Protein AF-0000000078033883 (afdb_homodimer)

InterPro domains:
  IPR001138 Zn(2)Cys(6) fungal-type DNA-binding domain [PF00172] (29-54)
  IPR001138 Zn(2)Cys(6) fungal-type DNA-binding domain [cd00067] (29-51)
  IPR021858 Fungal transcription factor [PF11951] (128-219)
  IPR036864 Zn(2)-C6 fungal-type DNA-binding domain superfamily [SSF57701] (29-54)
  IPR053157 Sterol Uptake Control Transcription Regulator [PTHR47784] (29-430)

Solvent-accessible surface area (backbone atoms only — not comparable to full-atom values): 51381 Å² total; per-residue (Å²): 138,77,84,67,82,78,74,80,74,77,72,75,78,76,74,78,76,76,77,75,74,71,74,71,74,74,75,79,70,71,74,68,70,74,71,68,80,69,64,59,63,30,58,74,70,73,42,78,50,72,81,59,81,67,78,74,71,84,67,76,78,73,79,76,87,80,81,78,82,70,86,74,73,82,72,80,78,79,87,85,74,86,74,74,86,68,80,76,71,85,80,82,74,78,82,75,76,69,78,74,78,74,76,81,70,73,86,76,80,75,80,87,69,75,86,58,85,65,78,56,39,45,56,60,51,50,39,27,48,49,44,20,53,77,47,52,28,57,66,77,48,86,55,76,90,53,29,54,49,57,40,46,52,48,51,60,50,21,45,77,32,66,26,37,40,24,43,51,37,14,43,22,26,42,49,50,20,61,74,63,65,35,77,51,63,64,35,50,48,48,16,50,53,26,39,52,51,12,51,54,40,44,55,54,44,62,75,62,65,44,82,88,49,36,62,47,52,50,53,35,42,59,49,45,47,53,41,48,48,35,47,55,53,55,46,53,69,65,42,78,78,54,54,70,62,58,50,49,43,55,62,70,29,70,60,58,49,45,47,53,47,45,36,55,63,63,35,62,85,34,43,69,61,35,61,74,36,90,63,32,52,72,70,44,68,62,64,62,85,73,60,54,48,89,69,56,69,62,70,67,44,51,56,56,59,58,46,51,70,74,39,66,88,42,94,58,33,68,62,51,50,53,49,49,43,48,50,46,37,29,51,52,55,36,57,54,55,77,76,51,51,71,67,53,46,62,71,56,44,63,43,51,60,77,42,25,66,55,50,39,63,61,67,49,55,70,66,51,56,52,34,42,75,68,64,36,63,67,41,36,47,53,47,21,51,52,14,43,56,37,44,72,45,31,85,37,78,56,37,46,63,50,11,52,50,33,35,51,49,38,49,66,71,64,44,71,88,48,36,88,65,43,46,64,46,53,49,61,51,67,78,96,133,84,82,86,88,88,77,90,68,79,75,76,78,71,74,80,74,77,78,74,78,71,76,71,75,73,76,79,70,72,72,70,71,75,68,69,80,70,63,59,62,30,58,75,70,71,42,78,47,74,81,57,83,71,77,81,74,82,71,84,74,78,86,79,89,77,87,87,86,90,82,87,86,79,87,77,90,83,88,85,87,90,83,87,82,86,89,88,88,88,79,87,73,80,72,80,75,73,77,79,81,73,70,90,67,80,76,78,78,75,78,87,68,76,86,59,84,65,79,56,40,46,58,61,51,50,39,27,46,50,45,20,54,77,45,53,27,56,64,76,48,86,53,74,91,53,29,52,47,57,41,46,53,48,50,59,51,20,44,79,34,66,26,37,39,24,43,51,37,14,43,21,25,42,48,51,20,58,73,62,65,35,77,45,63,62,33,49,48,48,15,49,52,26,40,50,50,11,52,54,40,43,56,54,44,63,74,63,64,45,81,89,47,37,63,47,52,49,51,35,41,58,50,44,47,53,41,48,47,36,47,53,51,55,47,51,67,65,42,77,76,54,53,70,63,59,52,49,44,54,62,70,30,70,60,58,50,46,48,54,45,45,36,56,63,62,35,62,85,35,43,69,62,35,61,74,36,90,62,32,53,72,70,44,67,62,62,62,87,74,60,54,49,87,70,55,68,62,70,68,43,51,58,56,59,58,45,52,71,75,39,68,86,42,93,57,33,67,62,52,49,53,48,49,43,47,51,45,38,28,52,52,56,36,56,53,57,75,75,49,50,72,68,54,46,63,70,56,45,63,43,50,61,78,41,24,66,55,49,39,63,60,68,51,55,69,64,52,57,51,35,41,74,68,63,35,64,67,41,37,48,53,48,20,50,51,14,45,54,37,44,72,45,32,84,37,78,56,37,45,63,49,10,53,51,33,33,50,50,39,49,68,69,63,44,72,86,50,36,88,66,43,46,63,45,53,49,62,52,68,76,95

pLDDT: mean 72.63, std 30.29, range [15.3, 98.69]

Radius of gyration: 38.99 Å; Cα contacts (8 Å, |Δi|>4): 798; chains: 2; bounding box: 128×133×131 Å

Nearest PDB structures (foldseek):
  7xb5-assembly1_A-2  TM=4.174E-01  e=3.377E-02  Saccharomyces cerevisiae S288C
  4n9n-assembly1_B  TM=3.695E-01  e=2.852E-02  Saccharomyces cerevisiae S288C
  7xb5-assembly1_A-2  TM=4.159E-01  e=1.183E-02  Saccharomyces cerevisiae S288C
  4n9n-assembly1_B  TM=3.668E-01  e=2.241E-02  Saccharomyces cerevisiae S288C

Sequence (864 aa):
MCRVQETARQGMLEPPAPADQHVMLMPYRTQCNEERPTCKACHRHGVSCVYFGQPLPRGRVTVGSTSPTSSIIPITSTDNGQLAPSPADSHLNTRSHGPSPAAVSPFSTTTSASQGDAPSFTLHDLGLLHHWTVSTSKLLITHPKFAHIWQITVPEIATQHEFLMHGILCLSALHLAHEKKLTKSSFVREAAAHHTLAIQGFNQAISEMDEANSEALFAFAALNIICTFSLTRQLGEEAAGTSRRSMKDRILGLEWVNMIRGVSIVLEPVHRIIWSSPLRVMLDVGNWEELNPDAAAGDSARHLREIRSAWRGSSDAGAYDDILRSLIKCFMFVEQFDSFDEQALESFGHNQVSSGPIMFILVAPDFFFMQLRQRQPPALIMFAYFGVILHRLRSFWFIEGWGKDIIDVVDDLLGDYWRPWTSWPLEMVEAGMCRVQETARQGMLEPPAPADQHVMLMPYRTQCNEERPTCKACHRHGVSCVYFGQPLPRGRVTVGSTSPTSSIIPITSTDNGQLAPSPADSHLNTRSHGPSPAAVSPFSTTTSASQGDAPSFTLHDLGLLHHWTVSTSKLLITHPKFAHIWQITVPEIATQHEFLMHGILCLSALHLAHEKKLTKSSFVREAAAHHTLAIQGFNQAISEMDEANSEALFAFAALNIICTFSLTRQLGEEAAGTSRRSMKDRILGLEWVNMIRGVSIVLEPVHRIIWSSPLRVMLDVGNWEELNPDAAAGDSARHLREIRSAWRGSSDAGAYDDILRSLIKCFMFVEQFDSFDEQALESFGHNQVSSGPIMFILVAPDFFFMQLRQRQPPALIMFAYFGVILHRLRSFWFIEGWGKDIIDVVDDLLGDYWRPWTSWPLEMVEAG

Foldseek 3Di:
DPPDDDDPPCVPDPPPDPPPPPPVPPPPPPVPVPPPPDLVLCVVVVHRPLAPPDPPPPPDPPVDDDDDDDDDDDPDDDDDDDDDDDPPDDDPDDPPPPDDPDPPPDDPPDDPPDPDPPPDDDPVLVVLLVLLQPPVLCLVFDANVCSCCSNPVQVVLCVVQVLSSLLSSLSSLLVVCLVVVCLPDPSLVSSVVSNVSSVVSLSVCLSVDDLSCLVVNLSSLVSVLLSLLSSLVSVVVVPPPPPPVVNLCSLLCPRSLSSLLVSCVSCPVCVVSCCPDPNVLVVQPFCLVVDFLVPQDDDLNVLLVVLLVVCVPPPCSVLLVVLSSLLSSLVVQLVVCVPDDNVRSVVRTGDGNVCSLSVSSNPRDPVLSVCSVVLPLSSLLSQLSSLLSLCVVLSSVSSNPSSVVSLVSSCVSPDDVSCVSSVVSVVSNVVD/DDDYDDDPVPPPPPPDDPPPPPPVPPPPPPVPPPPPPDLVLCVVVVHDPLQDPPPDPDPPVPDDDDDDDDDDDDDDDDYDYDDDDDDDDDDDDDPPPPDDPDDPQDDPPDDPPDPDPPPDDDPVLVVLLVLLQPPVLCLVFDANVCSCCSNPVQVSLCVVQVLSSLLSSLSSLLVVCLVVVCLPPPSLVSSVVSNVSSVVSLSVCLSVDDLSCLVVNLSSLVSVLLSLLSSLVSVVVVPPPPPPVVNLCSLLCVRNLSSLQVSCVSCVVCVVSCCPDPNVLVVQPFCLVVDFLVPDDDDLNVLLVVLLVVCVPPPCSVLLVVLSSLLSSLCVQLVVCVPDDNVRSVVRTGDGNVCSLSVSSNVRDPVLSVCSVVLPLSSLLSQLSSLLSLCVVLSSVSSNPSSVSSLVSSCVSPDDVCCVSSVVSVVSNVVD

Organism: NCBI:txid1051616

Structure (mmCIF, N/CA/C/O backbone):
data_AF-0000000078033883-model_v1
#
loop_
_entity.id
_entity.type
_entity.pdbx_description
1 polymer 'Zn(2)-C6 fungal-type domain-containing protein'
#
loop_
_atom_site.group_PDB
_atom_site.id
_atom_site.type_symbol
_atom_site.label_atom_id
_atom_site.label_alt_id
_atom_site.label_comp_id
_atom_site.label_asym_id
_atom_site.label_entity_id
_atom_site.label_seq_id
_atom_site.pdbx_PDB_ins_code
_atom_site.Cartn_x
_atom_site.Cartn_y
_atom_site.Cartn_z
_atom_site.occupancy
_atom_site.B_iso_or_equiv
_atom_site.auth_seq_id
_atom_site.auth_comp_id
_atom_site.auth_asym_id
_atom_site.auth_atom_id
_atom_site.pdbx_PDB_model_num
ATOM 1 N N . MET A 1 1 ? 84.812 -17.906 42.5 1 20.55 1 MET A N 1
ATOM 2 C CA . MET A 1 1 ? 84.562 -18.047 41.094 1 20.55 1 MET A CA 1
ATOM 3 C C . MET A 1 1 ? 83.188 -17.609 40.719 1 20.55 1 MET A C 1
ATOM 5 O O . MET A 1 1 ? 82.75 -17.812 39.562 1 20.55 1 MET A O 1
ATOM 9 N N . CYS A 1 2 ? 82.375 -17.297 41.719 1 19.41 2 CYS A N 1
ATOM 10 C CA . CYS A 1 2 ? 80.938 -17.203 41.844 1 19.41 2 CYS A CA 1
ATOM 11 C C . CYS A 1 2 ? 80.375 -16.016 41 1 19.41 2 CYS A C 1
ATOM 13 O O . CYS A 1 2 ? 79.188 -15.734 41.031 1 19.41 2 CYS A O 1
ATOM 15 N N . ARG A 1 3 ? 81.312 -15.039 40.625 1 20.12 3 ARG A N 1
ATOM 16 C CA . ARG A 1 3 ? 80.938 -13.633 40.656 1 20.12 3 ARG A CA 1
ATOM 17 C C . ARG A 1 3 ? 80.062 -13.273 39.469 1 20.12 3 ARG A C 1
ATOM 19 O O . ARG A 1 3 ? 80.562 -12.867 38.406 1 20.12 3 ARG A O 1
ATOM 26 N N . VAL A 1 4 ? 79.125 -14.203 39.062 1 19.06 4 VAL A N 1
ATOM 27 C CA . VAL A 1 4 ? 78.75 -14.453 37.688 1 19.06 4 VAL A CA 1
ATOM 28 C C . VAL A 1 4 ? 78.062 -13.227 37.125 1 19.06 4 VAL A C 1
ATOM 30 O O . VAL A 1 4 ? 78.312 -12.805 36 1 19.06 4 VAL A O 1
ATOM 33 N N . GLN A 1 5 ? 76.812 -12.797 37.688 1 18.05 5 GLN A N 1
ATOM 34 C CA . GLN A 1 5 ? 75.625 -12.969 36.844 1 18.05 5 GLN A CA 1
ATOM 35 C C . GLN A 1 5 ? 75.375 -11.711 36 1 18.05 5 GLN A C 1
ATOM 37 O O . GLN A 1 5 ? 74.938 -11.797 34.875 1 18.05 5 GLN A O 1
ATOM 42 N N . GLU A 1 6 ? 75.375 -10.508 36.594 1 17.95 6 GLU A N 1
ATOM 43 C CA . GLU A 1 6 ? 74.188 -9.688 36.531 1 17.95 6 GLU A CA 1
ATOM 44 C C . GLU A 1 6 ? 74.062 -8.922 35.219 1 17.95 6 GLU A C 1
ATOM 46 O O . GLU A 1 6 ? 73 -8.836 34.625 1 17.95 6 GLU A O 1
ATOM 51 N N . THR A 1 7 ? 75.062 -8.18 34.781 1 18.06 7 THR A N 1
ATOM 52 C CA . THR A 1 7 ? 74.812 -6.758 34.594 1 18.06 7 THR A CA 1
ATOM 53 C C . THR A 1 7 ? 74.438 -6.465 33.156 1 18.06 7 THR A C 1
ATOM 55 O O . THR A 1 7 ? 74.312 -5.301 32.75 1 18.06 7 THR A O 1
ATOM 58 N N . ALA A 1 8 ? 74.25 -7.535 32.219 1 19.8 8 ALA A N 1
ATOM 59 C CA . ALA A 1 8 ? 74.688 -7.152 30.891 1 19.8 8 ALA A CA 1
ATOM 60 C C . ALA A 1 8 ? 73.75 -6.066 30.312 1 19.8 8 ALA A C 1
ATOM 62 O O . ALA A 1 8 ? 72.562 -6.266 30.203 1 19.8 8 ALA A O 1
ATOM 63 N N . ARG A 1 9 ? 74.188 -4.785 30.281 1 20.92 9 ARG A N 1
ATOM 64 C CA . ARG A 1 9 ? 73.688 -3.447 29.969 1 20.92 9 ARG A CA 1
ATOM 65 C C . ARG A 1 9 ? 73.25 -3.328 28.5 1 20.92 9 ARG A C 1
ATOM 67 O O . ARG A 1 9 ? 74.062 -2.877 27.672 1 20.92 9 ARG A O 1
ATOM 74 N N . GLN A 1 10 ? 72.75 -4.512 27.906 1 19.05 10 GLN A N 1
ATOM 75 C CA . GLN A 1 10 ? 72.688 -4.5 26.453 1 19.05 10 GLN A CA 1
ATOM 76 C C . GLN A 1 10 ? 71.875 -3.295 25.938 1 19.05 10 GLN A C 1
ATOM 78 O O . GLN A 1 10 ? 70.75 -3.059 26.375 1 19.05 10 GLN A O 1
ATOM 83 N N . GLY A 1 11 ? 72.562 -2.23 25.562 1 21.05 11 GLY A N 1
ATOM 84 C CA . GLY A 1 11 ? 72.312 -0.873 25.094 1 21.05 11 GLY A CA 1
ATOM 85 C C . GLY A 1 11 ? 71.5 -0.812 23.844 1 21.05 11 GLY A C 1
ATOM 86 O O . GLY A 1 11 ? 71.438 0.223 23.172 1 21.05 11 GLY A O 1
ATOM 87 N N . MET A 1 12 ? 70.625 -1.926 23.594 1 21.38 12 MET A N 1
ATOM 88 C CA . MET A 1 12 ? 70.188 -2.053 22.203 1 21.38 12 MET A CA 1
ATOM 89 C C . MET A 1 12 ? 69.625 -0.748 21.703 1 21.38 12 MET A C 1
ATOM 91 O O . MET A 1 12 ? 68.875 -0.061 22.453 1 21.38 12 MET A O 1
ATOM 95 N N . LEU A 1 13 ? 70.125 -0.334 20.562 1 23.44 13 LEU A N 1
ATOM 96 C CA . LEU A 1 13 ? 70.062 0.75 19.594 1 23.44 13 LEU A CA 1
ATOM 97 C C . LEU A 1 13 ? 68.625 1.036 19.172 1 23.44 13 LEU A C 1
ATOM 99 O O . LEU A 1 13 ? 67.875 0.121 18.797 1 23.44 13 LEU A O 1
ATOM 103 N N . GLU A 1 14 ? 68 2.02 19.828 1 22.92 14 GLU A N 1
ATOM 104 C CA . GLU A 1 14 ? 66.625 2.535 19.781 1 22.92 14 GLU A CA 1
ATOM 105 C C . GLU A 1 14 ? 66.188 2.85 18.344 1 22.92 14 GLU A C 1
ATOM 107 O O . GLU A 1 14 ? 66.938 3.508 17.609 1 22.92 14 GLU A O 1
ATOM 112 N N . PRO A 1 15 ? 65.5 1.896 17.75 1 25.52 15 PRO A N 1
ATOM 113 C CA . PRO A 1 15 ? 65 1.959 16.359 1 25.52 15 PRO A CA 1
ATOM 114 C C . PRO A 1 15 ? 64.438 3.32 15.977 1 25.52 15 PRO A C 1
ATOM 116 O O . PRO A 1 15 ? 63.875 4.008 16.828 1 25.52 15 PRO A O 1
ATOM 119 N N . PRO A 1 16 ? 65.125 3.953 15.039 1 24.72 16 PRO A N 1
ATOM 120 C CA . PRO A 1 16 ? 64.812 5.324 14.625 1 24.72 16 PRO A CA 1
ATOM 121 C C . PRO A 1 16 ? 63.344 5.535 14.305 1 24.72 16 PRO A C 1
ATOM 123 O O . PRO A 1 16 ? 62.656 4.586 13.945 1 24.72 16 PRO A O 1
ATOM 126 N N . ALA A 1 17 ? 62.688 6.402 15.039 1 24.2 17 ALA A N 1
ATOM 127 C CA . ALA A 1 17 ? 61.312 6.867 15.055 1 24.2 17 ALA A CA 1
ATOM 128 C C . ALA A 1 17 ? 60.844 7.273 13.656 1 24.2 17 ALA A C 1
ATOM 130 O O . ALA A 1 17 ? 61.531 8 12.953 1 24.2 17 ALA A O 1
ATOM 131 N N . PRO A 1 18 ? 60.156 6.332 13.016 1 23.28 18 PRO A N 1
ATOM 132 C CA . PRO A 1 18 ? 59.656 6.578 11.656 1 23.28 18 PRO A CA 1
ATOM 133 C C . PRO A 1 18 ? 59.062 7.969 11.492 1 23.28 18 PRO A C 1
ATOM 135 O O . PRO A 1 18 ? 58.5 8.516 12.445 1 23.28 18 PRO A O 1
ATOM 138 N N . ALA A 1 19 ? 59.719 8.789 10.781 1 23.44 19 ALA A N 1
ATOM 139 C CA . ALA A 1 19 ? 59.438 10.164 10.375 1 23.44 19 ALA A CA 1
ATOM 140 C C . ALA A 1 19 ? 58.031 10.312 9.875 1 23.44 19 ALA A C 1
ATOM 142 O O . ALA A 1 19 ? 57.625 9.695 8.875 1 23.44 19 ALA A O 1
ATOM 143 N N . ASP A 1 20 ? 57.062 10.336 10.82 1 21.31 20 ASP A N 1
ATOM 144 C CA . ASP A 1 20 ? 55.625 10.5 10.539 1 21.31 20 ASP A CA 1
ATOM 145 C C . ASP A 1 20 ? 55.375 11.727 9.664 1 21.31 20 ASP A C 1
ATOM 147 O O . ASP A 1 20 ? 55.562 12.859 10.102 1 21.31 20 ASP A O 1
ATOM 151 N N . GLN A 1 21 ? 56.094 11.773 8.453 1 21.64 21 GLN A N 1
ATOM 152 C CA . GLN A 1 21 ? 55.844 12.922 7.594 1 21.64 21 GLN A CA 1
ATOM 153 C C . GLN A 1 21 ? 54.344 13.234 7.516 1 21.64 21 GLN A C 1
ATOM 155 O O . GLN A 1 21 ? 53.562 12.406 7.059 1 21.64 21 GLN A O 1
ATOM 160 N N . HIS A 1 22 ? 53.875 13.898 8.547 1 23.36 22 HIS A N 1
ATOM 161 C CA . HIS A 1 22 ? 52.5 14.438 8.633 1 23.36 22 HIS A CA 1
ATOM 162 C C . HIS A 1 22 ? 52.156 15.281 7.41 1 23.36 22 HIS A C 1
ATOM 164 O O . HIS A 1 22 ? 52.75 16.359 7.219 1 23.36 22 HIS A O 1
ATOM 170 N N . VAL A 1 23 ? 52.25 14.656 6.199 1 23.86 23 VAL A N 1
ATOM 171 C CA . VAL A 1 23 ? 51.75 15.461 5.086 1 23.86 23 VAL A CA 1
ATOM 172 C C . VAL A 1 23 ? 50.469 16.203 5.492 1 23.86 23 VAL A C 1
ATOM 174 O O . VAL A 1 23 ? 49.469 15.57 5.828 1 23.86 23 VAL A O 1
ATOM 177 N N . MET A 1 24 ? 50.688 17.359 6.121 1 22.95 24 MET A N 1
ATOM 178 C CA . MET A 1 24 ? 49.656 18.328 6.496 1 22.95 24 MET A CA 1
ATOM 179 C C . MET A 1 24 ? 48.719 18.609 5.32 1 22.95 24 MET A C 1
ATOM 181 O O . MET A 1 24 ? 49.156 19.109 4.285 1 22.95 24 MET A O 1
ATOM 185 N N . LEU A 1 25 ? 47.906 17.594 4.973 1 24.3 25 LEU A N 1
ATOM 186 C CA . LEU A 1 25 ? 46.875 17.891 4.012 1 24.3 25 LEU A CA 1
ATOM 187 C C . LEU A 1 25 ? 46.219 19.25 4.312 1 24.3 25 LEU A C 1
ATOM 189 O O . LEU A 1 25 ? 45.75 19.484 5.426 1 24.3 25 LEU A O 1
ATOM 193 N N . MET A 1 26 ? 46.875 20.312 3.754 1 23.58 26 MET A N 1
ATOM 194 C CA . MET A 1 26 ? 46.344 21.672 3.842 1 23.58 26 MET A CA 1
ATOM 195 C C . MET A 1 26 ? 44.844 21.703 3.584 1 23.58 26 MET A C 1
ATOM 197 O O . MET A 1 26 ? 44.375 21.094 2.629 1 23.58 26 MET A O 1
ATOM 201 N N . PRO A 1 27 ? 44 21.984 4.637 1 26.53 27 PRO A N 1
ATOM 202 C CA . PRO A 1 27 ? 42.562 22.109 4.609 1 26.53 27 PRO A CA 1
ATOM 203 C C . PRO A 1 27 ? 42.062 23.125 3.58 1 26.53 27 PRO A C 1
ATOM 205 O O . PRO A 1 27 ? 42.469 24.297 3.623 1 26.53 27 PRO A O 1
ATOM 208 N N . TYR A 1 28 ? 42.188 22.875 2.25 1 25.84 28 TYR A N 1
ATOM 209 C CA . TYR A 1 28 ? 41.594 23.859 1.363 1 25.84 28 TYR A CA 1
ATOM 210 C C . TYR A 1 28 ? 40.25 24.328 1.898 1 25.84 28 TYR A C 1
ATOM 212 O O . TYR A 1 28 ? 39.312 23.531 2.012 1 25.84 28 TYR A O 1
ATOM 220 N N . ARG A 1 29 ? 40.219 25.328 2.775 1 25.86 29 ARG A N 1
ATOM 221 C CA . ARG A 1 29 ? 39.094 26.141 3.238 1 25.86 29 ARG A CA 1
ATOM 222 C C . ARG A 1 29 ? 38.312 26.719 2.062 1 25.86 29 ARG A C 1
ATOM 224 O O . ARG A 1 29 ? 38.688 27.75 1.499 1 25.86 29 ARG A O 1
ATOM 231 N N . THR A 1 30 ? 38.062 25.922 1.021 1 27.67 30 THR A N 1
ATOM 232 C CA . THR A 1 30 ? 37.188 26.656 0.106 1 27.67 30 THR A CA 1
ATOM 233 C C . THR A 1 30 ? 36.062 27.312 0.865 1 27.67 30 THR A C 1
ATOM 235 O O . THR A 1 30 ? 35.312 26.641 1.597 1 27.67 30 THR A O 1
ATOM 238 N N . GLN A 1 31 ? 36.281 28.547 1.219 1 24.45 31 GLN A N 1
ATOM 239 C CA . GLN A 1 31 ? 35.281 29.453 1.769 1 24.45 31 GLN A CA 1
ATOM 240 C C . GLN A 1 31 ? 33.969 29.359 0.992 1 24.45 31 GLN A C 1
ATOM 242 O O . GLN A 1 31 ? 33.906 29.766 -0.169 1 24.45 31 GLN A O 1
ATOM 247 N N . CYS A 1 32 ? 33.375 28.188 1.061 1 28.67 32 CYS A N 1
ATOM 248 C CA . CYS A 1 32 ? 32 28.141 0.571 1 28.67 32 CYS A CA 1
ATOM 249 C C . CYS A 1 32 ? 31.219 29.375 0.992 1 28.67 32 CYS A C 1
ATOM 251 O O . CYS A 1 32 ? 31.062 29.641 2.186 1 28.67 32 CYS A O 1
ATOM 253 N N . ASN A 1 33 ? 31.516 30.438 0.294 1 29.52 33 ASN A N 1
ATOM 254 C CA . ASN A 1 33 ? 30.703 31.625 0.508 1 29.52 33 ASN A CA 1
ATOM 255 C C . ASN A 1 33 ? 29.25 31.266 0.827 1 29.52 33 ASN A C 1
ATOM 257 O O . ASN A 1 33 ? 28.625 30.5 0.086 1 29.52 33 ASN A O 1
ATOM 261 N N . GLU A 1 34 ? 28.938 31.219 1.968 1 30.89 34 GLU A N 1
ATOM 262 C CA . GLU A 1 34 ? 27.734 31.031 2.754 1 30.89 34 GLU A CA 1
ATOM 263 C C . GLU A 1 34 ? 26.562 31.844 2.186 1 30.89 34 GLU A C 1
ATOM 265 O O . GLU A 1 34 ? 25.578 32.094 2.885 1 30.89 34 GLU A O 1
ATOM 270 N N . GLU A 1 35 ? 26.891 32.625 1.07 1 30.31 35 GLU A N 1
ATOM 271 C CA . GLU A 1 35 ? 25.703 33.375 0.677 1 30.31 35 GLU A CA 1
ATOM 272 C C . GLU A 1 35 ? 24.578 32.438 0.273 1 30.31 35 GLU A C 1
ATOM 274 O O . GLU A 1 35 ? 24.781 31.5 -0.516 1 30.31 35 GLU A O 1
ATOM 279 N N . ARG A 1 36 ? 23.734 32.312 1.159 1 33.38 36 ARG A N 1
ATOM 280 C CA . ARG A 1 36 ? 22.547 31.484 0.998 1 33.38 36 ARG A CA 1
ATOM 281 C C . ARG A 1 36 ? 21.875 31.75 -0.338 1 33.38 36 ARG A C 1
ATOM 283 O O . ARG A 1 36 ? 21.641 32.906 -0.7 1 33.38 36 ARG A O 1
ATOM 290 N N . PRO A 1 37 ? 22.016 30.875 -1.282 1 35.66 37 PRO A N 1
ATOM 291 C CA . PRO A 1 37 ? 21.422 31.094 -2.607 1 35.66 37 PRO A CA 1
ATOM 292 C C . PRO A 1 37 ? 20 31.641 -2.541 1 35.66 37 PRO A C 1
ATOM 294 O O . PRO A 1 37 ? 19.234 31.281 -1.644 1 35.66 37 PRO A O 1
ATOM 297 N N . THR A 1 38 ? 19.734 32.969 -2.662 1 39.16 38 THR A N 1
ATOM 298 C CA . THR A 1 38 ? 18.422 33.594 -2.834 1 39.16 38 THR A CA 1
ATOM 299 C C . THR A 1 38 ? 17.641 32.938 -3.957 1 39.16 38 THR A C 1
ATOM 301 O O . THR A 1 38 ? 18.203 32.562 -4.988 1 39.16 38 THR A O 1
ATOM 304 N N . CYS A 1 39 ? 16.703 32.281 -3.643 1 42.22 39 CYS A N 1
ATOM 305 C CA . CYS A 1 39 ? 15.844 31.656 -4.641 1 42.22 39 CYS A CA 1
ATOM 306 C C . CYS A 1 39 ? 15.547 32.594 -5.789 1 42.22 39 CYS A C 1
ATOM 308 O O . CYS A 1 39 ? 14.938 33.656 -5.586 1 42.22 39 CYS A O 1
ATOM 310 N N . LYS A 1 40 ? 16.219 32.688 -6.75 1 45.19 40 LYS A N 1
ATOM 311 C CA . LYS A 1 40 ? 16.094 33.562 -7.926 1 45.19 40 LYS A CA 1
ATOM 312 C C . LYS A 1 40 ? 14.664 33.594 -8.445 1 45.19 40 LYS A C 1
ATOM 314 O O . LYS A 1 40 ? 14.203 34.625 -8.938 1 45.19 40 LYS A O 1
ATOM 319 N N . ALA A 1 41 ? 14 32.562 -8.281 1 41.03 41 ALA A N 1
ATOM 320 C CA . ALA A 1 41 ? 12.656 32.5 -8.852 1 41.03 41 ALA A CA 1
ATOM 321 C C . ALA A 1 41 ? 11.688 33.375 -8.086 1 41.03 41 ALA A C 1
ATOM 323 O O . ALA A 1 41 ? 10.891 34.125 -8.688 1 41.03 41 ALA A O 1
ATOM 324 N N . CYS A 1 42 ? 11.75 33.312 -6.777 1 45.31 42 CYS A N 1
ATOM 325 C CA . CYS A 1 42 ? 10.922 34.219 -6 1 45.31 42 CYS A CA 1
ATOM 326 C C . CYS A 1 42 ? 11.234 35.688 -6.355 1 45.31 42 CYS A C 1
ATOM 328 O O . CYS A 1 42 ? 10.32 36.5 -6.48 1 45.31 42 CYS A O 1
ATOM 330 N N . HIS A 1 43 ? 12.57 36 -6.68 1 50.34 43 HIS A N 1
ATOM 331 C CA . HIS A 1 43 ? 12.977 37.375 -7.031 1 50.34 43 HIS A CA 1
ATOM 332 C C . HIS A 1 43 ? 12.359 37.781 -8.359 1 50.34 43 HIS A C 1
ATOM 334 O O . HIS A 1 43 ? 11.906 38.938 -8.492 1 50.34 43 HIS A O 1
ATOM 340 N N . ARG A 1 44 ? 12.391 36.969 -9.258 1 47.44 44 ARG A N 1
ATOM 341 C CA . ARG A 1 44 ? 11.891 37.312 -10.594 1 47.44 44 ARG A CA 1
ATOM 342 C C . ARG A 1 44 ? 10.398 37.625 -10.562 1 47.44 44 ARG A C 1
ATOM 344 O O . ARG A 1 44 ? 9.922 38.469 -11.32 1 47.44 44 ARG A O 1
ATOM 351 N N . HIS A 1 45 ? 9.648 36.906 -9.773 1 47.53 45 HIS A N 1
ATOM 352 C CA . HIS A 1 45 ? 8.203 37.125 -9.742 1 47.53 45 HIS A CA 1
ATOM 353 C C . HIS A 1 45 ? 7.82 38.094 -8.625 1 47.53 45 HIS A C 1
ATOM 355 O O . HIS A 1 45 ? 6.637 38.344 -8.398 1 47.53 45 HIS A O 1
ATOM 361 N N . GLY A 1 46 ? 8.75 38.719 -7.953 1 43.69 46 GLY A N 1
ATOM 362 C CA . GLY A 1 46 ? 8.578 39.781 -6.977 1 43.69 46 GLY A CA 1
ATOM 363 C C . GLY A 1 46 ? 7.949 39.312 -5.68 1 43.69 46 GLY A C 1
ATOM 364 O O . GLY A 1 46 ? 7.258 40.094 -5 1 43.69 46 GLY A O 1
ATOM 365 N N . VAL A 1 47 ? 7.871 37.969 -5.578 1 43.94 47 VAL A N 1
ATOM 366 C CA . VAL A 1 47 ? 7.242 37.5 -4.348 1 43.94 47 VAL A CA 1
ATOM 367 C C . VAL A 1 47 ? 8.312 37.125 -3.334 1 43.94 47 VAL A C 1
ATOM 369 O O . VAL A 1 47 ? 9.445 36.812 -3.709 1 43.94 47 VAL A O 1
ATOM 372 N N . SER A 1 48 ? 8.281 37.5 -2.086 1 45.19 48 SER A N 1
ATOM 373 C CA . SER A 1 48 ? 9.164 37.125 -0.988 1 45.19 48 SER A CA 1
ATOM 374 C C . SER A 1 48 ? 9.281 35.625 -0.87 1 45.19 48 SER A C 1
ATOM 376 O O . SER A 1 48 ? 8.289 34.906 -1.014 1 45.19 48 SER A O 1
ATOM 378 N N . CYS A 1 49 ? 10.422 35.062 -1.139 1 46.16 49 CYS A N 1
ATOM 379 C CA . CYS A 1 49 ? 10.672 33.625 -1.058 1 46.16 49 CYS A CA 1
ATOM 380 C C . CYS A 1 49 ? 10.086 33.031 0.223 1 46.16 49 CYS A C 1
ATOM 382 O O . CYS A 1 49 ? 10.414 33.5 1.321 1 46.16 49 CYS A O 1
ATOM 384 N N . VAL A 1 50 ? 9.039 32.562 0.172 1 43.66 50 VAL A N 1
ATOM 385 C CA . VAL A 1 50 ? 8.25 32.031 1.293 1 43.66 50 VAL A CA 1
ATOM 386 C C . VAL A 1 50 ? 9.109 31.109 2.141 1 43.66 50 VAL A C 1
ATOM 388 O O . VAL A 1 50 ? 8.758 30.781 3.279 1 43.66 50 VAL A O 1
ATOM 391 N N . TYR A 1 51 ? 10.078 30.422 1.571 1 40.78 51 TYR A N 1
ATOM 392 C CA . TYR A 1 51 ? 10.805 29.391 2.309 1 40.78 51 TYR A CA 1
ATOM 393 C C . TYR A 1 51 ? 12 29.984 3.037 1 40.78 51 TYR A C 1
ATOM 395 O O . TYR A 1 51 ? 12.484 29.406 4.016 1 40.78 51 TYR A O 1
ATOM 403 N N . PHE A 1 52 ? 12.859 30.922 2.398 1 39.47 52 PHE A N 1
ATOM 404 C CA . PHE A 1 52 ? 14.031 31.469 3.072 1 39.47 52 PHE A CA 1
ATOM 405 C C . PHE A 1 52 ? 13.68 32.75 3.807 1 39.47 52 PHE A C 1
ATOM 407 O O . PHE A 1 52 ? 13.078 33.656 3.23 1 39.47 52 PHE A O 1
ATOM 414 N N . GLY A 1 53 ? 13.414 32.719 5.113 1 35.16 53 GLY A N 1
ATOM 415 C CA . GLY A 1 53 ? 13.219 33.875 5.969 1 35.16 53 GLY A CA 1
ATOM 416 C C . GLY A 1 53 ? 14.125 35.031 5.617 1 35.16 53 GLY A C 1
ATOM 417 O O . GLY A 1 53 ? 15.344 34.938 5.727 1 35.16 53 GLY A O 1
ATOM 418 N N . GLN A 1 54 ? 13.852 35.75 4.547 1 33.72 54 GLN A N 1
ATOM 419 C CA . GLN A 1 54 ? 14.609 37 4.367 1 33.72 54 GLN A CA 1
ATOM 420 C C . GLN A 1 54 ? 14.719 37.781 5.676 1 33.72 54 GLN A C 1
ATOM 422 O O . GLN A 1 54 ? 13.742 37.875 6.426 1 33.72 54 GLN A O 1
ATOM 427 N N . PRO A 1 55 ? 15.891 38 6.227 1 31.33 55 PRO A N 1
ATOM 428 C CA . PRO A 1 55 ? 15.906 39 7.316 1 31.33 55 PRO A CA 1
ATOM 429 C C . PRO A 1 55 ? 15.172 40.281 6.961 1 31.33 55 PRO A C 1
ATOM 431 O O . PRO A 1 55 ? 15.25 40.75 5.816 1 31.33 55 PRO A O 1
ATOM 434 N N . LEU A 1 56 ? 14.016 40.5 7.527 1 29.02 56 LEU A N 1
ATOM 435 C CA . LEU A 1 56 ? 13.281 41.75 7.348 1 29.02 56 LEU A CA 1
ATOM 436 C C . LEU A 1 56 ? 14.234 42.938 7.316 1 29.02 56 LEU A C 1
ATOM 438 O O . LEU A 1 56 ? 15.078 43.094 8.203 1 29.02 56 LEU A O 1
ATOM 442 N N . PRO A 1 57 ? 14.531 43.406 6.141 1 28.03 57 PRO A N 1
ATOM 443 C CA . PRO A 1 57 ? 15.25 44.688 6.254 1 28.03 57 PRO A CA 1
ATOM 444 C C . PRO A 1 57 ? 14.578 45.656 7.227 1 28.03 57 PRO A C 1
ATOM 446 O O . PRO A 1 57 ? 13.367 45.594 7.445 1 28.03 57 PRO A O 1
ATOM 449 N N . ARG A 1 58 ? 15.312 46.156 8.203 1 28.39 58 ARG A N 1
ATOM 450 C CA . ARG A 1 58 ? 14.984 47.219 9.148 1 28.39 58 ARG A CA 1
ATOM 451 C C . ARG A 1 58 ? 14.359 48.406 8.43 1 28.39 58 ARG A C 1
ATOM 453 O O . ARG A 1 58 ? 15.062 49.188 7.789 1 28.39 58 ARG A O 1
ATOM 460 N N . GLY A 1 59 ? 13.258 48.125 7.645 1 24.59 59 GLY A N 1
ATOM 461 C CA . GLY A 1 59 ? 12.617 49.281 7.02 1 24.59 59 GLY A CA 1
ATOM 462 C C . GLY A 1 59 ? 12.352 50.406 7.988 1 24.59 59 GLY A C 1
ATOM 463 O O . GLY A 1 59 ? 12.086 50.188 9.164 1 24.59 59 GLY A O 1
ATOM 464 N N . ARG A 1 60 ? 12.984 51.5 7.672 1 23.44 60 ARG A N 1
ATOM 465 C CA . ARG A 1 60 ? 12.766 52.781 8.297 1 23.44 60 ARG A CA 1
ATOM 466 C C . ARG A 1 60 ? 11.289 53.188 8.234 1 23.44 60 ARG A C 1
ATOM 468 O O . ARG A 1 60 ? 10.695 53.188 7.156 1 23.44 60 ARG A O 1
ATOM 475 N N . VAL A 1 61 ? 10.523 52.906 9.273 1 22.64 61 VAL A N 1
ATOM 476 C CA . VAL A 1 61 ? 9.172 53.312 9.648 1 22.64 61 VAL A CA 1
ATOM 477 C C . VAL A 1 61 ? 8.984 54.781 9.344 1 22.64 61 VAL A C 1
ATOM 479 O O . VAL A 1 61 ? 9.523 55.656 10.047 1 22.64 61 VAL A O 1
ATOM 482 N N . THR A 1 62 ? 9.234 55.188 7.977 1 19.66 62 THR A N 1
ATOM 483 C CA . THR A 1 62 ? 8.844 56.594 7.996 1 19.66 62 THR A CA 1
ATOM 484 C C . THR A 1 62 ? 7.355 56.75 8.289 1 19.66 62 THR A C 1
ATOM 486 O O . THR A 1 62 ? 6.523 56.094 7.668 1 19.66 62 THR A O 1
ATOM 489 N N . VAL A 1 63 ? 6.945 57.25 9.43 1 19.58 63 VAL A N 1
ATOM 490 C CA . VAL A 1 63 ? 5.734 57.531 10.195 1 19.58 63 VAL A CA 1
ATOM 491 C C . VAL A 1 63 ? 4.871 58.531 9.453 1 19.58 63 VAL A C 1
ATOM 493 O O . VAL A 1 63 ? 4.973 59.75 9.688 1 19.58 63 VAL A O 1
ATOM 496 N N . GLY A 1 64 ? 4.812 58.438 7.984 1 17.83 64 GLY A N 1
ATOM 497 C CA . GLY A 1 64 ? 4.125 59.656 7.637 1 17.83 64 GLY A CA 1
ATOM 498 C C . GLY A 1 64 ? 2.758 59.781 8.281 1 17.83 64 GLY A C 1
ATOM 499 O O . GLY A 1 64 ? 2.211 58.812 8.781 1 17.83 64 GLY A O 1
ATOM 500 N N . SER A 1 65 ? 2.131 61.094 8.07 1 17.75 65 SER A N 1
ATOM 501 C CA . SER A 1 65 ? 1.126 61.938 8.727 1 17.75 65 SER A CA 1
ATOM 502 C C . SER A 1 65 ? -0.278 61.375 8.5 1 17.75 65 SER A C 1
ATOM 504 O O . SER A 1 65 ? -0.487 60.531 7.637 1 17.75 65 SER A O 1
ATOM 506 N N . THR A 1 66 ? -1.319 62.156 8.953 1 16.7 66 THR A N 1
ATOM 507 C CA . THR A 1 66 ? -2.529 62.156 9.766 1 16.7 66 THR A CA 1
ATOM 508 C C . THR A 1 66 ? -3.758 61.875 8.906 1 16.7 66 THR A C 1
ATOM 510 O O . THR A 1 66 ? -4.652 61.125 9.305 1 16.7 66 THR A O 1
ATOM 513 N N . SER A 1 67 ? -3.959 62.406 7.598 1 17.69 67 SER A N 1
ATOM 514 C CA . SER A 1 67 ? -5.184 63.188 7.668 1 17.69 67 SER A CA 1
ATOM 515 C C . SER A 1 67 ? -6.422 62.312 7.516 1 17.69 67 SER A C 1
ATOM 517 O O . SER A 1 67 ? -6.371 61.281 6.852 1 17.69 67 SER A O 1
ATOM 519 N N . PRO A 1 68 ? -7.566 62.625 8.25 1 17.88 68 PRO A N 1
ATOM 520 C CA . PRO A 1 68 ? -8.781 61.938 8.727 1 17.88 68 PRO A CA 1
ATOM 521 C C . PRO A 1 68 ? -9.82 61.75 7.621 1 17.88 68 PRO A C 1
ATOM 523 O O . PRO A 1 68 ? -10.875 61.156 7.852 1 17.88 68 PRO A O 1
ATOM 526 N N . THR A 1 69 ? -9.469 61.906 6.281 1 17.41 69 THR A N 1
ATOM 527 C CA . THR A 1 69 ? -10.648 62.5 5.668 1 17.41 69 THR A CA 1
ATOM 528 C C . THR A 1 69 ? -11.844 61.562 5.758 1 17.41 69 THR A C 1
ATOM 530 O O . THR A 1 69 ? -11.703 60.344 5.566 1 17.41 69 THR A O 1
ATOM 533 N N . SER A 1 70 ? -13.055 62.125 6.023 1 16.25 70 SER A N 1
ATOM 534 C CA . SER A 1 70 ? -14.359 61.875 6.621 1 16.25 70 SER A CA 1
ATOM 535 C C . SER A 1 70 ? -15.258 61.062 5.676 1 16.25 70 SER A C 1
ATOM 537 O O . SER A 1 70 ? -16.25 60.5 6.102 1 16.25 70 SER A O 1
ATOM 539 N N . SER A 1 71 ? -14.969 61.062 4.352 1 17.2 71 SER A N 1
ATOM 540 C CA . SER A 1 71 ? -16.234 61.406 3.705 1 17.2 71 SER A CA 1
ATOM 541 C C . SER A 1 71 ? -17.203 60.219 3.748 1 17.2 71 SER A C 1
ATOM 543 O O . SER A 1 71 ? -16.812 59.062 3.486 1 17.2 71 SER A O 1
ATOM 545 N N . ILE A 1 72 ? -18.297 60.531 4.398 1 16.3 72 ILE A N 1
ATOM 546 C CA . ILE A 1 72 ? -19.453 59.812 4.918 1 16.3 72 ILE A CA 1
ATOM 547 C C . ILE A 1 72 ? -20.109 59 3.803 1 16.3 72 ILE A C 1
ATOM 549 O O . ILE A 1 72 ? -19.812 59.219 2.621 1 16.3 72 ILE A O 1
ATOM 553 N N . ILE A 1 73 ? -21.359 59.031 3.826 1 16.2 73 ILE A N 1
ATOM 554 C CA . ILE A 1 73 ? -22.406 58.062 4.156 1 16.2 73 ILE A CA 1
ATOM 555 C C . ILE A 1 73 ? -23.094 57.594 2.879 1 16.2 73 ILE A C 1
ATOM 557 O O . ILE A 1 73 ? -23.5 56.406 2.775 1 16.2 73 ILE A O 1
ATOM 561 N N . PRO A 1 74 ? -23.109 58.312 1.649 1 16.92 74 PRO A N 1
ATOM 562 C CA . PRO A 1 74 ? -24.547 58.406 1.382 1 16.92 74 PRO A CA 1
ATOM 563 C C . PRO A 1 74 ? -25.109 57.156 0.76 1 16.92 74 PRO A C 1
ATOM 565 O O . PRO A 1 74 ? -24.609 56.656 -0.253 1 16.92 74 PRO A O 1
ATOM 568 N N . ILE A 1 75 ? -25.625 56.25 1.469 1 18.14 75 ILE A N 1
ATOM 569 C CA . ILE A 1 75 ? -26.219 54.969 1.092 1 18.14 75 ILE A CA 1
ATOM 570 C C . ILE A 1 75 ? -27.422 55.219 0.183 1 18.14 75 ILE A C 1
ATOM 572 O O . ILE A 1 75 ? -28.453 55.688 0.634 1 18.14 75 ILE A O 1
ATOM 576 N N . THR A 1 76 ? -27.094 55.812 -0.928 1 16.16 76 THR A N 1
ATOM 577 C CA . THR A 1 76 ? -28.328 56.094 -1.66 1 16.16 76 THR A CA 1
ATOM 578 C C . THR A 1 76 ? -29.141 54.812 -1.83 1 16.16 76 THR A C 1
ATOM 580 O O . THR A 1 76 ? -28.578 53.719 -1.995 1 16.16 76 THR A O 1
ATOM 583 N N . SER A 1 77 ? -30.516 55 -1.754 1 16.28 77 SER A N 1
ATOM 584 C CA . SER A 1 77 ? -31.766 54.312 -1.464 1 16.28 77 SER A CA 1
ATOM 585 C C . SER A 1 77 ? -32.125 53.312 -2.562 1 16.28 77 SER A C 1
ATOM 587 O O . SER A 1 77 ? -32.469 52.188 -2.277 1 16.28 77 SER A O 1
ATOM 589 N N . THR A 1 78 ? -32.312 53.812 -3.857 1 15.63 78 THR A N 1
ATOM 590 C CA . THR A 1 78 ? -33.719 53.75 -4.172 1 15.63 78 THR A CA 1
ATOM 591 C C . THR A 1 78 ? -34.094 52.344 -4.68 1 15.63 78 THR A C 1
ATOM 593 O O . THR A 1 78 ? -35.031 51.719 -4.191 1 15.63 78 THR A O 1
ATOM 596 N N . ASP A 1 79 ? -34.031 52.125 -6.031 1 15.3 79 ASP A N 1
ATOM 597 C CA . ASP A 1 79 ? -35.281 52.031 -6.809 1 15.3 79 ASP A CA 1
ATOM 598 C C . ASP A 1 79 ? -35.781 50.594 -6.887 1 15.3 79 ASP A C 1
ATOM 600 O O . ASP A 1 79 ? -35.031 49.656 -6.566 1 15.3 79 ASP A O 1
ATOM 604 N N . ASN A 1 80 ? -36.375 50.25 -8.094 1 16.25 80 ASN A N 1
ATOM 605 C CA . ASN A 1 80 ? -37.656 49.844 -8.633 1 16.25 80 ASN A CA 1
ATOM 606 C C . ASN A 1 80 ? -37.719 48.312 -8.812 1 16.25 80 ASN A C 1
ATOM 608 O O . ASN A 1 80 ? -36.719 47.656 -8.938 1 16.25 80 ASN A O 1
ATOM 612 N N . GLY A 1 81 ? -38.938 47.781 -8.68 1 16.67 81 GLY A N 1
ATOM 613 C CA . GLY A 1 81 ? -39.75 46.594 -8.445 1 16.67 81 GLY A CA 1
ATOM 614 C C . GLY A 1 81 ? -39.656 45.594 -9.57 1 16.67 81 GLY A C 1
ATOM 615 O O . GLY A 1 81 ? -40.344 44.562 -9.547 1 16.67 81 GLY A O 1
ATOM 616 N N . GLN A 1 82 ? -39.094 46.031 -10.711 1 16.58 82 GLN A N 1
ATOM 617 C CA . GLN A 1 82 ? -39.844 45.438 -11.812 1 16.58 82 GLN A CA 1
ATOM 618 C C . GLN A 1 82 ? -39.812 43.906 -11.742 1 16.58 82 GLN A C 1
ATOM 620 O O . GLN A 1 82 ? -38.75 43.312 -11.578 1 16.58 82 GLN A O 1
ATOM 625 N N . LEU A 1 83 ? -41.062 43.469 -11.703 1 16.38 83 LEU A N 1
ATOM 626 C CA . LEU A 1 83 ? -41.719 42.156 -11.461 1 16.38 83 LEU A CA 1
ATOM 627 C C . LEU A 1 83 ? -41.125 41.094 -12.359 1 16.38 83 LEU A C 1
ATOM 629 O O . LEU A 1 83 ? -40.688 40.062 -11.875 1 16.38 83 LEU A O 1
ATOM 633 N N . ALA A 1 84 ? -42 40.75 -13.406 1 16.23 84 ALA A N 1
ATOM 634 C CA . ALA A 1 84 ? -42.75 39.5 -13.406 1 16.23 84 ALA A CA 1
ATOM 635 C C . ALA A 1 84 ? -42.062 38.438 -14.297 1 16.23 84 ALA A C 1
ATOM 637 O O . ALA A 1 84 ? -42.125 37.25 -14.016 1 16.23 84 ALA A O 1
ATOM 638 N N . PRO A 1 85 ? -41.375 38.938 -15.469 1 17.09 85 PRO A N 1
ATOM 639 C CA . PRO A 1 85 ? -41.938 38.156 -16.547 1 17.09 85 PRO A CA 1
ATOM 640 C C . PRO A 1 85 ? -41.562 36.688 -16.469 1 17.09 85 PRO A C 1
ATOM 642 O O . PRO A 1 85 ? -40.531 36.344 -15.875 1 17.09 85 PRO A O 1
ATOM 645 N N . SER A 1 86 ? -42.469 35.844 -16.844 1 1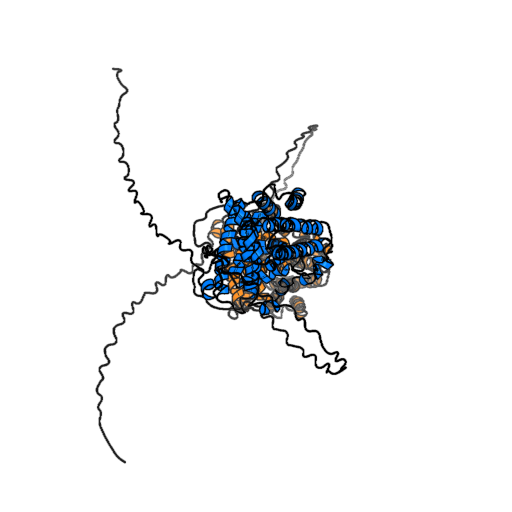7.92 86 SER A N 1
ATOM 646 C CA . SER A 1 86 ? -42.906 34.438 -16.828 1 17.92 86 SER A CA 1
ATOM 647 C C . SER A 1 86 ? -42.031 33.594 -17.734 1 17.92 86 SER A C 1
ATOM 649 O O . SER A 1 86 ? -42.156 32.375 -17.781 1 17.92 86 SER A O 1
ATOM 651 N N . PRO A 1 87 ? -41.094 34.312 -18.531 1 17.09 87 PRO A N 1
ATOM 652 C CA . PRO A 1 87 ? -41.156 33.469 -19.734 1 17.09 87 PRO A CA 1
ATOM 653 C C . PRO A 1 87 ? -40.719 32.031 -19.5 1 17.09 87 PRO A C 1
ATOM 655 O O . PRO A 1 87 ? -39.75 31.797 -18.781 1 17.09 87 PRO A O 1
ATOM 658 N N . ALA A 1 88 ? -41.625 31.141 -19.625 1 18.11 88 ALA A N 1
ATOM 659 C CA . ALA A 1 88 ? -41.688 29.688 -19.531 1 18.11 88 ALA A CA 1
ATOM 660 C C . ALA A 1 88 ? -40.75 29.031 -20.531 1 18.11 88 ALA A C 1
ATOM 662 O O . ALA A 1 88 ? -40.781 27.812 -20.719 1 18.11 88 ALA A O 1
ATOM 663 N N . ASP A 1 89 ? -39.812 29.938 -21.141 1 15.62 89 ASP A N 1
ATOM 664 C CA . ASP A 1 89 ? -39.562 29.312 -22.438 1 15.62 89 ASP A CA 1
ATOM 665 C C . ASP A 1 89 ? -39.062 27.875 -22.281 1 15.62 89 ASP A C 1
ATOM 667 O O . ASP A 1 89 ? -39.594 26.953 -22.906 1 15.62 89 ASP A O 1
ATOM 671 N N . SER A 1 90 ? -37.688 27.781 -22.094 1 16.41 90 SER A N 1
ATOM 672 C CA . SER A 1 90 ? -36.906 27.141 -23.141 1 16.41 90 SER A CA 1
ATOM 673 C C . SER A 1 90 ? -36.938 25.625 -23.016 1 16.41 90 SER A C 1
ATOM 675 O O . SER A 1 90 ? -37.25 25.094 -21.953 1 16.41 90 SER A O 1
ATOM 677 N N . HIS A 1 91 ? -36.406 24.984 -24.141 1 17.3 91 HIS A N 1
ATOM 678 C CA . HIS A 1 91 ? -36.219 23.812 -24.969 1 17.3 91 HIS A CA 1
ATOM 679 C C . HIS A 1 91 ? -35.375 22.766 -24.281 1 17.3 91 HIS A C 1
ATOM 681 O O . HIS A 1 91 ? -34.312 23.094 -23.734 1 17.3 91 HIS A O 1
ATOM 687 N N . LEU A 1 92 ? -36 21.781 -23.719 1 17.69 92 LEU A N 1
ATOM 688 C CA . LEU A 1 92 ? -35.531 20.562 -23.062 1 17.69 92 LEU A CA 1
ATOM 689 C C . LEU A 1 92 ? -34.469 19.859 -23.906 1 17.69 92 LEU A C 1
ATOM 691 O O . LEU A 1 92 ? -34.188 18.688 -23.688 1 17.69 92 LEU A O 1
ATOM 695 N N . ASN A 1 93 ? -33.875 20.656 -24.953 1 16.06 93 ASN A N 1
ATOM 696 C CA . ASN A 1 93 ? -33.312 19.688 -25.891 1 16.06 93 ASN A CA 1
ATOM 697 C C . ASN A 1 93 ? -32.469 18.641 -25.188 1 16.06 93 ASN A C 1
ATOM 699 O O . ASN A 1 93 ? -32.062 18.828 -24.047 1 16.06 93 ASN A O 1
ATOM 703 N N . THR A 1 94 ? -31.469 18.109 -26.062 1 18.05 94 THR A N 1
ATOM 704 C CA . THR A 1 94 ? -30.891 16.875 -26.609 1 18.05 94 THR A CA 1
ATOM 705 C C . THR A 1 94 ? -29.719 16.422 -25.75 1 18.05 94 THR A C 1
ATOM 707 O O . THR A 1 94 ? -28.828 17.203 -25.438 1 18.05 94 THR A O 1
ATOM 710 N N . ARG A 1 95 ? -29.859 15.273 -25.141 1 18.36 95 ARG A N 1
ATOM 711 C CA . ARG A 1 95 ? -29.062 14.398 -24.266 1 18.36 95 ARG A CA 1
ATOM 712 C C . ARG A 1 95 ? -27.672 14.188 -24.828 1 18.36 95 ARG A C 1
ATOM 714 O O . ARG A 1 95 ? -27.344 13.086 -25.297 1 18.36 95 ARG A O 1
ATOM 721 N N . SER A 1 96 ? -27 15.32 -25.469 1 18.16 96 SER A N 1
ATOM 722 C CA . SER A 1 96 ? -25.797 14.844 -26.141 1 18.16 96 SER A CA 1
ATOM 723 C C . SER A 1 96 ? -24.875 14.117 -25.172 1 18.16 96 SER A C 1
ATOM 725 O O . SER A 1 96 ? -24.656 14.578 -24.047 1 18.16 96 SER A O 1
ATOM 727 N N . HIS A 1 97 ? -24.75 12.797 -25.422 1 19.86 97 HIS A N 1
ATOM 728 C CA . HIS A 1 97 ? -23.922 11.727 -24.875 1 19.86 97 HIS A CA 1
ATOM 729 C C . HIS A 1 97 ? -22.453 12.133 -24.828 1 19.86 97 HIS A C 1
ATOM 731 O O . HIS A 1 97 ? -21.797 12.227 -25.875 1 19.86 97 HIS A O 1
ATOM 737 N N . GLY A 1 98 ? -22.156 13.242 -24.203 1 19.72 98 GLY A N 1
ATOM 738 C CA . GLY A 1 98 ? -20.766 13.656 -24.281 1 19.72 98 GLY A CA 1
ATOM 739 C C . GLY A 1 98 ? -19.781 12.531 -24.016 1 19.72 98 GLY A C 1
ATOM 740 O O . GLY A 1 98 ? -20.109 11.562 -23.328 1 19.72 98 GLY A O 1
ATOM 741 N N . PRO A 1 99 ? -18.797 12.484 -25.031 1 20.42 99 PRO A N 1
ATOM 742 C CA . PRO A 1 99 ? -17.719 11.484 -25.078 1 20.42 99 PRO A CA 1
ATOM 743 C C . PRO A 1 99 ? -16.969 11.352 -23.766 1 20.42 99 PRO A C 1
ATOM 745 O O . PRO A 1 99 ? -16.953 12.297 -22.969 1 20.42 99 PRO A O 1
ATOM 748 N N . SER A 1 100 ? -16.953 10.125 -23.297 1 22.14 100 SER A N 1
ATOM 749 C CA . SER A 1 100 ? -16.266 9.562 -22.141 1 22.14 100 SER A CA 1
ATOM 750 C C . SER A 1 100 ? -14.82 10.039 -22.078 1 22.14 100 SER A C 1
ATOM 752 O O . SER A 1 100 ? -14.055 9.867 -23.016 1 22.14 100 SER A O 1
ATOM 754 N N . PRO A 1 101 ? -14.594 11.25 -21.469 1 23.52 101 PRO A N 1
ATOM 755 C CA . PRO A 1 101 ? -13.195 11.672 -21.406 1 23.52 101 PRO A CA 1
ATOM 756 C C . PRO A 1 101 ? -12.242 10.523 -21.078 1 23.52 101 PRO A C 1
ATOM 758 O O . PRO A 1 101 ? -12.539 9.695 -20.219 1 23.52 101 PRO A O 1
ATOM 761 N N . ALA A 1 102 ? -11.547 10.211 -22.172 1 23.11 102 ALA A N 1
ATOM 762 C CA . ALA A 1 102 ? -10.547 9.148 -22.234 1 23.11 102 ALA A CA 1
ATOM 763 C C . ALA A 1 102 ? -9.648 9.164 -21 1 23.11 102 ALA A C 1
ATOM 765 O O . ALA A 1 102 ? -9.219 10.234 -20.547 1 23.11 102 ALA A O 1
ATOM 766 N N . ALA A 1 103 ? -9.68 8.133 -20.281 1 25.45 103 ALA A N 1
ATOM 767 C CA . ALA A 1 103 ? -8.859 7.613 -19.188 1 25.45 103 ALA A CA 1
ATOM 768 C C . ALA A 1 103 ? -7.371 7.754 -19.516 1 25.45 103 ALA A C 1
ATOM 770 O O . ALA A 1 103 ? -6.832 6.996 -20.312 1 25.45 103 ALA A O 1
ATOM 771 N N . VAL A 1 104 ? -6.945 9.008 -19.781 1 26.91 104 VAL A N 1
ATOM 772 C CA . VAL A 1 104 ? -5.516 9.164 -20.031 1 26.91 104 VAL A CA 1
ATOM 773 C C . VAL A 1 104 ? -4.719 8.398 -18.984 1 26.91 104 VAL A C 1
ATOM 775 O O . VAL A 1 104 ? -4.625 8.82 -17.828 1 26.91 104 VAL A O 1
ATOM 778 N N . SER A 1 105 ? -5.191 7.117 -18.859 1 26.16 105 SER A N 1
ATOM 779 C CA . SER A 1 105 ? -4.5 6.484 -17.734 1 26.16 105 SER A CA 1
ATOM 780 C C . SER A 1 105 ? -2.99 6.672 -17.844 1 26.16 105 SER A C 1
ATOM 782 O O . SER A 1 105 ? -2.324 6.961 -16.859 1 26.16 105 SER A O 1
ATOM 784 N N . PRO A 1 106 ? -2.152 5.805 -18.797 1 30.34 106 PRO A N 1
ATOM 785 C CA . PRO A 1 106 ? -1.186 4.734 -18.547 1 30.34 106 PRO A CA 1
ATOM 786 C C . PRO A 1 106 ? 0.255 5.238 -18.5 1 30.34 106 PRO A C 1
ATOM 788 O O . PRO A 1 106 ? 0.536 6.359 -18.938 1 30.34 106 PRO A O 1
ATOM 791 N N . PHE A 1 107 ? 1.331 4.539 -18.562 1 31.02 107 PHE A N 1
ATOM 792 C CA . PHE A 1 107 ? 2.775 4.711 -18.453 1 31.02 107 PHE A CA 1
ATOM 793 C C . PHE A 1 107 ? 3.295 5.633 -19.547 1 31.02 107 PHE A C 1
ATOM 795 O O . PHE A 1 107 ? 3.482 5.207 -20.688 1 31.02 107 PHE A O 1
ATOM 802 N N . SER A 1 108 ? 2.809 6.887 -19.625 1 28.33 108 SER A N 1
ATOM 803 C CA . SER A 1 108 ? 3.385 7.77 -20.625 1 28.33 108 SER A CA 1
ATOM 804 C C . SER A 1 108 ? 4.898 7.602 -20.719 1 28.33 108 SER A C 1
ATOM 806 O O . SER A 1 108 ? 5.598 7.707 -19.703 1 28.33 108 SER A O 1
ATOM 808 N N . THR A 1 109 ? 5.355 7.039 -21.781 1 29.25 109 THR A N 1
ATOM 809 C CA . THR A 1 109 ? 6.715 6.816 -22.266 1 29.25 109 THR A CA 1
ATOM 810 C C . THR A 1 109 ? 7.473 8.133 -22.375 1 29.25 109 THR A C 1
ATOM 812 O O . THR A 1 109 ? 7.539 8.734 -23.453 1 29.25 109 THR A O 1
ATOM 815 N N . THR A 1 110 ? 7.258 9.203 -21.656 1 26.73 110 THR A N 1
ATOM 816 C CA . THR A 1 110 ? 8 10.375 -22.109 1 26.73 110 THR A CA 1
ATOM 817 C C . THR A 1 110 ? 9.484 10.055 -22.25 1 26.73 110 THR A C 1
ATOM 819 O O . THR A 1 110 ? 9.961 9.047 -21.703 1 26.73 110 THR A O 1
ATOM 822 N N . THR A 1 111 ? 10.359 11.289 -22.016 1 27.7 111 THR A N 1
ATOM 823 C CA . THR A 1 111 ? 11.578 11.961 -22.453 1 27.7 111 THR A CA 1
ATOM 824 C C . THR A 1 111 ? 12.805 11.297 -21.844 1 27.7 111 THR A C 1
ATOM 826 O O . THR A 1 111 ? 12.859 11.062 -20.641 1 27.7 111 THR A O 1
ATOM 829 N N . SER A 1 112 ? 13.664 10.773 -22.672 1 28.17 112 SER A N 1
ATOM 830 C CA . SER A 1 112 ? 15.07 10.438 -22.5 1 28.17 112 SER A CA 1
ATOM 831 C C . SER A 1 112 ? 15.82 11.562 -21.797 1 28.17 112 SER A C 1
ATOM 833 O O . SER A 1 112 ? 16.266 12.523 -22.438 1 28.17 112 SER A O 1
ATOM 835 N N . ALA A 1 113 ? 15.477 12.188 -20.688 1 29.25 113 ALA A N 1
ATOM 836 C CA . ALA A 1 113 ? 16.422 13.094 -20.047 1 29.25 113 ALA A CA 1
ATOM 837 C C . ALA A 1 113 ? 17.812 12.477 -19.984 1 29.25 113 ALA A C 1
ATOM 839 O O . ALA A 1 113 ? 17.953 11.258 -19.859 1 29.25 113 ALA A O 1
ATOM 840 N N . SER A 1 114 ? 18.875 13.281 -20.172 1 30.59 114 SER A N 1
ATOM 841 C CA . SER A 1 114 ? 20.312 13.133 -20.047 1 30.59 114 SER A CA 1
ATOM 842 C C . SER A 1 114 ? 20.688 12.289 -18.828 1 30.59 114 SER A C 1
ATOM 844 O O . SER A 1 114 ? 19.969 12.297 -17.828 1 30.59 114 SER A O 1
ATOM 846 N N . GLN A 1 115 ? 21.422 11.273 -18.984 1 34.69 115 GLN A N 1
ATOM 847 C CA . GLN A 1 115 ? 22.047 10.336 -18.062 1 34.69 115 GLN A CA 1
ATOM 848 C C . GLN A 1 115 ? 22.562 11.047 -16.812 1 34.69 115 GLN A C 1
ATOM 850 O O . GLN A 1 115 ? 23.766 11.047 -16.531 1 34.69 115 GLN A O 1
ATOM 855 N N . GLY A 1 116 ? 22.266 12.312 -16.531 1 33.94 116 GLY A N 1
ATOM 856 C CA . GLY A 1 116 ? 22.734 12.711 -15.211 1 33.94 116 GLY A CA 1
ATOM 857 C C . GLY A 1 116 ? 22.391 11.695 -14.133 1 33.94 116 GLY A C 1
ATOM 858 O O . GLY A 1 116 ? 21.609 10.773 -14.359 1 33.94 116 GLY A O 1
ATOM 859 N N . ASP A 1 117 ? 23.078 11.758 -12.93 1 40.78 117 ASP A N 1
ATOM 860 C CA . ASP A 1 117 ? 22.984 10.891 -11.766 1 40.78 117 ASP A CA 1
ATOM 861 C C . ASP A 1 117 ? 21.516 10.633 -11.391 1 40.78 117 ASP A C 1
ATOM 863 O O . ASP A 1 117 ? 20.859 11.5 -10.812 1 40.78 117 ASP A O 1
ATOM 867 N N . ALA A 1 118 ? 20.734 10.156 -12.227 1 46.12 118 ALA A N 1
ATOM 868 C CA . ALA A 1 118 ? 19.359 9.859 -11.867 1 46.12 118 ALA A CA 1
ATOM 869 C C . ALA A 1 118 ? 19.219 9.633 -10.367 1 46.12 118 ALA A C 1
ATOM 871 O O . ALA A 1 118 ? 19.953 8.828 -9.781 1 46.12 118 ALA A O 1
ATOM 872 N N . PRO A 1 119 ? 18.641 10.703 -9.664 1 55.16 119 PRO A N 1
ATOM 873 C CA . PRO A 1 119 ? 18.453 10.586 -8.211 1 55.16 119 PRO A CA 1
ATOM 874 C C . PRO A 1 119 ? 18 9.188 -7.793 1 55.16 119 PRO A C 1
ATOM 876 O O . PRO A 1 119 ? 17.078 8.625 -8.406 1 55.16 119 PRO A O 1
ATOM 879 N N . SER A 1 120 ? 18.891 8.266 -7.301 1 80.81 120 SER A N 1
ATOM 880 C CA . SER A 1 120 ? 18.844 6.863 -6.891 1 80.81 120 SER A CA 1
ATOM 881 C C . SER A 1 120 ? 18.188 6.711 -5.523 1 80.81 120 SER A C 1
ATOM 883 O O . SER A 1 120 ? 18.391 7.539 -4.633 1 80.81 120 SER A O 1
ATOM 885 N N . PHE A 1 121 ? 16.969 6.211 -5.477 1 94.12 121 PHE A N 1
ATOM 886 C CA . PHE A 1 121 ? 16.328 5.812 -4.227 1 94.12 121 PHE A CA 1
ATOM 887 C C . PHE A 1 121 ? 16.953 4.535 -3.682 1 94.12 121 PHE A C 1
ATOM 889 O O . PHE A 1 121 ? 17.609 3.789 -4.422 1 94.12 121 PHE A O 1
ATOM 896 N N . THR A 1 122 ? 16.859 4.398 -2.465 1 95 122 THR A N 1
ATOM 897 C CA . THR A 1 122 ? 17.453 3.246 -1.789 1 95 122 THR A CA 1
ATOM 898 C C . THR A 1 122 ? 16.375 2.229 -1.425 1 95 122 THR A C 1
ATOM 900 O O . THR A 1 122 ? 15.18 2.514 -1.538 1 95 122 THR A O 1
ATOM 903 N N . LEU A 1 123 ? 16.812 1.054 -1.044 1 95.5 123 LEU A N 1
ATOM 904 C CA . LEU A 1 123 ? 15.914 0.024 -0.543 1 95.5 123 LEU A CA 1
ATOM 905 C C . LEU A 1 123 ? 15.109 0.538 0.647 1 95.5 123 LEU A C 1
ATOM 907 O O . LEU A 1 123 ? 13.938 0.202 0.798 1 95.5 123 LEU A O 1
ATOM 911 N N . HIS A 1 124 ? 15.734 1.337 1.41 1 94.25 124 HIS A N 1
ATOM 912 C CA . HIS A 1 124 ? 15.07 1.943 2.555 1 94.25 124 HIS A CA 1
ATOM 913 C C . HIS A 1 124 ? 13.945 2.875 2.109 1 94.25 124 HIS A C 1
ATOM 915 O O . HIS A 1 124 ? 12.891 2.926 2.738 1 94.25 124 HIS A O 1
ATOM 921 N N . ASP A 1 125 ? 14.156 3.588 1.029 1 97.06 125 ASP A N 1
ATOM 922 C CA . ASP A 1 125 ? 13.125 4.469 0.485 1 97.06 125 ASP A CA 1
ATOM 923 C C . ASP A 1 125 ? 11.906 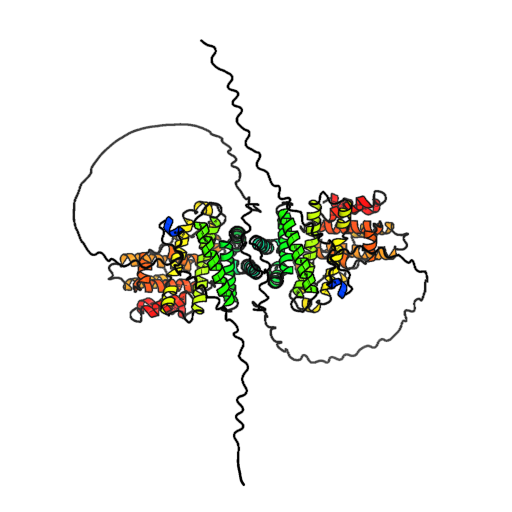3.668 0.032 1 97.06 125 ASP A C 1
ATOM 925 O O . ASP A 1 125 ? 10.773 4.121 0.184 1 97.06 125 ASP A O 1
ATOM 929 N N . LEU A 1 126 ? 12.164 2.492 -0.527 1 98.12 126 LEU A N 1
ATOM 930 C CA . LEU A 1 126 ? 11.055 1.624 -0.902 1 98.12 126 LEU A CA 1
ATOM 931 C C . LEU A 1 126 ? 10.25 1.206 0.326 1 98.12 126 LEU A C 1
ATOM 933 O O . LEU A 1 126 ? 9.016 1.145 0.277 1 98.12 126 LEU A O 1
ATOM 937 N N . GLY A 1 127 ? 11.008 0.966 1.383 1 97.69 127 GLY A N 1
ATOM 938 C CA . GLY A 1 127 ? 10.344 0.648 2.637 1 97.69 127 GLY A CA 1
ATOM 939 C C . GLY A 1 127 ? 9.492 1.79 3.168 1 97.69 127 GLY A C 1
ATOM 940 O O . GLY A 1 127 ? 8.391 1.569 3.67 1 97.69 127 GLY A O 1
ATOM 941 N N . LEU A 1 128 ? 9.977 2.98 3.033 1 97.75 128 LEU A N 1
ATOM 942 C CA . LEU A 1 128 ? 9.234 4.156 3.469 1 97.75 128 LEU A CA 1
ATOM 943 C C . LEU A 1 128 ? 7.941 4.312 2.67 1 97.75 128 LEU A C 1
ATOM 945 O O . LEU A 1 128 ? 6.887 4.609 3.236 1 97.75 128 LEU A O 1
ATOM 949 N N . LEU A 1 129 ? 8.086 4.133 1.343 1 98.69 129 LEU A N 1
ATOM 950 C CA . LEU A 1 129 ? 6.887 4.25 0.517 1 98.69 129 LEU A CA 1
ATOM 951 C C . LEU A 1 129 ? 5.863 3.18 0.886 1 98.69 129 LEU A C 1
ATOM 953 O O . LEU A 1 129 ? 4.66 3.445 0.906 1 98.69 129 LEU A O 1
ATOM 957 N N . HIS A 1 130 ? 6.348 1.99 1.118 1 98.62 130 HIS A N 1
ATOM 958 C CA . HIS A 1 130 ? 5.453 0.924 1.549 1 98.62 130 HIS A CA 1
ATOM 959 C C . HIS A 1 130 ? 4.738 1.294 2.846 1 98.62 130 HIS A C 1
ATOM 961 O O . HIS A 1 130 ? 3.525 1.113 2.963 1 98.62 130 HIS A O 1
ATOM 967 N N . HIS A 1 131 ? 5.48 1.804 3.814 1 97.75 131 HIS A N 1
ATOM 968 C CA . HIS A 1 131 ? 4.91 2.232 5.086 1 97.75 131 HIS A CA 1
ATOM 969 C C . HIS A 1 131 ? 3.891 3.35 4.879 1 97.75 131 HIS A C 1
ATOM 971 O O . HIS A 1 131 ? 2.836 3.359 5.52 1 97.75 131 HIS A O 1
ATOM 977 N N . TRP A 1 132 ? 4.227 4.258 4.02 1 98.31 132 TRP A N 1
ATOM 978 C CA . TRP A 1 132 ? 3.266 5.297 3.668 1 98.31 132 TRP A CA 1
ATOM 979 C C . TRP A 1 132 ? 1.944 4.684 3.213 1 98.31 132 TRP A C 1
ATOM 981 O O . TRP A 1 132 ? 0.875 5.074 3.688 1 98.31 132 TRP A O 1
ATOM 991 N N . THR A 1 133 ? 2.068 3.734 2.295 1 98.44 133 THR A N 1
ATOM 992 C CA . THR A 1 133 ? 0.899 3.193 1.609 1 98.44 133 THR A CA 1
ATOM 993 C C . THR A 1 133 ? 0.032 2.387 2.572 1 98.44 133 THR A C 1
ATOM 995 O O . THR A 1 133 ? -1.197 2.471 2.527 1 98.44 133 THR A O 1
ATOM 998 N N . VAL A 1 134 ? 0.649 1.703 3.5 1 97.19 134 VAL A N 1
ATOM 999 C CA . VAL A 1 134 ? -0.131 0.761 4.297 1 97.19 134 VAL A CA 1
ATOM 1000 C C . VAL A 1 134 ? -0.534 1.411 5.617 1 97.19 134 VAL A C 1
ATOM 1002 O O . VAL A 1 134 ? -1.453 0.942 6.293 1 97.19 134 VAL A O 1
ATOM 1005 N N . SER A 1 135 ? 0.149 2.533 6.008 1 96.38 135 SER A N 1
ATOM 1006 C CA . SER A 1 135 ? -0.122 3.049 7.348 1 96.38 135 SER A CA 1
ATOM 1007 C C . SER A 1 135 ? -0.26 4.566 7.336 1 96.38 135 SER A C 1
ATOM 1009 O O . SER A 1 135 ? -1.36 5.098 7.504 1 96.38 135 SER A O 1
ATOM 1011 N N . THR A 1 136 ? 0.771 5.316 6.961 1 97.19 136 THR A N 1
ATOM 1012 C CA . THR A 1 136 ? 0.845 6.762 7.141 1 97.19 136 THR A CA 1
ATOM 1013 C C . THR A 1 136 ? -0.281 7.461 6.383 1 97.19 136 THR A C 1
ATOM 1015 O O . THR A 1 136 ? -0.916 8.375 6.906 1 97.19 136 THR A O 1
ATOM 1018 N N . SER A 1 137 ? -0.54 7.031 5.168 1 97.06 137 SER A N 1
ATOM 1019 C CA . SER A 1 137 ? -1.511 7.699 4.309 1 97.06 137 SER A CA 1
ATOM 1020 C C . SER A 1 137 ? -2.912 7.641 4.906 1 97.06 137 SER A C 1
ATOM 1022 O O . SER A 1 137 ? -3.709 8.562 4.73 1 97.06 137 SER A O 1
ATOM 1024 N N . LYS A 1 138 ? -3.201 6.648 5.645 1 94.31 138 LYS A N 1
ATOM 1025 C CA . LYS A 1 138 ? -4.535 6.43 6.191 1 94.31 138 LYS A CA 1
ATOM 1026 C C . LYS A 1 138 ? -4.762 7.266 7.449 1 94.31 138 LYS A C 1
ATOM 1028 O O . LYS A 1 138 ? -5.898 7.465 7.875 1 94.31 138 LYS A O 1
ATOM 1033 N N . LEU A 1 139 ? -3.703 7.766 8.016 1 93.38 139 LEU A N 1
ATOM 1034 C CA . LEU A 1 139 ? -3.781 8.484 9.281 1 93.38 139 LEU A CA 1
ATOM 1035 C C . LEU A 1 139 ? -3.857 9.984 9.055 1 93.38 139 LEU A C 1
ATOM 1037 O O . LEU A 1 139 ? -3.902 10.758 10.016 1 93.38 139 LEU A O 1
ATOM 1041 N N . LEU A 1 140 ? -3.91 10.367 7.82 1 91.62 140 LEU A N 1
ATOM 1042 C CA . LEU A 1 140 ? -3.979 11.789 7.496 1 91.62 140 LEU A CA 1
ATOM 1043 C C . LEU A 1 140 ? -5.43 12.25 7.371 1 91.62 140 LEU A C 1
ATOM 1045 O O . LEU A 1 140 ? -5.699 13.453 7.293 1 91.62 140 LEU A O 1
ATOM 1049 N N . ILE A 1 141 ? -6.344 11.266 7.344 1 87 141 ILE A N 1
ATOM 1050 C CA . ILE A 1 141 ? -7.746 11.602 7.133 1 87 141 ILE A CA 1
ATOM 1051 C C . ILE A 1 141 ? -8.586 11.078 8.297 1 87 141 ILE A C 1
ATOM 1053 O O . ILE A 1 141 ? -8.156 10.172 9.016 1 87 141 ILE A O 1
ATOM 1057 N N . THR A 1 142 ? -9.688 11.648 8.43 1 85.12 142 THR A N 1
ATOM 1058 C CA . THR A 1 142 ? -10.562 11.266 9.531 1 85.12 142 THR A CA 1
ATOM 1059 C C . THR A 1 142 ? -11.555 10.188 9.086 1 85.12 142 THR A C 1
ATOM 1061 O O . THR A 1 142 ? -11.867 9.273 9.852 1 85.12 142 THR A O 1
ATOM 1064 N N . HIS A 1 143 ? -11.984 10.305 7.902 1 88.5 143 HIS A N 1
ATOM 1065 C CA . HIS A 1 143 ? -12.953 9.336 7.418 1 88.5 143 HIS A CA 1
ATOM 1066 C C . HIS A 1 143 ? -12.352 8.43 6.348 1 88.5 143 HIS A C 1
ATOM 1068 O O . HIS A 1 143 ? -11.82 8.922 5.344 1 88.5 143 HIS A O 1
ATOM 1074 N N . PRO A 1 144 ? -12.555 7.121 6.398 1 89.75 144 PRO A N 1
ATOM 1075 C CA . PRO A 1 144 ? -11.875 6.16 5.523 1 89.75 144 PRO A CA 1
ATOM 1076 C C . PRO A 1 144 ? -12.32 6.273 4.066 1 89.75 144 PRO A C 1
ATOM 1078 O O . PRO A 1 144 ? -11.578 5.879 3.162 1 89.75 144 PRO A O 1
ATOM 1081 N N . LYS A 1 145 ? -13.469 6.812 3.834 1 90.31 145 LYS A N 1
ATOM 1082 C CA . LYS A 1 145 ? -13.984 6.961 2.477 1 90.31 145 LYS A CA 1
ATOM 1083 C C . LYS A 1 145 ? -13.031 7.773 1.608 1 90.31 145 LYS A C 1
ATOM 1085 O O . LYS A 1 145 ? -12.977 7.59 0.391 1 90.31 145 LYS A O 1
ATOM 1090 N N . PHE A 1 146 ? -12.234 8.602 2.23 1 90.62 146 PHE A N 1
ATOM 1091 C CA . PHE A 1 146 ? -11.383 9.508 1.472 1 90.62 146 PHE A CA 1
ATOM 1092 C C . PHE A 1 146 ? -9.922 9.086 1.562 1 90.62 146 PHE A C 1
ATOM 1094 O O . PHE A 1 146 ? -9.031 9.805 1.103 1 90.62 146 PHE A O 1
ATOM 1101 N N . ALA A 1 147 ? -9.68 7.898 2.047 1 92.25 147 ALA A N 1
ATOM 1102 C CA . ALA A 1 147 ? -8.32 7.402 2.254 1 92.25 147 ALA A CA 1
ATOM 1103 C C . ALA A 1 147 ? -7.594 7.219 0.922 1 92.25 147 ALA A C 1
ATOM 1105 O O . ALA A 1 147 ? -6.371 7.359 0.85 1 92.25 147 ALA A O 1
ATOM 1106 N N . HIS A 1 148 ? -8.336 7.004 -0.157 1 94.62 148 HIS A N 1
ATOM 1107 C CA . HIS A 1 148 ? -7.754 6.688 -1.455 1 94.62 148 HIS A CA 1
ATOM 1108 C C . HIS A 1 148 ? -6.992 7.879 -2.021 1 94.62 148 HIS A C 1
ATOM 1110 O O . HIS A 1 148 ? -6.066 7.707 -2.82 1 94.62 148 HIS A O 1
ATOM 1116 N N . ILE A 1 149 ? -7.262 9.062 -1.584 1 95.44 149 ILE A N 1
ATOM 1117 C CA . ILE A 1 149 ? -6.609 10.258 -2.115 1 95.44 149 ILE A CA 1
ATOM 1118 C C . ILE A 1 149 ? -5.125 10.234 -1.758 1 95.44 149 ILE A C 1
ATOM 1120 O O . ILE A 1 149 ? -4.266 10.273 -2.643 1 95.44 149 ILE A O 1
ATOM 1124 N N . TRP A 1 150 ? -4.844 10.062 -0.517 1 96.81 150 TRP A N 1
ATOM 1125 C CA . TRP A 1 150 ? -3.459 10.086 -0.057 1 96.81 150 TRP A CA 1
ATOM 1126 C C . TRP A 1 150 ? -2.787 8.734 -0.282 1 96.81 150 TRP A C 1
ATOM 1128 O O . TRP A 1 150 ? -1.574 8.664 -0.492 1 96.81 150 TRP A O 1
ATOM 1138 N N . GLN A 1 151 ? -3.527 7.68 -0.306 1 97.88 151 GLN A N 1
ATOM 1139 C CA . GLN A 1 151 ? -2.994 6.324 -0.39 1 97.88 151 GLN A CA 1
ATOM 1140 C C . GLN A 1 151 ? -2.703 5.938 -1.837 1 97.88 151 GLN A C 1
ATOM 1142 O O . GLN A 1 151 ? -1.733 5.227 -2.113 1 97.88 151 GLN A O 1
ATOM 1147 N N . ILE A 1 152 ? -3.561 6.375 -2.748 1 97.69 152 ILE A N 1
ATOM 1148 C CA . ILE A 1 152 ? -3.479 5.883 -4.117 1 97.69 152 ILE A CA 1
ATOM 1149 C C . ILE A 1 152 ? -3.205 7.043 -5.07 1 97.69 152 ILE A C 1
ATOM 1151 O O . ILE A 1 152 ? -2.168 7.078 -5.738 1 97.69 152 ILE A O 1
ATOM 1155 N N . THR A 1 153 ? -4.008 8.086 -5.082 1 97.56 153 THR A N 1
ATOM 1156 C CA . THR A 1 153 ? -3.98 9.148 -6.082 1 97.56 153 THR A CA 1
ATOM 1157 C C . THR A 1 153 ? -2.684 9.953 -5.984 1 97.56 153 THR A C 1
ATOM 1159 O O . THR A 1 153 ? -2.01 10.172 -6.992 1 97.56 153 THR A O 1
ATOM 1162 N N . VAL A 1 154 ? -2.318 10.344 -4.801 1 98 154 VAL A N 1
ATOM 1163 C CA . VAL A 1 154 ? -1.166 11.219 -4.609 1 98 154 VAL A CA 1
ATOM 1164 C C . VAL A 1 154 ? 0.117 10.469 -4.961 1 98 154 VAL A C 1
ATOM 1166 O O . VAL A 1 154 ? 0.962 10.977 -5.695 1 98 154 VAL A O 1
ATOM 1169 N N . PRO A 1 155 ? 0.284 9.227 -4.492 1 98.5 155 PRO A N 1
ATOM 1170 C CA . PRO A 1 155 ? 1.482 8.5 -4.922 1 98.5 155 PRO A CA 1
ATOM 1171 C C . PRO A 1 155 ? 1.527 8.273 -6.43 1 98.5 155 PRO A C 1
ATOM 1173 O O . PRO A 1 155 ? 2.605 8.305 -7.031 1 98.5 155 PRO A O 1
ATOM 1176 N N . GLU A 1 156 ? 0.391 8.062 -7.027 1 97.19 156 GLU A N 1
ATOM 1177 C CA . GLU A 1 156 ? 0.359 7.91 -8.477 1 97.19 156 GLU A CA 1
ATOM 1178 C C . GLU A 1 156 ? 0.851 9.172 -9.18 1 97.19 156 GLU A C 1
ATOM 1180 O O . GLU A 1 156 ? 1.613 9.094 -10.148 1 97.19 156 GLU A O 1
ATOM 1185 N N . ILE A 1 157 ? 0.433 10.305 -8.688 1 97.31 157 ILE A N 1
ATOM 1186 C CA . ILE A 1 157 ? 0.922 11.57 -9.203 1 97.31 157 ILE A CA 1
ATOM 1187 C C . ILE A 1 157 ? 2.422 11.695 -8.945 1 97.31 157 ILE A C 1
ATOM 1189 O O . ILE A 1 157 ? 3.176 12.148 -9.812 1 97.31 157 ILE A O 1
ATOM 1193 N N . ALA A 1 158 ? 2.848 11.211 -7.824 1 98.19 158 ALA A N 1
ATOM 1194 C CA . ALA A 1 158 ? 4.234 11.344 -7.387 1 98.19 158 ALA A CA 1
ATOM 1195 C C . ALA A 1 158 ? 5.168 10.508 -8.258 1 98.19 158 ALA A C 1
ATOM 1197 O O . ALA A 1 158 ? 6.371 10.766 -8.312 1 98.19 158 ALA A O 1
ATOM 1198 N N . THR A 1 159 ? 4.656 9.461 -8.852 1 96.25 159 THR A N 1
ATOM 1199 C CA . THR A 1 159 ? 5.5 8.609 -9.695 1 96.25 159 THR A CA 1
ATOM 1200 C C . THR A 1 159 ? 6.055 9.398 -10.875 1 96.25 159 THR A C 1
ATOM 1202 O O . THR A 1 159 ? 7.004 8.961 -11.531 1 96.25 159 THR A O 1
ATOM 1205 N N . GLN A 1 160 ? 5.531 10.609 -11.117 1 95.56 160 GLN A N 1
ATOM 1206 C CA . GLN A 1 160 ? 6.004 11.445 -12.219 1 95.56 160 GLN A CA 1
ATOM 1207 C C . GLN A 1 160 ? 6.672 12.711 -11.703 1 95.56 160 GLN A C 1
ATOM 1209 O O . GLN A 1 160 ? 7.188 13.516 -12.484 1 95.56 160 GLN A O 1
ATOM 1214 N N . HIS A 1 161 ? 6.637 12.906 -10.469 1 97.25 161 HIS A N 1
ATOM 1215 C CA . HIS A 1 161 ? 7.152 14.125 -9.867 1 97.25 161 HIS A CA 1
ATOM 1216 C C . HIS A 1 161 ? 7.977 13.82 -8.617 1 97.25 161 HIS A C 1
ATOM 1218 O O . HIS A 1 161 ? 7.434 13.719 -7.52 1 97.25 161 HIS A O 1
ATOM 1224 N N . GLU A 1 162 ? 9.234 13.891 -8.75 1 97.25 162 GLU A N 1
ATOM 1225 C CA . GLU A 1 162 ? 10.172 13.422 -7.734 1 97.25 162 GLU A CA 1
ATOM 1226 C C . GLU A 1 162 ? 10.023 14.211 -6.438 1 97.25 162 GLU A C 1
ATOM 1228 O O . GLU A 1 162 ? 10.156 13.656 -5.344 1 97.25 162 GLU A O 1
ATOM 1233 N N . PHE A 1 163 ? 9.797 15.531 -6.523 1 97.19 163 PHE A N 1
ATOM 1234 C CA . PHE A 1 163 ? 9.695 16.344 -5.316 1 97.19 163 PHE A CA 1
ATOM 1235 C C . PHE A 1 163 ? 8.516 15.898 -4.461 1 97.19 163 PHE A C 1
ATOM 1237 O O . PHE A 1 163 ? 8.602 15.883 -3.23 1 97.19 163 PHE A O 1
ATOM 1244 N N . LEU A 1 164 ? 7.41 15.516 -5.109 1 98.38 164 LEU A N 1
ATOM 1245 C CA . LEU A 1 164 ? 6.246 15.023 -4.383 1 98.38 164 LEU A CA 1
ATOM 1246 C C . LEU A 1 164 ? 6.555 13.688 -3.707 1 98.38 164 LEU A C 1
ATOM 1248 O O . LEU A 1 164 ? 6.137 13.453 -2.572 1 98.38 164 LEU A O 1
ATOM 1252 N N . MET A 1 165 ? 7.316 12.82 -4.391 1 98.69 165 MET A N 1
ATOM 1253 C CA . MET A 1 165 ? 7.711 11.539 -3.807 1 98.69 165 MET A CA 1
ATOM 1254 C C . MET A 1 165 ? 8.578 11.75 -2.568 1 98.69 165 MET A C 1
ATOM 1256 O O . MET A 1 165 ? 8.375 11.094 -1.545 1 98.69 165 MET A O 1
ATOM 1260 N N . HIS A 1 166 ? 9.469 12.703 -2.645 1 98.31 166 HIS A N 1
ATOM 1261 C CA . HIS A 1 166 ? 10.289 13.023 -1.482 1 98.31 166 HIS A CA 1
ATOM 1262 C C . HIS A 1 166 ? 9.438 13.539 -0.33 1 98.31 166 HIS A C 1
ATOM 1264 O O . HIS A 1 166 ? 9.742 13.289 0.838 1 98.31 166 HIS A O 1
ATOM 1270 N N . GLY A 1 167 ? 8.422 14.312 -0.689 1 98.19 167 GLY A N 1
ATOM 1271 C CA . GLY A 1 167 ? 7.492 14.734 0.348 1 98.19 167 GLY A CA 1
ATOM 1272 C C . GLY A 1 167 ? 6.816 13.57 1.051 1 98.19 167 GLY A C 1
ATOM 1273 O O . GLY A 1 167 ? 6.699 13.562 2.277 1 98.19 167 GLY A O 1
ATOM 1274 N N . ILE A 1 168 ? 6.406 12.586 0.257 1 98.69 168 ILE A N 1
ATOM 1275 C CA . ILE A 1 168 ? 5.762 11.383 0.781 1 98.69 168 ILE A CA 1
ATOM 1276 C C . ILE A 1 168 ? 6.738 10.625 1.675 1 98.69 168 ILE A C 1
ATOM 1278 O O . ILE A 1 168 ? 6.391 10.227 2.789 1 98.69 168 ILE A O 1
ATOM 1282 N N . LEU A 1 169 ? 7.949 10.477 1.187 1 98.44 169 LEU A N 1
ATOM 1283 C CA . LEU A 1 169 ? 8.961 9.742 1.937 1 98.44 169 LEU A CA 1
ATOM 1284 C C . LEU A 1 169 ? 9.328 10.477 3.223 1 98.44 169 LEU A C 1
ATOM 1286 O O . LEU A 1 169 ? 9.57 9.844 4.254 1 98.44 169 LEU A O 1
ATOM 1290 N N . CYS A 1 170 ? 9.359 11.797 3.152 1 97.44 170 CYS A N 1
ATOM 1291 C CA . CYS A 1 170 ? 9.602 12.617 4.336 1 97.44 170 CYS A CA 1
ATOM 1292 C C . CYS A 1 170 ? 8.578 12.32 5.426 1 97.44 170 CYS A C 1
ATOM 1294 O O . CYS A 1 170 ? 8.945 12 6.559 1 97.44 170 CYS A O 1
ATOM 1296 N N . LEU A 1 171 ? 7.363 12.344 5.043 1 97.25 171 LEU A N 1
ATOM 1297 C CA . LEU A 1 171 ? 6.297 12.172 6.023 1 97.25 171 LEU A CA 1
ATOM 1298 C C . LEU A 1 171 ? 6.262 10.742 6.543 1 97.25 171 LEU A C 1
ATOM 1300 O O . LEU A 1 171 ? 5.957 10.508 7.715 1 97.25 171 LEU A O 1
ATOM 1304 N N . SER A 1 172 ? 6.5 9.828 5.641 1 97.38 172 SER A N 1
ATOM 1305 C CA . SER A 1 172 ? 6.566 8.43 6.059 1 97.38 172 SER A CA 1
ATOM 1306 C C . SER A 1 172 ? 7.656 8.219 7.105 1 97.38 172 SER A C 1
ATOM 1308 O O . SER A 1 172 ? 7.438 7.535 8.109 1 97.38 172 SER A O 1
ATOM 1310 N N . ALA A 1 173 ? 8.828 8.805 6.91 1 96.19 173 ALA A N 1
ATOM 1311 C CA . ALA A 1 173 ? 9.938 8.695 7.855 1 96.19 173 ALA A CA 1
ATOM 1312 C C . ALA A 1 173 ? 9.586 9.344 9.188 1 96.19 173 ALA A C 1
ATOM 1314 O O . ALA A 1 173 ? 9.891 8.805 10.25 1 96.19 173 ALA A O 1
ATOM 1315 N N . LEU A 1 174 ? 8.922 10.461 9.117 1 94.62 174 LEU A N 1
ATOM 1316 C CA . LEU A 1 174 ? 8.531 11.164 10.336 1 94.62 174 LEU A CA 1
ATOM 1317 C C . LEU A 1 174 ? 7.52 10.344 11.125 1 94.62 174 LEU A C 1
ATOM 1319 O O . LEU A 1 174 ? 7.578 10.297 12.359 1 94.62 174 LEU A O 1
ATOM 1323 N N . HIS A 1 175 ? 6.598 9.766 10.453 1 95.19 175 HIS A N 1
ATOM 1324 C CA . HIS A 1 175 ? 5.609 8.93 11.125 1 95.19 175 HIS A CA 1
ATOM 1325 C C . HIS A 1 175 ? 6.262 7.727 11.789 1 95.19 175 HIS A C 1
ATOM 1327 O O . HIS A 1 175 ? 5.891 7.352 12.906 1 95.19 175 HIS A O 1
ATOM 1333 N N . LEU A 1 176 ? 7.168 7.129 11.086 1 93.62 176 LEU A N 1
ATOM 1334 C CA . LEU A 1 176 ? 7.887 5.996 11.664 1 93.62 176 LEU A CA 1
ATOM 1335 C C . LEU A 1 176 ? 8.648 6.418 12.914 1 93.62 176 LEU A C 1
ATOM 1337 O O . LEU A 1 176 ? 8.672 5.684 13.906 1 93.62 176 LEU A O 1
ATOM 1341 N N . ALA A 1 177 ? 9.281 7.559 12.828 1 91.62 177 ALA A N 1
ATOM 1342 C CA . ALA A 1 177 ? 9.984 8.086 13.992 1 91.62 177 ALA A CA 1
ATOM 1343 C C . ALA A 1 177 ? 9.039 8.266 15.172 1 91.62 177 ALA A C 1
ATOM 1345 O O . ALA A 1 177 ? 9.383 7.934 16.312 1 91.62 177 ALA A O 1
ATOM 1346 N N . HIS A 1 178 ? 7.895 8.758 14.891 1 90.06 178 HIS A N 1
ATOM 1347 C CA . HIS A 1 178 ? 6.883 8.984 15.922 1 90.06 178 HIS A CA 1
ATOM 1348 C C . HIS A 1 178 ? 6.391 7.672 16.516 1 90.06 178 HIS A C 1
ATOM 1350 O O . HIS A 1 178 ? 6.254 7.547 17.734 1 90.06 178 HIS A O 1
ATOM 1356 N N . GLU A 1 179 ? 6.055 6.688 15.656 1 89.44 179 GLU A N 1
ATOM 1357 C CA . GLU A 1 179 ? 5.504 5.402 16.078 1 89.44 179 GLU A CA 1
ATOM 1358 C C . GLU A 1 179 ? 6.508 4.617 16.906 1 89.44 179 GLU A C 1
ATOM 1360 O O . GLU A 1 179 ? 6.133 3.949 17.875 1 89.44 179 GLU A O 1
ATOM 1365 N N . LYS A 1 180 ? 7.652 4.629 16.5 1 86.38 180 LYS A N 1
ATOM 1366 C CA . LYS A 1 180 ? 8.68 3.838 17.172 1 86.38 180 LYS A CA 1
ATOM 1367 C C . LYS A 1 180 ? 9.281 4.609 18.344 1 86.38 180 LYS A C 1
ATOM 1369 O O . LYS A 1 180 ? 10.172 4.102 19.031 1 86.38 180 LYS A O 1
ATOM 1374 N N . LYS A 1 181 ? 8.719 5.723 18.625 1 79.06 181 LYS A N 1
ATOM 1375 C CA . LYS A 1 181 ? 9.219 6.582 19.703 1 79.06 181 LYS A CA 1
ATOM 1376 C C . LYS A 1 181 ? 10.734 6.723 19.625 1 79.06 181 LYS A C 1
ATOM 1378 O O . LYS A 1 181 ? 11.414 6.656 20.656 1 79.06 181 LYS A O 1
ATOM 1383 N N . LEU A 1 182 ? 11.211 6.238 18.5 1 64.56 182 LEU A N 1
ATOM 1384 C CA . LEU A 1 182 ? 12.633 6.406 18.234 1 64.56 182 LEU A CA 1
ATOM 1385 C C . LEU A 1 182 ? 12.938 7.832 17.797 1 64.56 182 LEU A C 1
ATOM 1387 O O . LEU A 1 182 ? 13.211 8.07 16.609 1 64.56 182 LEU A O 1
ATOM 1391 N N . THR A 1 183 ? 12.414 8.672 18.719 1 56.75 183 THR A N 1
ATOM 1392 C CA . THR A 1 183 ? 12.773 10.047 18.391 1 56.75 183 THR A CA 1
ATOM 1393 C C . THR A 1 183 ? 14.219 10.133 17.906 1 56.75 183 THR A C 1
ATOM 1395 O O . THR A 1 183 ? 14.734 11.227 17.656 1 56.75 183 THR A O 1
ATOM 1398 N N . LYS A 1 184 ? 14.703 8.688 17.953 1 56.88 184 LYS A N 1
ATOM 1399 C CA . LYS A 1 184 ? 16.125 8.656 17.641 1 56.88 184 LYS A CA 1
ATOM 1400 C C . LY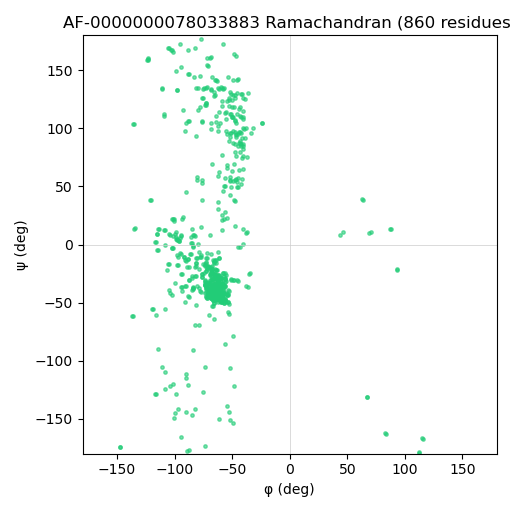S A 1 184 ? 16.375 9.102 16.203 1 56.88 184 LYS A C 1
ATOM 1402 O O . LYS A 1 184 ? 15.508 8.961 15.344 1 56.88 184 LYS A O 1
ATOM 1407 N N . SER A 1 185 ? 17.359 9.828 15.812 1 65.81 185 SER A N 1
ATOM 1408 C CA . SER A 1 185 ? 18 10.836 14.984 1 65.81 185 SER A CA 1
ATOM 1409 C C . SER A 1 185 ? 18.141 10.352 13.539 1 65.81 185 SER A C 1
ATOM 1411 O O . SER A 1 185 ? 17.984 11.133 12.602 1 65.81 185 SER A O 1
ATOM 1413 N N . SER A 1 186 ? 17.781 8.938 13.359 1 83.25 186 SER A N 1
ATOM 1414 C CA . SER A 1 186 ? 18.109 8.609 11.984 1 83.25 186 SER A CA 1
ATOM 1415 C C . SER A 1 186 ? 16.938 8.852 11.047 1 83.25 186 SER A C 1
ATOM 1417 O O . SER A 1 186 ? 17.094 9.406 9.961 1 83.25 186 SER A O 1
ATOM 1419 N N . PHE A 1 187 ? 15.633 8.562 11.586 1 88.88 187 PHE A N 1
ATOM 1420 C CA . PHE A 1 187 ? 14.469 8.766 10.734 1 88.88 187 PHE A CA 1
ATOM 1421 C C . PHE A 1 187 ? 14.18 10.25 10.547 1 88.88 187 PHE A C 1
ATOM 1423 O O . PHE A 1 187 ? 13.766 10.672 9.461 1 88.88 187 PHE A O 1
ATOM 1430 N N . VAL A 1 188 ? 14.391 10.984 11.578 1 90.44 188 VAL A N 1
ATOM 1431 C CA . VAL A 1 188 ? 14.141 12.414 11.5 1 90.44 188 VAL A CA 1
ATOM 1432 C C . VAL A 1 188 ? 15.156 13.062 10.555 1 90.44 188 VAL A C 1
ATOM 1434 O O . VAL A 1 188 ? 14.812 13.945 9.773 1 90.44 188 VAL A O 1
ATOM 1437 N N . ARG A 1 189 ? 16.359 12.633 10.633 1 90.31 189 ARG A N 1
ATOM 1438 C CA . ARG A 1 189 ? 17.391 13.133 9.719 1 90.31 189 ARG A CA 1
ATOM 1439 C C . ARG A 1 189 ? 17.078 12.758 8.273 1 90.31 189 ARG A C 1
ATOM 1441 O O . ARG A 1 189 ? 17.25 13.57 7.367 1 90.31 189 ARG A O 1
ATOM 1448 N N . GLU A 1 190 ? 16.656 11.586 8.18 1 92.94 190 GLU A N 1
ATOM 1449 C CA . GLU A 1 190 ? 16.25 11.133 6.855 1 92.94 190 GLU A CA 1
ATOM 1450 C C . GLU A 1 190 ? 15.062 11.945 6.332 1 92.94 190 GLU A C 1
ATOM 1452 O O . GLU A 1 190 ? 15.023 12.312 5.156 1 92.94 190 GLU A O 1
ATOM 1457 N N . ALA A 1 191 ? 14.148 12.148 7.211 1 95.06 191 ALA A N 1
ATOM 1458 C CA . ALA A 1 191 ? 12.992 12.961 6.848 1 95.06 191 ALA A CA 1
ATOM 1459 C C . ALA A 1 191 ? 13.414 14.367 6.426 1 95.06 191 ALA A C 1
ATOM 1461 O O . ALA A 1 191 ? 12.922 14.891 5.422 1 95.06 191 ALA A O 1
ATOM 1462 N N . ALA A 1 192 ? 14.305 14.922 7.145 1 92.62 192 ALA A N 1
ATOM 1463 C CA . ALA A 1 192 ? 14.797 16.266 6.828 1 92.62 192 ALA A CA 1
ATOM 1464 C C . ALA A 1 192 ? 15.5 16.281 5.473 1 92.62 192 ALA A C 1
ATOM 1466 O O . ALA A 1 192 ? 15.359 17.234 4.711 1 92.62 192 ALA A O 1
ATOM 1467 N N . ALA A 1 193 ? 16.266 15.227 5.207 1 94.75 193 ALA A N 1
ATOM 1468 C CA . ALA A 1 193 ? 16.938 15.125 3.918 1 94.75 193 ALA A CA 1
ATOM 1469 C C . ALA A 1 193 ? 15.938 15.047 2.775 1 94.75 193 ALA A C 1
ATOM 1471 O O . ALA A 1 193 ? 16.078 15.75 1.768 1 94.75 193 ALA A O 1
ATOM 1472 N N . HIS A 1 194 ? 14.961 14.227 2.949 1 97.19 194 HIS A N 1
ATOM 1473 C CA . HIS A 1 194 ? 13.914 14.125 1.938 1 97.19 194 HIS A CA 1
ATOM 1474 C C . HIS A 1 194 ? 13.156 15.445 1.801 1 97.19 194 HIS A C 1
ATOM 1476 O O . HIS A 1 194 ? 12.789 15.836 0.692 1 97.19 194 HIS A O 1
ATOM 1482 N N . HIS A 1 195 ? 12.914 16.078 2.9 1 95 195 HIS A N 1
ATOM 1483 C CA . HIS A 1 195 ? 12.203 17.359 2.865 1 95 195 HIS A CA 1
ATOM 1484 C C . HIS A 1 195 ? 13 18.406 2.08 1 95 195 HIS A C 1
ATOM 1486 O O . HIS A 1 195 ? 12.422 19.172 1.304 1 95 195 HIS A O 1
ATOM 1492 N N . THR A 1 196 ? 14.273 18.391 2.293 1 94 196 THR A N 1
ATOM 1493 C CA . THR A 1 196 ? 15.141 19.312 1.58 1 94 196 THR A CA 1
ATOM 1494 C C . THR A 1 196 ? 15.062 19.094 0.074 1 94 196 THR A C 1
ATOM 1496 O O . THR A 1 196 ? 14.922 20.031 -0.699 1 94 196 THR A O 1
ATOM 1499 N N . LEU A 1 197 ? 15.125 17.859 -0.308 1 96.25 197 LEU A N 1
ATOM 1500 C CA . LEU A 1 197 ? 15.031 17.516 -1.722 1 96.25 197 LEU A CA 1
ATOM 1501 C C . LEU A 1 197 ? 13.656 17.859 -2.273 1 96.25 197 LEU A C 1
ATOM 1503 O O . LEU A 1 197 ? 13.531 18.328 -3.41 1 96.25 197 LEU A O 1
ATOM 1507 N N . ALA A 1 198 ? 12.641 17.656 -1.474 1 96.56 198 ALA A N 1
ATOM 1508 C CA . ALA A 1 198 ? 11.273 17.969 -1.885 1 96.56 198 ALA A CA 1
ATOM 1509 C C . ALA A 1 198 ? 11.094 19.453 -2.121 1 96.56 198 ALA A C 1
ATOM 1511 O O . ALA A 1 198 ? 10.531 19.875 -3.141 1 96.56 198 ALA A O 1
ATOM 1512 N N . ILE A 1 199 ? 11.586 20.219 -1.226 1 92.69 199 ILE A N 1
ATOM 1513 C CA . ILE A 1 199 ? 11.445 21.672 -1.308 1 92.69 199 ILE A CA 1
ATOM 1514 C C . ILE A 1 199 ? 12.219 22.203 -2.516 1 92.69 199 ILE A C 1
ATOM 1516 O O . ILE A 1 199 ? 11.734 23.062 -3.24 1 92.69 199 ILE A O 1
ATOM 1520 N N . GLN A 1 200 ? 13.414 21.672 -2.752 1 93.69 200 GLN A N 1
ATOM 1521 C CA . GLN A 1 200 ? 14.211 22.062 -3.91 1 93.69 200 GLN A CA 1
ATOM 1522 C C . GLN A 1 200 ? 13.477 21.766 -5.211 1 93.69 200 GLN A C 1
ATOM 1524 O O . GLN A 1 200 ? 13.391 22.609 -6.094 1 93.69 200 GLN A O 1
ATOM 1529 N N . GLY A 1 201 ? 12.992 20.562 -5.289 1 94.44 201 GLY A N 1
ATOM 1530 C CA . GLY A 1 201 ? 12.234 20.188 -6.473 1 94.44 201 GLY A CA 1
ATOM 1531 C C . GLY A 1 201 ? 10.953 20.984 -6.637 1 94.44 201 GLY A C 1
ATOM 1532 O O . GLY A 1 201 ? 10.555 21.312 -7.754 1 94.44 201 GLY A O 1
ATOM 1533 N N . PHE A 1 202 ? 10.289 21.297 -5.582 1 93.94 202 PHE A N 1
ATOM 1534 C CA . PHE A 1 202 ? 9.055 22.078 -5.574 1 93.94 202 PHE A CA 1
ATOM 1535 C C . PHE A 1 202 ? 9.297 23.484 -6.109 1 93.94 202 PHE A C 1
ATOM 1537 O O . PHE A 1 202 ? 8.547 23.969 -6.953 1 93.94 202 PHE A O 1
ATOM 1544 N N . ASN A 1 203 ? 10.305 24.031 -5.645 1 90.81 203 ASN A N 1
ATOM 1545 C CA . ASN A 1 203 ? 10.656 25.375 -6.094 1 90.81 203 ASN A CA 1
ATOM 1546 C C . ASN A 1 203 ? 10.969 25.406 -7.586 1 90.81 203 ASN A C 1
ATOM 1548 O O . ASN A 1 203 ? 10.57 26.344 -8.289 1 90.81 203 ASN A O 1
ATOM 1552 N N . GLN A 1 204 ? 11.664 24.406 -7.992 1 92.88 204 GLN A N 1
ATOM 1553 C CA . GLN A 1 204 ? 11.945 24.297 -9.422 1 92.88 204 GLN A CA 1
ATOM 1554 C C . GLN A 1 204 ? 10.656 24.109 -10.219 1 92.88 204 GLN A C 1
ATOM 1556 O O . GLN A 1 204 ? 10.477 24.719 -11.273 1 92.88 204 GLN A O 1
ATOM 1561 N N . ALA A 1 205 ? 9.773 23.328 -9.711 1 92.38 205 ALA A N 1
ATOM 1562 C CA . ALA A 1 205 ? 8.516 23.047 -10.391 1 92.38 205 ALA A CA 1
ATOM 1563 C C . ALA A 1 205 ? 7.625 24.281 -10.445 1 92.38 205 ALA A C 1
ATOM 1565 O O . ALA A 1 205 ? 6.895 24.484 -11.422 1 92.38 205 ALA A O 1
ATOM 1566 N N . ILE A 1 206 ? 7.605 25.047 -9.43 1 89.62 206 ILE A N 1
ATOM 1567 C CA . ILE A 1 206 ? 6.82 26.266 -9.398 1 89.62 206 ILE A CA 1
ATOM 1568 C C . ILE A 1 206 ? 7.273 27.203 -10.516 1 89.62 206 ILE A C 1
ATOM 1570 O O . ILE A 1 206 ? 6.449 27.859 -11.156 1 89.62 206 ILE A O 1
ATOM 1574 N N . SER A 1 207 ? 8.578 27.203 -10.797 1 88.69 207 SER A N 1
ATOM 1575 C CA . SER A 1 207 ? 9.133 28.062 -11.828 1 88.69 207 SER A CA 1
ATOM 1576 C C . SER A 1 207 ? 8.727 27.594 -13.219 1 88.69 207 SER A C 1
ATOM 1578 O O . SER A 1 207 ? 8.734 28.375 -14.172 1 88.69 207 SER A O 1
ATOM 1580 N N . GLU A 1 208 ? 8.328 26.375 -13.312 1 90.94 208 GLU A N 1
ATOM 1581 C CA . GLU A 1 208 ? 7.93 25.797 -14.586 1 90.94 208 GLU A CA 1
ATOM 1582 C C . GLU A 1 208 ? 6.484 25.312 -14.539 1 90.94 208 GLU A C 1
ATOM 1584 O O . GLU A 1 208 ? 6.16 24.266 -15.109 1 90.94 208 GLU A O 1
ATOM 1589 N N . MET A 1 209 ? 5.734 26.062 -13.883 1 89.62 209 MET A N 1
ATOM 1590 C CA . MET A 1 209 ? 4.371 25.609 -13.617 1 89.62 209 MET A CA 1
ATOM 1591 C C . MET A 1 209 ? 3.57 25.484 -14.906 1 89.62 209 MET A C 1
ATOM 1593 O O . MET A 1 209 ? 3.605 26.391 -15.75 1 89.62 209 MET A O 1
ATOM 1597 N N . ASP A 1 210 ? 2.973 24.344 -15.078 1 88.62 210 ASP A N 1
ATOM 1598 C CA . ASP A 1 210 ? 2.084 24.078 -16.203 1 88.62 210 ASP A CA 1
ATOM 1599 C C . ASP A 1 210 ? 0.962 23.125 -15.812 1 88.62 210 ASP A C 1
ATOM 1601 O O . ASP A 1 210 ? 0.79 22.812 -14.625 1 88.62 210 ASP A O 1
ATOM 1605 N N . GLU A 1 211 ? 0.219 22.75 -16.719 1 88.19 211 GLU A N 1
ATOM 1606 C CA . GLU A 1 211 ? -0.924 21.891 -16.453 1 88.19 211 GLU A CA 1
ATOM 1607 C C . GLU A 1 211 ? -0.471 20.5 -15.961 1 88.19 211 GLU A C 1
ATOM 1609 O O . GLU A 1 211 ? -1.131 19.891 -15.125 1 88.19 211 GLU A O 1
ATOM 1614 N N . ALA A 1 212 ? 0.689 20.062 -16.375 1 90.56 212 ALA A N 1
ATOM 1615 C CA . ALA A 1 212 ? 1.163 18.703 -16.125 1 90.56 212 ALA A CA 1
ATOM 1616 C C . ALA A 1 212 ? 1.634 18.547 -14.688 1 90.56 212 ALA A C 1
ATOM 1618 O O . ALA A 1 212 ? 1.576 17.438 -14.125 1 90.56 212 ALA A O 1
ATOM 1619 N N . ASN A 1 213 ? 2.045 19.641 -14.086 1 94.19 213 ASN A N 1
ATOM 1620 C CA . ASN A 1 213 ? 2.594 19.469 -12.742 1 94.19 213 ASN A CA 1
ATOM 1621 C C . ASN A 1 213 ? 1.729 20.172 -11.695 1 94.19 213 ASN A C 1
ATOM 1623 O O . ASN A 1 213 ? 2.117 20.266 -10.531 1 94.19 213 ASN A O 1
ATOM 1627 N N . SER A 1 214 ? 0.556 20.641 -12.109 1 94.12 214 SER A N 1
ATOM 1628 C CA . SER A 1 214 ? -0.322 21.406 -11.227 1 94.12 214 SER A CA 1
ATOM 1629 C C . SER A 1 214 ? -0.818 20.547 -10.062 1 94.12 214 SER A C 1
ATOM 1631 O O . SER A 1 214 ? -0.804 20.984 -8.914 1 94.12 214 SER A O 1
ATOM 1633 N N . GLU A 1 215 ? -1.234 19.375 -10.336 1 96 215 GLU A N 1
ATOM 1634 C CA . GLU A 1 215 ? -1.718 18.469 -9.297 1 96 215 GLU A CA 1
ATOM 1635 C C . GLU A 1 215 ? -0.613 18.141 -8.297 1 96 215 GLU A C 1
ATOM 1637 O O . GLU A 1 215 ? -0.857 18.094 -7.086 1 96 215 GLU A O 1
ATOM 1642 N N . ALA A 1 216 ? 0.583 17.984 -8.844 1 96.62 216 ALA A N 1
ATOM 1643 C CA . ALA A 1 216 ? 1.72 17.656 -7.988 1 96.62 216 ALA A CA 1
ATOM 1644 C C . ALA A 1 216 ? 2.074 18.828 -7.074 1 96.62 216 ALA A C 1
ATOM 1646 O O . ALA A 1 216 ? 2.373 18.625 -5.895 1 96.62 216 ALA A O 1
ATOM 1647 N N . LEU A 1 217 ? 2.01 20 -7.645 1 94.5 217 LEU A N 1
ATOM 1648 C CA . LEU A 1 217 ? 2.312 21.203 -6.879 1 94.5 217 LEU A CA 1
ATOM 1649 C C . LEU A 1 217 ? 1.316 21.391 -5.738 1 94.5 217 LEU A C 1
ATOM 1651 O O . LEU A 1 217 ? 1.711 21.641 -4.598 1 94.5 217 LEU A O 1
ATOM 1655 N N . PHE A 1 218 ? 0.134 21.188 -6.035 1 93.62 218 PHE A N 1
ATOM 1656 C CA . PHE A 1 218 ? -0.903 21.344 -5.023 1 93.62 218 PHE A CA 1
ATOM 1657 C C . PHE A 1 218 ? -0.78 20.266 -3.947 1 93.62 218 PHE A C 1
ATOM 1659 O O . PHE A 1 218 ? -0.856 20.578 -2.754 1 93.62 218 PHE A O 1
ATOM 1666 N N . ALA A 1 219 ? -0.604 19.031 -4.363 1 95.69 219 ALA A N 1
ATOM 1667 C CA . ALA A 1 219 ? -0.484 17.922 -3.43 1 95.69 219 ALA A CA 1
ATOM 1668 C C . ALA A 1 219 ? 0.699 18.125 -2.486 1 95.69 219 ALA A C 1
ATOM 1670 O O . ALA A 1 219 ? 0.585 17.891 -1.28 1 95.69 219 ALA A O 1
ATOM 1671 N N . PHE A 1 220 ? 1.77 18.578 -3.035 1 96 220 PHE A N 1
ATOM 1672 C CA . PHE A 1 220 ? 2.939 18.781 -2.189 1 96 220 PHE A CA 1
ATOM 1673 C C . PHE A 1 220 ? 2.717 19.953 -1.225 1 96 220 PHE A C 1
ATOM 1675 O O . PHE A 1 220 ? 3.125 19.875 -0.063 1 96 220 PHE A O 1
ATOM 1682 N N . ALA A 1 221 ? 2.158 20.969 -1.727 1 92.5 221 ALA A N 1
ATOM 1683 C CA . ALA A 1 221 ? 1.889 22.109 -0.845 1 92.5 221 ALA A CA 1
ATOM 1684 C C . ALA A 1 221 ? 1.075 21.672 0.372 1 92.5 221 ALA A C 1
ATOM 1686 O O . ALA A 1 221 ? 1.354 22.094 1.495 1 92.5 221 ALA A O 1
ATOM 1687 N N . ALA A 1 222 ? 0.083 20.859 0.118 1 91.31 222 ALA A N 1
ATOM 1688 C CA . ALA A 1 222 ? -0.744 20.344 1.205 1 91.31 222 ALA A CA 1
ATOM 1689 C C . ALA A 1 222 ? 0.068 19.453 2.131 1 91.31 222 ALA A C 1
ATOM 1691 O O . ALA A 1 222 ? -0.015 19.562 3.355 1 91.31 222 ALA A O 1
ATOM 1692 N N . LEU A 1 223 ? 0.892 18.578 1.58 1 94.06 223 LEU A N 1
ATOM 1693 C CA . LEU A 1 223 ? 1.721 17.656 2.35 1 94.06 223 LEU A CA 1
ATOM 1694 C C . LEU A 1 223 ? 2.76 18.406 3.168 1 94.06 223 LEU A C 1
ATOM 1696 O O . LEU A 1 223 ? 3.119 17.984 4.27 1 94.06 223 LEU A O 1
ATOM 1700 N N . ASN A 1 224 ? 3.201 19.453 2.598 1 92.31 224 ASN A N 1
ATOM 1701 C CA . ASN A 1 224 ? 4.277 20.219 3.213 1 92.31 224 ASN A CA 1
ATOM 1702 C C . ASN A 1 224 ? 3.838 20.844 4.531 1 92.31 224 ASN A C 1
ATOM 1704 O O . ASN A 1 224 ? 4.656 21.062 5.43 1 92.31 224 ASN A O 1
ATOM 1708 N N . ILE A 1 225 ? 2.588 21.141 4.637 1 89.12 225 ILE A N 1
ATOM 1709 C CA . ILE A 1 225 ? 2.068 21.656 5.902 1 89.12 225 ILE A CA 1
ATOM 1710 C C . ILE A 1 225 ? 2.32 20.625 7.008 1 89.12 225 ILE A C 1
ATOM 1712 O O . ILE A 1 225 ? 2.867 20.969 8.062 1 89.12 225 ILE A O 1
ATOM 1716 N N . ILE A 1 226 ? 2.012 19.406 6.73 1 92 226 ILE A N 1
ATOM 1717 C CA . ILE A 1 226 ? 2.141 18.328 7.707 1 92 226 ILE A CA 1
ATOM 1718 C C . ILE A 1 226 ? 3.617 18.047 7.973 1 92 226 ILE A C 1
ATOM 1720 O O . ILE A 1 226 ? 4.02 17.844 9.117 1 92 226 ILE A O 1
ATOM 1724 N N . CYS A 1 227 ? 4.395 18.047 6.918 1 91.56 227 CYS A N 1
ATOM 1725 C CA . CYS A 1 227 ? 5.832 17.828 7.062 1 91.56 227 CYS A CA 1
ATOM 1726 C C . CYS A 1 227 ? 6.453 18.875 7.977 1 91.56 227 CYS A C 1
ATOM 1728 O O . CYS A 1 227 ? 7.23 18.547 8.875 1 91.56 227 CYS A O 1
ATOM 1730 N N . THR A 1 228 ? 6.129 20.078 7.762 1 85.88 228 THR A N 1
ATOM 1731 C CA . THR A 1 228 ? 6.715 21.172 8.516 1 85.88 228 THR A CA 1
ATOM 1732 C C . THR A 1 228 ? 6.312 21.109 9.984 1 85.88 228 THR A C 1
ATOM 1734 O O . THR A 1 228 ? 7.148 21.281 10.875 1 85.88 228 THR A O 1
ATOM 1737 N N . PHE A 1 229 ? 5.027 20.812 10.242 1 85.94 229 PHE A N 1
ATOM 1738 C CA . PHE A 1 229 ? 4.566 20.672 11.617 1 85.94 229 PHE A CA 1
ATOM 1739 C C . PHE A 1 229 ? 5.312 19.547 12.328 1 85.94 229 PHE A C 1
ATOM 1741 O O . PHE A 1 229 ? 5.762 19.703 13.469 1 85.94 229 PHE A O 1
ATOM 1748 N N . SER A 1 230 ? 5.426 18.453 11.641 1 88.44 230 SER A N 1
ATOM 1749 C CA . SER A 1 230 ? 6.039 17.266 12.242 1 88.44 230 SER A CA 1
ATOM 1750 C C . SER A 1 230 ? 7.539 17.453 12.414 1 88.44 230 SER A C 1
ATOM 1752 O O . SER A 1 230 ? 8.102 17.078 13.453 1 88.44 230 SER A O 1
ATOM 1754 N N . LEU A 1 231 ? 8.188 18.031 11.43 1 85.62 231 LEU A N 1
ATOM 1755 C CA . LEU A 1 231 ? 9.633 18.219 11.469 1 85.62 231 LEU A CA 1
ATOM 1756 C C . LEU A 1 231 ? 10.023 19.234 12.523 1 85.62 231 LEU A C 1
ATOM 1758 O O . LEU A 1 231 ? 11.016 19.062 13.227 1 85.62 231 LEU A O 1
ATOM 1762 N N . THR A 1 232 ? 9.328 20.328 12.539 1 81.31 232 THR A N 1
ATOM 1763 C CA . THR A 1 232 ? 9.633 21.406 13.484 1 81.31 232 THR A CA 1
ATOM 1764 C C . THR A 1 232 ? 9.555 20.891 14.922 1 81.31 232 THR A C 1
ATOM 1766 O O . THR A 1 232 ? 10.414 21.219 15.75 1 81.31 232 THR A O 1
ATOM 1769 N N . ARG A 1 233 ? 8.648 20.141 15.203 1 79.88 233 ARG A N 1
ATOM 1770 C CA . ARG A 1 233 ? 8.484 19.641 16.562 1 79.88 233 ARG A CA 1
ATOM 1771 C C . ARG A 1 233 ? 9.562 18.609 16.891 1 79.88 233 ARG A C 1
ATOM 1773 O O . ARG A 1 233 ? 10.156 18.656 17.969 1 79.88 233 ARG A O 1
ATOM 1780 N N . GLN A 1 234 ? 9.781 17.734 15.992 1 78.44 234 GLN A N 1
ATOM 1781 C CA . GLN A 1 234 ? 10.695 16.625 16.25 1 78.44 234 GLN A CA 1
ATOM 1782 C C . GLN A 1 234 ? 12.141 17.109 16.281 1 78.44 234 GLN A C 1
ATOM 1784 O O . GLN A 1 234 ? 12.969 16.578 17.031 1 78.44 234 GLN A O 1
ATOM 1789 N N . LEU A 1 235 ? 12.406 18.062 15.43 1 73.44 235 LEU A N 1
ATOM 1790 C CA . LEU A 1 235 ? 13.75 18.625 15.445 1 73.44 235 LEU A CA 1
ATOM 1791 C C . LEU A 1 235 ? 13.969 19.5 16.672 1 73.44 235 LEU A C 1
ATOM 1793 O O . LEU A 1 235 ? 15.086 19.578 17.188 1 73.44 235 LEU A O 1
ATOM 1797 N N . GLY A 1 236 ? 12.984 20.234 17.078 1 68.5 236 GLY A N 1
ATOM 1798 C CA . GLY A 1 236 ? 13.078 21 18.312 1 68.5 236 GLY A CA 1
ATOM 1799 C C . GLY A 1 236 ? 13.344 20.125 19.531 1 68.5 236 GLY A C 1
ATOM 1800 O O . GLY A 1 236 ? 14.102 20.516 20.422 1 68.5 236 GLY A O 1
ATOM 1801 N N . GLU A 1 237 ? 12.836 19 19.484 1 63.56 237 GLU A N 1
ATOM 1802 C CA . GLU A 1 237 ? 13.047 18.078 20.594 1 63.56 237 GLU A CA 1
ATOM 1803 C C . GLU A 1 237 ? 14.477 17.531 20.594 1 63.56 237 GLU A C 1
ATOM 1805 O O . GLU A 1 237 ? 15.031 17.25 21.656 1 63.56 237 GLU A O 1
ATOM 1810 N N . GLU A 1 238 ? 14.914 17.484 19.359 1 60.12 238 GLU A N 1
ATOM 1811 C CA . GLU A 1 238 ? 16.281 16.969 19.25 1 60.12 238 GLU A CA 1
ATOM 1812 C C . GLU A 1 238 ? 17.312 18.047 19.562 1 60.12 238 GLU A C 1
ATOM 1814 O O . GLU A 1 238 ? 18.375 17.766 20.109 1 60.12 238 GLU A O 1
ATOM 1819 N N . ALA A 1 239 ? 17 19.359 19.156 1 57.41 239 ALA A N 1
ATOM 1820 C CA . ALA A 1 239 ? 17.984 20.438 19.25 1 57.41 239 ALA A CA 1
ATOM 1821 C C . ALA A 1 239 ? 18.047 20.984 20.672 1 57.41 239 ALA A C 1
ATOM 1823 O O . ALA A 1 239 ? 17.375 21.969 21 1 57.41 239 ALA A O 1
ATOM 1824 N N . ALA A 1 240 ? 18.328 20.25 21.688 1 50.5 240 ALA A N 1
ATOM 1825 C CA . ALA A 1 240 ? 18.656 20.734 23.016 1 50.5 240 ALA A CA 1
ATOM 1826 C C . ALA A 1 240 ? 19.453 22.031 22.953 1 50.5 240 ALA A C 1
ATOM 1828 O O . ALA A 1 240 ? 19.516 22.781 23.938 1 50.5 240 ALA A O 1
ATOM 1829 N N . GLY A 1 241 ? 20.125 22.156 21.828 1 48.84 241 GLY A N 1
ATOM 1830 C CA . GLY A 1 241 ? 21.062 23.266 21.828 1 48.84 241 GLY A CA 1
ATOM 1831 C C . GLY A 1 241 ? 20.469 24.531 21.219 1 48.84 241 GLY A C 1
ATOM 1832 O O . GLY A 1 241 ? 21.172 25.531 21.078 1 48.84 241 GLY A O 1
ATOM 1833 N N . THR A 1 242 ? 19.297 24.375 20.656 1 55.81 242 THR A N 1
ATOM 1834 C CA . THR A 1 242 ? 18.766 25.609 20.062 1 55.81 242 THR A CA 1
ATOM 1835 C C . THR A 1 242 ? 18.422 26.609 21.156 1 55.81 242 THR A C 1
ATOM 1837 O O . THR A 1 242 ? 17.938 26.234 22.219 1 55.81 242 THR A O 1
ATOM 1840 N N . SER A 1 243 ? 18.844 27.875 20.984 1 64.19 243 SER A N 1
ATOM 1841 C CA . SER A 1 243 ? 18.531 28.938 21.922 1 64.19 243 SER A CA 1
ATOM 1842 C C . SER A 1 243 ? 17.047 28.969 22.25 1 64.19 243 SER A C 1
ATOM 1844 O O . SER A 1 243 ? 16.219 28.609 21.422 1 64.19 243 SER A O 1
ATOM 1846 N N . ARG A 1 244 ? 16.719 28.969 23.438 1 65.75 244 ARG A N 1
ATOM 1847 C CA . ARG A 1 244 ? 15.359 29.094 23.938 1 65.75 244 ARG A CA 1
ATOM 1848 C C . ARG A 1 244 ? 14.539 30.047 23.078 1 65.75 244 ARG A C 1
ATOM 1850 O O . ARG A 1 244 ? 13.359 29.797 22.828 1 65.75 244 ARG A O 1
ATOM 1857 N N . ARG A 1 245 ? 15.195 31.078 22.609 1 67.69 245 ARG A N 1
ATOM 1858 C CA . ARG A 1 245 ? 14.523 32.062 21.766 1 67.69 245 ARG A CA 1
ATOM 1859 C C . ARG A 1 245 ? 14.102 31.469 20.438 1 67.69 245 ARG A C 1
ATOM 1861 O O . ARG A 1 245 ? 12.977 31.688 19.969 1 67.69 245 ARG A O 1
ATOM 1868 N N . SER A 1 246 ? 14.977 30.797 19.938 1 71.69 246 SER A N 1
ATOM 1869 C CA . SER A 1 246 ? 14.703 30.172 18.641 1 71.69 246 SER A CA 1
ATOM 1870 C C . SER A 1 246 ? 13.555 29.172 18.734 1 71.69 246 SER A C 1
ATOM 1872 O O . SER A 1 246 ? 12.711 29.109 17.844 1 71.69 246 SER A O 1
ATOM 1874 N N . MET A 1 247 ? 13.461 28.656 19.828 1 76.56 247 MET A N 1
ATOM 1875 C CA . MET A 1 247 ? 12.391 27.672 20.047 1 76.56 247 MET A CA 1
ATOM 1876 C C . MET A 1 247 ? 11.039 28.375 20.156 1 76.56 247 MET A C 1
ATOM 1878 O O . MET A 1 247 ? 10.055 27.906 19.578 1 76.56 247 MET A O 1
ATOM 1882 N N . LYS A 1 248 ? 11.055 29.469 20.844 1 80.31 248 LYS A N 1
ATOM 1883 C CA . LYS A 1 248 ? 9.812 30.219 21.016 1 80.31 248 LYS A CA 1
ATOM 1884 C C . LYS A 1 248 ? 9.305 30.75 19.672 1 80.31 248 LYS A C 1
ATOM 1886 O O . LYS A 1 248 ? 8.109 30.688 19.391 1 80.31 248 LYS A O 1
ATOM 1891 N N . ASP A 1 249 ? 10.242 31.188 18.844 1 80.19 249 ASP A N 1
ATOM 1892 C CA . ASP A 1 249 ? 9.875 31.703 17.531 1 80.19 249 ASP A CA 1
ATOM 1893 C C . ASP A 1 249 ? 9.305 30.594 16.641 1 80.19 249 ASP A C 1
ATOM 1895 O O . ASP A 1 249 ? 8.352 30.828 15.891 1 80.19 249 ASP A O 1
ATOM 1899 N N . ARG A 1 250 ? 9.859 29.516 16.781 1 78.88 250 ARG A N 1
ATOM 1900 C CA . ARG A 1 250 ? 9.398 28.375 16 1 78.88 250 ARG A CA 1
ATOM 1901 C C . ARG A 1 250 ? 7.98 27.969 16.406 1 78.88 250 ARG A C 1
ATOM 1903 O O . ARG A 1 250 ? 7.141 27.688 15.555 1 78.88 250 ARG A O 1
ATOM 1910 N N . ILE A 1 251 ? 7.75 28.031 17.609 1 81.88 251 ILE A N 1
ATOM 1911 C CA . ILE A 1 251 ? 6.457 27.625 18.141 1 81.88 251 ILE A CA 1
ATOM 1912 C C . ILE A 1 251 ? 5.398 28.672 17.797 1 81.88 251 ILE A C 1
ATOM 1914 O O . ILE A 1 251 ? 4.254 28.312 17.484 1 81.88 251 ILE A O 1
ATOM 1918 N N . LEU A 1 252 ? 5.848 29.922 17.734 1 81.5 252 LEU A N 1
ATOM 1919 C CA . LEU A 1 252 ? 4.91 31 17.453 1 81.5 252 LEU A CA 1
ATOM 1920 C C . LEU A 1 252 ? 4.645 31.125 15.961 1 81.5 252 LEU A C 1
ATOM 1922 O O . LEU A 1 252 ? 3.848 31.953 15.531 1 81.5 252 LEU A O 1
ATOM 1926 N N . GLY A 1 253 ? 5.152 30.203 15.203 1 75.44 253 GLY A N 1
ATOM 1927 C CA . GLY A 1 253 ? 4.68 30.016 13.836 1 75.44 253 GLY A CA 1
ATOM 1928 C C . GLY A 1 253 ? 5.41 30.875 12.828 1 75.44 253 GLY A C 1
ATOM 1929 O O . GLY A 1 253 ? 4.895 31.141 11.742 1 75.44 253 GLY A O 1
ATOM 1930 N N . LEU A 1 254 ? 6.438 31.422 13.164 1 68.25 254 LEU A N 1
ATOM 1931 C CA . LEU A 1 254 ? 7.164 32.25 12.203 1 68.25 254 LEU A CA 1
ATOM 1932 C C . LEU A 1 254 ? 7.488 31.453 10.945 1 68.25 254 LEU A C 1
ATOM 1934 O O . LEU A 1 254 ? 7.449 32 9.836 1 68.25 254 LEU A O 1
ATOM 1938 N N . GLU A 1 255 ? 7.582 30.219 11.055 1 70.12 255 GLU A N 1
ATOM 1939 C CA . GLU A 1 255 ? 7.957 29.406 9.898 1 70.12 255 GLU A CA 1
ATOM 1940 C C . GLU A 1 255 ? 6.742 28.719 9.297 1 70.12 255 GLU A C 1
ATOM 1942 O O . GLU A 1 255 ? 6.5 28.797 8.094 1 70.12 255 GLU A O 1
ATOM 1947 N N . TRP A 1 256 ? 5.898 28.188 10.07 1 78.31 256 TRP A N 1
ATOM 1948 C CA . TRP A 1 256 ? 4.875 27.297 9.523 1 78.31 256 TRP A CA 1
ATOM 1949 C C . TRP A 1 256 ? 3.65 28.094 9.078 1 78.31 256 TRP A C 1
ATOM 1951 O O . TRP A 1 256 ? 2.895 27.641 8.211 1 78.31 256 TRP A O 1
ATOM 1961 N N . VAL A 1 257 ? 3.48 29.328 9.578 1 81.94 257 VAL A N 1
ATOM 1962 C CA . VAL A 1 257 ? 2.367 30.156 9.148 1 81.94 257 VAL A CA 1
ATOM 1963 C C . VAL A 1 257 ? 2.541 30.531 7.676 1 81.94 257 VAL A C 1
ATOM 1965 O O . VAL A 1 257 ? 1.593 30.438 6.891 1 81.94 257 VAL A O 1
ATOM 1968 N N . ASN A 1 258 ? 3.742 30.859 7.32 1 76.88 258 ASN A N 1
ATOM 1969 C CA . ASN A 1 258 ? 4.02 31.25 5.938 1 76.88 258 ASN A CA 1
ATOM 1970 C C . ASN A 1 258 ? 3.834 30.062 4.988 1 76.88 258 ASN A C 1
ATOM 1972 O O . ASN A 1 258 ? 3.395 30.25 3.85 1 76.88 258 ASN A O 1
ATOM 1976 N N . MET A 1 259 ? 4.125 29.031 5.441 1 77.62 259 MET A N 1
ATOM 1977 C CA . MET A 1 259 ? 3.98 27.828 4.617 1 77.62 259 MET A CA 1
ATOM 1978 C C . MET A 1 259 ? 2.51 27.547 4.332 1 77.62 259 MET A C 1
ATOM 1980 O O . MET A 1 259 ? 2.145 27.219 3.203 1 77.62 259 MET A O 1
ATOM 1984 N N . ILE A 1 260 ? 1.707 27.625 5.355 1 83.06 260 ILE A N 1
ATOM 1985 C CA . ILE A 1 260 ? 0.277 27.391 5.191 1 83.06 260 ILE A CA 1
ATOM 1986 C C . ILE A 1 260 ? -0.313 28.438 4.246 1 83.06 260 ILE A C 1
ATOM 1988 O O . ILE A 1 260 ? -1.047 28.094 3.314 1 83.06 260 ILE A O 1
ATOM 1992 N N . ARG A 1 261 ? 0.023 29.594 4.449 1 83.88 261 ARG A N 1
ATOM 1993 C CA . ARG A 1 261 ? -0.504 30.688 3.623 1 83.88 261 ARG A CA 1
ATOM 1994 C C . ARG A 1 261 ? 0.04 30.594 2.201 1 83.88 261 ARG A C 1
ATOM 1996 O O . ARG A 1 261 ? -0.624 31.016 1.25 1 83.88 261 ARG A O 1
ATOM 2003 N N . GLY A 1 262 ? 1.228 30.078 2.051 1 78.5 262 GLY A N 1
ATOM 2004 C CA . GLY A 1 262 ? 1.84 29.891 0.745 1 78.5 262 GLY A CA 1
ATOM 2005 C C . GLY A 1 262 ? 1.074 28.922 -0.14 1 78.5 262 GLY A C 1
ATOM 2006 O O . GLY A 1 262 ? 1.14 29.016 -1.367 1 78.5 262 GLY A O 1
ATOM 2007 N N . VAL A 1 263 ? 0.341 28.016 0.442 1 81.19 263 VAL A N 1
ATOM 2008 C CA . VAL A 1 263 ? -0.439 27.062 -0.325 1 81.19 263 VAL A CA 1
ATOM 2009 C C . VAL A 1 263 ? -1.445 27.797 -1.208 1 81.19 263 VAL A C 1
ATOM 2011 O O . VAL A 1 263 ? -1.688 27.391 -2.35 1 81.19 263 VAL A O 1
ATOM 2014 N N . SER A 1 264 ? -2.041 28.812 -0.66 1 79.25 264 SER A N 1
ATOM 2015 C CA . SER A 1 264 ? -3.02 29.594 -1.418 1 79.25 264 SER A CA 1
ATOM 2016 C C . SER A 1 264 ? -2.375 30.25 -2.629 1 79.25 264 SER A C 1
ATOM 2018 O O . SER A 1 264 ? -3.004 30.375 -3.682 1 79.25 264 SER A O 1
ATOM 2020 N N . ILE A 1 265 ? -1.187 30.609 -2.447 1 79.06 265 ILE A N 1
ATOM 2021 C CA . ILE A 1 265 ? -0.466 31.266 -3.527 1 79.06 265 ILE A CA 1
ATOM 2022 C C . ILE A 1 265 ? -0.198 30.281 -4.656 1 79.06 265 ILE A C 1
ATOM 2024 O O . ILE A 1 265 ? -0.307 30.625 -5.836 1 79.06 265 ILE A O 1
ATOM 2028 N N . VAL A 1 266 ? 0.1 29.094 -4.316 1 82.25 266 VAL A N 1
ATOM 2029 C CA . VAL A 1 266 ? 0.37 28.047 -5.301 1 82.25 266 VAL A CA 1
ATOM 2030 C C . VAL A 1 266 ? -0.934 27.625 -5.969 1 82.25 266 VAL A C 1
ATOM 2032 O O . VAL A 1 266 ? -0.95 27.281 -7.156 1 82.25 266 VAL A O 1
ATOM 2035 N N . LEU A 1 267 ? -2.008 27.641 -5.211 1 82.94 267 LEU A N 1
ATOM 2036 C CA . LEU A 1 267 ? -3.291 27.141 -5.684 1 82.94 267 LEU A CA 1
ATOM 2037 C C . LEU A 1 267 ? -3.92 28.094 -6.684 1 82.94 267 LEU A C 1
ATOM 2039 O O . LEU A 1 267 ? -4.582 27.672 -7.633 1 82.94 267 LEU A O 1
ATOM 2043 N N . GLU A 1 268 ? -3.713 29.266 -6.477 1 85.12 268 GLU A N 1
ATOM 2044 C CA . GLU A 1 268 ? -4.43 30.281 -7.242 1 85.12 268 GLU A CA 1
ATOM 2045 C C . GLU A 1 268 ? -4.23 30.094 -8.742 1 85.12 268 GLU A C 1
ATOM 2047 O O . GLU A 1 268 ? -5.203 30.016 -9.5 1 85.12 268 GLU A O 1
ATOM 2052 N N . PRO A 1 269 ? -3.031 29.906 -9.227 1 84.75 269 PRO A N 1
ATOM 2053 C CA . PRO A 1 269 ? -2.834 29.75 -10.672 1 84.75 269 PRO A CA 1
ATOM 2054 C C . PRO A 1 269 ? -3.336 28.406 -11.195 1 84.75 269 PRO A C 1
ATOM 2056 O O . PRO A 1 269 ? -3.627 28.281 -12.383 1 84.75 269 PRO A O 1
ATOM 2059 N N . VAL A 1 270 ? -3.453 27.469 -10.32 1 85.88 270 VAL A N 1
ATOM 2060 C CA . VAL A 1 270 ? -3.762 26.141 -10.812 1 85.88 270 VAL A CA 1
ATOM 2061 C C . VAL A 1 270 ? -5.152 25.719 -10.336 1 85.88 270 VAL A C 1
ATOM 2063 O O . VAL A 1 270 ? -5.535 24.547 -10.469 1 85.88 270 VAL A O 1
ATOM 2066 N N . HIS A 1 271 ? -5.938 26.531 -9.852 1 88.69 271 HIS A N 1
ATOM 2067 C CA . HIS A 1 271 ? -7.215 26.234 -9.211 1 88.69 271 HIS A CA 1
ATOM 2068 C C . HIS A 1 271 ? -8.156 25.516 -10.164 1 88.69 271 HIS A C 1
ATOM 2070 O O . HIS A 1 271 ? -8.789 24.531 -9.789 1 88.69 271 HIS A O 1
ATOM 2076 N N . ARG A 1 272 ? -8.195 25.938 -11.359 1 88.75 272 ARG A N 1
ATOM 2077 C CA . ARG A 1 272 ? -9.109 25.344 -12.328 1 88.75 272 ARG A CA 1
ATOM 2078 C C . ARG A 1 272 ? -8.734 23.906 -12.633 1 88.75 272 ARG A C 1
ATOM 2080 O O . ARG A 1 272 ? -9.602 23.031 -12.766 1 88.75 272 ARG A O 1
ATOM 2087 N N . ILE A 1 273 ? -7.477 23.703 -12.734 1 91.38 273 ILE A N 1
ATOM 2088 C CA . ILE A 1 273 ? -6.98 22.359 -13.023 1 91.38 273 ILE A CA 1
ATOM 2089 C C . ILE A 1 273 ? -7.309 21.438 -11.859 1 91.38 273 ILE A C 1
ATOM 2091 O O . ILE A 1 273 ? -7.777 20.312 -12.07 1 91.38 273 ILE A O 1
ATOM 2095 N N . ILE A 1 274 ? -7.148 21.906 -10.703 1 92.88 274 ILE A N 1
ATOM 2096 C CA . ILE A 1 274 ? -7.391 21.094 -9.523 1 92.88 274 ILE A CA 1
ATOM 2097 C C . ILE A 1 274 ? -8.891 20.844 -9.367 1 92.88 274 ILE A C 1
ATOM 2099 O O . ILE A 1 274 ? -9.305 19.75 -8.953 1 92.88 274 ILE A O 1
ATOM 2103 N N . TRP A 1 275 ? -9.648 21.812 -9.766 1 91.06 275 TRP A N 1
ATOM 2104 C CA . TRP A 1 275 ? -11.094 21.672 -9.656 1 91.06 275 TRP A CA 1
ATOM 2105 C C . TRP A 1 275 ? -11.617 20.562 -10.547 1 91.06 275 TRP A C 1
ATOM 2107 O O . TRP A 1 275 ? -12.641 19.938 -10.258 1 91.06 275 TRP A O 1
ATOM 2117 N N . SER A 1 276 ? -10.938 20.297 -11.531 1 92 276 SER A N 1
ATOM 2118 C CA . SER A 1 276 ? -11.336 19.25 -12.477 1 92 276 SER A CA 1
ATOM 2119 C C . SER A 1 276 ? -10.594 17.953 -12.203 1 92 276 SER A C 1
ATOM 2121 O O . SER A 1 276 ? -10.734 16.984 -12.961 1 92 276 SER A O 1
ATOM 2123 N N . SER A 1 277 ? -9.844 17.938 -11.18 1 92.69 277 SER A N 1
ATOM 2124 C CA . SER A 1 277 ? -9.031 16.766 -10.875 1 92.69 277 SER A CA 1
ATOM 2125 C C . SER A 1 277 ? -9.609 15.984 -9.695 1 92.69 277 SER A C 1
ATOM 2127 O O . SER A 1 277 ? -10.516 16.469 -9.016 1 92.69 277 SER A O 1
ATOM 2129 N N . PRO A 1 278 ? -9.086 14.797 -9.484 1 92.12 278 PRO A N 1
ATOM 2130 C CA . PRO A 1 278 ? -9.539 14.023 -8.328 1 92.12 278 PRO A CA 1
ATOM 2131 C C . PRO A 1 278 ? -9.188 14.688 -6.996 1 92.12 278 PRO A C 1
ATOM 2133 O O . PRO A 1 278 ? -9.758 14.336 -5.961 1 92.12 278 PRO A O 1
ATOM 2136 N N . LEU A 1 279 ? -8.312 15.688 -7.039 1 94.31 279 LEU A N 1
ATOM 2137 C CA . LEU A 1 279 ? -7.891 16.344 -5.809 1 94.31 279 LEU A CA 1
ATOM 2138 C C . LEU A 1 279 ? -8.867 17.453 -5.426 1 94.31 279 LEU A C 1
ATOM 2140 O O . LEU A 1 279 ? -8.68 18.109 -4.402 1 94.31 279 LEU A O 1
ATOM 2144 N N . ARG A 1 280 ? -9.914 17.641 -6.199 1 92.88 280 ARG A N 1
ATOM 2145 C CA . ARG A 1 280 ? -10.906 18.688 -5.961 1 92.88 280 ARG A CA 1
ATOM 2146 C C . ARG A 1 280 ? -11.508 18.562 -4.566 1 92.88 280 ARG A C 1
ATOM 2148 O O . ARG A 1 280 ? -11.875 19.562 -3.953 1 92.88 280 ARG A O 1
ATOM 2155 N N . VAL A 1 281 ? -11.57 17.375 -4.043 1 91.44 281 VAL A N 1
ATOM 2156 C CA . VAL A 1 281 ? -12.195 17.109 -2.752 1 91.44 281 VAL A CA 1
ATOM 2157 C C . VAL A 1 281 ? -11.414 17.812 -1.647 1 91.44 281 VAL A C 1
ATOM 2159 O O . VAL A 1 281 ? -11.977 18.141 -0.595 1 91.44 281 VAL A O 1
ATOM 2162 N N . MET A 1 282 ? -10.172 18.141 -1.896 1 91 282 MET A N 1
ATOM 2163 C CA . MET A 1 282 ? -9.32 18.781 -0.904 1 91 282 MET A CA 1
ATOM 2164 C C . MET A 1 282 ? -9.586 20.281 -0.857 1 91 282 MET A C 1
ATOM 2166 O O . MET A 1 282 ? -9.164 20.969 0.081 1 91 282 MET A O 1
ATOM 2170 N N . LEU A 1 283 ? -10.328 20.797 -1.841 1 89.06 283 LEU A N 1
ATOM 2171 C CA . LEU A 1 283 ? -10.602 22.219 -1.922 1 89.06 283 LEU A CA 1
ATOM 2172 C C . LEU A 1 283 ? -11.859 22.578 -1.132 1 89.06 283 LEU A C 1
ATOM 2174 O O . LEU A 1 283 ? -12.102 23.75 -0.84 1 89.06 283 LEU A O 1
ATOM 2178 N N . ASP A 1 284 ? -12.562 21.594 -0.767 1 87.5 284 ASP A N 1
ATOM 2179 C CA . ASP A 1 284 ? -13.828 21.828 -0.087 1 87.5 284 ASP A CA 1
ATOM 2180 C C . ASP A 1 284 ? -13.609 22.234 1.367 1 87.5 284 ASP A C 1
ATOM 2182 O O . ASP A 1 284 ? -12.992 21.5 2.137 1 87.5 284 ASP A O 1
ATOM 2186 N N . VAL A 1 285 ? -14.188 23.375 1.758 1 85.06 285 VAL A N 1
ATOM 2187 C CA . VAL A 1 285 ? -13.984 23.891 3.105 1 85.06 285 VAL A CA 1
ATOM 2188 C C . VAL A 1 285 ? -15.234 23.656 3.949 1 85.06 285 VAL A C 1
ATOM 2190 O O . VAL A 1 285 ? -15.359 24.172 5.059 1 85.06 285 VAL A O 1
ATOM 2193 N N . GLY A 1 286 ? -16.141 22.906 3.406 1 88.5 286 GLY A N 1
ATOM 2194 C CA . GLY A 1 286 ? -17.359 22.578 4.125 1 88.5 286 GLY A CA 1
ATOM 2195 C C . GLY A 1 286 ? -18.25 23.781 4.355 1 88.5 286 GLY A C 1
ATOM 2196 O O . GLY A 1 286 ? -18.547 24.531 3.422 1 88.5 286 GLY A O 1
ATOM 2197 N N . ASN A 1 287 ? -18.703 23.953 5.57 1 91.94 287 ASN A N 1
ATOM 2198 C CA . ASN A 1 287 ? -19.656 25.016 5.887 1 91.94 287 ASN A CA 1
ATOM 2199 C C . ASN A 1 287 ? -18.984 26.203 6.551 1 91.94 287 ASN A C 1
ATOM 2201 O O . ASN A 1 287 ? -19.641 26.969 7.258 1 91.94 287 ASN A O 1
ATOM 2205 N N . TRP A 1 288 ? -17.688 26.406 6.395 1 93.44 288 TRP A N 1
ATOM 2206 C CA . TRP A 1 288 ? -16.922 27.469 7.035 1 93.44 288 TRP A CA 1
ATOM 2207 C C . TRP A 1 288 ? -17.562 28.828 6.766 1 93.44 288 TRP A C 1
ATOM 2209 O O . TRP A 1 288 ? -17.719 29.641 7.68 1 93.44 288 TRP A O 1
ATOM 2219 N N . GLU A 1 289 ? -17.984 29.062 5.539 1 91.75 289 GLU A N 1
ATOM 2220 C CA . GLU A 1 289 ? -18.516 30.359 5.145 1 91.75 289 GLU A CA 1
ATOM 2221 C C . GLU A 1 289 ? -19.922 30.578 5.719 1 91.75 289 GLU A C 1
ATOM 2223 O O . GLU A 1 289 ? -20.359 31.719 5.855 1 91.75 289 GLU A O 1
ATOM 2228 N N . GLU A 1 290 ? -20.516 29.562 6.102 1 93.88 290 GLU A N 1
ATOM 2229 C CA . GLU A 1 290 ? -21.875 29.656 6.598 1 93.88 290 GLU A CA 1
ATOM 2230 C C . GLU A 1 290 ? -21.906 29.906 8.102 1 93.88 290 GLU A C 1
ATOM 2232 O O . GLU A 1 290 ? -22.938 30.297 8.656 1 93.88 290 GLU A O 1
ATOM 2237 N N . LEU A 1 291 ? -20.797 29.719 8.766 1 94.94 291 LEU A N 1
ATOM 2238 C CA . LEU A 1 291 ? -20.75 29.875 10.219 1 94.94 291 LEU A CA 1
ATOM 2239 C C . LEU A 1 291 ? -20.781 31.344 10.609 1 94.94 291 LEU A C 1
ATOM 2241 O O . LEU A 1 291 ? -20.125 32.188 9.992 1 94.94 291 LEU A O 1
ATOM 2245 N N . ASN A 1 292 ? -21.625 31.609 11.602 1 96.19 292 ASN A N 1
ATOM 2246 C CA . ASN A 1 292 ? -21.75 32.938 12.156 1 96.19 292 ASN A CA 1
ATOM 2247 C C . ASN A 1 292 ? -21.172 33.031 13.562 1 96.19 292 ASN A C 1
ATOM 2249 O O . ASN A 1 292 ? -21.797 32.562 14.523 1 96.19 292 ASN A O 1
ATOM 2253 N N . PRO A 1 293 ? -20.094 33.719 13.688 1 94.88 293 PRO A N 1
ATOM 2254 C CA . PRO A 1 293 ? -19.438 33.781 15 1 94.88 293 PRO A CA 1
ATOM 2255 C C . PRO A 1 293 ? -20.312 34.469 16.062 1 94.88 293 PRO A C 1
ATOM 2257 O O . PRO A 1 293 ? -20.188 34.156 17.25 1 94.88 293 PRO A O 1
ATOM 2260 N N . ASP A 1 294 ? -21.172 35.312 15.664 1 93.69 294 ASP A N 1
ATOM 2261 C CA . ASP A 1 294 ? -22.047 36 16.609 1 93.69 294 ASP A CA 1
ATOM 2262 C C . ASP A 1 294 ? -23.078 35.062 17.219 1 93.69 294 ASP A C 1
ATOM 2264 O O . ASP A 1 294 ? -23.641 35.344 18.266 1 93.69 294 ASP A O 1
ATOM 2268 N N . ALA A 1 295 ? -23.281 33.969 16.562 1 93.88 295 ALA A N 1
ATOM 2269 C CA . ALA A 1 295 ? -24.266 33 17.016 1 93.88 295 ALA A CA 1
ATOM 2270 C C . ALA A 1 295 ? -23.609 31.875 17.812 1 93.88 295 ALA A C 1
ATOM 2272 O O . ALA A 1 295 ? -24.266 30.906 18.203 1 93.88 295 ALA A O 1
ATOM 2273 N N . ALA A 1 296 ? -22.297 32.031 18 1 94.12 296 ALA A N 1
ATOM 2274 C CA . ALA A 1 296 ? -21.578 30.984 18.703 1 94.12 296 ALA A CA 1
ATOM 2275 C C . ALA A 1 296 ? -22.109 30.812 20.125 1 94.12 296 ALA A C 1
ATOM 2277 O O . ALA A 1 296 ? -22.391 31.797 20.812 1 94.12 296 ALA A O 1
ATOM 2278 N N . ALA A 1 297 ? -22.312 29.562 20.438 1 88.81 297 ALA A N 1
ATOM 2279 C CA . ALA A 1 297 ? -22.812 29.234 21.766 1 88.81 297 ALA A CA 1
ATOM 2280 C C . ALA A 1 297 ? -21.875 28.281 22.484 1 88.81 297 ALA A C 1
ATOM 2282 O O . ALA A 1 297 ? -20.891 27.812 21.906 1 88.81 297 ALA A O 1
ATOM 2283 N N . GLY A 1 298 ? -21.969 28.234 23.812 1 89.62 298 GLY A N 1
ATOM 2284 C CA . GLY A 1 298 ? -21.203 27.281 24.578 1 89.62 298 GLY A CA 1
ATOM 2285 C C . GLY A 1 298 ? -20.125 27.922 25.438 1 89.62 298 GLY A C 1
ATOM 2286 O O . GLY A 1 298 ? -19.969 29.141 25.422 1 89.62 298 GLY A O 1
ATOM 2287 N N . ASP A 1 299 ? -19.406 27.078 26.125 1 92.38 299 ASP A N 1
ATOM 2288 C CA . ASP A 1 299 ? -18.406 27.531 27.094 1 92.38 299 ASP A CA 1
ATOM 2289 C C . ASP A 1 299 ? -17.203 28.172 26.391 1 92.38 299 ASP A C 1
ATOM 2291 O O . ASP A 1 299 ? -16.703 29.203 26.828 1 92.38 299 ASP A O 1
ATOM 2295 N N . SER A 1 300 ? -16.781 27.578 25.281 1 95 300 SER A N 1
ATOM 2296 C CA . SER A 1 300 ? -15.633 28.125 24.562 1 95 300 SER A CA 1
ATOM 2297 C C . SER A 1 300 ? -15.914 29.531 24.047 1 95 300 SER A C 1
ATOM 2299 O O . SER A 1 300 ? -15.07 30.422 24.156 1 95 300 SER A O 1
ATOM 2301 N N . ALA A 1 301 ? -17.094 29.703 23.484 1 95.12 301 ALA A N 1
ATOM 2302 C CA . ALA A 1 301 ? -17.484 31.016 22.969 1 95.12 301 ALA A CA 1
ATOM 2303 C C . ALA A 1 301 ? -17.5 32.062 24.078 1 95.12 301 ALA A C 1
ATOM 2305 O O . ALA A 1 301 ? -17.094 33.219 23.859 1 95.12 301 ALA A O 1
ATOM 2306 N N . ARG A 1 302 ? -18 31.641 25.234 1 95.38 302 ARG A N 1
ATOM 2307 C CA . ARG A 1 302 ? -18.047 32.562 26.375 1 95.38 302 ARG A CA 1
ATOM 2308 C C . ARG A 1 302 ? -16.656 32.969 26.797 1 95.38 302 ARG A C 1
ATOM 2310 O O . ARG A 1 302 ? -16.391 34.156 26.984 1 95.38 302 ARG A O 1
ATOM 2317 N N . HIS A 1 303 ? -15.789 32.062 26.922 1 96.12 303 HIS A N 1
ATOM 2318 C CA . HIS A 1 303 ? -14.414 32.375 27.297 1 96.12 303 HIS A CA 1
ATOM 2319 C C . HIS A 1 303 ? -13.734 33.25 26.266 1 96.12 303 HIS A C 1
ATOM 2321 O O . HIS A 1 303 ? -13 34.188 26.625 1 96.12 303 HIS A O 1
ATOM 2327 N N . LEU A 1 304 ? -14 33 25.031 1 97.06 304 LEU A N 1
ATOM 2328 C CA . LEU A 1 304 ? -13.398 33.781 23.953 1 97.06 304 LEU A CA 1
ATOM 2329 C C . LEU A 1 304 ? -13.891 35.219 23.969 1 97.06 304 LEU A C 1
ATOM 2331 O O . LEU A 1 304 ? -13.102 36.156 23.812 1 97.06 304 LEU A O 1
ATOM 2335 N N . ARG A 1 305 ? -15.109 35.438 24.219 1 95.44 305 ARG A N 1
ATOM 2336 C CA . ARG A 1 305 ? -15.656 36.781 24.25 1 95.44 305 ARG A CA 1
ATOM 2337 C C . ARG A 1 305 ? -15.102 37.562 25.422 1 95.44 305 ARG A C 1
ATOM 2339 O O . ARG A 1 305 ? -14.922 38.781 25.328 1 95.44 305 ARG A O 1
ATOM 2346 N N . GLU A 1 306 ? -14.789 36.906 26.469 1 95.19 306 GLU A N 1
ATOM 2347 C CA . GLU A 1 306 ? -14.297 37.562 27.672 1 95.19 306 GLU A CA 1
ATOM 2348 C C . GLU A 1 306 ? -12.906 38.156 27.453 1 95.19 306 GLU A C 1
ATOM 2350 O O . GLU A 1 306 ? -12.523 39.094 28.125 1 95.19 306 GLU A O 1
ATOM 2355 N N . ILE A 1 307 ? -12.156 37.625 26.5 1 96.06 307 ILE A N 1
ATOM 2356 C CA . ILE A 1 307 ? -10.781 38.062 26.375 1 96.06 307 ILE A CA 1
ATOM 2357 C C . ILE A 1 307 ? -10.742 39.438 25.688 1 96.06 307 ILE A C 1
ATOM 2359 O O . ILE A 1 307 ? -9.711 40.125 25.672 1 96.06 307 ILE A O 1
ATOM 2363 N N . ARG A 1 308 ? -11.898 39.875 25.188 1 95.25 308 ARG A N 1
ATOM 2364 C CA . ARG A 1 308 ? -12.008 41.156 24.531 1 95.25 308 ARG A CA 1
ATOM 2365 C C . ARG A 1 308 ? -11.609 42.281 25.484 1 95.25 308 ARG A C 1
ATOM 2367 O O . ARG A 1 308 ? -11.109 43.344 25.047 1 95.25 308 ARG A O 1
ATOM 2374 N N . SER A 1 309 ? -11.797 42.094 26.734 1 95.25 309 SER A N 1
ATOM 2375 C CA . SER A 1 309 ? -11.492 43.094 27.75 1 95.25 309 SER A CA 1
ATOM 2376 C C . SER A 1 309 ? -9.992 43.375 27.828 1 95.25 309 SER A C 1
ATOM 2378 O O . SER A 1 309 ? -9.57 44.406 28.344 1 95.25 309 SER A O 1
ATOM 2380 N N . ALA A 1 310 ? -9.219 42.5 27.25 1 95.12 310 ALA A N 1
ATOM 2381 C CA . ALA A 1 310 ? -7.766 42.625 27.328 1 95.12 310 ALA A CA 1
ATOM 2382 C C . ALA A 1 310 ? -7.262 43.719 26.422 1 95.12 310 ALA A C 1
ATOM 2384 O O . ALA A 1 310 ? -6.156 44.25 26.609 1 95.12 310 ALA A O 1
ATOM 2385 N N . TRP A 1 311 ? -8.078 44.188 25.438 1 95.88 311 TRP A N 1
ATOM 2386 C CA . TRP A 1 311 ? -7.582 45.219 24.531 1 95.88 311 TRP A CA 1
ATOM 2387 C C . TRP A 1 311 ? -8.617 46.312 24.344 1 95.88 311 TRP A C 1
ATOM 2389 O O . TRP A 1 311 ? -8.57 47.062 23.359 1 95.88 311 TRP A O 1
ATOM 2399 N N . ARG A 1 312 ? -9.695 46.469 25.125 1 90.12 312 ARG A N 1
ATOM 2400 C CA . ARG A 1 312 ? -10.773 47.438 25.031 1 90.12 312 ARG A CA 1
ATOM 2401 C C . ARG A 1 312 ? -10.203 48.875 24.906 1 90.12 312 ARG A C 1
ATOM 2403 O O . ARG A 1 312 ? -10.766 49.688 24.188 1 90.12 312 ARG A O 1
ATOM 2410 N N . GLY A 1 313 ? -9.172 49.25 25.359 1 87.94 313 GLY A N 1
ATOM 2411 C CA . GLY A 1 313 ? -8.625 50.594 25.359 1 87.94 313 GLY A CA 1
ATOM 2412 C C . GLY A 1 313 ? -7.555 50.812 24.297 1 87.94 313 GLY A C 1
ATOM 2413 O O . GLY A 1 313 ? -7.035 51.906 24.141 1 87.94 313 GLY A O 1
ATOM 2414 N N . SER A 1 314 ? -7.477 49.812 23.531 1 91.44 314 SER A N 1
ATOM 2415 C CA . SER A 1 314 ? -6.41 49.875 22.531 1 91.44 314 SER A CA 1
ATOM 2416 C C . SER A 1 314 ? -6.891 50.562 21.25 1 91.44 314 SER A C 1
ATOM 2418 O O . SER A 1 314 ? -8.07 50.469 20.906 1 91.44 314 SER A O 1
ATOM 2420 N N . SER A 1 315 ? -6.016 51.312 20.531 1 92.69 315 SER A N 1
ATOM 2421 C CA . SER A 1 315 ? -6.312 51.906 19.234 1 92.69 315 SER A CA 1
ATOM 2422 C C . SER A 1 315 ? -6.59 50.875 18.172 1 92.69 315 SER A C 1
ATOM 2424 O O . SER A 1 315 ? -7.254 51.156 17.172 1 92.69 315 SER A O 1
ATOM 2426 N N . ASP A 1 316 ? -6.094 49.688 18.438 1 94.56 316 ASP A N 1
ATOM 2427 C CA . ASP A 1 316 ? -6.246 48.594 17.469 1 94.56 316 ASP A CA 1
ATOM 2428 C C . ASP A 1 316 ? -7.383 47.656 17.859 1 94.56 316 ASP A C 1
ATOM 2430 O O . ASP A 1 316 ? -7.418 46.5 17.438 1 94.56 316 ASP A O 1
ATOM 2434 N N . ALA A 1 317 ? -8.258 48.094 18.656 1 95.69 317 ALA A N 1
ATOM 2435 C CA . ALA A 1 317 ? -9.312 47.25 19.219 1 95.69 317 ALA A CA 1
ATOM 2436 C C . ALA A 1 317 ? -10.172 46.625 18.109 1 95.69 317 ALA A C 1
ATOM 2438 O O . ALA A 1 317 ? -10.562 45.469 18.188 1 95.69 317 ALA A O 1
ATOM 2439 N N . GLY A 1 318 ? -10.5 47.406 17.094 1 95 318 GLY A N 1
ATOM 2440 C CA . GLY A 1 318 ? -11.289 46.906 15.984 1 95 318 GLY A CA 1
ATOM 2441 C C . GLY A 1 318 ? -10.633 45.781 15.258 1 95 318 GLY A C 1
ATOM 2442 O O . GLY A 1 318 ? -11.289 44.781 14.922 1 95 318 GLY A O 1
ATOM 2443 N N . ALA A 1 319 ? -9.367 45.938 14.992 1 96.5 319 ALA A N 1
ATOM 2444 C CA . ALA A 1 319 ? -8.609 44.906 14.305 1 96.5 319 ALA A CA 1
ATOM 2445 C C . ALA A 1 319 ? -8.547 43.625 15.141 1 96.5 319 ALA A C 1
ATOM 2447 O O . ALA A 1 319 ? -8.695 42.5 14.617 1 96.5 319 ALA A O 1
ATOM 2448 N N . TYR A 1 320 ? -8.375 43.75 16.438 1 97.19 320 TYR A N 1
ATOM 2449 C CA . TYR A 1 320 ? -8.336 42.594 17.344 1 97.19 320 TYR A CA 1
ATOM 2450 C C . TYR A 1 320 ? -9.695 41.906 17.406 1 97.19 320 TYR A C 1
ATOM 2452 O O . TYR A 1 320 ? -9.773 40.688 17.469 1 97.19 320 TYR A O 1
ATOM 2460 N N . ASP A 1 321 ? -10.703 42.719 17.375 1 96.62 321 ASP A N 1
ATOM 2461 C CA . ASP A 1 321 ? -12.055 42.156 17.391 1 96.62 321 ASP A CA 1
ATOM 2462 C C . ASP A 1 321 ? -12.312 41.281 16.156 1 96.62 321 ASP A C 1
ATOM 2464 O O . ASP A 1 321 ? -12.969 40.25 16.25 1 96.62 321 ASP A O 1
ATOM 2468 N N . ASP A 1 322 ? -11.844 41.75 15.062 1 96.12 322 ASP A N 1
ATOM 2469 C CA . ASP A 1 322 ? -12.008 40.969 13.828 1 96.12 322 ASP A CA 1
ATOM 2470 C C . ASP A 1 322 ? -11.273 39.625 13.914 1 96.12 322 ASP A C 1
ATOM 2472 O O . ASP A 1 322 ? -11.789 38.625 13.461 1 96.12 322 ASP A O 1
ATOM 2476 N N . ILE A 1 323 ? -10.109 39.625 14.414 1 97.25 323 ILE A N 1
ATOM 2477 C CA . ILE A 1 323 ? -9.328 38.406 14.578 1 97.25 323 ILE A CA 1
ATOM 2478 C C . ILE A 1 323 ? -10.047 37.469 15.547 1 97.25 323 ILE A C 1
ATOM 2480 O O . ILE A 1 323 ? -10.125 36.25 15.312 1 97.25 323 ILE A O 1
ATOM 2484 N N . LEU A 1 324 ? -10.562 38.031 16.625 1 97.62 324 LEU A N 1
ATOM 2485 C CA . LEU A 1 324 ? -11.297 3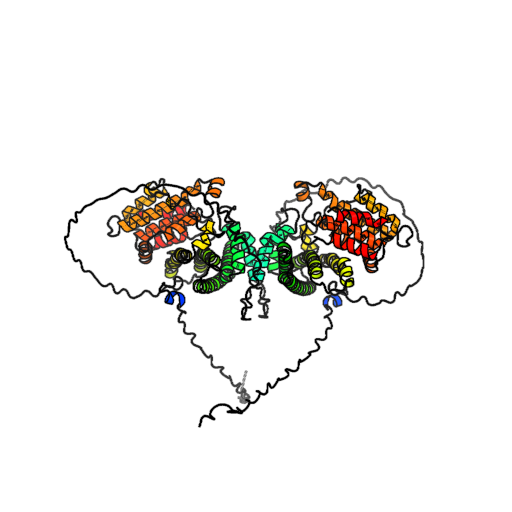7.25 17.609 1 97.62 324 LEU A CA 1
ATOM 2486 C C . LEU A 1 324 ? -12.508 36.562 16.984 1 97.62 324 LEU A C 1
ATOM 2488 O O . LEU A 1 324 ? -12.805 35.406 17.281 1 97.62 324 LEU A O 1
ATOM 2492 N N . ARG A 1 325 ? -13.203 37.281 16.125 1 96.31 325 ARG A N 1
ATOM 2493 C CA . ARG A 1 325 ? -14.352 36.719 15.438 1 96.31 325 ARG A CA 1
ATOM 2494 C C . ARG A 1 325 ? -13.945 35.5 14.602 1 96.31 325 ARG A C 1
ATOM 2496 O O . ARG A 1 325 ? -14.648 34.5 14.586 1 96.31 325 ARG A O 1
ATOM 2503 N N . SER A 1 326 ? -12.812 35.594 13.898 1 96.5 326 SER A N 1
ATOM 2504 C CA . SER A 1 326 ? -12.297 34.469 13.117 1 96.5 326 SER A CA 1
ATOM 2505 C C . SER A 1 326 ? -11.922 33.281 14.008 1 96.5 326 SER A C 1
ATOM 2507 O O . SER A 1 326 ? -12.117 32.125 13.633 1 96.5 326 SER A O 1
ATOM 2509 N N . LEU A 1 327 ? -11.375 33.594 15.148 1 97.94 327 LEU A N 1
ATOM 2510 C CA . LEU A 1 327 ? -11 32.531 16.094 1 97.94 327 LEU A CA 1
ATOM 2511 C C . LEU A 1 327 ? -12.242 31.828 16.641 1 97.94 327 LEU A C 1
ATOM 2513 O O . LEU A 1 327 ? -12.242 30.594 16.781 1 97.94 327 LEU A O 1
ATOM 2517 N N . ILE A 1 328 ? -13.281 32.594 16.984 1 97.81 328 ILE A N 1
ATOM 2518 C CA . ILE A 1 328 ? -14.539 32.031 17.438 1 97.81 328 ILE A CA 1
ATOM 2519 C C . ILE A 1 328 ? -15.109 31.109 16.359 1 97.81 328 ILE A C 1
ATOM 2521 O O . ILE A 1 328 ? -15.578 30.016 16.656 1 97.81 328 ILE A O 1
ATOM 2525 N N . LYS A 1 329 ? -15.016 31.578 15.148 1 96.38 329 LYS A N 1
ATOM 2526 C CA . LYS A 1 329 ? -15.461 30.766 14.016 1 96.38 329 LYS A CA 1
ATOM 2527 C C . LYS A 1 329 ? -14.688 29.469 13.93 1 96.38 329 LYS A C 1
ATOM 2529 O O . LYS A 1 329 ? -15.258 28.422 13.625 1 96.38 329 LYS A O 1
ATOM 2534 N N . CYS A 1 330 ? -13.422 29.531 14.133 1 97 330 CYS A N 1
ATOM 2535 C CA . CYS A 1 330 ? -12.57 28.344 14.125 1 97 330 CYS A CA 1
ATOM 2536 C C . CYS A 1 330 ? -13.023 27.344 15.195 1 97 330 CYS A C 1
ATOM 2538 O O . CYS A 1 330 ? -13.133 26.156 14.922 1 97 330 CYS A O 1
ATOM 2540 N N . PHE A 1 331 ? -13.32 27.844 16.406 1 97.5 331 PHE A N 1
ATOM 2541 C CA . PHE A 1 331 ? -13.812 26.984 17.484 1 97.5 331 PHE A CA 1
ATOM 2542 C C . PHE A 1 331 ? -15.148 26.359 17.094 1 97.5 331 PHE A C 1
ATOM 2544 O O . PHE A 1 331 ? -15.352 25.156 17.312 1 97.5 331 PHE A O 1
ATOM 2551 N N . MET A 1 332 ? -15.992 27.188 16.531 1 96.38 332 MET A N 1
ATOM 2552 C CA . MET A 1 332 ? -17.297 26.672 16.094 1 96.38 332 MET A CA 1
ATOM 2553 C C . MET A 1 332 ? -17.125 25.547 15.078 1 96.38 332 MET A C 1
ATOM 2555 O O . MET A 1 332 ? -17.797 24.516 15.172 1 96.38 332 MET A O 1
ATOM 2559 N N . PHE A 1 333 ? -16.266 25.75 14.148 1 96.19 333 PHE A N 1
ATOM 2560 C CA . PHE A 1 333 ? -16.016 24.781 13.086 1 96.19 333 PHE A CA 1
ATOM 2561 C C . PHE A 1 333 ? -15.539 23.453 13.664 1 96.19 333 PHE A C 1
ATOM 2563 O O . PHE A 1 333 ? -16.047 22.391 13.312 1 96.19 333 PHE A O 1
ATOM 2570 N N . VAL A 1 334 ? -14.586 23.469 14.547 1 95.69 334 VAL A N 1
ATOM 2571 C CA . VAL A 1 334 ? -13.969 22.266 15.109 1 95.69 334 VAL A CA 1
ATOM 2572 C C . VAL A 1 334 ? -14.961 21.562 16.031 1 95.69 334 VAL A C 1
ATOM 2574 O O . VAL A 1 334 ? -15.094 20.328 15.969 1 95.69 334 VAL A O 1
ATOM 2577 N N . GLU A 1 335 ? -15.688 22.297 16.812 1 95.25 335 GLU A N 1
ATOM 2578 C CA . GLU A 1 335 ? -16.547 21.734 17.844 1 95.25 335 GLU A CA 1
ATOM 2579 C C . GLU A 1 335 ? -17.781 21.062 17.234 1 95.25 335 GLU A C 1
ATOM 2581 O O . GLU A 1 335 ? -18.344 20.141 17.828 1 95.25 335 GLU A O 1
ATOM 2586 N N . GLN A 1 336 ? -18.125 21.438 16.078 1 93.19 336 GLN A N 1
ATOM 2587 C CA . GLN A 1 336 ? -19.328 20.859 15.477 1 93.19 336 GLN A CA 1
ATOM 2588 C C . GLN A 1 336 ? -19.125 19.375 15.172 1 93.19 336 GLN A C 1
ATOM 2590 O O . GLN A 1 336 ? -20.078 18.594 15.164 1 93.19 336 GLN A O 1
ATOM 2595 N N . PHE A 1 337 ? -17.938 19 14.938 1 93.62 337 PHE A N 1
ATOM 2596 C CA . PHE A 1 337 ? -17.656 17.625 14.547 1 93.62 337 PHE A CA 1
ATOM 2597 C C . PHE A 1 337 ? -17.812 16.672 15.734 1 93.62 337 PHE A C 1
ATOM 2599 O O . PHE A 1 337 ? -17.891 15.461 15.555 1 93.62 337 PHE A O 1
ATOM 2606 N N . ASP A 1 338 ? -17.859 17.203 16.969 1 91.5 338 ASP A N 1
ATOM 2607 C CA . ASP A 1 338 ? -18.078 16.391 18.156 1 91.5 338 ASP A CA 1
ATOM 2608 C C . ASP A 1 338 ? -19.438 15.703 18.109 1 91.5 338 ASP A C 1
ATOM 2610 O O . ASP A 1 338 ? -19.625 14.641 18.688 1 91.5 338 ASP A O 1
ATOM 2614 N N . SER A 1 339 ? -20.359 16.266 17.406 1 90.81 339 SER A N 1
ATOM 2615 C CA . SER A 1 339 ? -21.719 15.75 17.391 1 90.81 339 SER A CA 1
ATOM 2616 C C . SER A 1 339 ? -21.984 14.961 16.109 1 90.81 339 SER A C 1
ATOM 2618 O O . SER A 1 339 ? -23.078 14.398 15.945 1 90.81 339 SER A O 1
ATOM 2620 N N . PHE A 1 340 ? -21.031 14.914 15.219 1 91.75 340 PHE A N 1
ATOM 2621 C CA . PHE A 1 340 ? -21.266 14.273 13.93 1 91.75 340 PHE A CA 1
ATOM 2622 C C . PHE A 1 340 ? -21.156 12.758 14.047 1 91.75 340 PHE A C 1
ATOM 2624 O O . PHE A 1 340 ? -20.25 12.25 14.734 1 91.75 340 PHE A O 1
ATOM 2631 N N . ASP A 1 341 ? -22.094 12.047 13.453 1 90.5 341 ASP A N 1
ATOM 2632 C CA . ASP A 1 341 ? -21.953 10.594 13.328 1 90.5 341 ASP A CA 1
ATOM 2633 C C . ASP A 1 341 ? -21.219 10.227 12.047 1 90.5 341 ASP A C 1
ATOM 2635 O O . ASP A 1 341 ? -20.734 11.102 11.328 1 90.5 341 ASP A O 1
ATOM 2639 N N . GLU A 1 342 ? -21.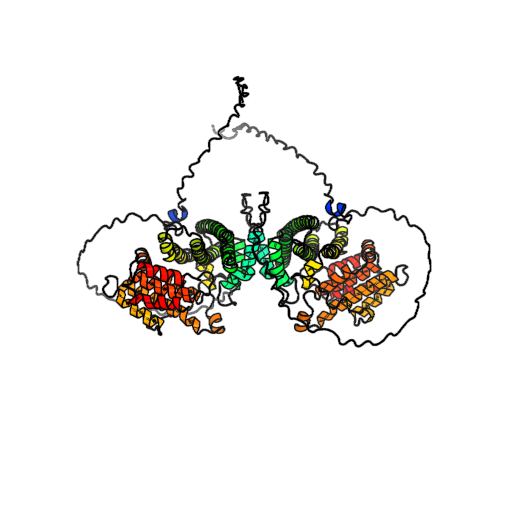078 8.992 11.797 1 88.06 342 GLU A N 1
ATOM 2640 C CA . GLU A 1 342 ? -20.281 8.516 10.68 1 88.06 342 GLU A CA 1
ATOM 2641 C C . GLU A 1 342 ? -20.875 8.977 9.344 1 88.06 342 GLU A C 1
ATOM 2643 O O . GLU A 1 342 ? -20.125 9.336 8.43 1 88.06 342 GLU A O 1
ATOM 2648 N N . GLN A 1 343 ? -22.156 8.961 9.242 1 89.62 343 GLN A N 1
ATOM 2649 C CA . GLN A 1 343 ? -22.812 9.375 8.016 1 89.62 343 GLN A CA 1
ATOM 2650 C C . GLN A 1 343 ? -22.609 10.867 7.754 1 89.62 343 GLN A C 1
ATOM 2652 O O . GLN A 1 343 ? -22.375 11.273 6.613 1 89.62 343 GLN A O 1
ATOM 2657 N N . ALA A 1 344 ? -22.734 11.633 8.812 1 89.25 344 ALA A N 1
ATOM 2658 C CA . ALA A 1 344 ? -22.516 13.07 8.703 1 89.25 344 ALA A CA 1
ATOM 2659 C C . ALA A 1 344 ? -21.078 13.391 8.305 1 89.25 344 ALA A C 1
ATOM 2661 O O . ALA A 1 344 ? -20.844 14.289 7.496 1 89.25 344 ALA A O 1
ATOM 2662 N N . LEU A 1 345 ? -20.203 12.625 8.836 1 88.88 345 LEU A N 1
ATOM 2663 C CA . LEU A 1 345 ? -18.781 12.812 8.516 1 88.88 345 LEU A CA 1
ATOM 2664 C C . LEU A 1 345 ? -18.516 12.477 7.051 1 88.88 345 LEU A C 1
ATOM 2666 O O . LEU A 1 345 ? -17.781 13.188 6.367 1 88.88 345 LEU A O 1
ATOM 2670 N N . GLU A 1 346 ? -19.109 11.43 6.613 1 88.06 346 GLU A N 1
ATOM 2671 C CA . GLU A 1 346 ? -18.953 11.016 5.223 1 88.06 346 GLU A CA 1
ATOM 2672 C C . GLU A 1 346 ? -19.484 12.078 4.27 1 88.06 346 GLU A C 1
ATOM 2674 O O . GLU A 1 346 ? -18.875 12.352 3.234 1 88.06 346 GLU A O 1
ATOM 2679 N N . SER A 1 347 ? -20.562 12.68 4.605 1 87.75 347 SER A N 1
ATOM 2680 C CA . SER A 1 347 ? -21.219 13.656 3.75 1 87.75 347 SER A CA 1
ATOM 2681 C C . SER A 1 347 ? -20.484 14.992 3.777 1 87.75 347 SER A C 1
ATOM 2683 O O . SER A 1 347 ? -20.531 15.75 2.805 1 87.75 347 SER A O 1
ATOM 2685 N N . PHE A 1 348 ? -19.828 15.266 4.855 1 88.81 348 PHE A N 1
ATOM 2686 C CA . PHE A 1 348 ? -19.156 16.547 5.027 1 88.81 348 PHE A CA 1
ATOM 2687 C C . PHE A 1 348 ? -17.984 16.672 4.051 1 88.81 348 PHE A C 1
ATOM 2689 O O . PHE A 1 348 ? -17.703 17.781 3.568 1 88.81 348 PHE A O 1
ATOM 2696 N N . GLY A 1 349 ? -17.297 15.492 3.826 1 85.44 349 GLY A N 1
ATOM 2697 C CA . GLY A 1 349 ? -16.219 15.523 2.85 1 85.44 349 GLY A CA 1
ATOM 2698 C C . GLY A 1 349 ? -14.852 15.266 3.461 1 85.44 349 GLY A C 1
ATOM 2699 O O . GLY A 1 349 ? -14.75 14.859 4.621 1 85.44 349 GLY A O 1
ATOM 2700 N N . HIS A 1 350 ? -13.805 15.57 2.627 1 83.62 350 HIS A N 1
ATOM 2701 C CA . HIS A 1 350 ? -12.422 15.219 2.949 1 83.62 350 HIS A CA 1
ATOM 2702 C C . HIS A 1 350 ? -11.891 16.078 4.09 1 83.62 350 HIS A C 1
ATOM 2704 O O . HIS A 1 350 ? -11.242 15.57 5.008 1 83.62 350 HIS A O 1
ATOM 2710 N N . ASN A 1 351 ? -12.203 17.391 3.949 1 84.44 351 ASN A N 1
ATOM 2711 C CA . ASN A 1 351 ? -11.68 18.344 4.926 1 84.44 351 ASN A CA 1
ATOM 2712 C C . ASN A 1 351 ? -12.602 18.469 6.133 1 84.44 351 ASN A C 1
ATOM 2714 O O . ASN A 1 351 ? -13.656 19.109 6.047 1 84.44 351 ASN A O 1
ATOM 2718 N N . GLN A 1 352 ? -12.203 17.922 7.207 1 90.19 352 GLN A N 1
ATOM 2719 C CA . GLN A 1 352 ? -13.039 17.906 8.398 1 90.19 352 GLN A CA 1
ATOM 2720 C C . GLN A 1 352 ? -12.391 18.688 9.539 1 90.19 352 GLN A C 1
ATOM 2722 O O . GLN A 1 352 ? -11.938 19.812 9.344 1 90.19 352 GLN A O 1
ATOM 2727 N N . VAL A 1 353 ? -12.281 18.125 10.664 1 91.19 353 VAL A N 1
ATOM 2728 C CA . VAL A 1 353 ? -11.953 18.828 11.898 1 91.19 353 VAL A CA 1
ATOM 2729 C C . VAL A 1 353 ? -10.562 19.453 11.789 1 91.19 353 VAL A C 1
ATOM 2731 O O . VAL A 1 353 ? -10.328 20.547 12.297 1 91.19 353 VAL A O 1
ATOM 2734 N N . SER A 1 354 ? -9.688 18.859 11.055 1 89.38 354 SER A N 1
ATOM 2735 C CA . SER A 1 354 ? -8.305 19.328 10.984 1 89.38 354 SER A CA 1
ATOM 2736 C C . SER A 1 354 ? -8.18 20.562 10.094 1 89.38 354 SER A C 1
ATOM 2738 O O . SER A 1 354 ? -7.156 21.25 10.117 1 89.38 354 SER A O 1
ATOM 2740 N N . SER A 1 355 ? -9.203 20.906 9.359 1 90.38 355 SER A N 1
ATOM 2741 C CA . SER A 1 355 ? -9.156 22.062 8.477 1 90.38 355 SER A CA 1
ATOM 2742 C C . SER A 1 355 ? -9.406 23.359 9.242 1 90.38 355 SER A C 1
ATOM 2744 O O . SER A 1 355 ? -9.102 24.438 8.75 1 90.38 355 SER A O 1
ATOM 2746 N N . GLY A 1 356 ? -9.977 23.25 10.398 1 92.69 356 GLY A N 1
ATOM 2747 C CA . GLY A 1 356 ? -10.289 24.438 11.195 1 92.69 356 GLY A CA 1
ATOM 2748 C C . GLY A 1 356 ? -9.094 25.344 11.414 1 92.69 356 GLY A C 1
ATOM 2749 O O . GLY A 1 356 ? -9.086 26.484 10.953 1 92.69 356 GLY A O 1
ATOM 2750 N N . PRO A 1 357 ? -8.055 24.781 12.008 1 93.19 357 PRO A N 1
ATOM 2751 C CA . PRO A 1 357 ? -6.859 25.609 12.242 1 93.19 357 PRO A CA 1
ATOM 2752 C C . PRO A 1 357 ? -6.234 26.125 10.953 1 93.19 357 PRO A C 1
ATOM 2754 O O . PRO A 1 357 ? -5.711 27.25 10.922 1 93.19 357 PRO A O 1
ATOM 2757 N N . ILE A 1 358 ? -6.297 25.344 9.969 1 90.31 358 ILE A N 1
ATOM 2758 C CA . ILE A 1 358 ? -5.734 25.766 8.688 1 90.31 358 ILE A CA 1
ATOM 2759 C C . ILE A 1 358 ? -6.523 26.953 8.141 1 90.31 358 ILE A C 1
ATOM 2761 O O . ILE A 1 358 ? -5.938 27.922 7.672 1 90.31 358 ILE A O 1
ATOM 2765 N N . MET A 1 359 ? -7.809 26.891 8.234 1 91.88 359 MET A N 1
ATOM 2766 C CA . MET A 1 359 ? -8.664 27.984 7.766 1 91.88 359 MET A CA 1
ATOM 2767 C C . MET A 1 359 ? -8.406 29.266 8.555 1 91.88 359 MET A C 1
ATOM 2769 O O . MET A 1 359 ? -8.359 30.344 7.988 1 91.88 359 MET A O 1
ATOM 2773 N N . PHE A 1 360 ? -8.234 29.125 9.82 1 95.06 360 PHE A N 1
ATOM 2774 C CA . PHE A 1 360 ? -7.949 30.297 10.648 1 95.06 360 PHE A CA 1
ATOM 2775 C C . PHE A 1 360 ? -6.684 31 10.18 1 95.06 360 PHE A C 1
ATOM 2777 O O . PHE A 1 360 ? -6.664 32.219 10.039 1 95.06 360 PHE A O 1
ATOM 2784 N N . ILE A 1 361 ? -5.66 30.234 9.953 1 91.88 361 ILE A N 1
ATOM 2785 C CA . ILE A 1 361 ? -4.375 30.781 9.531 1 91.88 361 ILE A CA 1
ATOM 2786 C C . ILE A 1 361 ? -4.523 31.453 8.172 1 91.88 361 ILE A C 1
ATOM 2788 O O . ILE A 1 361 ? -3.908 32.5 7.91 1 91.88 361 ILE A O 1
ATOM 2792 N N . LEU A 1 362 ? -5.316 30.922 7.371 1 88.81 362 LEU A N 1
ATOM 2793 C CA . LEU A 1 362 ? -5.492 31.438 6.02 1 88.81 362 LEU A CA 1
ATOM 2794 C C . LEU A 1 362 ? -6.289 32.75 6.047 1 88.81 362 LEU A C 1
ATOM 2796 O O . LEU A 1 362 ? -6.027 33.656 5.254 1 88.81 362 LEU A O 1
ATOM 2800 N N . VAL A 1 363 ? -7.234 32.875 6.941 1 90.94 363 VAL A N 1
ATOM 2801 C CA . VAL A 1 363 ? -8.148 34 6.91 1 90.94 363 VAL A CA 1
ATOM 2802 C C . VAL A 1 363 ? -7.629 35.125 7.824 1 90.94 363 VAL A C 1
ATOM 2804 O O . VAL A 1 363 ? -7.996 36.281 7.664 1 90.94 363 VAL A O 1
ATOM 2807 N N . ALA A 1 364 ? -6.828 34.781 8.852 1 93.25 364 ALA A N 1
ATOM 2808 C CA . ALA A 1 364 ? -6.309 35.781 9.773 1 93.25 364 ALA A CA 1
ATOM 2809 C C . ALA A 1 364 ? -5.488 36.844 9.031 1 93.25 364 ALA A C 1
ATOM 2811 O O . ALA A 1 364 ? -4.699 36.5 8.148 1 93.25 364 ALA A O 1
ATOM 2812 N N . PRO A 1 365 ? -5.742 38.062 9.367 1 93.69 365 PRO A N 1
ATOM 2813 C CA . PRO A 1 365 ? -5.016 39.125 8.672 1 93.69 365 PRO A CA 1
ATOM 2814 C C . PRO A 1 365 ? -3.529 39.156 9.023 1 93.69 365 PRO A C 1
ATOM 2816 O O . PRO A 1 365 ? -3.131 38.656 10.078 1 93.69 365 PRO A O 1
ATOM 2819 N N . ASP A 1 366 ? -2.701 39.812 8.156 1 91.62 366 ASP A N 1
ATOM 2820 C CA . ASP A 1 366 ? -1.266 39.969 8.375 1 91.62 366 ASP A CA 1
ATOM 2821 C C . ASP A 1 366 ? -0.976 40.719 9.672 1 91.62 366 ASP A C 1
ATOM 2823 O O . ASP A 1 366 ? 0.022 40.438 10.344 1 91.62 366 ASP A O 1
ATOM 2827 N N . PHE A 1 367 ? -1.868 41.562 9.961 1 95.12 367 PHE A N 1
ATOM 2828 C CA . PHE A 1 367 ? -1.753 42.344 11.188 1 95.12 367 PHE A CA 1
ATOM 2829 C C . PHE A 1 367 ? -1.609 41.438 12.398 1 95.12 367 PHE A C 1
ATOM 2831 O O . PHE A 1 367 ? -0.805 41.688 13.289 1 95.12 367 PHE A O 1
ATOM 2838 N N . PHE A 1 368 ? -2.332 40.406 12.453 1 95.62 368 PHE A N 1
ATOM 2839 C CA . PHE A 1 368 ? -2.305 39.469 13.57 1 95.62 368 PHE A CA 1
ATOM 2840 C C . PHE A 1 368 ? -0.913 38.875 13.742 1 95.62 368 PHE A C 1
ATOM 2842 O O . PHE A 1 368 ? -0.375 38.875 14.852 1 95.62 368 PHE A O 1
ATOM 2849 N N . PHE A 1 369 ? -0.365 38.406 12.688 1 92.75 369 PHE A N 1
ATOM 2850 C CA . PHE A 1 369 ? 0.917 37.688 12.75 1 92.75 369 PHE A CA 1
ATOM 2851 C C . PHE A 1 369 ? 2.051 38.688 13.008 1 92.75 369 PHE A C 1
ATOM 2853 O O . PHE A 1 369 ? 3.037 38.344 13.664 1 92.75 369 PHE A O 1
ATOM 2860 N N . MET A 1 370 ? 1.862 39.875 12.477 1 92.25 370 MET A N 1
ATOM 2861 C CA . MET A 1 370 ? 2.814 40.938 12.828 1 92.25 370 MET A CA 1
ATOM 2862 C C . MET A 1 370 ? 2.793 41.188 14.328 1 92.25 370 MET A C 1
ATOM 2864 O O . MET A 1 370 ? 3.846 41.312 14.961 1 92.25 370 MET A O 1
ATOM 2868 N N . GLN A 1 371 ? 1.601 41.281 14.914 1 94.88 371 GLN A N 1
ATOM 2869 C CA . GLN A 1 371 ? 1.443 41.531 16.344 1 94.88 371 GLN A CA 1
ATOM 2870 C C . GLN A 1 371 ? 2.008 40.344 17.156 1 94.88 371 GLN A C 1
ATOM 2872 O O . GLN A 1 371 ? 2.561 40.562 18.234 1 94.88 371 GLN A O 1
ATOM 2877 N N . LEU A 1 372 ? 1.84 39.188 16.641 1 93.31 372 LEU A N 1
ATOM 2878 C CA . LEU A 1 372 ? 2.377 38 17.281 1 93.31 372 LEU A CA 1
ATOM 2879 C C . LEU A 1 372 ? 3.902 38.031 17.297 1 93.31 372 LEU A C 1
ATOM 2881 O O . LEU A 1 372 ? 4.527 37.719 18.312 1 93.31 372 LEU A O 1
ATOM 2885 N N . ARG A 1 373 ? 4.469 38.375 16.188 1 89.38 373 ARG A N 1
ATOM 2886 C CA . ARG A 1 373 ? 5.918 38.5 16.078 1 89.38 373 ARG A CA 1
ATOM 2887 C C . ARG A 1 373 ? 6.477 39.531 17.031 1 89.38 373 ARG A C 1
ATOM 2889 O O . ARG A 1 373 ? 7.578 39.375 17.562 1 89.38 373 ARG A O 1
ATOM 2896 N N . GLN A 1 374 ? 5.703 40.562 17.219 1 91.94 374 GLN A N 1
ATOM 2897 C CA . GLN A 1 374 ? 6.113 41.625 18.109 1 91.94 374 GLN A CA 1
ATOM 2898 C C . GLN A 1 374 ? 5.773 41.312 19.562 1 91.94 374 GLN A C 1
ATOM 2900 O O . GLN A 1 374 ? 6.012 42.125 20.453 1 91.94 374 GLN A O 1
ATOM 2905 N N . ARG A 1 375 ? 5.176 40.219 19.797 1 93.75 375 ARG A N 1
ATOM 2906 C CA . ARG A 1 375 ? 4.852 39.719 21.125 1 93.75 375 ARG A CA 1
ATOM 2907 C C . ARG A 1 375 ? 3.885 40.656 21.859 1 93.75 375 ARG A C 1
ATOM 2909 O O . ARG A 1 375 ? 4.039 40.906 23.062 1 93.75 375 ARG A O 1
ATOM 2916 N N . GLN A 1 376 ? 2.965 41.156 21.047 1 95.25 376 GLN A N 1
ATOM 2917 C CA . GLN A 1 376 ? 1.924 42 21.656 1 95.25 376 GLN A CA 1
ATOM 2918 C C . GLN A 1 376 ? 0.942 41.125 22.453 1 95.25 376 GLN A C 1
ATOM 2920 O O . GLN A 1 376 ? 0.476 40.094 21.953 1 95.25 376 GLN A O 1
ATOM 2925 N N . PRO A 1 377 ? 0.556 41.469 23.641 1 96.38 377 PRO A N 1
ATOM 2926 C CA . PRO A 1 377 ? -0.221 40.625 24.547 1 96.38 377 PRO A CA 1
ATOM 2927 C C . PRO A 1 377 ? -1.553 40.188 23.938 1 96.38 377 PRO A C 1
ATOM 2929 O O . PRO A 1 377 ? -1.906 39 24.016 1 96.38 377 PRO A O 1
ATOM 2932 N N . PRO A 1 378 ? -2.367 41.062 23.281 1 97.06 378 PRO A N 1
ATOM 2933 C CA . PRO A 1 378 ? -3.641 40.594 22.734 1 97.06 378 PRO A CA 1
ATOM 2934 C C . PRO A 1 378 ? -3.463 39.469 21.719 1 97.06 378 PRO A C 1
ATOM 2936 O O . PRO A 1 378 ? -4.234 38.5 21.719 1 97.06 378 PRO A O 1
ATOM 2939 N N . ALA A 1 379 ? -2.449 39.625 20.891 1 96.44 379 ALA A N 1
ATOM 2940 C CA . ALA A 1 379 ? -2.182 38.594 19.891 1 96.44 379 ALA A CA 1
ATOM 2941 C C . ALA A 1 379 ? -1.728 37.281 20.547 1 96.44 379 ALA A C 1
ATOM 2943 O O . ALA A 1 379 ? -2.143 36.188 20.125 1 96.44 379 ALA A O 1
ATOM 2944 N N . LEU A 1 380 ? -0.939 37.375 21.516 1 97.25 380 LEU A N 1
ATOM 2945 C CA . LEU A 1 380 ? -0.447 36.219 22.234 1 97.25 380 LEU A CA 1
ATOM 2946 C C . LEU A 1 380 ? -1.587 35.5 22.953 1 97.25 380 LEU A C 1
ATOM 2948 O O . LEU A 1 380 ? -1.655 34.25 22.938 1 97.25 380 LEU A O 1
ATOM 2952 N N . ILE A 1 381 ? -2.422 36.281 23.594 1 97.88 381 ILE A N 1
ATOM 2953 C CA . ILE A 1 381 ? -3.568 35.688 24.266 1 97.88 381 ILE A CA 1
ATOM 2954 C C . ILE A 1 381 ? -4.41 34.875 23.281 1 97.88 381 ILE A C 1
ATOM 2956 O O . ILE A 1 381 ? -4.75 33.719 23.531 1 97.88 381 ILE A O 1
ATOM 2960 N N . MET A 1 382 ? -4.727 35.469 22.141 1 97.56 382 MET A N 1
ATOM 2961 C CA . MET A 1 382 ? -5.539 34.781 21.125 1 97.56 382 MET A CA 1
ATOM 2962 C C . MET A 1 382 ? -4.828 33.562 20.578 1 97.56 382 MET A C 1
ATOM 2964 O O . MET A 1 382 ? -5.465 32.562 20.297 1 97.56 382 MET A O 1
ATOM 2968 N N . PHE A 1 383 ? -3.523 33.625 20.484 1 97.12 383 PHE A N 1
ATOM 2969 C CA . PHE A 1 383 ? -2.746 32.5 20 1 97.12 383 PHE A CA 1
ATOM 2970 C C . PHE A 1 383 ? -2.773 31.359 21 1 97.12 383 PHE A C 1
ATOM 2972 O O . PHE A 1 383 ? -2.752 30.188 20.609 1 97.12 383 PHE A O 1
ATOM 2979 N N . ALA A 1 384 ? -2.82 31.688 22.266 1 97.38 384 ALA A N 1
ATOM 2980 C CA . ALA A 1 384 ? -2.988 30.656 23.281 1 97.38 384 ALA A CA 1
ATOM 2981 C C . ALA A 1 384 ? -4.309 29.906 23.094 1 97.38 384 ALA A C 1
ATOM 2983 O O . ALA A 1 384 ? -4.367 28.688 23.234 1 97.38 384 ALA A O 1
ATOM 2984 N N . TYR A 1 385 ? -5.324 30.641 22.812 1 98 385 TYR A N 1
ATOM 2985 C CA . TYR A 1 385 ? -6.617 30.016 22.562 1 98 385 TYR A CA 1
ATOM 2986 C C . TYR A 1 385 ? -6.574 29.172 21.297 1 98 385 TYR A C 1
ATOM 2988 O O . TYR A 1 385 ? -7.215 28.125 21.234 1 98 385 TYR A O 1
ATOM 2996 N N . PHE A 1 386 ? -5.836 29.625 20.266 1 96.81 386 PHE A N 1
ATOM 2997 C CA . PHE A 1 386 ? -5.578 28.797 19.094 1 96.81 386 PHE A CA 1
ATOM 2998 C C . PHE A 1 386 ? -4.891 27.5 19.5 1 96.81 386 PHE A C 1
ATOM 3000 O O . PHE A 1 386 ? -5.188 26.438 18.938 1 96.81 386 PHE A O 1
ATOM 3007 N N . GLY A 1 387 ? -4.012 27.594 20.422 1 96.38 387 GLY A N 1
ATOM 3008 C CA . GLY A 1 387 ? -3.359 26.422 20.969 1 96.38 387 GLY A CA 1
ATOM 3009 C C . GLY A 1 387 ? -4.336 25.406 21.531 1 96.38 387 GLY A C 1
ATOM 3010 O O . GLY A 1 387 ? -4.109 24.203 21.438 1 96.38 387 GLY A O 1
ATOM 3011 N N . VAL A 1 388 ? -5.402 25.859 22.141 1 97.5 388 VAL A N 1
ATOM 3012 C CA . VAL A 1 388 ? -6.422 24.984 22.688 1 97.5 388 VAL A CA 1
ATOM 3013 C C . VAL A 1 388 ? -7.031 24.141 21.562 1 97.5 388 VAL A C 1
ATOM 3015 O O . VAL A 1 388 ? -7.289 22.953 21.75 1 97.5 388 VAL A O 1
ATOM 3018 N N . ILE A 1 389 ? -7.219 24.75 20.422 1 96.81 389 ILE A N 1
ATOM 3019 C CA . ILE A 1 389 ? -7.762 24.047 19.266 1 96.81 389 ILE A CA 1
ATOM 3020 C C . ILE A 1 389 ? -6.785 22.953 18.828 1 96.81 389 ILE A C 1
ATOM 3022 O O . ILE A 1 389 ? -7.191 21.828 18.578 1 96.81 389 ILE A O 1
ATOM 3026 N N . LEU A 1 390 ? -5.52 23.312 18.719 1 94.88 390 LEU A N 1
ATOM 3027 C CA . LEU A 1 390 ? -4.512 22.328 18.312 1 94.88 390 LEU A CA 1
ATOM 3028 C C . LEU A 1 390 ? -4.418 21.203 19.328 1 94.88 390 LEU A C 1
ATOM 3030 O O . LEU A 1 390 ? -4.18 20.047 18.969 1 94.88 390 LEU A O 1
ATOM 3034 N N . HIS A 1 391 ? -4.637 21.531 20.562 1 96.06 391 HIS A N 1
ATOM 3035 C CA . HIS A 1 391 ? -4.609 20.516 21.609 1 96.06 391 HIS A CA 1
ATOM 3036 C C . HIS A 1 391 ? -5.777 19.547 21.469 1 96.06 391 HIS A C 1
ATOM 3038 O O . HIS A 1 391 ? -5.633 18.359 21.734 1 96.06 391 HIS A O 1
ATOM 3044 N N . ARG A 1 392 ? -6.875 20.078 21.094 1 94.12 392 ARG A N 1
ATOM 3045 C CA . ARG A 1 392 ? -8.039 19.234 20.844 1 94.12 392 ARG A CA 1
ATOM 3046 C C . ARG A 1 392 ? -7.777 18.25 19.703 1 94.12 392 ARG A C 1
ATOM 3048 O O . ARG A 1 392 ? -8.352 17.156 19.672 1 94.12 392 ARG A O 1
ATOM 3055 N N . LEU A 1 393 ? -6.945 18.672 18.781 1 94.38 393 LEU A N 1
ATOM 3056 C CA . LEU A 1 393 ? -6.645 17.859 17.609 1 94.38 393 LEU A CA 1
ATOM 3057 C C . LEU A 1 393 ? -5.41 17 17.844 1 94.38 393 LEU A C 1
ATOM 3059 O O . LEU A 1 393 ? -4.801 16.516 16.875 1 94.38 393 LEU A O 1
ATOM 3063 N N . ARG A 1 394 ? -5.035 16.688 19.047 1 93.25 394 ARG A N 1
ATOM 3064 C CA . ARG A 1 394 ? -3.775 16.047 19.391 1 93.25 394 ARG A CA 1
ATOM 3065 C C . ARG A 1 394 ? -3.783 14.57 18.984 1 93.25 394 ARG A C 1
ATOM 3067 O O . ARG A 1 394 ? -2.734 13.922 18.969 1 93.25 394 ARG A O 1
ATOM 3074 N N . SER A 1 395 ? -4.953 14.078 18.625 1 91.69 395 SER A N 1
ATOM 3075 C CA . SER A 1 395 ? -5.023 12.695 18.156 1 91.69 395 SER A CA 1
ATOM 3076 C C . SER A 1 395 ? -4.305 12.531 16.812 1 91.69 395 SER A C 1
ATOM 3078 O O . SER A 1 395 ? -3.928 11.422 16.438 1 91.69 395 SER A O 1
ATOM 3080 N N . PHE A 1 396 ? -4.188 13.617 16.078 1 93.06 396 PHE A N 1
ATOM 3081 C CA . PHE A 1 396 ? -3.322 13.594 14.906 1 93.06 396 PHE A CA 1
ATOM 3082 C C . PHE A 1 396 ? -1.855 13.594 15.312 1 93.06 396 PHE A C 1
ATOM 3084 O O . PHE A 1 396 ? -1.39 14.523 15.969 1 93.06 396 PHE A O 1
ATOM 3091 N N . TRP A 1 397 ? -1.112 12.594 14.898 1 92.5 397 TRP A N 1
ATOM 3092 C CA . TRP A 1 397 ? 0.244 12.375 15.391 1 92.5 397 TRP A CA 1
ATOM 3093 C C . TRP A 1 397 ? 1.134 13.578 15.078 1 92.5 397 TRP A C 1
ATOM 3095 O O . TRP A 1 397 ? 2.062 13.883 15.836 1 92.5 397 TRP A O 1
ATOM 3105 N N . PHE A 1 398 ? 0.842 14.305 13.984 1 91.44 398 PHE A N 1
ATOM 3106 C CA . PHE A 1 398 ? 1.702 15.414 13.57 1 91.44 398 PHE A CA 1
ATOM 3107 C C . PHE A 1 398 ? 1.317 16.703 14.297 1 91.44 398 PHE A C 1
ATOM 3109 O O . PHE A 1 398 ? 2.016 17.703 14.188 1 91.44 398 PHE A O 1
ATOM 3116 N N . ILE A 1 399 ? 0.227 16.703 15.031 1 91.88 399 ILE A N 1
ATOM 3117 C CA . ILE A 1 399 ? -0.225 17.875 15.781 1 91.88 399 ILE A CA 1
ATOM 3118 C C . ILE A 1 399 ? 0.046 17.672 17.266 1 91.88 399 ILE A C 1
ATOM 3120 O O . ILE A 1 399 ? 0.028 18.625 18.047 1 91.88 399 ILE A O 1
ATOM 3124 N N . GLU A 1 400 ? 0.281 16.5 17.641 1 91.62 400 GLU A N 1
ATOM 3125 C CA . GLU A 1 400 ? 0.463 16.125 19.047 1 91.62 400 GLU A CA 1
ATOM 3126 C C . GLU A 1 400 ? 1.521 17 19.719 1 91.62 400 GLU A C 1
ATOM 3128 O O . GLU A 1 400 ? 2.623 17.172 19.188 1 91.62 400 GLU A O 1
ATOM 3133 N N . GLY A 1 401 ? 1.114 17.625 20.812 1 90 401 GLY A N 1
ATOM 3134 C CA . GLY A 1 401 ? 2.047 18.406 21.625 1 90 401 GLY A CA 1
ATOM 3135 C C . GLY A 1 401 ? 2.08 19.875 21.25 1 90 401 GLY A C 1
ATOM 3136 O O . GLY A 1 401 ? 2.5 20.703 22.047 1 90 401 GLY A O 1
ATOM 3137 N N . TRP A 1 402 ? 1.675 20.234 20.094 1 91.19 402 TRP A N 1
ATOM 3138 C CA . TRP A 1 402 ? 1.749 21.609 19.609 1 91.19 402 TRP A CA 1
ATOM 3139 C C . TRP A 1 402 ? 0.901 22.531 20.469 1 91.19 402 TRP A C 1
ATOM 3141 O O . TRP A 1 402 ? 1.347 23.625 20.844 1 91.19 402 TRP A O 1
ATOM 3151 N N . GLY A 1 403 ? -0.356 22.125 20.766 1 94 403 GLY A N 1
ATOM 3152 C CA . GLY A 1 403 ? -1.229 22.953 21.578 1 94 403 GLY A CA 1
ATOM 3153 C C . GLY A 1 403 ? -0.634 23.297 22.922 1 94 403 GLY A C 1
ATOM 3154 O O . GLY A 1 403 ? -0.6 24.469 23.312 1 94 403 GLY A O 1
ATOM 3155 N N . LYS A 1 404 ? -0.125 22.359 23.562 1 94.31 404 LYS A N 1
ATOM 3156 C CA . LYS A 1 404 ? 0.492 22.562 24.875 1 94.31 404 LYS A CA 1
ATOM 3157 C C . LYS A 1 404 ? 1.726 23.453 24.766 1 94.31 404 LYS A C 1
ATOM 3159 O O . LYS A 1 404 ? 1.921 24.344 25.594 1 94.31 404 LYS A O 1
ATOM 3164 N N . ASP A 1 405 ? 2.543 23.234 23.781 1 91.69 405 ASP A N 1
ATOM 3165 C CA . ASP A 1 405 ? 3.752 24.031 23.594 1 91.69 405 ASP A CA 1
ATOM 3166 C C . ASP A 1 405 ? 3.412 25.5 23.375 1 91.69 405 ASP A C 1
ATOM 3168 O O . ASP A 1 405 ? 4.078 26.375 23.922 1 91.69 405 ASP A O 1
ATOM 3172 N N . ILE A 1 406 ? 2.451 25.719 22.562 1 93.25 406 ILE A N 1
ATOM 3173 C CA . 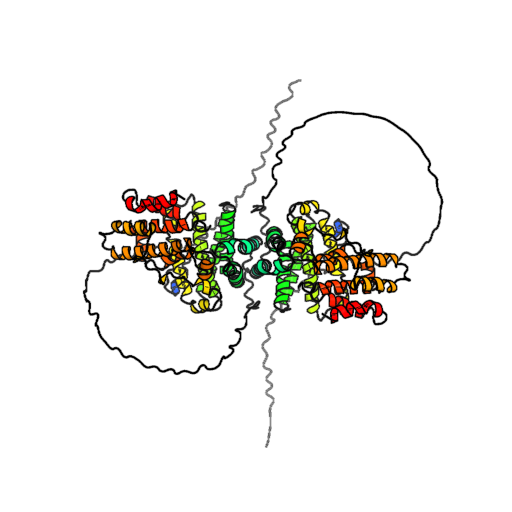ILE A 1 406 ? 2.043 27.078 22.281 1 93.25 406 ILE A CA 1
ATOM 3174 C C . ILE A 1 406 ? 1.593 27.766 23.562 1 93.25 406 ILE A C 1
ATOM 3176 O O . ILE A 1 406 ? 2.035 28.875 23.875 1 93.25 406 ILE A O 1
ATOM 3180 N N . ILE A 1 407 ? 0.748 27.125 24.328 1 95.56 407 ILE A N 1
ATOM 3181 C CA . ILE A 1 407 ? 0.18 27.703 25.531 1 95.56 407 ILE A CA 1
ATOM 3182 C C . ILE A 1 407 ? 1.286 27.938 26.562 1 95.56 407 ILE A C 1
ATOM 3184 O O . ILE A 1 407 ? 1.325 28.984 27.219 1 95.56 407 ILE A O 1
ATOM 3188 N N . ASP A 1 408 ? 2.193 27.031 26.625 1 93.19 408 ASP A N 1
ATOM 3189 C CA . ASP A 1 408 ? 3.318 27.172 27.547 1 93.19 408 ASP A CA 1
ATOM 3190 C C . ASP A 1 408 ? 4.199 28.359 27.172 1 93.19 408 ASP A C 1
ATOM 3192 O O . ASP A 1 408 ? 4.625 29.125 28.031 1 93.19 408 ASP A O 1
ATOM 3196 N N . VAL A 1 409 ? 4.492 28.422 25.922 1 92.75 409 VAL A N 1
ATOM 3197 C CA . VAL A 1 409 ? 5.352 29.5 25.438 1 92.75 409 VAL A CA 1
ATOM 3198 C C . VAL A 1 409 ? 4.672 30.859 25.672 1 92.75 409 VAL A C 1
ATOM 3200 O O . VAL A 1 409 ? 5.312 31.812 26.109 1 92.75 409 VAL A O 1
ATOM 3203 N N . VAL A 1 410 ? 3.393 30.953 25.375 1 95.19 410 VAL A N 1
ATOM 3204 C CA . VAL A 1 410 ? 2.656 32.188 25.547 1 95.19 410 VAL A CA 1
ATOM 3205 C C . VAL A 1 410 ? 2.619 32.562 27.031 1 95.19 410 VAL A C 1
ATOM 3207 O O . VAL A 1 410 ? 2.787 33.75 27.391 1 95.19 410 VAL A O 1
ATOM 3210 N N . ASP A 1 411 ? 2.404 31.578 27.844 1 94 411 ASP A N 1
ATOM 3211 C CA . ASP A 1 411 ? 2.391 31.812 29.281 1 94 411 ASP A CA 1
ATOM 3212 C C . ASP A 1 411 ? 3.736 32.344 29.766 1 94 411 ASP A C 1
ATOM 3214 O O . ASP A 1 411 ? 3.787 33.25 30.609 1 94 411 ASP A O 1
ATOM 3218 N N . ASP A 1 412 ? 4.695 31.812 29.25 1 93 412 ASP A N 1
ATOM 3219 C CA . ASP A 1 412 ? 6.047 32.25 29.609 1 93 412 ASP A CA 1
ATOM 3220 C C . ASP A 1 412 ? 6.32 33.656 29.156 1 93 412 ASP A C 1
ATOM 3222 O O . ASP A 1 412 ? 7.023 34.438 29.828 1 93 412 ASP A O 1
ATOM 3226 N N . LEU A 1 413 ? 5.812 34.031 28.031 1 94.12 413 LEU A N 1
ATOM 3227 C CA . LEU A 1 413 ? 6.066 35.344 27.438 1 94.12 413 LEU A CA 1
ATOM 3228 C C . LEU A 1 413 ? 5.234 36.438 28.125 1 94.12 413 LEU A C 1
ATOM 3230 O O . LEU A 1 413 ? 5.695 37.562 28.312 1 94.12 413 LEU A O 1
ATOM 3234 N N . LEU A 1 414 ? 4.012 36.25 28.484 1 94.75 414 LEU A N 1
ATOM 3235 C CA . LEU A 1 414 ? 3.08 37.25 29 1 94.75 414 LEU A CA 1
ATOM 3236 C C . LEU A 1 414 ? 3.264 37.438 30.5 1 94.75 414 LEU A C 1
ATOM 3238 O O . LEU A 1 414 ? 3.115 38.562 31 1 94.75 414 LEU A O 1
ATOM 3242 N N . GLY A 1 415 ? 3.537 36.375 31.25 1 90.19 415 GLY A N 1
ATOM 3243 C CA . GLY A 1 415 ? 3.67 36.5 32.688 1 90.19 415 GLY A CA 1
ATOM 3244 C C . GLY A 1 415 ? 2.338 36.469 33.406 1 90.19 415 GLY A C 1
ATOM 3245 O O . GLY A 1 415 ? 1.287 36.312 32.781 1 90.19 415 GLY A O 1
ATOM 3246 N N . ASP A 1 416 ? 2.285 36.906 34.656 1 92.06 416 ASP A N 1
ATOM 3247 C CA . ASP A 1 416 ? 1.169 36.688 35.594 1 92.06 416 ASP A CA 1
ATOM 3248 C C . ASP A 1 416 ? 0.083 37.75 35.406 1 92.06 416 ASP A C 1
ATOM 3250 O O . ASP A 1 416 ? -1.097 37.469 35.656 1 92.06 416 ASP A O 1
ATOM 3254 N N . TYR A 1 417 ? 0.467 38.906 34.969 1 93.69 417 TYR A N 1
ATOM 3255 C CA . TYR A 1 417 ? -0.497 40 34.781 1 93.69 417 TYR A CA 1
ATOM 3256 C C . TYR A 1 417 ? -1.626 39.594 33.875 1 93.69 417 TYR A C 1
ATOM 3258 O O . TYR A 1 417 ? -2.777 39.969 34.062 1 93.69 417 TYR A O 1
ATOM 3266 N N . TRP A 1 418 ? -1.337 38.75 32.969 1 94.56 418 TRP A N 1
ATOM 3267 C CA . TRP A 1 418 ? -2.283 38.438 31.891 1 94.56 418 TRP A CA 1
ATOM 3268 C C . TRP A 1 418 ? -2.998 37.125 32.219 1 94.56 418 TRP A C 1
ATOM 3270 O O . TRP A 1 418 ? -3.781 36.625 31.391 1 94.56 418 TRP A O 1
ATOM 3280 N N . ARG A 1 419 ? -2.906 36.531 33.312 1 93.62 419 ARG A N 1
ATOM 3281 C CA . ARG A 1 419 ? -3.414 35.219 33.719 1 93.62 419 ARG A CA 1
ATOM 3282 C C . ARG A 1 419 ? -4.938 35.188 33.656 1 93.62 419 ARG A C 1
ATOM 3284 O O . ARG A 1 419 ? -5.531 34.188 33.281 1 93.62 419 ARG A O 1
ATOM 3291 N N . PRO A 1 420 ? -5.527 36.25 34.031 1 94.31 420 PRO A N 1
ATOM 3292 C CA . PRO A 1 420 ? -6.988 36.219 33.969 1 94.31 420 PRO A CA 1
ATOM 3293 C C . PRO A 1 420 ? -7.504 35.906 32.562 1 94.31 420 PRO A C 1
ATOM 3295 O O . PRO A 1 420 ? -8.578 35.312 32.438 1 94.31 420 PRO A O 1
ATOM 3298 N N . TRP A 1 421 ? -6.715 36.25 31.547 1 96.12 421 TRP A N 1
ATOM 3299 C CA . TRP A 1 421 ? -7.141 36 30.172 1 96.12 421 TRP A CA 1
ATOM 3300 C C . TRP A 1 421 ? -6.527 34.719 29.609 1 96.12 421 TRP A C 1
ATOM 3302 O O . TRP A 1 421 ? -6.957 34.219 28.578 1 96.12 421 TRP A O 1
ATOM 3312 N N . THR A 1 422 ? -5.578 34.094 30.297 1 95.75 422 THR A N 1
ATOM 3313 C CA . THR A 1 422 ? -4.895 32.938 29.766 1 95.75 422 THR A CA 1
ATOM 3314 C C . THR A 1 422 ? -5.164 31.703 30.625 1 95.75 422 THR A C 1
ATOM 3316 O O . THR A 1 422 ? -4.691 30.609 30.312 1 95.75 422 THR A O 1
ATOM 3319 N N . SER A 1 423 ? -5.969 31.812 31.656 1 95 423 SER A N 1
ATOM 3320 C CA . SER A 1 423 ? -6.211 30.719 32.594 1 95 423 SER A CA 1
ATOM 3321 C C . SER A 1 423 ? -6.953 29.562 31.953 1 95 423 SER A C 1
ATOM 3323 O O . SER A 1 423 ? -6.645 28.406 32.188 1 95 423 SER A O 1
ATOM 3325 N N . TRP A 1 424 ? -7.887 29.906 31.125 1 96.5 424 TRP A N 1
ATOM 3326 C CA . TRP A 1 424 ? -8.703 28.859 30.516 1 96.5 424 TRP A CA 1
ATOM 3327 C C . TRP A 1 424 ? -7.867 27.984 29.594 1 96.5 424 TRP A C 1
ATOM 3329 O O . TRP A 1 424 ? -7.938 26.75 29.656 1 96.5 424 TRP A O 1
ATOM 3339 N N . PRO A 1 425 ? -7.066 28.547 28.641 1 97.19 425 PRO A N 1
ATOM 3340 C CA . PRO A 1 425 ? -6.18 27.703 27.828 1 97.19 425 PRO A CA 1
ATOM 3341 C C . PRO A 1 425 ? -5.277 26.812 28.688 1 97.19 425 PRO A C 1
ATOM 3343 O O . PRO A 1 425 ? -5.074 25.641 28.359 1 97.19 425 PRO A O 1
ATOM 3346 N N . LEU A 1 426 ? -4.801 27.344 29.766 1 96.25 426 LEU A N 1
ATOM 3347 C CA . LEU A 1 426 ? -3.93 26.578 30.656 1 96.25 426 LEU A CA 1
ATOM 3348 C C . LEU A 1 426 ? -4.684 25.422 31.281 1 96.25 426 LEU A C 1
ATOM 3350 O O . LEU A 1 426 ? -4.145 24.312 31.406 1 96.25 426 LEU A O 1
ATOM 3354 N N . GLU A 1 427 ? -5.879 25.609 31.672 1 95.44 427 GLU A N 1
ATOM 3355 C CA . GLU A 1 427 ? -6.711 24.562 32.25 1 95.44 427 GLU A CA 1
ATOM 3356 C C . GLU A 1 427 ? -7.035 23.469 31.25 1 95.44 427 GLU A C 1
ATOM 3358 O O . GLU A 1 427 ? -7.102 22.297 31.594 1 95.44 427 GLU A O 1
ATOM 3363 N N . MET A 1 428 ? -7.273 23.891 30.016 1 94.06 428 MET A N 1
ATOM 3364 C CA . MET A 1 428 ? -7.664 22.969 28.969 1 94.06 428 MET A CA 1
ATOM 3365 C C . MET A 1 428 ? -6.539 21.984 28.656 1 94.06 428 MET A C 1
ATOM 3367 O O . MET A 1 428 ? -6.797 20.828 28.297 1 94.06 428 MET A O 1
ATOM 3371 N N . VAL A 1 429 ? -5.34 22.375 28.766 1 91.44 429 VAL A N 1
ATOM 3372 C CA . VAL A 1 429 ? -4.223 21.5 28.422 1 91.44 429 VAL A CA 1
ATOM 3373 C C . VAL A 1 429 ? -3.826 20.656 29.641 1 91.44 429 VAL A C 1
ATOM 3375 O O . VAL A 1 429 ? -3.314 19.547 29.5 1 91.44 429 VAL A O 1
ATOM 3378 N N . GLU A 1 430 ? -4.004 21.188 30.859 1 85.06 430 GLU A N 1
ATOM 3379 C CA . GLU A 1 430 ? -3.709 20.406 32.062 1 85.06 430 GLU A CA 1
ATOM 3380 C C . GLU A 1 430 ? -4.715 19.281 32.25 1 85.06 430 GLU A C 1
AT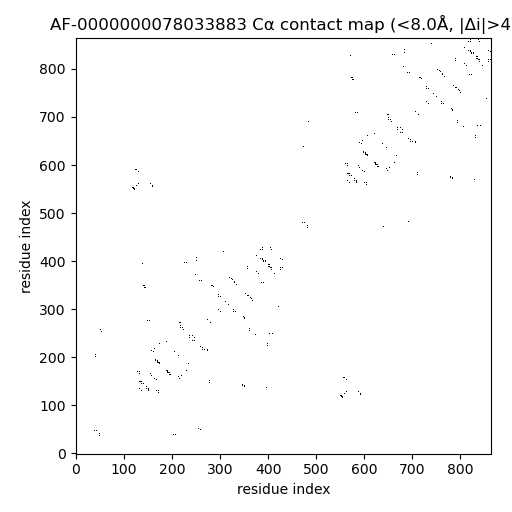OM 3382 O O . GLU A 1 430 ? -4.367 18.219 32.781 1 85.06 430 GLU A O 1
ATOM 3387 N N . ALA A 1 431 ? -5.965 19.516 32 1 67.44 431 ALA A N 1
ATOM 3388 C CA . ALA A 1 431 ? -7.004 18.5 32.125 1 67.44 431 ALA A CA 1
ATOM 3389 C C . ALA A 1 431 ? -6.805 17.375 31.141 1 67.44 431 ALA A C 1
ATOM 3391 O O . ALA A 1 431 ? -7.266 16.25 31.359 1 67.44 431 ALA A O 1
ATOM 3392 N N . GLY A 1 432 ? -6.062 17.469 30.172 1 60.12 432 GLY A N 1
ATOM 3393 C CA . GLY A 1 432 ? -5.926 16.453 29.156 1 60.12 432 GLY A CA 1
ATOM 3394 C C . GLY A 1 432 ? -4.508 15.914 29.031 1 60.12 432 GLY A C 1
ATOM 3395 O O . GLY A 1 432 ? -3.562 16.531 29.516 1 60.12 432 GLY A O 1
ATOM 3396 N N . MET B 1 1 ? 22.188 27.938 -87.125 1 17.84 1 MET B N 1
ATOM 3397 C CA . MET B 1 1 ? 22.906 26.688 -87.438 1 17.84 1 MET B CA 1
ATOM 3398 C C . MET B 1 1 ? 24.031 26.453 -86.438 1 17.84 1 MET B C 1
ATOM 3400 O O . MET B 1 1 ? 24.156 25.375 -85.875 1 17.84 1 MET B O 1
ATOM 3404 N N . CYS B 1 2 ? 25.188 27.031 -86.812 1 15.84 2 CYS B N 1
ATOM 3405 C CA . CYS B 1 2 ? 26.406 26.234 -86.75 1 15.84 2 CYS B CA 1
ATOM 3406 C C . CYS B 1 2 ? 26.844 26.094 -85.25 1 15.84 2 CYS B C 1
ATOM 3408 O O . CYS B 1 2 ? 26.203 26.672 -84.375 1 15.84 2 CYS B O 1
ATOM 3410 N N . ARG B 1 3 ? 28.172 26.469 -84.938 1 15.44 3 ARG B N 1
ATOM 3411 C CA . ARG B 1 3 ? 29.406 25.688 -84.938 1 15.44 3 ARG B CA 1
ATOM 3412 C C . ARG B 1 3 ? 29.875 25.438 -83.5 1 15.44 3 ARG B C 1
ATOM 3414 O O . ARG B 1 3 ? 29.359 26.047 -82.562 1 15.44 3 ARG B O 1
ATOM 3421 N N . VAL B 1 4 ? 31.094 25.812 -83.188 1 16.23 4 VAL B N 1
ATOM 3422 C CA . VAL B 1 4 ? 32.312 25.062 -82.938 1 16.23 4 VAL B CA 1
ATOM 3423 C C . VAL B 1 4 ? 32.531 24.969 -81.438 1 16.23 4 VAL B C 1
ATOM 3425 O O . VAL B 1 4 ? 31.625 25.203 -80.625 1 16.23 4 VAL B O 1
ATOM 3428 N N . GLN B 1 5 ? 33.75 25.516 -80.812 1 15.78 5 GLN B N 1
ATOM 3429 C CA . GLN B 1 5 ? 34.969 24.781 -80.5 1 15.78 5 GLN B CA 1
ATOM 3430 C C . GLN B 1 5 ? 35.062 24.484 -79 1 15.78 5 GLN B C 1
ATOM 3432 O O . GLN B 1 5 ? 35.094 23.312 -78.625 1 15.78 5 GLN B O 1
ATOM 3437 N N . GLU B 1 6 ? 36.188 24.969 -78.312 1 17.38 6 GLU B N 1
ATOM 3438 C CA . GLU B 1 6 ? 37.375 24.359 -77.688 1 17.38 6 GLU B CA 1
ATOM 3439 C C . GLU B 1 6 ? 37.188 24.125 -76.188 1 17.38 6 GLU B C 1
ATOM 3441 O O . GLU B 1 6 ? 36.344 24.781 -75.562 1 17.38 6 GLU B O 1
ATOM 3446 N N . THR B 1 7 ? 38.219 23.359 -75.438 1 17 7 THR B N 1
ATOM 3447 C CA . THR B 1 7 ? 38.656 22.25 -74.625 1 17 7 THR B CA 1
ATOM 3448 C C . THR B 1 7 ? 38.938 22.719 -73.188 1 17 7 THR B C 1
ATOM 3450 O O . THR B 1 7 ? 39.438 21.953 -72.375 1 17 7 THR B O 1
ATOM 3453 N N . ALA B 1 8 ? 38.781 24.031 -72.812 1 18.11 8 ALA B N 1
ATOM 3454 C CA . ALA B 1 8 ? 39.656 24.594 -71.75 1 18.11 8 ALA B CA 1
ATOM 3455 C C . ALA B 1 8 ? 39.531 23.828 -70.438 1 18.11 8 ALA B C 1
ATOM 3457 O O . ALA B 1 8 ? 38.5 23.953 -69.75 1 18.11 8 ALA B O 1
ATOM 3458 N N . ARG B 1 9 ? 40.188 22.5 -70.25 1 18.45 9 ARG B N 1
ATOM 3459 C CA . ARG B 1 9 ? 40.125 21.406 -69.312 1 18.45 9 ARG B CA 1
ATOM 3460 C C . ARG B 1 9 ? 40.719 21.828 -67.938 1 18.45 9 ARG B C 1
ATOM 3462 O O . ARG B 1 9 ? 41.094 20.984 -67.125 1 18.45 9 ARG B O 1
ATOM 3469 N N . GLN B 1 10 ? 41.031 23.156 -67.75 1 18.94 10 GLN B N 1
ATOM 3470 C CA . GLN B 1 10 ? 42.094 23.391 -66.812 1 18.94 10 GLN B CA 1
ATOM 3471 C C . GLN B 1 10 ? 41.75 22.719 -65.438 1 18.94 10 GLN B C 1
ATOM 3473 O O . GLN B 1 10 ? 40.625 22.828 -65 1 18.94 10 GLN B O 1
ATOM 3478 N N . GLY B 1 11 ? 42.594 21.688 -65.125 1 19.36 11 GLY B N 1
ATOM 3479 C CA . GLY B 1 11 ? 42.781 20.641 -64.125 1 19.36 11 GLY B CA 1
ATOM 3480 C C . GLY B 1 11 ? 42.875 21.156 -62.688 1 19.36 11 GLY B C 1
ATOM 3481 O O . GLY B 1 11 ? 43.844 21.828 -62.344 1 19.36 11 GLY B O 1
ATOM 3482 N N . MET B 1 12 ? 41.812 21.906 -62.219 1 20.17 12 MET B N 1
ATOM 3483 C CA . MET B 1 12 ? 41.75 22.594 -60.938 1 20.17 12 MET B CA 1
ATOM 3484 C C . MET B 1 12 ? 42.219 21.672 -59.812 1 20.17 12 MET B C 1
ATOM 3486 O O . MET B 1 12 ? 41.656 20.578 -59.625 1 20.17 12 MET B O 1
ATOM 3490 N N . LEU B 1 13 ? 43.5 21.859 -59.531 1 22.22 13 LEU B N 1
ATOM 3491 C CA . LEU B 1 13 ? 44.375 21.234 -58.562 1 22.22 13 LEU B CA 1
ATOM 3492 C C . LEU B 1 13 ? 43.719 21.172 -57.188 1 22.22 13 LEU B C 1
ATOM 3494 O O . LEU B 1 13 ? 43.406 22.203 -56.594 1 22.22 13 LEU B O 1
ATOM 3498 N N . GLU B 1 14 ? 42.812 20.156 -57 1 22 14 GLU B N 1
ATOM 3499 C CA . GLU B 1 14 ? 42.031 19.844 -55.812 1 22 14 GLU B CA 1
ATOM 3500 C C . GLU B 1 14 ? 42.906 19.734 -54.562 1 22 14 GLU B C 1
ATOM 3502 O O . GLU B 1 14 ? 43.906 19 -54.562 1 22 14 GLU B O 1
ATOM 3507 N N . PRO B 1 15 ? 43 20.875 -53.906 1 24.69 15 PRO B N 1
ATOM 3508 C CA . PRO B 1 15 ? 43.875 20.938 -52.75 1 24.69 15 PRO B CA 1
ATOM 3509 C C . PRO B 1 15 ? 43.781 19.688 -51.875 1 24.69 15 PRO B C 1
ATOM 3511 O O . PRO B 1 15 ? 42.75 19.016 -51.844 1 24.69 15 PRO B O 1
ATOM 3514 N N . PRO B 1 16 ? 44.938 19.125 -51.562 1 23.92 16 PRO B N 1
ATOM 3515 C CA . PRO B 1 16 ? 45.188 17.844 -50.906 1 23.92 16 PRO B CA 1
ATOM 3516 C C . PRO B 1 16 ? 44.469 17.75 -49.562 1 23.92 16 PRO B C 1
ATOM 3518 O O . PRO B 1 16 ? 44.312 18.75 -48.844 1 23.92 16 PRO B O 1
ATOM 3521 N N . ALA B 1 17 ? 43.406 16.953 -49.438 1 23.64 17 ALA B N 1
ATOM 3522 C CA . ALA B 1 17 ? 42.531 16.578 -48.344 1 23.64 17 ALA B CA 1
ATOM 3523 C C . ALA B 1 17 ? 43.344 16.188 -47.094 1 23.64 17 ALA B C 1
ATOM 3525 O O . ALA B 1 17 ? 44.281 15.383 -47.188 1 23.64 17 ALA B O 1
ATOM 3526 N N . PRO B 1 18 ? 43.469 17.172 -46.25 1 22.97 18 PRO B N 1
ATOM 3527 C CA . PRO B 1 18 ? 44.281 16.891 -45.031 1 22.97 18 PRO B CA 1
ATOM 3528 C C . PRO B 1 18 ? 43.969 15.523 -44.438 1 22.97 18 PRO B C 1
ATOM 3530 O O . PRO B 1 18 ? 42.906 14.969 -44.656 1 22.97 18 PRO B O 1
ATOM 3533 N N . ALA B 1 19 ? 45 14.75 -44.188 1 23.17 19 ALA B N 1
ATOM 3534 C CA . ALA B 1 19 ? 45.25 13.391 -43.719 1 23.17 19 ALA B CA 1
ATOM 3535 C C . ALA B 1 19 ? 44.625 13.141 -42.375 1 23.17 19 ALA B C 1
ATOM 3537 O O . ALA B 1 19 ? 45.094 13.641 -41.344 1 23.17 19 ALA B O 1
ATOM 3538 N N . ASP B 1 20 ? 43.312 13.484 -42.25 1 21.09 20 ASP B N 1
ATOM 3539 C CA . ASP B 1 20 ? 42.719 13.328 -40.906 1 21.09 20 ASP B CA 1
ATOM 3540 C C . ASP B 1 20 ? 43.031 11.945 -40.344 1 21.09 20 ASP B C 1
ATOM 3542 O O . ASP B 1 20 ? 42.719 10.93 -40.969 1 21.09 20 ASP B O 1
ATOM 3546 N N . GLN B 1 21 ? 44.219 11.812 -39.656 1 21.47 21 GLN B N 1
ATOM 3547 C CA . GLN B 1 21 ? 44.75 10.648 -38.938 1 21.47 21 GLN B CA 1
ATOM 3548 C C . GLN B 1 21 ? 43.656 9.961 -38.125 1 21.47 21 GLN B C 1
ATOM 3550 O O . GLN B 1 21 ? 43.031 10.578 -37.25 1 21.47 21 GLN B O 1
ATOM 3555 N N . HIS B 1 22 ? 42.875 9.055 -38.781 1 23.2 22 HIS B N 1
ATOM 3556 C CA . HIS B 1 22 ? 41.875 8.133 -38.25 1 23.2 22 HIS B CA 1
ATOM 3557 C C . HIS B 1 22 ? 42.438 7.305 -37.094 1 23.2 22 HIS B C 1
ATOM 3559 O O . HIS B 1 22 ? 43.219 6.359 -37.312 1 23.2 22 HIS B O 1
ATOM 3565 N N . VAL B 1 23 ? 42.969 8 -36.031 1 23.67 23 VAL B N 1
ATOM 3566 C CA . VAL B 1 23 ? 43.406 7.133 -34.969 1 23.67 23 VAL B CA 1
ATOM 3567 C C . VAL B 1 23 ? 42.375 6.039 -34.719 1 23.67 23 VAL B C 1
ATOM 3569 O O . VAL B 1 23 ? 41.219 6.332 -34.375 1 23.67 23 VAL B O 1
ATOM 3572 N N . MET B 1 24 ? 42.5 4.949 -35.469 1 22.52 24 MET B N 1
ATOM 3573 C CA . MET B 1 24 ? 41.75 3.701 -35.406 1 22.52 24 MET B CA 1
ATOM 3574 C C . MET B 1 24 ? 41.719 3.16 -33.969 1 22.52 24 MET B C 1
ATOM 3576 O O . MET B 1 24 ? 42.75 2.748 -33.438 1 22.52 24 MET B O 1
ATOM 3580 N N . LEU B 1 25 ? 41.094 3.949 -33.062 1 24.27 25 LEU B N 1
ATOM 3581 C CA . LEU B 1 25 ? 40.938 3.309 -31.75 1 24.27 25 LEU B CA 1
ATOM 3582 C C . LEU B 1 25 ? 40.531 1.849 -31.906 1 24.27 25 LEU B C 1
ATOM 3584 O O . LEU B 1 25 ? 39.562 1.546 -32.594 1 24.27 25 LEU B O 1
ATOM 3588 N N . MET B 1 26 ? 41.531 0.938 -31.953 1 23.47 26 MET B N 1
ATOM 3589 C CA . MET B 1 26 ? 41.406 -0.516 -32.031 1 23.47 26 MET B CA 1
ATOM 3590 C C . MET B 1 26 ? 40.375 -1.015 -31.031 1 23.47 26 MET B C 1
ATOM 3592 O O . MET B 1 26 ? 40.344 -0.598 -29.875 1 23.47 26 MET B O 1
ATOM 3596 N N . PRO B 1 27 ? 39.188 -1.548 -31.516 1 26.53 27 PRO B N 1
ATOM 3597 C CA . PRO B 1 27 ? 38.094 -2.143 -30.766 1 26.53 27 PRO B CA 1
ATOM 3598 C C . PRO B 1 27 ? 38.531 -3.277 -29.844 1 26.53 27 PRO B C 1
ATOM 3600 O O . PRO B 1 27 ? 39.094 -4.266 -30.328 1 26.53 27 PRO B O 1
ATOM 3603 N N . TYR B 1 28 ? 39.344 -3.035 -28.766 1 25.78 28 TYR B N 1
ATOM 3604 C CA . TYR B 1 28 ? 39.625 -4.195 -27.938 1 25.78 28 TYR B CA 1
ATOM 3605 C C . TYR B 1 28 ? 38.375 -5.055 -27.75 1 25.78 28 TYR B C 1
ATOM 3607 O O . TYR B 1 28 ? 37.375 -4.613 -27.156 1 25.78 28 TYR B O 1
ATOM 3615 N N . ARG B 1 29 ? 38.031 -5.922 -28.672 1 24.28 29 ARG B N 1
ATOM 3616 C CA . ARG B 1 29 ? 37.062 -7.012 -28.625 1 24.28 29 ARG B CA 1
ATOM 3617 C C . ARG B 1 29 ? 37.312 -7.898 -27.406 1 24.28 29 ARG B C 1
ATOM 3619 O O . ARG B 1 29 ? 38.188 -8.75 -27.422 1 24.28 29 ARG B O 1
ATOM 3626 N N . THR B 1 30 ? 37.438 -7.277 -26.25 1 27.17 30 THR B N 1
ATOM 3627 C CA . THR B 1 30 ? 37.531 -8.297 -25.203 1 27.17 30 THR B CA 1
ATOM 3628 C C . THR B 1 30 ? 36.438 -9.352 -25.406 1 27.17 30 THR B C 1
ATOM 3630 O O . THR B 1 30 ? 35.25 -9.016 -25.5 1 27.17 30 THR B O 1
ATOM 3633 N N . GLN B 1 31 ? 36.781 -10.391 -26.109 1 25.25 31 GLN B N 1
ATOM 3634 C CA . GLN B 1 31 ? 36.031 -11.633 -26.234 1 25.25 31 GLN B CA 1
ATOM 3635 C C . GLN B 1 31 ? 35.438 -12.047 -24.891 1 25.25 31 GLN B C 1
ATOM 3637 O O . GLN B 1 31 ? 36.188 -12.422 -23.984 1 25.25 31 GLN B O 1
ATOM 3642 N N . CYS B 1 32 ? 34.531 -11.227 -24.422 1 29.12 32 CYS B N 1
ATOM 3643 C CA . CYS B 1 32 ? 33.781 -11.688 -23.266 1 29.12 32 CYS B CA 1
ATOM 3644 C C . CYS B 1 32 ? 33.406 -13.164 -23.422 1 29.12 32 CYS B C 1
ATOM 3646 O O . CYS B 1 32 ? 32.719 -13.531 -24.359 1 29.12 32 CYS B O 1
ATOM 3648 N N . ASN B 1 33 ? 34.406 -13.992 -23.25 1 29.78 33 ASN B N 1
ATOM 3649 C CA . ASN B 1 33 ? 34.125 -15.422 -23.203 1 29.78 33 ASN B CA 1
ATOM 3650 C C . ASN B 1 33 ? 32.75 -15.711 -22.609 1 29.78 33 ASN B C 1
ATOM 3652 O O . ASN B 1 33 ? 32.406 -15.203 -21.531 1 29.78 33 ASN B O 1
ATOM 3656 N N . GLU B 1 34 ? 31.859 -15.945 -23.375 1 31.28 34 GLU B N 1
ATOM 3657 C CA . GLU B 1 34 ? 30.469 -16.359 -23.297 1 31.28 34 GLU B CA 1
ATOM 3658 C C . GLU B 1 34 ? 30.281 -17.5 -22.297 1 31.28 34 GLU B C 1
ATOM 3660 O O . GLU B 1 34 ? 29.266 -18.188 -22.344 1 31.28 34 GLU B O 1
ATOM 3665 N N . GLU B 1 35 ? 31.438 -17.938 -21.719 1 30.5 35 GLU B N 1
ATOM 3666 C CA . GLU B 1 35 ? 31.125 -19.062 -20.828 1 30.5 35 GLU B CA 1
ATOM 3667 C C . GLU B 1 35 ? 30.172 -18.641 -19.719 1 30.5 35 GLU B C 1
ATOM 3669 O O . GLU B 1 35 ? 30.375 -17.609 -19.078 1 30.5 35 GLU B O 1
ATOM 3674 N N . ARG B 1 36 ? 29.016 -19.062 -19.938 1 33.19 36 ARG B N 1
ATOM 3675 C CA . ARG B 1 36 ? 27.953 -18.797 -18.984 1 33.19 36 ARG B CA 1
ATOM 3676 C C . ARG B 1 36 ? 28.406 -19.109 -17.562 1 33.19 36 ARG B C 1
ATOM 3678 O O . ARG B 1 36 ? 28.984 -20.172 -17.312 1 33.19 36 ARG B O 1
ATOM 3685 N N . PRO B 1 37 ? 28.656 -18.125 -16.766 1 36.44 37 PRO B N 1
ATOM 3686 C CA . PRO B 1 37 ? 29.125 -18.359 -15.398 1 36.44 37 PRO B CA 1
ATOM 3687 C C . PRO B 1 37 ? 28.391 -19.484 -14.703 1 36.44 37 PRO B C 1
ATOM 3689 O O . PRO B 1 37 ? 27.188 -19.672 -14.914 1 36.44 37 PRO B O 1
ATOM 3692 N N . THR B 1 38 ? 28.875 -20.734 -14.672 1 40.16 38 THR B N 1
ATOM 3693 C CA . THR B 1 38 ? 28.391 -21.859 -13.875 1 40.16 38 THR B CA 1
ATOM 3694 C C . THR B 1 38 ? 28.219 -21.438 -12.414 1 40.16 38 THR B C 1
ATOM 3696 O O . THR B 1 38 ? 29.062 -20.719 -11.867 1 40.16 38 THR B O 1
ATOM 3699 N N . CYS B 1 39 ? 27.109 -21.344 -12.008 1 43 39 CYS B N 1
ATOM 3700 C CA . CYS B 1 39 ? 26.844 -21.031 -10.609 1 43 39 CYS B CA 1
ATOM 3701 C C . CYS B 1 39 ? 27.734 -21.828 -9.68 1 43 39 CYS B C 1
ATOM 3703 O O . CYS B 1 39 ? 27.656 -23.062 -9.641 1 43 39 CYS B O 1
ATOM 3705 N N . LYS B 1 40 ? 28.828 -21.469 -9.344 1 45.94 40 LYS B N 1
ATOM 3706 C CA . LYS B 1 40 ? 29.828 -22.109 -8.484 1 45.94 40 LYS B CA 1
ATOM 3707 C C . LYS B 1 40 ? 29.188 -22.672 -7.227 1 45.94 40 LYS B C 1
ATOM 3709 O O . LYS B 1 40 ? 29.609 -23.719 -6.727 1 45.94 40 LYS B O 1
ATOM 3714 N N . ALA B 1 41 ? 28.203 -22.078 -6.785 1 41.62 41 ALA B N 1
ATOM 3715 C CA . ALA B 1 41 ? 27.609 -22.516 -5.52 1 41.62 41 ALA B CA 1
ATOM 3716 C C . ALA B 1 41 ? 26.875 -23.844 -5.691 1 41.62 41 ALA B C 1
ATOM 3718 O O . ALA B 1 41 ? 27.016 -24.75 -4.863 1 41.62 41 ALA B O 1
ATOM 3719 N N . CYS B 1 42 ? 26.094 -23.938 -6.738 1 46 42 CYS B N 1
ATOM 3720 C CA . CYS B 1 42 ? 25.453 -25.219 -7 1 46 42 CYS B CA 1
ATOM 3721 C C . CYS B 1 42 ? 26.5 -26.328 -7.148 1 46 42 CYS B C 1
ATOM 3723 O O . CYS B 1 42 ? 26.312 -27.438 -6.633 1 46 42 CYS B O 1
ATOM 3725 N N . HIS B 1 43 ? 27.734 -25.984 -7.758 1 51.03 43 HIS B N 1
ATOM 3726 C CA . HIS B 1 43 ? 28.797 -26.969 -7.949 1 51.03 43 HIS B CA 1
ATOM 3727 C C . HIS B 1 43 ? 29.359 -27.422 -6.613 1 51.03 43 HIS B C 1
ATOM 3729 O O . HIS B 1 43 ? 29.625 -28.609 -6.418 1 51.03 43 HIS B O 1
ATOM 3735 N N . ARG B 1 44 ? 29.578 -26.562 -5.785 1 48.41 44 ARG B N 1
ATOM 3736 C CA . ARG B 1 44 ? 30.188 -26.875 -4.496 1 48.41 44 ARG B CA 1
ATOM 3737 C C . ARG B 1 44 ? 29.297 -27.797 -3.682 1 48.41 44 ARG B C 1
ATOM 3739 O O . ARG B 1 44 ? 29.797 -28.656 -2.943 1 48.41 44 ARG B O 1
ATOM 3746 N N . HIS B 1 45 ? 28.016 -27.609 -3.729 1 48.31 45 HIS B N 1
ATOM 3747 C CA . HIS B 1 45 ? 27.125 -28.438 -2.928 1 48.31 45 HIS B CA 1
ATOM 3748 C C . HIS B 1 45 ? 26.609 -29.625 -3.725 1 48.31 45 HIS B C 1
ATOM 3750 O O . HIS B 1 45 ? 25.781 -30.406 -3.232 1 48.31 45 HIS B O 1
ATOM 3756 N N . GLY B 1 46 ? 27.094 -29.891 -4.898 1 44.25 46 GLY B N 1
ATOM 3757 C CA . GLY B 1 46 ? 26.828 -31.062 -5.73 1 44.25 46 GLY B CA 1
ATOM 3758 C C . GLY B 1 46 ? 25.422 -31.109 -6.281 1 44.25 46 GLY B C 1
ATOM 3759 O O . GLY B 1 46 ? 24.875 -32.188 -6.516 1 44.25 46 GLY B O 1
ATOM 3760 N N . VAL B 1 47 ? 24.719 -29.969 -6.094 1 44.62 47 VAL B N 1
ATOM 3761 C CA . VAL B 1 47 ? 23.359 -30 -6.602 1 44.62 47 VAL B CA 1
ATOM 3762 C C . VAL B 1 47 ? 23.297 -29.344 -7.98 1 44.62 47 VAL B C 1
ATOM 3764 O O . VAL B 1 47 ? 24.156 -28.531 -8.32 1 44.62 47 VAL B O 1
ATOM 3767 N N . SER B 1 48 ? 22.672 -29.906 -8.992 1 45.47 48 SER B N 1
ATOM 3768 C CA . SER B 1 48 ? 22.438 -29.344 -10.32 1 45.47 48 SER B CA 1
ATOM 3769 C C . SER B 1 48 ? 21.812 -27.953 -10.234 1 45.47 48 SER B C 1
ATOM 3771 O O . SER B 1 48 ? 20.938 -27.719 -9.414 1 45.47 48 SER B O 1
ATOM 3773 N N . CYS B 1 49 ? 22.531 -26.938 -10.625 1 46.53 49 CYS B N 1
ATOM 3774 C CA . CYS B 1 49 ? 22.031 -25.562 -10.602 1 46.53 49 CYS B CA 1
ATOM 3775 C C . CYS B 1 49 ? 20.609 -25.484 -11.148 1 46.53 49 CYS B C 1
ATOM 3777 O O . CYS B 1 49 ? 20.344 -25.906 -12.273 1 46.53 49 CYS B O 1
ATOM 3779 N N . VAL B 1 50 ? 19.75 -25.484 -10.344 1 43.94 50 VAL B N 1
ATOM 3780 C CA . VAL B 1 50 ? 18.312 -25.516 -10.672 1 43.94 50 VAL B CA 1
ATOM 3781 C C . VAL B 1 50 ? 18.016 -24.453 -11.727 1 43.94 50 VAL B C 1
ATOM 3783 O O . VAL B 1 50 ? 16.953 -24.5 -12.352 1 43.94 50 VAL B O 1
ATOM 3786 N N . TYR B 1 51 ? 18.719 -23.375 -11.75 1 40.84 51 TYR B N 1
ATOM 3787 C CA . TYR B 1 51 ? 18.375 -22.281 -12.656 1 40.84 51 TYR B CA 1
ATOM 3788 C C . TYR B 1 51 ? 19.031 -22.469 -14.016 1 40.84 51 TYR B C 1
ATOM 3790 O O . TYR B 1 51 ? 18.578 -21.922 -15.023 1 40.84 51 TYR B O 1
ATOM 3798 N N . PHE B 1 52 ? 20.406 -22.844 -14.117 1 39.59 52 PHE B N 1
ATOM 3799 C CA . PHE B 1 52 ? 21.078 -23 -15.406 1 39.59 52 PHE B CA 1
ATOM 3800 C C . PHE B 1 52 ? 20.953 -24.438 -15.906 1 39.59 52 PHE B C 1
ATOM 3802 O O . PHE B 1 52 ? 21.188 -25.375 -15.156 1 39.59 52 PHE B O 1
ATOM 3809 N N . GLY B 1 53 ? 20.094 -24.719 -16.891 1 34.84 53 GLY B N 1
ATOM 3810 C CA . GLY B 1 53 ? 19.891 -25.984 -17.578 1 34.84 53 GLY B CA 1
ATOM 3811 C C . GLY B 1 53 ? 21.188 -26.734 -17.828 1 34.84 53 GLY B C 1
ATOM 3812 O O . GLY B 1 53 ? 22.156 -26.172 -18.344 1 34.84 53 GLY B O 1
ATOM 3813 N N . GLN B 1 54 ? 21.609 -27.625 -16.922 1 33.66 54 GLN B N 1
ATOM 3814 C CA . GLN B 1 54 ? 22.719 -28.562 -17.078 1 33.66 54 GLN B CA 1
ATOM 3815 C C . GLN B 1 54 ? 22.781 -29.078 -18.516 1 33.66 54 GLN B C 1
ATOM 3817 O O . GLN B 1 54 ? 21.75 -29.297 -19.156 1 33.66 54 GLN B O 1
ATOM 3822 N N . PRO B 1 55 ? 23.953 -29.062 -19.219 1 31.16 55 PRO B N 1
ATOM 3823 C CA . PRO B 1 55 ? 24.125 -29.797 -20.469 1 31.16 55 PRO B CA 1
ATOM 3824 C C . PRO B 1 55 ? 23.719 -31.266 -20.344 1 31.16 55 PRO B C 1
ATOM 3826 O O . PRO B 1 55 ? 23.734 -31.828 -19.25 1 31.16 55 PRO B O 1
ATOM 3829 N N . LEU B 1 56 ? 22.922 -31.75 -21.266 1 27.09 56 LEU B N 1
ATOM 3830 C CA . LEU B 1 56 ? 22.562 -33.156 -21.469 1 27.09 56 LEU B CA 1
ATOM 3831 C C . LEU B 1 56 ? 23.797 -34.062 -21.453 1 27.09 56 LEU B C 1
ATOM 3833 O O . LEU B 1 56 ? 24.719 -33.844 -22.25 1 27.09 56 LEU B O 1
ATOM 3837 N N . PRO B 1 57 ? 24.234 -34.531 -20.25 1 26.45 57 PRO B N 1
ATOM 3838 C CA . PRO B 1 57 ? 25.297 -35.5 -20.438 1 26.45 57 PRO B CA 1
ATOM 3839 C C . PRO B 1 57 ? 24.938 -36.562 -21.469 1 26.45 57 PRO B C 1
ATOM 3841 O O . PRO B 1 57 ? 23.766 -36.812 -21.719 1 26.45 57 PRO B O 1
ATOM 3844 N N . ARG B 1 58 ? 25.953 -36.969 -22.297 1 25.55 58 ARG B N 1
ATOM 3845 C CA . ARG B 1 58 ? 25.953 -38.031 -23.281 1 25.55 58 ARG B CA 1
ATOM 3846 C C . ARG B 1 58 ? 25.516 -39.375 -22.656 1 25.55 58 ARG B C 1
ATOM 3848 O O . ARG B 1 58 ? 25.891 -39.656 -21.516 1 25.55 58 ARG B O 1
ATOM 3855 N N . GLY B 1 59 ? 24.438 -40.094 -23.172 1 21.92 59 GLY B N 1
ATOM 3856 C CA . GLY B 1 59 ? 23.656 -41.312 -22.984 1 21.92 59 GLY B CA 1
ATOM 3857 C C . GLY B 1 59 ? 24.516 -42.531 -22.797 1 21.92 59 GLY B C 1
ATOM 3858 O O . GLY B 1 59 ? 24.203 -43.625 -23.297 1 21.92 59 GLY B O 1
ATOM 3859 N N . ARG B 1 60 ? 25.75 -42.594 -22.078 1 22.73 60 ARG B N 1
ATOM 3860 C CA . ARG B 1 60 ? 26.156 -43.969 -22.312 1 22.73 60 ARG B CA 1
ATOM 3861 C C . ARG B 1 60 ? 25.156 -44.938 -21.734 1 22.73 60 ARG B C 1
ATOM 3863 O O . ARG B 1 60 ? 24.875 -44.938 -20.531 1 22.73 60 ARG B O 1
ATOM 3870 N N . VAL B 1 61 ? 24.219 -45.5 -22.531 1 21.16 61 VAL B N 1
ATOM 3871 C CA . VAL B 1 61 ? 23.203 -46.531 -22.359 1 21.16 61 VAL B CA 1
ATOM 3872 C C . VAL B 1 61 ? 23.859 -47.844 -21.906 1 21.16 61 VAL B C 1
ATOM 3874 O O . VAL B 1 61 ? 24.484 -48.531 -22.703 1 21.16 61 VAL B O 1
ATOM 3877 N N . THR B 1 62 ? 24.828 -47.844 -20.859 1 19.61 62 THR B N 1
ATOM 3878 C CA . THR B 1 62 ? 25.25 -49.25 -20.734 1 19.61 62 THR B CA 1
ATOM 3879 C C . THR B 1 62 ? 24.062 -50.125 -20.391 1 19.61 62 THR B C 1
ATOM 3881 O O . THR B 1 62 ? 23.156 -49.719 -19.656 1 19.61 62 THR B O 1
ATOM 3884 N N . VAL B 1 63 ? 23.938 -51.344 -21.109 1 18.98 63 VAL B N 1
ATOM 3885 C CA . VAL B 1 63 ? 23.062 -52.469 -21.453 1 18.98 63 VAL B CA 1
ATOM 3886 C C . VAL B 1 63 ? 22.672 -53.219 -20.188 1 18.98 63 VAL B C 1
ATOM 3888 O O . VAL B 1 63 ? 23.281 -53.062 -19.141 1 18.98 63 VAL B O 1
ATOM 3891 N N . GLY B 1 64 ? 22.406 -54.594 -20.25 1 17.62 64 GLY B N 1
ATOM 3892 C CA . GLY B 1 64 ? 21.328 -55.594 -20.141 1 17.62 64 GLY B CA 1
ATOM 3893 C C . GLY B 1 64 ? 21.375 -56.344 -18.828 1 17.62 64 GLY B C 1
ATOM 3894 O O . GLY B 1 64 ? 20.359 -56.938 -18.406 1 17.62 64 GLY B O 1
ATOM 3895 N N . SER B 1 65 ? 22.484 -56.812 -18.109 1 18.08 65 SER B N 1
ATOM 3896 C CA . SER B 1 65 ? 22.469 -58.219 -17.859 1 18.08 65 SER B CA 1
ATOM 3897 C C . SER B 1 65 ? 21.531 -58.594 -16.703 1 18.08 65 SER B C 1
ATOM 3899 O O . SER B 1 65 ? 21.266 -57.75 -15.836 1 18.08 65 SER B O 1
ATOM 3901 N N . THR B 1 66 ? 20.781 -59.812 -16.703 1 17.91 66 THR B N 1
ATOM 3902 C CA . THR B 1 66 ? 19.641 -60.594 -16.219 1 17.91 66 THR B CA 1
ATOM 3903 C C . THR B 1 66 ? 19.875 -61.062 -14.797 1 17.91 66 THR B C 1
ATOM 3905 O O . THR B 1 66 ? 18.938 -61.375 -14.062 1 17.91 66 THR B O 1
ATOM 3908 N N . SER B 1 67 ? 21.016 -61.281 -14.086 1 17.69 67 SER B N 1
ATOM 3909 C CA . SER B 1 67 ? 21.094 -62.625 -13.523 1 17.69 67 SER B CA 1
ATOM 3910 C C . SER B 1 67 ? 20.109 -62.812 -12.367 1 17.69 67 SER B C 1
ATOM 3912 O O . SER B 1 67 ? 19.734 -61.812 -11.719 1 17.69 67 SER B O 1
ATOM 3914 N N . PRO B 1 68 ? 19.688 -64.125 -11.922 1 18.28 68 PRO B N 1
ATOM 3915 C CA . PRO B 1 68 ? 18.594 -64.938 -11.375 1 18.28 68 PRO B CA 1
ATOM 3916 C C . PRO B 1 68 ? 18.469 -64.812 -9.859 1 18.28 68 PRO B C 1
ATOM 3918 O O . PRO B 1 68 ? 17.375 -64.562 -9.352 1 18.28 68 PRO B O 1
ATOM 3921 N N . THR B 1 69 ? 19.484 -65.375 -8.938 1 16.45 69 THR B N 1
ATOM 3922 C CA . THR B 1 69 ? 19.328 -66.625 -8.219 1 16.45 69 THR B CA 1
ATOM 3923 C C . THR B 1 69 ? 18.641 -66.375 -6.879 1 16.45 69 THR B C 1
ATOM 3925 O O . THR B 1 69 ? 17.625 -67 -6.578 1 16.45 69 THR B O 1
ATOM 3928 N N . SER B 1 70 ? 19.328 -66.75 -5.59 1 16.44 70 SER B N 1
ATOM 3929 C CA . SER B 1 70 ? 19.141 -67.875 -4.715 1 16.44 70 SER B CA 1
ATOM 3930 C C . SER B 1 70 ? 18.312 -67.562 -3.49 1 16.44 70 SER B C 1
ATOM 3932 O O . SER B 1 70 ? 18.109 -66.375 -3.201 1 16.44 70 SER B O 1
ATOM 3934 N N . SER B 1 71 ? 18.516 -68.25 -2.195 1 16.75 71 SER B N 1
ATOM 3935 C CA . SER B 1 71 ? 17.922 -69.25 -1.333 1 16.75 71 SER B CA 1
ATOM 3936 C C . SER B 1 71 ? 17.469 -68.688 -0.005 1 16.75 71 SER B C 1
ATOM 3938 O O . SER B 1 71 ? 16.359 -68.938 0.456 1 16.75 71 SER B O 1
ATOM 3940 N N . ILE B 1 72 ? 18.375 -68.062 0.957 1 16.34 72 ILE B N 1
ATOM 3941 C CA . ILE B 1 72 ? 18.609 -68.812 2.178 1 16.34 72 ILE B CA 1
ATOM 3942 C C . ILE B 1 72 ? 17.5 -68.5 3.191 1 16.34 72 ILE B C 1
ATOM 3944 O O . ILE B 1 72 ? 16.812 -67.5 3.088 1 16.34 72 ILE B O 1
ATOM 3948 N N . ILE B 1 73 ? 17.906 -68.5 4.656 1 17.08 73 ILE B N 1
ATOM 3949 C CA . ILE B 1 73 ? 17.672 -69.312 5.812 1 17.08 73 ILE B CA 1
ATOM 3950 C C . ILE B 1 73 ? 16.625 -68.688 6.723 1 17.08 73 ILE B C 1
ATOM 3952 O O . ILE B 1 73 ? 16.438 -67.5 6.723 1 17.08 73 ILE B O 1
ATOM 3956 N N . PRO B 1 74 ? 16.078 -69.5 7.715 1 19.12 74 PRO B N 1
ATOM 3957 C CA . PRO B 1 74 ? 14.914 -69.75 8.57 1 19.12 74 PRO B CA 1
ATOM 3958 C C . PRO B 1 74 ? 14.914 -68.938 9.844 1 19.12 74 PRO B C 1
ATOM 3960 O O . PRO B 1 74 ? 13.914 -68.875 10.562 1 19.12 74 PRO B O 1
ATOM 3963 N N . ILE B 1 75 ? 15.703 -67.875 10.109 1 15.95 75 ILE B N 1
ATOM 3964 C CA . ILE B 1 75 ? 16.125 -67.938 11.508 1 15.95 75 ILE B CA 1
ATOM 3965 C C . ILE B 1 75 ? 14.914 -67.812 12.422 1 15.95 75 ILE B C 1
ATOM 3967 O O . ILE B 1 75 ? 14.078 -66.938 12.227 1 15.95 75 ILE B O 1
ATOM 3971 N N . THR B 1 76 ? 14.906 -68.562 13.531 1 16.5 76 THR B N 1
ATOM 3972 C CA . THR B 1 76 ? 14.133 -69.188 14.594 1 16.5 76 THR B CA 1
ATOM 3973 C C . THR B 1 76 ? 13.75 -68.188 15.664 1 16.5 76 THR B C 1
ATOM 3975 O O . THR B 1 76 ? 12.602 -68.125 16.094 1 16.5 76 THR B O 1
ATOM 3978 N N . SER B 1 77 ? 14.773 -67.625 16.531 1 15.65 77 SER B N 1
ATOM 3979 C CA . SER B 1 77 ? 14.711 -68.062 17.922 1 15.65 77 SER B CA 1
ATOM 3980 C C . SER B 1 77 ? 13.688 -67.25 18.719 1 15.65 77 SER B C 1
ATOM 3982 O O . SER B 1 77 ? 13.211 -66.188 18.234 1 15.65 77 SER B O 1
ATOM 3984 N N . THR B 1 78 ? 14.109 -66.938 20.062 1 16 78 THR B N 1
ATOM 3985 C CA . THR B 1 78 ? 13.758 -67.375 21.406 1 16 78 THR B CA 1
ATOM 3986 C C . THR B 1 78 ? 12.969 -66.25 22.141 1 16 78 THR B C 1
ATOM 3988 O O . THR B 1 78 ? 11.875 -66.5 22.656 1 16 78 THR B O 1
ATOM 3991 N N . ASP B 1 79 ? 13.648 -65.562 23.234 1 15.63 79 ASP B N 1
ATOM 3992 C CA . ASP B 1 79 ? 13.422 -65.812 24.656 1 15.63 79 ASP B CA 1
ATOM 3993 C C . ASP B 1 79 ? 12.492 -64.812 25.25 1 15.63 79 ASP B C 1
ATOM 3995 O O . ASP B 1 79 ? 12.195 -63.781 24.609 1 15.63 79 ASP B O 1
ATOM 3999 N N . ASN B 1 80 ? 12.938 -64.125 26.484 1 15.71 80 ASN B N 1
ATOM 4000 C CA . ASN B 1 80 ? 12.57 -64.312 27.891 1 15.71 80 ASN B CA 1
ATOM 4001 C C . ASN B 1 80 ? 11.781 -63.125 28.406 1 15.71 80 ASN B C 1
ATOM 4003 O O . ASN B 1 80 ? 10.664 -63.281 28.906 1 15.71 80 ASN B O 1
ATOM 4007 N N . GLY B 1 81 ? 12.445 -62.188 29.297 1 15.59 81 GLY B N 1
ATOM 4008 C CA . GLY B 1 81 ? 12.266 -62.062 30.75 1 15.59 81 GLY B CA 1
ATOM 4009 C C . GLY B 1 81 ? 11.297 -60.969 31.156 1 15.59 81 GLY B C 1
ATOM 4010 O O . GLY B 1 81 ? 10.828 -60.219 30.312 1 15.59 81 GLY B O 1
ATOM 4011 N N . GLN B 1 82 ? 11.664 -60.25 32.312 1 16.19 82 GLN B N 1
ATOM 4012 C CA . GLN B 1 82 ? 11.141 -60.062 33.688 1 16.19 82 GLN B CA 1
ATOM 4013 C C . GLN B 1 82 ? 10.383 -58.75 33.781 1 16.19 82 GLN B C 1
ATOM 4015 O O . GLN B 1 82 ? 10.508 -57.875 32.938 1 16.19 82 GLN B O 1
ATOM 4020 N N . LEU B 1 83 ? 10.5 -58.031 35.094 1 16.45 83 LEU B N 1
ATOM 4021 C CA . LEU B 1 83 ? 9.648 -57.75 36.219 1 16.45 83 LEU B CA 1
ATOM 4022 C C . LEU B 1 83 ? 9.266 -56.281 36.25 1 16.45 83 LEU B C 1
ATOM 4024 O O . LEU B 1 83 ? 8.102 -55.938 36.469 1 16.45 83 LEU B O 1
ATOM 4028 N N . ALA B 1 84 ? 10.195 -55.188 36.25 1 16.8 84 ALA B N 1
ATOM 4029 C CA . ALA B 1 84 ? 10.305 -54.5 37.531 1 16.8 84 ALA B CA 1
ATOM 4030 C C . ALA B 1 84 ? 9.266 -53.375 37.625 1 16.8 84 ALA B C 1
ATOM 4032 O O . ALA B 1 84 ? 8.828 -52.844 36.625 1 16.8 84 ALA B O 1
ATOM 4033 N N . PRO B 1 85 ? 9.102 -52.844 38.906 1 17.66 85 PRO B N 1
ATOM 4034 C CA . PRO B 1 85 ? 8 -52.25 39.688 1 17.66 85 PRO B CA 1
ATOM 4035 C C . PRO B 1 85 ? 7.805 -50.781 39.438 1 17.66 85 PRO B C 1
ATOM 4037 O O . PRO B 1 85 ? 6.668 -50.312 39.344 1 17.66 85 PRO B O 1
ATOM 4040 N N . SER B 1 86 ? 8.883 -49.938 39.281 1 16.17 86 SER B N 1
ATOM 4041 C CA . SER B 1 86 ? 9.008 -48.969 40.375 1 16.17 86 SER B CA 1
ATOM 4042 C C . SER B 1 86 ? 7.988 -47.844 40.219 1 16.17 86 SER B C 1
ATOM 4044 O O . SER B 1 86 ? 7.527 -47.531 39.125 1 16.17 86 SER B O 1
ATOM 4046 N N . PRO B 1 87 ? 8.016 -46.938 41.25 1 16.39 87 PRO B N 1
ATOM 4047 C CA . PRO B 1 87 ? 7.129 -46.156 42.125 1 16.39 87 PRO B CA 1
ATOM 4048 C C . PRO B 1 87 ? 6.789 -44.781 41.531 1 16.39 87 PRO B C 1
ATOM 4050 O O . PRO B 1 87 ? 5.617 -44.5 41.281 1 16.39 87 PRO B O 1
ATOM 4053 N N . ALA B 1 88 ? 7.355 -43.688 42.375 1 16.95 88 ALA B N 1
ATOM 4054 C CA . ALA B 1 88 ? 6.75 -42.656 43.219 1 16.95 88 ALA B CA 1
ATOM 4055 C C . ALA B 1 88 ? 6.469 -41.375 42.406 1 16.95 88 ALA B C 1
ATOM 4057 O O . ALA B 1 88 ? 5.32 -40.938 42.312 1 16.95 88 ALA B O 1
ATOM 4058 N N . ASP B 1 89 ? 7.254 -40.094 42.656 1 16.16 89 ASP B N 1
ATOM 4059 C CA . ASP B 1 89 ? 6.941 -38.938 43.531 1 16.16 89 ASP B CA 1
ATOM 4060 C C . ASP B 1 89 ? 6.711 -37.688 42.688 1 16.16 89 ASP B C 1
ATOM 4062 O O . ASP B 1 89 ? 5.695 -37 42.844 1 16.16 89 ASP B O 1
ATOM 4066 N N . SER B 1 90 ? 7.824 -36.812 42.344 1 17.19 90 SER B N 1
ATOM 4067 C CA . SER B 1 90 ? 8.109 -35.5 42.875 1 17.19 90 SER B CA 1
ATOM 4068 C C . SER B 1 90 ? 7.512 -34.406 41.969 1 17.19 90 SER B C 1
ATOM 4070 O O . SER B 1 90 ? 7.328 -34.594 40.781 1 17.19 90 SER B O 1
ATOM 4072 N N . HIS B 1 91 ? 7.168 -33.156 42.594 1 18.67 91 HIS B N 1
ATOM 4073 C CA . HIS B 1 91 ? 6.387 -31.922 42.656 1 18.67 91 HIS B CA 1
ATOM 4074 C C . HIS B 1 91 ? 6.914 -30.859 41.719 1 18.67 91 HIS B C 1
ATOM 4076 O O . HIS B 1 91 ? 6.438 -29.719 41.719 1 18.67 91 HIS B O 1
ATOM 4082 N N . LEU B 1 92 ? 7.996 -31.062 40.906 1 16.59 92 LEU B N 1
ATOM 4083 C CA . LEU B 1 92 ? 8.781 -29.844 40.781 1 16.59 92 LEU B CA 1
ATOM 4084 C C . LEU B 1 92 ? 7.977 -28.766 40.062 1 16.59 92 LEU B C 1
ATOM 4086 O O . LEU B 1 92 ? 7.332 -29.047 39.031 1 16.59 92 LEU B O 1
ATOM 4090 N N . ASN B 1 93 ? 7.941 -27.531 40.625 1 17.62 93 ASN B N 1
ATOM 4091 C CA . ASN B 1 93 ? 7.391 -26.172 40.688 1 17.62 93 ASN B CA 1
ATOM 4092 C C . ASN B 1 93 ? 7.789 -25.359 39.469 1 17.62 93 ASN B C 1
ATOM 4094 O O . ASN B 1 93 ? 7.352 -24.219 39.312 1 17.62 93 ASN B O 1
ATOM 4098 N N . THR B 1 94 ? 8.852 -25.719 38.688 1 16.98 94 THR B N 1
ATOM 4099 C CA . THR B 1 94 ? 9.617 -24.531 38.312 1 16.98 94 THR B CA 1
ATOM 4100 C C . THR B 1 94 ? 8.859 -23.703 37.281 1 16.98 94 THR B C 1
ATOM 4102 O O . THR B 1 94 ? 8.461 -24.219 36.219 1 16.98 94 THR B O 1
ATOM 4105 N N . ARG B 1 95 ? 8.523 -22.375 37.625 1 20.27 95 ARG B N 1
ATOM 4106 C CA . ARG B 1 95 ? 7.887 -21.172 37.094 1 20.27 95 ARG B CA 1
ATOM 4107 C C . ARG B 1 95 ? 8.602 -20.688 35.844 1 20.27 95 ARG B C 1
ATOM 4109 O O . ARG B 1 95 ? 8.383 -19.547 35.406 1 20.27 95 ARG B O 1
ATOM 4116 N N . SER B 1 96 ? 9.422 -21.578 35.062 1 18.23 96 SER B N 1
ATOM 4117 C CA . SER B 1 96 ? 10.344 -20.766 34.281 1 18.23 96 SER B CA 1
ATOM 4118 C C . SER B 1 96 ? 9.602 -19.906 33.281 1 18.23 96 SER B C 1
ATOM 4120 O O . SER B 1 96 ? 8.805 -20.422 32.5 1 18.23 96 SER B O 1
ATOM 4122 N N . HIS B 1 97 ? 9.5 -18.594 33.562 1 20.25 97 HIS B N 1
ATOM 4123 C CA . HIS B 1 97 ? 8.992 -17.391 32.938 1 20.25 97 HIS B CA 1
ATOM 4124 C C . HIS B 1 97 ? 9.648 -17.156 31.562 1 20.25 97 HIS B C 1
ATOM 4126 O O . HIS B 1 97 ? 10.766 -16.656 31.484 1 20.25 97 HIS B O 1
ATOM 4132 N N . GLY B 1 98 ? 9.68 -18.125 30.703 1 20.16 98 GLY B N 1
ATOM 4133 C CA . GLY B 1 98 ? 10.547 -17.906 29.562 1 20.16 98 GLY B CA 1
ATOM 4134 C C . GLY B 1 98 ? 10.18 -16.672 28.766 1 20.16 98 GLY B C 1
ATOM 4135 O O . GLY B 1 98 ? 9.008 -16.328 28.641 1 20.16 98 GLY B O 1
ATOM 4136 N N . PRO B 1 99 ? 11.242 -15.734 28.734 1 22.23 99 PRO B N 1
ATOM 4137 C CA . PRO B 1 99 ? 11.172 -14.406 28.125 1 22.23 99 PRO B CA 1
ATOM 4138 C C . PRO B 1 99 ? 10.688 -14.445 26.688 1 22.23 99 PRO B C 1
ATOM 4140 O O . PRO B 1 99 ? 10.938 -15.414 25.969 1 22.23 99 PRO B O 1
ATOM 4143 N N . SER B 1 100 ? 9.586 -13.789 26.469 1 22.39 100 SER B N 1
ATOM 4144 C CA . SER B 1 100 ? 8.836 -13.617 25.234 1 22.39 100 SER B CA 1
ATOM 4145 C C . SER B 1 100 ? 9.734 -13.102 24.109 1 22.39 100 SER B C 1
ATOM 4147 O O . SER B 1 100 ? 10.305 -12.016 24.203 1 22.39 100 SER B O 1
ATOM 4149 N N . PRO B 1 101 ? 10.398 -13.961 23.312 1 24.19 101 PRO B N 1
ATOM 4150 C CA . PRO B 1 101 ? 11.359 -13.57 22.281 1 24.19 101 PRO B CA 1
ATOM 4151 C C . PRO B 1 101 ? 10.758 -12.617 21.25 1 24.19 101 PRO B C 1
ATOM 4153 O O . PRO B 1 101 ? 11.328 -12.43 20.172 1 24.19 101 PRO B O 1
ATOM 4156 N N . ALA B 1 102 ? 9.703 -11.945 21.641 1 23.17 102 ALA B N 1
ATOM 4157 C CA . ALA B 1 102 ? 8.945 -11.484 20.484 1 23.17 102 ALA B CA 1
ATOM 4158 C C . ALA B 1 102 ? 9.852 -10.812 19.469 1 23.17 102 ALA B C 1
ATOM 4160 O O . ALA B 1 102 ? 9.898 -11.219 18.297 1 23.17 102 ALA B O 1
ATOM 4161 N N . ALA B 1 103 ? 9.5 -9.383 19.141 1 24.95 103 ALA B N 1
ATOM 4162 C CA . ALA B 1 103 ? 9 -8.641 18 1 24.95 103 ALA B CA 1
ATOM 4163 C C . ALA B 1 103 ? 10.125 -7.891 17.281 1 24.95 103 ALA B C 1
ATOM 4165 O O . ALA B 1 103 ? 9.867 -7.035 16.438 1 24.95 103 ALA B O 1
ATOM 4166 N N . VAL B 1 104 ? 11.414 -7.914 17.75 1 27.12 104 VAL B N 1
ATOM 4167 C CA . VAL B 1 104 ? 12.07 -6.617 17.594 1 27.12 104 VAL B CA 1
ATOM 4168 C C . VAL B 1 104 ? 12.266 -6.316 16.109 1 27.12 104 VAL B C 1
ATOM 4170 O O . VAL B 1 104 ? 13.016 -7.016 15.422 1 27.12 104 VAL B O 1
ATOM 4173 N N . SER B 1 105 ? 11.148 -6.082 15.484 1 28.5 105 SER B N 1
ATOM 4174 C CA . SER B 1 105 ? 11.188 -5.844 14.047 1 28.5 105 SER B CA 1
ATOM 4175 C C . SER B 1 105 ? 12.188 -4.75 13.695 1 28.5 105 SER B C 1
ATOM 4177 O O . SER B 1 105 ? 12.633 -4.652 12.547 1 28.5 105 SER B O 1
ATOM 4179 N N . PRO B 1 106 ? 12.172 -3.451 14.367 1 31.27 106 PRO B N 1
ATOM 4180 C CA . PRO B 1 106 ? 12 -2.264 13.523 1 31.27 106 PRO B CA 1
ATOM 4181 C C . PRO B 1 106 ? 13.258 -1.93 12.719 1 31.27 106 PRO B C 1
ATOM 4183 O O . PRO B 1 106 ? 13.18 -1.715 11.508 1 31.27 106 PRO B O 1
ATOM 4186 N N . PHE B 1 107 ? 14.023 -0.934 13.039 1 30.55 107 PHE B N 1
ATOM 4187 C CA . PHE B 1 107 ? 15.07 -0.199 12.336 1 30.55 107 PHE B CA 1
ATOM 4188 C C . PHE B 1 107 ? 16.438 -0.838 12.57 1 30.55 107 PHE B C 1
ATOM 4190 O O . PHE B 1 107 ? 17.156 -0.46 13.5 1 30.55 107 PHE B O 1
ATOM 4197 N N . SER B 1 108 ? 16.641 -2.064 12.508 1 28.8 108 SER B N 1
ATOM 4198 C CA . SER B 1 108 ? 18 -2.459 12.875 1 28.8 108 SER B CA 1
ATOM 4199 C C . SER B 1 108 ? 19.031 -1.633 12.125 1 28.8 108 SER B C 1
ATOM 4201 O O . SER B 1 108 ? 19.016 -1.573 10.891 1 28.8 108 SER B O 1
ATOM 4203 N N . THR B 1 109 ? 19.734 -0.748 12.836 1 30.23 109 THR B N 1
ATOM 4204 C CA . THR B 1 109 ? 20.859 0.111 12.477 1 30.23 109 THR B CA 1
ATOM 4205 C C . THR B 1 109 ? 22 -0.712 11.891 1 30.23 109 THR B C 1
ATOM 4207 O O . THR B 1 109 ? 22.953 -1.046 12.594 1 30.23 109 THR B O 1
ATOM 4210 N N . THR B 1 110 ? 21.891 -1.884 11.344 1 27.09 110 THR B N 1
ATOM 4211 C CA . THR B 1 110 ? 23.188 -2.514 11.141 1 27.09 110 THR B CA 1
ATOM 4212 C C . THR B 1 110 ? 24.125 -1.583 10.383 1 27.09 110 THR B C 1
ATOM 4214 O O . THR B 1 110 ? 23.688 -0.601 9.781 1 27.09 110 THR B O 1
ATOM 4217 N N . THR B 1 111 ? 25.031 -2.348 9.438 1 28.22 111 THR B N 1
ATOM 4218 C CA . THR B 1 111 ? 26.391 -2.395 8.922 1 28.22 111 THR B CA 1
ATOM 4219 C C . THR B 1 111 ? 26.594 -1.354 7.824 1 28.22 111 THR B C 1
ATOM 4221 O O . THR B 1 111 ? 25.797 -1.271 6.887 1 28.22 111 THR B O 1
ATOM 4224 N N . SER B 1 112 ? 27.422 -0.414 8.047 1 28.39 112 SER B N 1
ATOM 4225 C CA . SER B 1 112 ? 28.141 0.44 7.102 1 28.39 112 SER B CA 1
ATOM 4226 C C . SER B 1 112 ? 28.672 -0.365 5.922 1 28.39 112 SER B C 1
ATOM 4228 O O . SER B 1 112 ? 29.75 -0.961 6.008 1 28.39 112 SER B O 1
ATOM 4230 N N . ALA B 1 113 ? 28 -1.18 5.152 1 29.39 113 ALA B N 1
ATOM 4231 C CA . ALA B 1 113 ? 28.625 -1.689 3.936 1 29.39 113 ALA B CA 1
ATOM 4232 C C . ALA B 1 113 ? 29.312 -0.568 3.158 1 29.39 113 ALA B C 1
ATOM 4234 O O . ALA B 1 113 ? 28.844 0.574 3.166 1 29.39 113 ALA B O 1
ATOM 4235 N N . SER B 1 114 ? 30.469 -0.844 2.564 1 30.58 114 SER B N 1
ATOM 4236 C CA . SER B 1 114 ? 31.344 -0.131 1.632 1 30.58 114 SER B CA 1
ATOM 4237 C C . SER B 1 114 ? 30.531 0.602 0.57 1 30.58 114 SER B C 1
ATOM 4239 O O . SER B 1 114 ? 29.438 0.15 0.19 1 30.58 114 SER B O 1
ATOM 4241 N N . GLN B 1 115 ? 30.688 1.83 0.363 1 34.81 115 GLN B N 1
ATOM 4242 C CA . GLN B 1 115 ? 30.219 2.793 -0.627 1 34.81 115 GLN B CA 1
ATOM 4243 C C . GLN B 1 115 ? 30.141 2.158 -2.014 1 34.81 115 GLN B C 1
ATOM 4245 O O . GLN B 1 115 ? 30.844 2.578 -2.938 1 34.81 115 GLN B O 1
ATOM 4250 N N . GLY B 1 116 ? 30.266 0.845 -2.223 1 33.94 116 GLY B N 1
ATOM 4251 C CA . GLY B 1 116 ? 29.969 0.479 -3.6 1 33.94 116 GLY B CA 1
ATOM 4252 C C . GLY B 1 116 ? 28.672 1.083 -4.121 1 33.94 116 GLY B C 1
ATOM 4253 O O . GLY B 1 116 ? 27.875 1.607 -3.346 1 33.94 116 GLY B O 1
ATOM 4254 N N . ASP B 1 117 ? 28.438 1.098 -5.484 1 40.78 117 ASP B N 1
ATOM 4255 C CA . ASP B 1 117 ? 27.312 1.649 -6.238 1 40.78 117 ASP B CA 1
ATOM 4256 C C . ASP B 1 117 ? 25.984 1.218 -5.633 1 40.78 117 ASP B C 1
ATOM 4258 O O . ASP B 1 117 ? 25.547 0.077 -5.816 1 40.78 117 ASP B O 1
ATOM 4262 N N . ALA B 1 118 ? 25.719 1.432 -4.438 1 46.22 118 ALA B N 1
ATOM 4263 C CA . ALA B 1 118 ? 24.422 1.067 -3.854 1 46.22 118 ALA B CA 1
ATOM 4264 C C . ALA B 1 118 ? 23.344 1 -4.926 1 46.22 118 ALA B C 1
ATOM 4266 O O . ALA B 1 118 ? 23.172 1.941 -5.703 1 46.22 118 ALA B O 1
ATOM 4267 N N . PRO B 1 119 ? 22.969 -0.319 -5.305 1 54.88 119 PRO B N 1
ATOM 4268 C CA . PRO B 1 119 ? 21.938 -0.494 -6.324 1 54.88 119 PRO B CA 1
ATOM 4269 C C . PRO B 1 119 ? 20.781 0.493 -6.172 1 54.88 119 PRO B C 1
ATOM 4271 O O . PRO B 1 119 ? 20.266 0.687 -5.062 1 54.88 119 PRO B O 1
ATOM 4274 N N . SER B 1 120 ? 20.688 1.634 -6.965 1 80.75 120 SER B N 1
ATOM 4275 C CA . SER B 1 120 ? 19.828 2.809 -7.059 1 80.75 120 SER B CA 1
ATOM 4276 C C . SER B 1 120 ? 18.484 2.463 -7.711 1 80.75 120 SER B C 1
ATOM 4278 O O . SER B 1 120 ? 18.438 1.674 -8.656 1 80.75 120 SER B O 1
ATOM 4280 N N . PHE B 1 121 ? 17.406 2.375 -6.953 1 94.19 121 PHE B N 1
ATOM 4281 C CA . PHE B 1 121 ? 16.062 2.281 -7.492 1 94.19 121 PHE B CA 1
ATOM 4282 C C . PHE B 1 121 ? 15.625 3.607 -8.109 1 94.19 121 PHE B C 1
ATOM 4284 O O . PHE B 1 121 ? 16.203 4.656 -7.801 1 94.19 121 PHE B O 1
ATOM 4291 N N . THR B 1 122 ? 14.781 3.51 -9 1 95.06 122 THR B N 1
ATOM 4292 C CA . THR B 1 122 ? 14.297 4.691 -9.711 1 95.06 122 THR B CA 1
ATOM 4293 C C . THR B 1 122 ? 12.914 5.102 -9.195 1 95.06 122 THR B C 1
ATOM 4295 O O . THR B 1 122 ? 12.289 4.367 -8.43 1 95.06 122 THR B O 1
ATOM 4298 N N . LEU B 1 123 ? 12.5 6.277 -9.578 1 95.62 123 LEU B N 1
ATOM 4299 C CA . LEU B 1 123 ? 11.156 6.75 -9.281 1 95.62 123 LEU B CA 1
ATOM 4300 C C . LEU B 1 123 ? 10.109 5.777 -9.805 1 95.62 123 LEU B C 1
ATOM 4302 O O . LEU B 1 123 ? 9.078 5.566 -9.172 1 95.62 123 LEU B O 1
ATOM 4306 N N . HIS B 1 124 ? 10.406 5.215 -10.906 1 94.5 124 HIS B N 1
ATOM 4307 C CA . HIS B 1 124 ? 9.516 4.223 -11.492 1 94.5 124 HIS B CA 1
ATOM 4308 C C . HIS B 1 124 ? 9.398 2.99 -10.602 1 94.5 124 HIS B C 1
ATOM 4310 O O . HIS B 1 124 ? 8.32 2.408 -10.477 1 94.5 124 HIS B O 1
ATOM 4316 N N . ASP B 1 125 ? 10.477 2.59 -9.984 1 97.06 125 ASP B N 1
ATOM 4317 C CA . ASP B 1 125 ? 10.469 1.455 -9.07 1 97.06 125 ASP B CA 1
ATOM 4318 C C . ASP B 1 125 ? 9.57 1.733 -7.867 1 97.06 125 ASP B C 1
ATOM 4320 O O . ASP B 1 125 ? 8.891 0.832 -7.367 1 97.06 125 ASP B O 1
ATOM 4324 N N . LEU B 1 126 ? 9.586 2.977 -7.398 1 98.12 126 LEU B N 1
ATOM 4325 C CA . LEU B 1 126 ? 8.688 3.35 -6.312 1 98.12 126 LEU B CA 1
ATOM 4326 C C . LEU B 1 126 ? 7.23 3.205 -6.738 1 98.12 126 LEU B C 1
ATOM 4328 O O . LEU B 1 126 ? 6.395 2.754 -5.953 1 98.12 126 LEU B O 1
ATOM 4332 N N . GLY B 1 127 ? 7.016 3.578 -7.992 1 97.75 127 GLY B N 1
ATOM 4333 C CA . GLY B 1 127 ? 5.68 3.398 -8.531 1 97.75 127 GLY B CA 1
ATOM 4334 C C . GLY B 1 127 ? 5.258 1.942 -8.609 1 97.75 127 GLY B C 1
ATOM 4335 O O . GLY B 1 127 ? 4.109 1.605 -8.312 1 97.75 127 GLY B O 1
ATOM 4336 N N . LEU B 1 128 ? 6.172 1.091 -8.969 1 97.75 128 LEU B N 1
ATOM 4337 C CA . LEU B 1 128 ? 5.895 -0.339 -9.039 1 97.75 128 LEU B CA 1
ATOM 4338 C C . LEU B 1 128 ? 5.555 -0.897 -7.66 1 97.75 128 LEU B C 1
ATOM 4340 O O . LEU B 1 128 ? 4.621 -1.69 -7.52 1 97.75 128 LEU B O 1
ATOM 4344 N N . LEU B 1 129 ? 6.367 -0.477 -6.676 1 98.69 129 LEU B N 1
ATOM 4345 C CA . LEU B 1 129 ? 6.094 -0.959 -5.324 1 98.69 129 LEU B CA 1
ATOM 4346 C C . LEU B 1 129 ? 4.73 -0.482 -4.844 1 98.69 129 LEU B C 1
ATOM 4348 O O . LEU B 1 129 ? 4.008 -1.226 -4.176 1 98.69 129 LEU B O 1
ATOM 4352 N N . HIS B 1 130 ? 4.43 0.755 -5.133 1 98.62 130 HIS B N 1
ATOM 4353 C CA . HIS B 1 130 ? 3.113 1.274 -4.773 1 98.62 130 HIS B CA 1
ATOM 4354 C C . HIS B 1 130 ? 2.002 0.455 -5.418 1 98.62 130 HIS B C 1
ATOM 4356 O O . HIS B 1 130 ? 1.026 0.092 -4.758 1 98.62 130 HIS B O 1
ATOM 4362 N N . HIS B 1 131 ? 2.141 0.162 -6.711 1 97.75 131 HIS B N 1
ATOM 4363 C CA . HIS B 1 131 ? 1.166 -0.65 -7.43 1 97.75 131 HIS B CA 1
ATOM 4364 C C . HIS B 1 131 ? 1.058 -2.045 -6.824 1 97.75 131 HIS B C 1
ATOM 4366 O O . HIS B 1 131 ? -0.042 -2.588 -6.699 1 97.75 131 HIS B O 1
ATOM 4372 N N . TRP B 1 132 ? 2.186 -2.596 -6.48 1 98.31 132 TRP B N 1
ATOM 4373 C CA . TRP B 1 132 ? 2.17 -3.877 -5.781 1 98.31 132 TRP B CA 1
ATOM 4374 C C . TRP B 1 132 ? 1.285 -3.812 -4.543 1 98.31 132 TRP B C 1
ATOM 4376 O O . TRP B 1 132 ? 0.433 -4.68 -4.336 1 98.31 132 TRP B O 1
ATOM 4386 N N . THR B 1 133 ? 1.521 -2.768 -3.754 1 98.44 133 THR B N 1
ATOM 4387 C CA . THR B 1 133 ? 0.908 -2.668 -2.436 1 98.44 133 THR B CA 1
ATOM 4388 C C . THR B 1 133 ? -0.597 -2.449 -2.551 1 98.44 133 THR B C 1
ATOM 4390 O O . THR B 1 133 ? -1.375 -3.029 -1.791 1 98.44 133 THR B O 1
ATOM 4393 N N . VAL B 1 134 ? -1.02 -1.718 -3.555 1 97.12 134 VAL B N 1
ATOM 4394 C CA . VAL B 1 134 ? -2.422 -1.314 -3.576 1 97.12 134 VAL B CA 1
ATOM 4395 C C . VAL B 1 134 ? -3.219 -2.264 -4.469 1 97.12 134 VAL B C 1
ATOM 4397 O O . VAL B 1 134 ? -4.445 -2.33 -4.375 1 97.12 134 VAL B O 1
ATOM 4400 N N . SER B 1 135 ? -2.521 -3.027 -5.352 1 96.31 135 SER B N 1
ATOM 4401 C CA . SER B 1 135 ? -3.295 -3.801 -6.316 1 96.31 135 SER B CA 1
ATOM 4402 C C . SER B 1 135 ? -2.748 -5.219 -6.453 1 96.31 135 SER B C 1
ATOM 4404 O O . SER B 1 135 ? -3.377 -6.18 -6.004 1 96.31 135 SER B O 1
ATOM 4406 N N . THR B 1 136 ? -1.512 -5.406 -6.883 1 97.12 136 THR B N 1
ATOM 4407 C CA . THR B 1 136 ? -0.969 -6.699 -7.289 1 97.12 136 THR B CA 1
ATOM 4408 C C . THR B 1 136 ? -0.992 -7.684 -6.125 1 97.12 136 THR B C 1
ATOM 4410 O O . THR B 1 136 ? -1.363 -8.852 -6.297 1 97.12 136 THR B O 1
ATOM 4413 N N . SER B 1 137 ? -0.609 -7.234 -4.953 1 97 137 SER B N 1
ATOM 4414 C CA . SER B 1 137 ? -0.481 -8.117 -3.797 1 97 137 SER B CA 1
ATOM 4415 C C . SER B 1 137 ? -1.822 -8.734 -3.422 1 97 137 SER B C 1
ATOM 4417 O O . SER B 1 137 ? -1.876 -9.867 -2.943 1 97 137 SER B O 1
ATOM 4419 N N . LYS B 1 138 ? -2.877 -8.07 -3.674 1 94.19 138 LYS B N 1
ATOM 4420 C CA . LYS B 1 138 ? -4.211 -8.508 -3.271 1 94.19 138 LYS B CA 1
ATOM 4421 C C . LYS B 1 138 ? -4.77 -9.531 -4.25 1 94.19 138 LYS B C 1
ATOM 4423 O O . LYS B 1 138 ? -5.719 -10.25 -3.93 1 94.19 138 LYS B O 1
ATOM 4428 N N . LEU B 1 139 ? -4.176 -9.617 -5.402 1 93.06 139 LEU B N 1
ATOM 4429 C CA . LEU B 1 139 ? -4.699 -10.477 -6.457 1 93.06 139 LEU B CA 1
ATOM 4430 C C . LEU B 1 139 ? -3.984 -11.82 -6.461 1 93.06 139 LEU B C 1
ATOM 4432 O O . LEU B 1 139 ? -4.262 -12.672 -7.309 1 93.06 139 LEU B O 1
ATOM 4436 N N . LEU B 1 140 ? -3.119 -12.016 -5.516 1 91.44 140 LEU B N 1
ATOM 4437 C CA . LEU B 1 140 ? -2.383 -13.273 -5.438 1 91.44 140 LEU B CA 1
ATOM 4438 C C . LEU B 1 140 ? -3.109 -14.273 -4.543 1 91.44 140 LEU B C 1
ATOM 4440 O O . LEU B 1 140 ? -2.748 -15.445 -4.5 1 91.44 140 LEU B O 1
ATOM 4444 N N . ILE B 1 141 ? -4.125 -13.766 -3.824 1 86.88 141 ILE B N 1
ATOM 4445 C CA . ILE B 1 141 ? -4.816 -14.633 -2.875 1 86.88 141 ILE B CA 1
ATOM 4446 C C . ILE B 1 141 ? -6.309 -14.664 -3.203 1 86.88 141 ILE B C 1
ATOM 4448 O O . ILE B 1 141 ? -6.82 -13.773 -3.881 1 86.88 141 ILE B O 1
ATOM 4452 N N . THR B 1 142 ? -6.914 -15.648 -2.713 1 85.06 142 THR B N 1
ATOM 4453 C CA . THR B 1 142 ? -8.336 -15.82 -3 1 85.06 142 THR B CA 1
ATOM 4454 C C . THR B 1 142 ? -9.188 -15.203 -1.897 1 85.06 142 THR B C 1
ATOM 4456 O O . THR B 1 142 ? -10.242 -14.617 -2.172 1 85.06 142 THR B O 1
ATOM 4459 N N . HIS B 1 143 ? -8.719 -15.32 -0.729 1 88.5 143 HIS B N 1
ATOM 4460 C CA . HIS B 1 143 ? -9.492 -14.789 0.381 1 88.5 143 HIS B CA 1
ATOM 4461 C C . HIS B 1 143 ? -8.812 -13.57 0.994 1 88.5 143 HIS B C 1
ATOM 4463 O O . HIS B 1 143 ? -7.648 -13.641 1.396 1 88.5 143 HIS B O 1
ATOM 4469 N N . PRO B 1 144 ? -9.531 -12.477 1.266 1 89.75 144 PRO B N 1
ATOM 4470 C CA . PRO B 1 144 ? -8.938 -11.211 1.69 1 89.75 144 PRO B CA 1
ATOM 4471 C C . PRO B 1 144 ? -8.32 -11.281 3.086 1 89.75 144 PRO B C 1
ATOM 4473 O O . PRO B 1 144 ? -7.445 -10.484 3.418 1 89.75 144 PRO B O 1
ATOM 4476 N N . LYS B 1 145 ? -8.75 -12.219 3.877 1 90.31 145 LYS B N 1
ATOM 4477 C CA . LYS B 1 145 ? -8.227 -12.367 5.234 1 90.31 145 LYS B CA 1
ATOM 4478 C C . LYS B 1 145 ? -6.715 -12.57 5.223 1 90.31 145 LYS B C 1
ATOM 4480 O O . LYS B 1 145 ? -6.027 -12.211 6.18 1 90.31 145 LYS B O 1
ATOM 4485 N N . PHE B 1 146 ? -6.195 -13.062 4.141 1 90.5 146 PHE B N 1
ATOM 4486 C CA . PHE B 1 146 ? -4.781 -13.414 4.09 1 90.5 146 PHE B CA 1
ATOM 4487 C C . PHE B 1 146 ? -4.012 -12.438 3.209 1 90.5 146 PHE B C 1
ATOM 4489 O O . PHE B 1 146 ? -2.83 -12.656 2.924 1 90.5 146 PHE B O 1
ATOM 4496 N N . ALA B 1 147 ? -4.625 -11.352 2.857 1 92.19 147 ALA B N 1
ATOM 4497 C CA . ALA B 1 147 ? -4.023 -10.375 1.956 1 92.19 147 ALA B CA 1
ATOM 4498 C C . ALA B 1 147 ? -2.805 -9.711 2.596 1 92.19 147 ALA B C 1
ATOM 4500 O O . ALA B 1 147 ? -1.87 -9.312 1.897 1 92.19 147 ALA B O 1
ATOM 4501 N N . HIS B 1 148 ? -2.756 -9.672 3.926 1 94.5 148 HIS B N 1
ATOM 4502 C CA . HIS B 1 148 ? -1.711 -8.953 4.645 1 94.5 148 HIS B CA 1
ATOM 4503 C C . HIS B 1 148 ? -0.352 -9.617 4.449 1 94.5 148 HIS B C 1
ATOM 4505 O O . HIS B 1 148 ? 0.686 -8.953 4.555 1 94.5 148 HIS B O 1
ATOM 4511 N N . ILE B 1 149 ? -0.308 -10.852 4.082 1 95.38 149 ILE B N 1
ATOM 4512 C CA . ILE B 1 149 ? 0.954 -11.562 3.932 1 95.38 149 ILE B CA 1
ATOM 4513 C C . ILE B 1 149 ? 1.743 -10.977 2.764 1 95.38 149 ILE B C 1
ATOM 4515 O O . ILE B 1 149 ? 2.869 -10.508 2.939 1 95.38 149 ILE B O 1
ATOM 4519 N N . TRP B 1 150 ? 1.123 -10.906 1.646 1 96.75 150 TRP B N 1
ATOM 4520 C CA . TRP B 1 150 ? 1.803 -10.414 0.45 1 96.75 150 TRP B CA 1
ATOM 4521 C C . TRP B 1 150 ? 1.832 -8.891 0.427 1 96.75 150 TRP B C 1
ATOM 4523 O O . TRP B 1 150 ? 2.758 -8.289 -0.123 1 96.75 150 TRP B O 1
ATOM 4533 N N . GLN B 1 151 ? 0.896 -8.25 1.042 1 97.88 151 GLN B N 1
ATOM 4534 C CA . GLN B 1 151 ? 0.744 -6.801 0.988 1 97.88 151 GLN B CA 1
ATOM 4535 C C . GLN B 1 151 ? 1.645 -6.117 2.012 1 97.88 151 GLN B C 1
ATOM 4537 O O . GLN B 1 151 ? 2.176 -5.035 1.754 1 97.88 151 GLN B O 1
ATOM 4542 N N . ILE B 1 152 ? 1.799 -6.734 3.178 1 97.69 152 ILE B N 1
ATOM 4543 C CA . ILE B 1 152 ? 2.469 -6.055 4.281 1 97.69 152 ILE B CA 1
ATOM 4544 C C . ILE B 1 152 ? 3.711 -6.84 4.691 1 97.69 152 ILE B C 1
ATOM 4546 O O . ILE B 1 152 ? 4.832 -6.34 4.586 1 97.69 152 ILE B O 1
ATOM 4550 N N . THR B 1 153 ? 3.602 -8.102 5.02 1 97.56 153 THR B N 1
ATOM 4551 C CA . THR B 1 153 ? 4.664 -8.891 5.633 1 97.56 153 THR B CA 1
ATOM 4552 C C . THR B 1 153 ? 5.824 -9.086 4.664 1 97.56 153 THR B C 1
ATOM 4554 O O . THR B 1 153 ? 6.98 -8.859 5.02 1 97.56 153 THR B O 1
ATOM 4557 N N . VAL B 1 154 ? 5.527 -9.461 3.463 1 98 154 VAL B N 1
ATOM 4558 C CA . VAL B 1 154 ? 6.562 -9.789 2.492 1 98 154 VAL B CA 1
ATOM 4559 C C . VAL B 1 154 ? 7.34 -8.531 2.111 1 98 154 VAL B C 1
ATOM 4561 O O . VAL B 1 154 ? 8.57 -8.531 2.109 1 98 154 VAL B O 1
ATOM 4564 N N . PRO B 1 155 ? 6.66 -7.418 1.824 1 98.5 155 PRO B N 1
ATOM 4565 C CA . PRO B 1 155 ? 7.438 -6.207 1.551 1 98.5 155 PRO B CA 1
ATOM 4566 C C . PRO B 1 155 ? 8.281 -5.766 2.744 1 98.5 155 PRO B C 1
ATOM 4568 O O . PRO B 1 155 ? 9.391 -5.254 2.568 1 98.5 155 PRO B O 1
ATOM 4571 N N . GLU B 1 156 ? 7.77 -5.965 3.924 1 97.19 156 GLU B N 1
ATOM 4572 C CA . GLU B 1 156 ? 8.555 -5.621 5.105 1 97.19 156 GLU B CA 1
ATOM 4573 C C . GLU B 1 156 ? 9.836 -6.445 5.176 1 97.19 156 GLU B C 1
ATOM 4575 O O . GLU B 1 156 ? 10.906 -5.918 5.488 1 97.19 156 GLU B O 1
ATOM 4580 N N . ILE B 1 157 ? 9.719 -7.707 4.867 1 97.31 157 ILE B N 1
ATOM 4581 C CA . ILE B 1 157 ? 10.898 -8.57 4.793 1 97.31 157 ILE B CA 1
ATOM 4582 C C . ILE B 1 157 ? 11.812 -8.094 3.67 1 97.31 157 ILE B C 1
ATOM 4584 O O . ILE B 1 157 ? 13.039 -8.055 3.832 1 97.31 157 ILE B O 1
ATOM 4588 N N . ALA B 1 158 ? 11.234 -7.645 2.609 1 98.19 158 ALA B N 1
ATOM 4589 C CA . ALA B 1 158 ? 11.984 -7.254 1.414 1 98.19 158 ALA B CA 1
ATOM 4590 C C . ALA B 1 158 ? 12.789 -5.984 1.661 1 98.19 158 ALA B C 1
ATOM 4592 O O . ALA B 1 158 ? 13.75 -5.703 0.942 1 98.19 158 ALA B O 1
ATOM 4593 N N . THR B 1 159 ? 12.359 -5.16 2.602 1 96.25 159 THR B N 1
ATOM 4594 C CA . THR B 1 159 ? 13.078 -3.926 2.881 1 96.25 159 THR B CA 1
ATOM 4595 C C . THR B 1 159 ? 14.5 -4.223 3.355 1 96.25 159 THR B C 1
ATOM 4597 O O . THR B 1 159 ? 15.359 -3.338 3.365 1 96.25 159 THR B O 1
ATOM 4600 N N . GLN B 1 160 ? 14.789 -5.496 3.676 1 95.56 160 GLN B N 1
ATOM 4601 C CA . GLN B 1 160 ? 16.125 -5.883 4.137 1 95.56 160 GLN B CA 1
ATOM 4602 C C . GLN B 1 160 ? 16.797 -6.824 3.141 1 95.56 160 GLN B C 1
ATOM 4604 O O . GLN B 1 160 ? 17.953 -7.207 3.328 1 95.56 160 GLN B O 1
ATOM 4609 N N . HIS B 1 161 ? 16.109 -7.188 2.17 1 97.19 161 HIS B N 1
ATOM 4610 C CA . HIS B 1 161 ? 16.609 -8.164 1.205 1 97.19 161 HIS B CA 1
ATOM 4611 C C . HIS B 1 161 ? 16.312 -7.727 -0.224 1 97.19 161 HIS B C 1
ATOM 4613 O O . HIS B 1 161 ? 15.234 -8.031 -0.75 1 97.19 161 HIS B O 1
ATOM 4619 N N . GLU B 1 162 ? 17.266 -7.25 -0.895 1 97.31 162 GLU B N 1
ATOM 4620 C CA . GLU B 1 162 ? 17.109 -6.59 -2.188 1 97.31 162 GLU B CA 1
ATOM 4621 C C . GLU B 1 162 ? 16.562 -7.555 -3.234 1 97.31 162 GLU B C 1
ATOM 4623 O O . GLU B 1 162 ? 15.766 -7.164 -4.09 1 97.31 162 GLU B O 1
ATOM 4628 N N . PHE B 1 163 ? 17 -8.812 -3.203 1 97.19 163 PHE B N 1
ATOM 4629 C CA . PHE B 1 163 ? 16.547 -9.766 -4.215 1 97.19 163 PHE B CA 1
ATOM 4630 C C . PHE B 1 163 ? 15.039 -9.984 -4.113 1 97.19 163 PHE B C 1
ATOM 4632 O O . PHE B 1 163 ? 14.359 -10.117 -5.133 1 97.19 163 PHE B O 1
ATOM 4639 N N . LEU B 1 164 ? 14.508 -10.008 -2.893 1 98.38 164 LEU B N 1
ATOM 4640 C CA . LEU B 1 164 ? 13.07 -10.156 -2.697 1 98.38 164 LEU B CA 1
ATOM 4641 C C . LEU B 1 164 ? 12.32 -8.93 -3.219 1 98.38 164 LEU B C 1
ATOM 4643 O O . LEU B 1 164 ? 11.258 -9.062 -3.826 1 98.38 164 LEU B O 1
ATOM 4647 N N . MET B 1 165 ? 12.898 -7.738 -3.002 1 98.69 165 MET B N 1
ATOM 4648 C CA . MET B 1 165 ? 12.289 -6.512 -3.51 1 98.69 165 MET B CA 1
ATOM 4649 C C . MET B 1 165 ? 12.227 -6.527 -5.035 1 98.69 165 MET B C 1
ATOM 4651 O O . MET B 1 165 ? 11.203 -6.176 -5.621 1 98.69 165 MET B O 1
ATOM 4655 N N . HIS B 1 166 ? 13.273 -7 -5.645 1 98.31 166 HIS B N 1
ATOM 4656 C CA . HIS B 1 166 ? 13.273 -7.113 -7.102 1 98.31 166 HIS B CA 1
ATOM 4657 C C . HIS B 1 166 ? 12.219 -8.102 -7.574 1 98.31 166 HIS B C 1
ATOM 4659 O O . HIS B 1 166 ? 11.625 -7.926 -8.641 1 98.31 166 HIS B O 1
ATOM 4665 N N . GLY B 1 167 ? 12.062 -9.164 -6.797 1 98.12 167 GLY B N 1
ATOM 4666 C CA . GLY B 1 167 ? 10.977 -10.086 -7.117 1 98.12 167 GLY B CA 1
ATOM 4667 C C . GLY B 1 167 ? 9.609 -9.422 -7.098 1 98.12 167 GLY B C 1
ATOM 4668 O O . GLY B 1 167 ? 8.797 -9.648 -7.992 1 98.12 167 GLY B O 1
ATOM 4669 N N . ILE B 1 168 ? 9.391 -8.594 -6.07 1 98.69 168 ILE B N 1
ATOM 4670 C CA . ILE B 1 168 ? 8.141 -7.859 -5.922 1 98.69 168 ILE B CA 1
ATOM 4671 C C . ILE B 1 168 ? 7.953 -6.902 -7.094 1 98.69 168 ILE B C 1
ATOM 4673 O O . ILE B 1 168 ? 6.883 -6.859 -7.703 1 98.69 168 ILE B O 1
ATOM 4677 N N . LEU B 1 169 ? 9.008 -6.203 -7.422 1 98.38 169 LEU B N 1
ATOM 4678 C CA . LEU B 1 169 ? 8.945 -5.23 -8.508 1 98.38 169 LEU B CA 1
ATOM 4679 C C . LEU B 1 169 ? 8.734 -5.926 -9.852 1 98.38 169 LEU B C 1
ATOM 4681 O O . LEU B 1 169 ? 8.016 -5.414 -10.711 1 98.38 169 LEU B O 1
ATOM 4685 N N . CYS B 1 170 ? 9.344 -7.082 -10.008 1 97.38 170 CYS B N 1
ATOM 4686 C CA . CYS B 1 170 ? 9.148 -7.891 -11.203 1 97.38 170 CYS B CA 1
ATOM 4687 C C . CYS B 1 170 ? 7.672 -8.219 -11.406 1 97.38 170 CYS B C 1
ATOM 4689 O O . CYS B 1 170 ? 7.109 -7.945 -12.469 1 97.38 170 CYS B O 1
ATOM 4691 N N . LEU B 1 171 ? 7.082 -8.688 -10.383 1 97.25 171 LEU B N 1
ATOM 4692 C CA . LEU B 1 171 ? 5.691 -9.125 -10.484 1 97.25 171 LEU B CA 1
ATOM 4693 C C . LEU B 1 171 ? 4.758 -7.93 -10.664 1 97.25 171 LEU B C 1
ATOM 4695 O O . LEU B 1 171 ? 3.754 -8.023 -11.367 1 97.25 171 LEU B O 1
ATOM 4699 N N . SER B 1 172 ? 5.09 -6.871 -9.961 1 97.25 172 SER B N 1
ATOM 4700 C CA . SER B 1 172 ? 4.301 -5.656 -10.125 1 97.25 172 SER B CA 1
ATOM 4701 C C . SER B 1 172 ? 4.332 -5.168 -11.562 1 97.25 172 SER B C 1
ATOM 4703 O O . SER B 1 172 ? 3.295 -4.797 -12.125 1 97.25 172 SER B O 1
ATOM 4705 N N . ALA B 1 173 ? 5.492 -5.18 -12.195 1 96.25 173 ALA B N 1
ATOM 4706 C CA . ALA B 1 173 ? 5.641 -4.762 -13.586 1 96.25 173 ALA B CA 1
ATOM 4707 C C . ALA B 1 173 ? 4.871 -5.688 -14.523 1 96.25 173 ALA B C 1
ATOM 4709 O O . ALA B 1 173 ? 4.215 -5.227 -15.461 1 96.25 173 ALA B O 1
ATOM 4710 N N . LEU B 1 174 ? 4.926 -6.949 -14.227 1 94.62 174 LEU B N 1
ATOM 4711 C CA . LEU B 1 174 ? 4.219 -7.922 -15.055 1 94.62 174 LEU B CA 1
ATOM 4712 C C . LEU B 1 174 ? 2.709 -7.727 -14.953 1 94.62 174 LEU B C 1
ATOM 4714 O O . LEU B 1 174 ? 1.995 -7.848 -15.953 1 94.62 174 LEU B O 1
ATOM 4718 N N . HIS B 1 175 ? 2.246 -7.492 -13.789 1 95.19 175 HIS B N 1
ATOM 4719 C CA . HIS B 1 175 ? 0.817 -7.258 -13.602 1 95.19 175 HIS B CA 1
ATOM 4720 C C . HIS B 1 175 ? 0.36 -6.008 -14.344 1 95.19 175 HIS B C 1
ATOM 4722 O O . HIS B 1 175 ? -0.718 -5.992 -14.938 1 95.19 175 HIS B O 1
ATOM 4728 N N . LEU B 1 176 ? 1.152 -4.984 -14.234 1 93.62 176 LEU B N 1
ATOM 4729 C CA . LEU B 1 176 ? 0.825 -3.758 -14.953 1 93.62 176 LEU B CA 1
ATOM 4730 C C . LEU B 1 176 ? 0.77 -4.004 -16.453 1 93.62 176 LEU B C 1
ATOM 4732 O O . LEU B 1 176 ? -0.113 -3.486 -17.141 1 93.62 176 LEU B O 1
ATOM 4736 N N . ALA B 1 177 ? 1.724 -4.754 -16.922 1 91.5 177 ALA B N 1
ATOM 4737 C CA . ALA B 1 177 ? 1.729 -5.109 -18.344 1 91.5 177 ALA B CA 1
ATOM 4738 C C . ALA B 1 177 ? 0.449 -5.844 -18.734 1 91.5 177 ALA B C 1
ATOM 4740 O O . ALA B 1 177 ? -0.139 -5.57 -19.781 1 91.5 177 ALA B O 1
ATOM 4741 N N . HIS B 1 178 ? 0.033 -6.711 -17.906 1 89.94 178 HIS B N 1
ATOM 4742 C CA . HIS B 1 178 ? -1.177 -7.488 -18.141 1 89.94 178 HIS B CA 1
ATOM 4743 C C . HIS B 1 178 ? -2.418 -6.605 -18.109 1 89.94 178 HIS B C 1
ATOM 4745 O O . HIS B 1 178 ? -3.293 -6.727 -18.969 1 89.94 178 HIS B O 1
ATOM 4751 N N . GLU B 1 179 ? -2.553 -5.742 -17.094 1 89.25 179 GLU B N 1
ATOM 4752 C CA . GLU B 1 179 ? -3.719 -4.883 -16.906 1 89.25 179 GLU B CA 1
ATOM 4753 C C . GLU B 1 179 ? -3.863 -3.881 -18.047 1 89.25 179 GLU B C 1
ATOM 4755 O O . GLU B 1 179 ? -4.98 -3.582 -18.469 1 89.25 179 GLU B O 1
ATOM 4760 N N . LYS B 1 180 ? -2.844 -3.33 -18.406 1 86 180 LYS B N 1
ATOM 4761 C CA . LYS B 1 180 ? -2.883 -2.297 -19.438 1 86 180 LYS B CA 1
ATOM 4762 C C . LYS B 1 180 ? -2.863 -2.908 -20.828 1 86 180 LYS B C 1
ATOM 4764 O O . LYS B 1 180 ? -2.891 -2.189 -21.828 1 86 180 LYS B O 1
ATOM 4769 N N . LYS B 1 181 ? -2.982 -4.176 -20.875 1 78.56 181 LYS B N 1
ATOM 4770 C CA . LYS B 1 181 ? -2.926 -4.895 -22.141 1 78.56 181 LYS B CA 1
ATOM 4771 C C . LYS B 1 181 ? -1.799 -4.363 -23.016 1 78.56 181 LYS B C 1
ATOM 4773 O O . LYS B 1 181 ? -1.977 -4.195 -24.234 1 78.56 181 LYS B O 1
ATOM 4778 N N . LEU B 1 182 ? -1.044 -3.508 -22.344 1 63.84 182 LEU B N 1
ATOM 4779 C CA . LEU B 1 182 ? 0.147 -3.008 -23.016 1 63.84 182 LEU B CA 1
ATOM 4780 C C . LEU B 1 182 ? 1.249 -4.062 -23.031 1 63.84 182 LEU B C 1
ATOM 4782 O O . LEU B 1 182 ? 2.197 -3.984 -22.25 1 63.84 182 LEU B O 1
ATOM 4786 N N . THR B 1 183 ? 0.762 -5.188 -23.609 1 57.28 183 THR B N 1
ATOM 4787 C CA . THR B 1 183 ? 1.852 -6.145 -23.766 1 57.28 183 THR B CA 1
ATOM 4788 C C . THR B 1 183 ? 3.131 -5.441 -24.219 1 57.28 183 THR B C 1
ATOM 4790 O O . THR B 1 183 ? 4.059 -6.086 -24.703 1 57.28 183 THR B O 1
ATOM 4793 N N . LYS B 1 184 ? 2.871 -3.973 -24.016 1 57.72 184 LYS B N 1
ATOM 4794 C CA . LYS B 1 184 ? 4.016 -3.189 -24.484 1 57.72 184 LYS B CA 1
ATOM 4795 C C . LYS B 1 184 ? 5.293 -3.609 -23.766 1 57.72 184 LYS B C 1
ATOM 4797 O O . LYS B 1 184 ? 5.27 -3.902 -22.562 1 57.72 184 LYS B O 1
ATOM 4802 N N . SER B 1 185 ? 6.273 -3.771 -24.406 1 65.94 185 SER B N 1
ATOM 4803 C CA . SER B 1 185 ? 7.605 -4.367 -24.328 1 65.94 185 SER B CA 1
ATOM 4804 C C . SER B 1 185 ? 8.445 -3.707 -23.25 1 65.94 185 SER B C 1
ATOM 4806 O O . SER B 1 185 ? 9.227 -4.379 -22.562 1 65.94 185 SER B O 1
ATOM 4808 N N . SER B 1 186 ? 7.785 -2.562 -22.656 1 83 186 SER B N 1
ATOM 4809 C CA . SER B 1 186 ? 8.711 -1.928 -21.734 1 83 186 SER B CA 1
ATOM 4810 C C . SER B 1 186 ? 8.562 -2.5 -20.328 1 83 186 SER B C 1
ATOM 4812 O O . SER B 1 186 ? 9.562 -2.773 -19.656 1 83 186 SER B O 1
ATOM 4814 N N . PHE B 1 187 ? 7.23 -2.84 -19.938 1 88.75 187 PHE B N 1
ATOM 4815 C CA . PHE B 1 187 ? 7.031 -3.377 -18.594 1 88.75 187 PHE B CA 1
ATOM 4816 C C . PHE B 1 187 ? 7.574 -4.797 -18.5 1 88.75 187 PHE B C 1
ATOM 4818 O O . PHE B 1 187 ? 8.109 -5.191 -17.453 1 88.75 187 PHE B O 1
ATOM 4825 N N . VAL B 1 188 ? 7.398 -5.523 -19.547 1 90.38 188 VAL B N 1
ATOM 4826 C CA . VAL B 1 188 ? 7.879 -6.902 -19.547 1 90.38 188 VAL B CA 1
ATOM 4827 C C . VAL B 1 188 ? 9.406 -6.918 -19.516 1 90.38 188 VAL B C 1
ATOM 4829 O O . VAL B 1 188 ? 10.008 -7.734 -18.812 1 90.38 188 VAL B O 1
ATOM 4832 N N . ARG B 1 189 ? 10.016 -6.035 -20.219 1 90.38 189 ARG B N 1
ATOM 4833 C CA . ARG B 1 189 ? 11.469 -5.914 -20.188 1 90.38 189 ARG B CA 1
ATOM 4834 C C . ARG B 1 189 ? 11.961 -5.5 -18.812 1 90.38 189 ARG B C 1
ATOM 4836 O O . ARG B 1 189 ? 12.961 -6.027 -18.312 1 90.38 189 ARG B O 1
ATOM 4843 N N . GLU B 1 190 ? 11.234 -4.609 -18.312 1 93 190 GLU B N 1
ATOM 4844 C CA . GLU B 1 190 ? 11.562 -4.176 -16.953 1 93 190 GLU B CA 1
ATOM 4845 C C . GLU B 1 190 ? 11.406 -5.32 -15.961 1 93 190 GLU B C 1
ATOM 4847 O O . GLU B 1 190 ? 12.234 -5.488 -15.062 1 93 190 GLU B O 1
ATOM 4852 N N . ALA B 1 191 ? 10.328 -6.016 -16.141 1 95.06 191 ALA B N 1
ATOM 4853 C CA . ALA B 1 191 ? 10.094 -7.172 -15.273 1 95.06 191 ALA B CA 1
ATOM 4854 C C . ALA B 1 191 ? 11.219 -8.188 -15.406 1 95.06 191 ALA B C 1
ATOM 4856 O O . ALA B 1 191 ? 11.711 -8.719 -14.406 1 95.06 191 ALA B O 1
ATOM 4857 N N . ALA B 1 192 ? 11.633 -8.422 -16.578 1 92.69 192 ALA B N 1
ATOM 4858 C CA . ALA B 1 192 ? 12.719 -9.367 -16.828 1 92.69 192 ALA B CA 1
ATOM 4859 C C . ALA B 1 192 ? 14.016 -8.891 -16.188 1 92.69 192 ALA B C 1
ATOM 4861 O O . ALA B 1 192 ? 14.781 -9.695 -15.641 1 92.69 192 ALA B O 1
ATOM 4862 N N . ALA B 1 193 ? 14.266 -7.59 -16.281 1 94.81 193 ALA B N 1
ATOM 4863 C CA . ALA B 1 193 ? 15.461 -7.023 -15.656 1 94.81 193 ALA B CA 1
ATOM 4864 C C . ALA B 1 193 ? 15.43 -7.211 -14.141 1 94.81 193 ALA B C 1
ATOM 4866 O O . ALA B 1 193 ? 16.422 -7.629 -13.539 1 94.81 193 ALA B O 1
ATOM 4867 N N . HIS B 1 194 ? 14.312 -6.902 -13.578 1 97.19 194 HIS B N 1
ATOM 4868 C CA . HIS B 1 194 ? 14.164 -7.098 -12.141 1 97.19 194 HIS B CA 1
ATOM 4869 C C . HIS B 1 194 ? 14.273 -8.57 -11.766 1 97.19 194 HIS B C 1
ATOM 4871 O O . HIS B 1 194 ? 14.852 -8.922 -10.734 1 97.19 194 HIS B O 1
ATOM 4877 N N . HIS B 1 195 ? 13.711 -9.414 -12.578 1 95 195 HIS B N 1
ATOM 4878 C CA . HIS B 1 195 ? 13.781 -10.844 -12.32 1 95 195 HIS B CA 1
ATOM 4879 C C . HIS B 1 195 ? 15.227 -11.336 -12.328 1 95 195 HIS B C 1
ATOM 4881 O O . HIS B 1 195 ? 15.617 -12.148 -11.484 1 95 195 HIS B O 1
ATOM 4887 N N . THR B 1 196 ? 15.969 -10.812 -13.258 1 94.06 196 THR B N 1
ATOM 4888 C CA . THR B 1 196 ? 17.375 -11.18 -13.352 1 94.06 196 THR B CA 1
ATOM 4889 C C . THR B 1 196 ? 18.125 -10.781 -12.086 1 94.06 196 THR B C 1
ATOM 4891 O O . THR B 1 196 ? 18.891 -11.578 -11.531 1 94.06 196 THR B O 1
ATOM 4894 N N . LEU B 1 197 ? 17.891 -9.609 -11.648 1 96.25 197 LEU B N 1
ATOM 4895 C CA . LEU B 1 197 ? 18.531 -9.133 -10.43 1 96.25 197 LEU B CA 1
ATOM 4896 C C . LEU B 1 197 ? 18.062 -9.938 -9.227 1 96.25 197 LEU B C 1
ATOM 4898 O O . LEU B 1 197 ? 18.859 -10.242 -8.328 1 96.25 197 LEU B O 1
ATOM 4902 N N . ALA B 1 198 ? 16.812 -10.289 -9.219 1 96.56 198 ALA B N 1
ATOM 4903 C CA . ALA B 1 198 ? 16.25 -11.07 -8.117 1 96.56 198 ALA B CA 1
ATOM 4904 C C . ALA B 1 198 ? 16.891 -12.453 -8.047 1 96.56 198 ALA B C 1
ATOM 4906 O O . ALA B 1 198 ? 17.297 -12.898 -6.973 1 96.56 198 ALA B O 1
ATOM 4907 N N . ILE B 1 199 ? 17 -13.062 -9.164 1 92.81 199 ILE B N 1
ATOM 4908 C CA . ILE B 1 199 ? 17.562 -14.406 -9.227 1 92.81 199 ILE B CA 1
ATOM 4909 C C . ILE B 1 199 ? 19.031 -14.383 -8.82 1 92.81 199 ILE B C 1
ATOM 4911 O O . ILE B 1 199 ? 19.5 -15.258 -8.086 1 92.81 199 ILE B O 1
ATOM 4915 N N . GLN B 1 200 ? 19.781 -13.375 -9.266 1 93.69 200 GLN B N 1
ATOM 4916 C CA . GLN B 1 200 ? 21.188 -13.227 -8.891 1 93.69 200 GLN B CA 1
ATOM 4917 C C . GLN B 1 200 ? 21.328 -13.062 -7.379 1 93.69 200 GLN B C 1
ATOM 4919 O O . GLN B 1 200 ? 22.156 -13.742 -6.758 1 93.69 200 GLN B O 1
ATOM 4924 N N . GLY B 1 201 ? 20.547 -12.195 -6.855 1 94.44 201 GLY B N 1
ATOM 4925 C CA . GLY B 1 201 ? 20.578 -12 -5.414 1 94.44 201 GLY B CA 1
ATOM 4926 C C . GLY B 1 201 ? 20.125 -13.219 -4.637 1 94.44 201 GLY B C 1
ATOM 4927 O O . GLY B 1 201 ? 20.672 -13.516 -3.57 1 94.44 201 GLY B O 1
ATOM 4928 N N . PHE B 1 202 ? 19.188 -13.914 -5.113 1 93.94 202 PHE B N 1
ATOM 4929 C CA . PHE B 1 202 ? 18.656 -15.125 -4.492 1 93.94 202 PHE B CA 1
ATOM 4930 C C . PHE B 1 202 ? 19.719 -16.219 -4.426 1 93.94 202 PHE B C 1
ATOM 4932 O O . PHE B 1 202 ? 19.922 -16.828 -3.381 1 93.94 202 PHE B O 1
ATOM 4939 N N . ASN B 1 203 ? 20.359 -16.375 -5.477 1 90.81 203 ASN B N 1
ATOM 4940 C CA . ASN B 1 203 ? 21.422 -17.359 -5.535 1 90.81 203 ASN B CA 1
ATOM 4941 C C . ASN B 1 203 ? 22.547 -17.047 -4.547 1 90.81 203 ASN B C 1
ATOM 4943 O O . ASN B 1 203 ? 23.078 -17.938 -3.893 1 90.81 203 ASN B O 1
ATOM 4947 N N . GLN B 1 204 ? 22.844 -15.797 -4.5 1 92.88 204 GLN B N 1
ATOM 4948 C CA . GLN B 1 204 ? 23.844 -15.375 -3.523 1 92.88 204 GLN B CA 1
ATOM 4949 C C . GLN B 1 204 ? 23.359 -15.625 -2.098 1 92.88 204 GLN B C 1
ATOM 4951 O O . GLN B 1 204 ? 24.141 -16.094 -1.252 1 92.88 204 GLN B O 1
ATOM 4956 N N . ALA B 1 205 ? 22.141 -15.367 -1.862 1 92.5 205 ALA B N 1
ATOM 4957 C CA . ALA B 1 205 ? 21.562 -15.531 -0.531 1 92.5 205 ALA B CA 1
ATOM 4958 C C . ALA B 1 205 ? 21.5 -17 -0.134 1 92.5 205 ALA B C 1
ATOM 4960 O O . ALA B 1 205 ? 21.656 -17.344 1.04 1 92.5 205 ALA B O 1
ATOM 4961 N N . ILE B 1 206 ? 21.188 -17.844 -1.027 1 89.75 206 ILE B N 1
ATOM 4962 C CA . ILE B 1 206 ? 21.156 -19.266 -0.769 1 89.75 206 ILE B CA 1
ATOM 4963 C C . ILE B 1 206 ? 22.516 -19.75 -0.294 1 89.75 206 ILE B C 1
ATOM 4965 O O . ILE B 1 206 ? 22.609 -20.578 0.613 1 89.75 206 ILE B O 1
ATOM 4969 N N . SER B 1 207 ? 23.594 -19.172 -0.861 1 88.75 207 SER B N 1
ATOM 4970 C CA . SER B 1 207 ? 24.953 -19.562 -0.507 1 88.75 207 SER B CA 1
ATOM 4971 C C . SER B 1 207 ? 25.312 -19.094 0.902 1 88.75 207 SER B C 1
ATOM 4973 O O . SER B 1 207 ? 26.203 -19.656 1.534 1 88.75 207 SER B O 1
ATOM 4975 N N . GLU B 1 208 ? 24.578 -18.156 1.389 1 91 208 GLU B N 1
ATOM 4976 C CA . GLU B 1 208 ? 24.828 -17.609 2.721 1 91 208 GLU B CA 1
ATOM 4977 C C . GLU B 1 208 ? 23.609 -17.781 3.621 1 91 208 GLU B C 1
ATOM 4979 O O . GLU B 1 208 ? 23.297 -16.891 4.414 1 91 208 GLU B O 1
ATOM 4984 N N . MET B 1 209 ? 23.031 -18.875 3.441 1 89.69 209 MET B N 1
ATOM 4985 C CA . MET B 1 209 ? 21.734 -19.078 4.109 1 89.69 209 MET B CA 1
ATOM 4986 C C . MET B 1 209 ? 21.922 -19.109 5.625 1 89.69 209 MET B C 1
ATOM 4988 O O . MET B 1 209 ? 22.812 -19.781 6.133 1 89.69 209 MET B O 1
ATOM 4992 N N . ASP B 1 210 ? 21.141 -18.297 6.289 1 88.56 210 ASP B N 1
ATOM 4993 C CA . ASP B 1 210 ? 21.094 -18.266 7.746 1 88.56 210 ASP B CA 1
ATOM 4994 C C . ASP B 1 210 ? 19.703 -17.922 8.25 1 88.56 210 ASP B C 1
ATOM 4996 O O . ASP B 1 210 ? 18.75 -17.906 7.469 1 88.56 210 ASP B O 1
ATOM 5000 N N . GLU B 1 211 ? 19.578 -17.766 9.461 1 88.19 211 GLU B N 1
ATOM 5001 C CA . GLU B 1 211 ? 18.266 -17.5 10.055 1 88.19 211 GLU B CA 1
ATOM 5002 C C . GLU B 1 211 ? 17.719 -16.156 9.617 1 88.19 211 GLU B C 1
ATOM 5004 O O . GLU B 1 211 ? 16.516 -15.992 9.445 1 88.19 211 GLU B O 1
ATOM 5009 N N . ALA B 1 212 ? 18.578 -15.211 9.312 1 90.56 212 ALA B N 1
ATOM 5010 C CA . ALA B 1 212 ? 18.188 -13.828 9.039 1 90.56 212 ALA B CA 1
ATOM 5011 C C . ALA B 1 212 ? 17.578 -13.703 7.645 1 90.56 212 ALA B C 1
ATOM 5013 O O . ALA B 1 212 ? 16.75 -12.82 7.402 1 90.56 212 ALA B O 1
ATOM 5014 N N . ASN B 1 213 ? 17.953 -14.609 6.77 1 94.25 213 ASN B N 1
ATOM 5015 C CA . ASN B 1 213 ? 17.453 -14.43 5.41 1 94.25 213 ASN B CA 1
ATOM 5016 C C . ASN B 1 213 ? 16.531 -15.57 5 1 94.25 213 ASN B C 1
ATOM 5018 O O . ASN B 1 213 ? 16.141 -15.672 3.834 1 94.25 213 ASN B O 1
ATOM 5022 N N . SER B 1 214 ? 16.172 -16.422 5.953 1 94.12 214 SER B N 1
ATOM 5023 C CA . SER B 1 214 ? 15.359 -17.594 5.672 1 94.12 214 SER B CA 1
ATOM 5024 C C . SER B 1 214 ? 13.969 -17.203 5.184 1 94.12 214 SER B C 1
ATOM 5026 O O . SER B 1 214 ? 13.469 -17.766 4.207 1 94.12 214 SER B O 1
ATOM 5028 N N . GLU B 1 215 ? 13.352 -16.297 5.824 1 96 215 GLU B N 1
ATOM 5029 C CA . GLU B 1 215 ? 12.023 -15.844 5.426 1 96 215 GLU B CA 1
ATOM 5030 C C . GLU B 1 215 ? 12.047 -15.242 4.023 1 96 215 GLU B C 1
ATOM 5032 O O . GLU B 1 215 ? 11.133 -15.477 3.227 1 96 215 GLU B O 1
ATOM 5037 N N . ALA B 1 216 ? 13.117 -14.508 3.771 1 96.69 216 ALA B N 1
ATOM 5038 C CA . ALA B 1 216 ? 13.242 -13.867 2.463 1 96.69 216 ALA B CA 1
ATOM 5039 C C . ALA B 1 216 ? 13.43 -14.906 1.36 1 96.69 216 ALA B C 1
ATOM 5041 O O . ALA B 1 216 ? 12.852 -14.781 0.28 1 96.69 216 ALA B O 1
ATOM 5042 N N . LEU B 1 217 ? 14.211 -15.898 1.672 1 94.62 217 LEU B N 1
ATOM 5043 C CA . LEU B 1 217 ? 14.461 -16.969 0.709 1 94.62 217 LEU B CA 1
ATOM 5044 C C . LEU B 1 217 ? 13.18 -17.719 0.383 1 94.62 217 LEU B C 1
ATOM 5046 O O . LEU B 1 217 ? 12.867 -17.938 -0.789 1 94.62 217 LEU B O 1
ATOM 5050 N N . PHE B 1 218 ? 12.461 -17.984 1.359 1 93.75 218 PHE B N 1
ATOM 5051 C CA . PHE B 1 218 ? 11.211 -18.719 1.162 1 93.75 218 PHE B CA 1
ATOM 5052 C C . PHE B 1 218 ? 10.203 -17.859 0.397 1 93.75 218 PHE B C 1
ATOM 5054 O O . PHE B 1 218 ? 9.57 -18.344 -0.543 1 93.75 218 PHE B O 1
ATOM 5061 N N . ALA B 1 219 ? 10.062 -16.609 0.8 1 95.69 219 ALA B N 1
ATOM 5062 C CA . ALA B 1 219 ? 9.125 -15.703 0.157 1 95.69 219 ALA B CA 1
ATOM 5063 C C . ALA B 1 219 ? 9.453 -15.531 -1.322 1 95.69 219 ALA B C 1
ATOM 5065 O O . ALA B 1 219 ? 8.555 -15.547 -2.17 1 95.69 219 ALA B O 1
ATOM 5066 N N . PHE B 1 220 ? 10.703 -15.422 -1.604 1 96.06 220 PHE B N 1
ATOM 5067 C CA . PHE B 1 220 ? 11.078 -15.242 -3 1 96.06 220 PHE B CA 1
ATOM 5068 C C . PHE B 1 220 ? 10.836 -16.516 -3.799 1 96.06 220 PHE B C 1
ATOM 5070 O O . PHE B 1 220 ? 10.391 -16.453 -4.945 1 96.06 220 PHE B O 1
ATOM 5077 N N . ALA B 1 221 ? 11.18 -17.594 -3.219 1 92.5 221 ALA B N 1
ATOM 5078 C CA . ALA B 1 221 ? 10.945 -18.844 -3.918 1 92.5 221 ALA B CA 1
ATOM 5079 C C . ALA B 1 221 ? 9.477 -18.984 -4.324 1 92.5 221 ALA B C 1
ATOM 5081 O O . ALA B 1 221 ? 9.172 -19.422 -5.438 1 92.5 221 ALA B O 1
ATOM 5082 N N . ALA B 1 222 ? 8.617 -18.625 -3.408 1 91.25 222 ALA B N 1
ATOM 5083 C CA . ALA B 1 222 ? 7.184 -18.672 -3.691 1 91.25 222 ALA B CA 1
ATOM 5084 C C . ALA B 1 222 ? 6.809 -17.656 -4.773 1 91.25 222 ALA B C 1
ATOM 5086 O O . ALA B 1 222 ? 6.07 -17.984 -5.707 1 91.25 222 ALA B O 1
ATOM 5087 N N . LEU B 1 223 ? 7.332 -16.453 -4.699 1 94 223 LEU B N 1
ATOM 5088 C CA . LEU B 1 223 ? 7.055 -15.398 -5.664 1 94 223 LEU B CA 1
ATOM 5089 C C . LEU B 1 223 ? 7.59 -15.766 -7.043 1 94 223 LEU B C 1
ATOM 5091 O O . LEU B 1 223 ? 6.996 -15.398 -8.062 1 94 223 LEU B O 1
ATOM 5095 N N . ASN B 1 224 ? 8.656 -16.438 -7.012 1 92.19 224 ASN B N 1
ATOM 5096 C CA . ASN B 1 224 ? 9.344 -16.766 -8.258 1 92.19 224 ASN B CA 1
ATOM 5097 C C . ASN B 1 224 ? 8.516 -17.703 -9.117 1 92.19 224 ASN B C 1
ATOM 5099 O O . ASN B 1 224 ? 8.633 -17.688 -10.352 1 92.19 224 ASN B O 1
ATOM 5103 N N . ILE B 1 225 ? 7.727 -18.5 -8.492 1 89.06 225 ILE B N 1
ATOM 5104 C CA . ILE B 1 225 ? 6.824 -19.359 -9.25 1 89.06 225 ILE B CA 1
ATOM 5105 C C . ILE B 1 225 ? 5.91 -18.516 -10.125 1 89.06 225 ILE B C 1
ATOM 5107 O O . ILE B 1 225 ? 5.797 -18.75 -11.328 1 89.06 225 ILE B O 1
ATOM 5111 N N . ILE B 1 226 ? 5.352 -17.5 -9.547 1 91.88 226 ILE B N 1
ATOM 5112 C CA . ILE B 1 226 ? 4.406 -16.625 -10.227 1 91.88 226 ILE B CA 1
ATOM 5113 C C . ILE B 1 226 ? 5.137 -15.797 -11.281 1 91.88 226 ILE B C 1
ATOM 5115 O O . ILE B 1 226 ? 4.645 -15.625 -12.406 1 91.88 226 ILE B O 1
ATOM 5119 N N . CYS B 1 227 ? 6.312 -15.32 -10.922 1 91.44 227 CYS B N 1
ATOM 5120 C CA . CYS B 1 227 ? 7.113 -14.547 -11.867 1 91.44 227 CYS B CA 1
ATOM 5121 C C . CYS B 1 227 ? 7.43 -15.367 -13.109 1 91.44 227 CYS B C 1
ATOM 5123 O O . CYS B 1 227 ? 7.281 -14.875 -14.234 1 91.44 227 CYS B O 1
ATOM 5125 N N . THR B 1 228 ? 7.828 -16.531 -12.922 1 85.69 228 THR B N 1
ATOM 5126 C CA . THR B 1 228 ? 8.234 -17.391 -14.031 1 85.69 228 THR B CA 1
ATOM 5127 C C . THR B 1 228 ? 7.047 -17.703 -14.93 1 85.69 228 THR B C 1
ATOM 5129 O O . THR B 1 228 ? 7.156 -17.641 -16.156 1 85.69 228 THR B O 1
ATOM 5132 N N . PHE B 1 229 ? 5.898 -18.031 -14.32 1 85.88 229 PHE B N 1
ATOM 5133 C CA . PHE B 1 229 ? 4.695 -18.297 -15.102 1 85.88 229 PHE B CA 1
ATOM 5134 C C . PHE B 1 229 ? 4.316 -17.094 -15.945 1 85.88 229 PHE B C 1
ATOM 5136 O O . PHE B 1 229 ? 4.004 -17.219 -17.125 1 85.88 229 PHE B O 1
ATOM 5143 N N . SER B 1 230 ? 4.34 -15.945 -15.312 1 88.38 230 SER B N 1
ATOM 5144 C CA . SER B 1 230 ? 3.904 -14.727 -15.977 1 88.38 230 SER B CA 1
ATOM 5145 C C . SER B 1 230 ? 4.902 -14.289 -17.047 1 88.38 230 SER B C 1
ATOM 5147 O O . SER B 1 230 ? 4.512 -13.898 -18.141 1 88.38 230 SER B O 1
ATOM 5149 N N . LEU B 1 231 ? 6.188 -14.391 -16.734 1 85.56 231 LEU B N 1
ATOM 5150 C CA . LEU B 1 231 ? 7.23 -13.961 -17.656 1 85.56 231 LEU B CA 1
ATOM 5151 C C . LEU B 1 231 ? 7.293 -14.875 -18.875 1 85.56 231 LEU B C 1
ATOM 5153 O O . LEU B 1 231 ? 7.473 -14.414 -20 1 85.56 231 LEU B O 1
ATOM 5157 N N . THR B 1 232 ? 7.266 -16.141 -18.641 1 81.19 232 THR B N 1
ATOM 5158 C CA . THR B 1 232 ? 7.355 -17.125 -19.719 1 81.19 232 THR B CA 1
ATOM 5159 C C . THR B 1 232 ? 6.23 -16.906 -20.734 1 81.19 232 THR B C 1
ATOM 5161 O O . THR B 1 232 ? 6.457 -16.969 -21.953 1 81.19 232 THR B O 1
ATOM 5164 N N . ARG B 1 233 ? 5.129 -16.656 -20.297 1 80 233 ARG B N 1
ATOM 5165 C CA . ARG B 1 233 ? 3.994 -16.469 -21.188 1 80 233 ARG B CA 1
ATOM 5166 C C . ARG B 1 233 ? 4.098 -15.148 -21.938 1 80 233 ARG B C 1
ATOM 5168 O O . ARG B 1 233 ? 3.891 -15.102 -23.156 1 80 233 ARG B O 1
ATOM 5175 N N . GLN B 1 234 ? 4.41 -14.133 -21.234 1 78.38 234 GLN B N 1
ATOM 5176 C CA . GLN B 1 234 ? 4.422 -12.797 -21.828 1 78.38 234 GLN B CA 1
ATOM 5177 C C . GLN B 1 234 ? 5.598 -12.625 -22.781 1 78.38 234 GLN B C 1
ATOM 5179 O O . GLN B 1 234 ? 5.484 -11.93 -23.797 1 78.38 234 GLN B O 1
ATOM 5184 N N . LEU B 1 235 ? 6.688 -13.258 -22.406 1 73.94 235 LEU B N 1
ATOM 5185 C CA . LEU B 1 235 ? 7.836 -13.203 -23.312 1 73.94 235 LEU B CA 1
ATOM 5186 C C . LEU B 1 235 ? 7.602 -14.07 -24.547 1 73.94 235 LEU B C 1
ATOM 5188 O O . LEU B 1 235 ? 8.094 -13.758 -25.625 1 73.94 235 LEU B O 1
ATOM 5192 N N . GLY B 1 236 ? 6.996 -15.203 -24.375 1 69 236 GLY B N 1
ATOM 5193 C CA . GLY B 1 236 ? 6.637 -16.031 -25.516 1 69 236 GLY B CA 1
ATOM 5194 C C . GLY B 1 236 ? 5.73 -15.328 -26.5 1 69 236 GLY B C 1
ATOM 5195 O O . GLY B 1 236 ? 5.883 -15.484 -27.719 1 69 236 GLY B O 1
ATOM 5196 N N . GLU B 1 237 ? 4.914 -14.531 -25.984 1 63.78 237 GLU B N 1
ATOM 5197 C CA . GLU B 1 237 ? 4.008 -13.766 -26.844 1 63.78 237 GLU B CA 1
ATOM 5198 C C . GLU B 1 237 ? 4.758 -12.695 -27.625 1 63.78 237 GLU B C 1
ATOM 5200 O O . GLU B 1 237 ? 4.391 -12.367 -28.75 1 63.78 237 GLU B O 1
ATOM 5205 N N . GLU B 1 238 ? 5.77 -12.266 -26.906 1 60.44 238 GLU B N 1
ATOM 5206 C CA . GLU B 1 238 ? 6.562 -11.227 -27.547 1 60.44 238 GLU B CA 1
ATOM 5207 C C . GLU B 1 238 ? 7.52 -11.82 -28.578 1 60.44 238 GLU B C 1
ATOM 5209 O O . GLU B 1 238 ? 7.797 -11.195 -29.609 1 60.44 238 GLU B O 1
ATOM 5214 N N . ALA B 1 239 ? 8.109 -13.047 -28.266 1 58.09 239 ALA B N 1
ATOM 5215 C CA . ALA B 1 239 ? 9.148 -13.625 -29.109 1 58.09 239 ALA B CA 1
ATOM 5216 C C . ALA B 1 239 ? 8.547 -14.328 -30.328 1 58.09 239 ALA B C 1
ATOM 5218 O O . ALA B 1 239 ? 8.344 -15.547 -30.312 1 58.09 239 ALA B O 1
ATOM 5219 N N . ALA B 1 240 ? 7.766 -13.719 -31.125 1 51.12 240 ALA B N 1
ATOM 5220 C CA . ALA B 1 240 ? 7.332 -14.227 -32.438 1 51.12 240 ALA B CA 1
ATOM 5221 C C . ALA B 1 240 ? 8.445 -15.023 -33.094 1 51.12 240 ALA B C 1
ATOM 5223 O O . ALA B 1 240 ? 8.18 -15.828 -34 1 51.12 240 ALA B O 1
ATOM 5224 N N . GLY B 1 241 ? 9.633 -14.688 -32.656 1 49.06 241 GLY B N 1
ATOM 5225 C CA . GLY B 1 241 ? 10.727 -15.281 -33.406 1 49.06 241 GLY B CA 1
ATOM 5226 C C . GLY B 1 241 ? 11.258 -16.547 -32.781 1 49.06 241 GLY B C 1
ATOM 5227 O O . GLY B 1 241 ? 12.242 -17.125 -33.281 1 49.06 241 GLY B O 1
ATOM 5228 N N . THR B 1 242 ? 10.781 -16.844 -31.594 1 55.81 242 THR B N 1
ATOM 5229 C CA . THR B 1 242 ? 11.328 -18.062 -31 1 55.81 242 THR B CA 1
ATOM 5230 C C . THR B 1 242 ? 10.867 -19.281 -31.781 1 55.81 242 THR B C 1
ATOM 5232 O O . THR B 1 242 ? 9.734 -19.328 -32.25 1 55.81 242 THR B O 1
ATOM 5235 N N . SER B 1 243 ? 11.789 -20.203 -32.094 1 64.44 243 SER B N 1
ATOM 5236 C CA . SER B 1 243 ? 11.469 -21.438 -32.781 1 64.44 243 SER B CA 1
ATOM 5237 C C . SER B 1 243 ? 10.273 -22.141 -32.156 1 64.44 243 SER B C 1
ATOM 5239 O O . SER B 1 243 ? 10.062 -22.047 -30.938 1 64.44 243 SER B O 1
ATOM 5241 N N . ARG B 1 244 ? 9.352 -22.484 -32.875 1 66.19 244 ARG B N 1
ATOM 5242 C CA . ARG B 1 244 ? 8.172 -23.234 -32.469 1 66.19 244 ARG B CA 1
ATOM 5243 C C . ARG B 1 244 ? 8.539 -24.297 -31.453 1 66.19 244 ARG B C 1
ATOM 5245 O O . ARG B 1 244 ? 7.785 -24.531 -30.5 1 66.19 244 ARG B O 1
ATOM 5252 N N . ARG B 1 245 ? 9.711 -24.875 -31.625 1 66.81 245 ARG B N 1
ATOM 5253 C CA . ARG B 1 245 ? 10.172 -25.906 -30.719 1 66.81 245 ARG B CA 1
ATOM 5254 C C . ARG B 1 245 ? 10.43 -25.344 -29.328 1 66.81 245 ARG B C 1
ATOM 5256 O O . ARG B 1 245 ? 10.047 -25.938 -28.312 1 66.81 245 ARG B O 1
ATOM 5263 N N . SER B 1 246 ? 11.055 -24.297 -29.344 1 71.31 246 SER B N 1
ATOM 5264 C CA . SER B 1 246 ? 11.375 -23.656 -28.078 1 71.31 246 SER B CA 1
ATOM 5265 C C . SER B 1 246 ? 10.117 -23.266 -27.328 1 71.31 246 SER B C 1
ATOM 5267 O O . SER B 1 246 ? 10.047 -23.422 -26.109 1 71.31 246 SER B O 1
ATOM 5269 N N . MET B 1 247 ? 9.188 -23 -28.047 1 76.31 247 MET B N 1
ATOM 5270 C CA . MET B 1 247 ? 7.918 -22.609 -27.438 1 76.31 247 MET B CA 1
ATOM 5271 C C . MET B 1 247 ? 7.219 -23.797 -26.812 1 76.31 247 MET B C 1
ATOM 5273 O O . MET B 1 247 ? 6.699 -23.719 -25.703 1 76.31 247 MET B O 1
ATOM 5277 N N . LYS B 1 248 ? 7.281 -24.891 -27.531 1 80.12 248 LYS B N 1
ATOM 5278 C CA . LYS B 1 248 ? 6.645 -26.109 -27.031 1 80.12 248 LYS B CA 1
ATOM 5279 C C . LYS B 1 248 ? 7.324 -26.594 -25.75 1 80.12 248 LYS B C 1
ATOM 5281 O O . LYS B 1 248 ? 6.648 -26.984 -24.797 1 80.12 248 LYS B O 1
ATOM 5286 N N . ASP B 1 249 ? 8.641 -26.469 -25.719 1 79.69 249 ASP B N 1
ATOM 5287 C CA . ASP B 1 249 ? 9.391 -26.891 -24.547 1 79.69 249 ASP B CA 1
ATOM 5288 C C . ASP B 1 249 ? 9.062 -26 -23.344 1 79.69 249 ASP B C 1
ATOM 5290 O O . ASP B 1 249 ? 8.953 -26.484 -22.219 1 79.69 249 ASP B O 1
ATOM 5294 N N . ARG B 1 250 ? 8.914 -24.812 -23.625 1 78.56 250 ARG B N 1
ATOM 5295 C CA . ARG B 1 250 ? 8.578 -23.859 -22.578 1 78.56 250 ARG B CA 1
ATOM 5296 C C . ARG B 1 250 ? 7.203 -24.156 -21.984 1 78.56 250 ARG B C 1
ATOM 5298 O O . ARG B 1 250 ? 7.023 -24.125 -20.766 1 78.56 250 ARG B O 1
ATOM 5305 N N . ILE B 1 251 ? 6.359 -24.484 -22.797 1 81.12 251 ILE B N 1
ATOM 5306 C CA . ILE B 1 251 ? 4.98 -24.734 -22.391 1 81.12 251 ILE B CA 1
ATOM 5307 C C . ILE B 1 251 ? 4.898 -26.062 -21.641 1 81.12 251 ILE B C 1
ATOM 5309 O O . ILE B 1 251 ? 4.141 -26.188 -20.672 1 81.12 251 ILE B O 1
ATOM 5313 N N . LEU B 1 252 ? 5.77 -26.984 -22.031 1 81.19 252 LEU B N 1
ATOM 5314 C CA . LEU B 1 252 ? 5.738 -28.297 -21.406 1 81.19 252 LEU B CA 1
ATOM 5315 C C . LEU B 1 252 ? 6.504 -28.297 -20.078 1 81.19 252 LEU B C 1
ATOM 5317 O O . LEU B 1 252 ? 6.59 -29.312 -19.406 1 81.19 252 LEU B O 1
ATOM 5321 N N . GLY B 1 253 ? 6.91 -27.141 -19.641 1 74.81 253 GLY B N 1
ATOM 5322 C CA . GLY B 1 253 ? 7.324 -26.969 -18.266 1 74.81 253 GLY B CA 1
ATOM 5323 C C . GLY B 1 253 ? 8.789 -27.281 -18.031 1 74.81 253 GLY B C 1
ATOM 5324 O O . GLY B 1 253 ? 9.203 -27.562 -16.906 1 74.81 253 GLY B O 1
ATOM 5325 N N . LEU B 1 254 ? 9.508 -27.391 -19 1 68.44 254 LEU B N 1
ATOM 5326 C CA . LEU B 1 254 ? 10.93 -27.672 -18.812 1 68.44 254 LEU B CA 1
ATOM 5327 C C . LEU B 1 254 ? 11.578 -26.625 -17.922 1 68.44 254 LEU B C 1
ATOM 5329 O O . LEU B 1 254 ? 12.461 -26.953 -17.109 1 68.44 254 LEU B O 1
ATOM 5333 N N . GLU B 1 255 ? 11.055 -25.5 -17.859 1 70.12 255 GLU B N 1
ATOM 5334 C CA . GLU B 1 255 ? 11.664 -24.438 -17.078 1 70.12 255 GLU B CA 1
ATOM 5335 C C . GLU B 1 255 ? 10.914 -24.219 -15.766 1 70.12 255 GLU B C 1
ATOM 5337 O O . GLU B 1 255 ? 11.516 -24.188 -14.688 1 70.12 255 GLU B O 1
ATOM 5342 N N . TRP B 1 256 ? 9.648 -24.25 -15.781 1 77.88 256 TRP B N 1
ATOM 5343 C CA . TRP B 1 256 ? 8.914 -23.797 -14.609 1 77.88 256 TRP B CA 1
ATOM 5344 C C . TRP B 1 256 ? 8.68 -24.953 -13.633 1 77.88 256 TRP B C 1
ATOM 5346 O O . TRP B 1 256 ? 8.477 -24.734 -12.438 1 77.88 256 TRP B O 1
ATOM 5356 N N . VAL B 1 257 ? 8.773 -26.188 -14.086 1 81.75 257 VAL B N 1
ATOM 5357 C CA . VAL B 1 257 ? 8.633 -27.344 -13.203 1 81.75 257 VAL B CA 1
ATOM 5358 C C . VAL B 1 257 ? 9.781 -27.359 -12.195 1 81.75 257 VAL B C 1
ATOM 5360 O O . VAL B 1 257 ? 9.555 -27.562 -11 1 81.75 257 VAL B O 1
ATOM 5363 N N . ASN B 1 258 ? 10.953 -27.125 -12.695 1 76.81 258 ASN B N 1
ATOM 5364 C CA . ASN B 1 258 ? 12.125 -27.125 -11.828 1 76.81 258 ASN B CA 1
ATOM 5365 C C . ASN B 1 258 ? 12.062 -26 -10.797 1 76.81 258 ASN B C 1
ATOM 5367 O O . ASN B 1 258 ? 12.523 -26.172 -9.664 1 76.81 258 ASN B O 1
ATOM 5371 N N . MET B 1 259 ? 11.555 -25.016 -11.188 1 77.94 259 MET B N 1
ATOM 5372 C CA . MET B 1 259 ? 11.43 -23.891 -10.273 1 77.94 259 MET B CA 1
ATOM 5373 C C . MET B 1 259 ? 10.477 -24.203 -9.133 1 77.94 259 MET B C 1
ATOM 5375 O O . MET B 1 259 ? 10.75 -23.875 -7.977 1 77.94 259 MET B O 1
ATOM 5379 N N . ILE B 1 260 ? 9.352 -24.766 -9.461 1 83 260 ILE B N 1
ATOM 5380 C CA . ILE B 1 260 ? 8.367 -25.125 -8.445 1 83 260 ILE B CA 1
ATOM 5381 C C . ILE B 1 260 ? 8.969 -26.172 -7.496 1 83 260 ILE B C 1
ATOM 5383 O O . ILE B 1 260 ? 8.883 -26.031 -6.273 1 83 260 ILE B O 1
ATOM 5387 N N . ARG B 1 261 ? 9.578 -27.094 -8.031 1 84 261 ARG B N 1
ATOM 5388 C CA . ARG B 1 261 ? 10.172 -28.156 -7.219 1 84 261 ARG B CA 1
ATOM 5389 C C . ARG B 1 261 ? 11.359 -27.641 -6.414 1 84 261 ARG B C 1
ATOM 5391 O O . ARG B 1 261 ? 11.656 -28.156 -5.332 1 84 261 ARG B O 1
ATOM 5398 N N . GLY B 1 262 ? 12.047 -26.672 -6.941 1 78.44 262 GLY B N 1
ATOM 5399 C CA . GLY B 1 262 ? 13.164 -26.047 -6.254 1 78.44 262 GLY B CA 1
ATOM 5400 C C . GLY B 1 262 ? 12.766 -25.375 -4.953 1 78.44 262 GLY B C 1
ATOM 5401 O O . GLY B 1 262 ? 13.578 -25.234 -4.039 1 78.44 262 GLY B O 1
ATOM 5402 N N . VAL B 1 263 ? 11.539 -24.953 -4.836 1 81.31 263 VAL B N 1
ATOM 5403 C CA . VAL B 1 263 ? 11.062 -24.312 -3.617 1 81.31 263 VAL B CA 1
ATOM 5404 C C . VAL B 1 263 ? 11.211 -25.266 -2.436 1 81.31 263 VAL B C 1
ATOM 5406 O O . VAL B 1 263 ? 11.57 -24.844 -1.333 1 81.31 263 VAL B O 1
ATOM 5409 N N . SER B 1 264 ? 10.898 -26.5 -2.67 1 79.56 264 SER B N 1
ATOM 5410 C CA . SER B 1 264 ? 11.016 -27.5 -1.61 1 79.56 264 SER B CA 1
ATOM 5411 C C . SER B 1 264 ? 12.461 -27.656 -1.148 1 79.56 264 SER B C 1
ATOM 5413 O O . SER B 1 264 ? 12.719 -27.875 0.035 1 79.56 264 SER B O 1
ATOM 5415 N N . ILE B 1 265 ? 13.297 -27.5 -2.064 1 79.12 265 ILE B N 1
ATOM 5416 C CA . ILE B 1 265 ? 14.719 -27.625 -1.754 1 79.12 265 ILE B CA 1
ATOM 5417 C C . ILE B 1 265 ? 15.164 -26.469 -0.872 1 79.12 265 ILE B C 1
ATOM 5419 O O . ILE B 1 265 ? 15.938 -26.656 0.068 1 79.12 265 ILE B O 1
ATOM 5423 N N . VAL B 1 266 ? 14.68 -25.328 -1.133 1 82.5 266 VAL B N 1
ATOM 5424 C CA . VAL B 1 266 ? 15.023 -24.141 -0.36 1 82.5 266 VAL B CA 1
ATOM 5425 C C . VAL B 1 266 ? 14.359 -24.203 1.013 1 82.5 266 VAL B C 1
A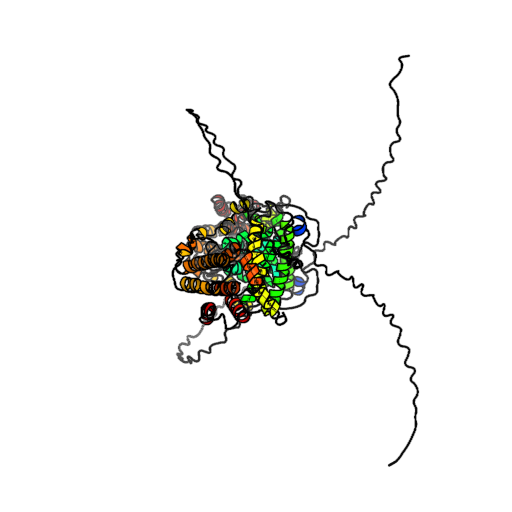TOM 5427 O O . VAL B 1 266 ? 14.922 -23.734 2.006 1 82.5 266 VAL B O 1
ATOM 5430 N N . LEU B 1 267 ? 13.164 -24.781 1.058 1 82.81 267 LEU B N 1
ATOM 5431 C CA . LEU B 1 267 ? 12.359 -24.797 2.277 1 82.81 267 LEU B CA 1
ATOM 5432 C C . LEU B 1 267 ? 12.938 -25.781 3.291 1 82.81 267 LEU B C 1
ATOM 5434 O O . LEU B 1 267 ? 12.883 -25.547 4.5 1 82.81 267 LEU B O 1
ATOM 5438 N N . GLU B 1 268 ? 13.438 -26.766 2.838 1 85.44 268 GLU B N 1
ATOM 5439 C CA . GLU B 1 268 ? 13.836 -27.875 3.711 1 85.44 268 GLU B CA 1
ATOM 5440 C C . GLU B 1 268 ? 14.789 -27.391 4.801 1 85.44 268 GLU B C 1
ATOM 5442 O O . GLU B 1 268 ? 14.547 -27.609 5.988 1 85.44 268 GLU B O 1
ATOM 5447 N N . PRO B 1 269 ? 15.836 -26.656 4.488 1 84.62 269 PRO B N 1
ATOM 5448 C CA . PRO B 1 269 ? 16.766 -26.234 5.527 1 84.62 269 PRO B CA 1
ATOM 5449 C C . PRO B 1 269 ? 16.188 -25.156 6.438 1 84.62 269 PRO B C 1
ATOM 5451 O O . PRO B 1 269 ? 16.656 -24.969 7.562 1 84.62 269 PRO B O 1
ATOM 5454 N N . VAL B 1 270 ? 15.18 -24.484 5.957 1 85.88 270 VAL B N 1
ATOM 5455 C CA . VAL B 1 270 ? 14.719 -23.344 6.727 1 85.88 270 VAL B CA 1
ATOM 5456 C C . VAL B 1 270 ? 13.305 -23.609 7.25 1 85.88 270 VAL B C 1
ATOM 5458 O O . VAL B 1 270 ? 12.641 -22.703 7.758 1 85.88 270 VAL B O 1
ATOM 5461 N N . HIS B 1 271 ? 12.82 -24.734 7.223 1 88.81 271 HIS B N 1
ATOM 5462 C CA . HIS B 1 271 ? 11.438 -25.109 7.527 1 88.81 271 HIS B CA 1
ATOM 5463 C C . HIS B 1 271 ? 11.062 -24.703 8.953 1 88.81 271 HIS B C 1
ATOM 5465 O O . HIS B 1 271 ? 9.992 -24.125 9.18 1 88.81 271 HIS B O 1
ATOM 5471 N N . ARG B 1 272 ? 11.93 -24.922 9.836 1 88.75 272 ARG B N 1
ATOM 5472 C CA . ARG B 1 272 ? 11.641 -24.641 11.242 1 88.75 272 ARG B CA 1
ATOM 5473 C C . ARG B 1 272 ? 11.484 -23.141 11.469 1 88.75 272 ARG B C 1
ATOM 5475 O O . ARG B 1 272 ? 10.602 -22.703 12.219 1 88.75 272 ARG B O 1
ATOM 5482 N N . ILE B 1 273 ? 12.32 -22.422 10.82 1 91.31 273 ILE B N 1
ATOM 5483 C CA . ILE B 1 273 ? 12.273 -20.969 10.953 1 91.31 273 ILE B CA 1
ATOM 5484 C C . ILE B 1 273 ? 10.969 -20.438 10.375 1 91.31 273 ILE B C 1
ATOM 5486 O O . ILE B 1 273 ? 10.305 -19.609 10.992 1 91.31 273 ILE B O 1
ATOM 5490 N N . ILE B 1 274 ? 10.586 -20.969 9.289 1 92.94 274 ILE B N 1
ATOM 5491 C CA . ILE B 1 274 ? 9.375 -20.516 8.625 1 92.94 274 ILE B CA 1
ATOM 5492 C C . ILE B 1 274 ? 8.148 -20.938 9.438 1 92.94 274 ILE B C 1
ATOM 5494 O O . ILE B 1 274 ? 7.164 -20.188 9.516 1 92.94 274 ILE B O 1
ATOM 5498 N N . TRP B 1 275 ? 8.266 -22.047 10.07 1 90.94 275 TRP B N 1
ATOM 5499 C CA . TRP B 1 275 ? 7.16 -22.562 10.867 1 90.94 275 TRP B CA 1
ATOM 5500 C C . TRP B 1 275 ? 6.867 -21.625 12.047 1 90.94 275 TRP B C 1
ATOM 5502 O O . TRP B 1 275 ? 5.734 -21.562 12.516 1 90.94 275 TRP B O 1
ATOM 5512 N N . SER B 1 276 ? 7.82 -20.969 12.461 1 91.81 276 SER B N 1
ATOM 5513 C CA . SER B 1 276 ? 7.672 -20.062 13.594 1 91.81 276 SER B CA 1
ATOM 5514 C C . SER B 1 276 ? 7.477 -18.625 13.125 1 91.81 276 SER B C 1
ATOM 5516 O O . SER B 1 276 ? 7.426 -17.703 13.945 1 91.81 276 SER B O 1
ATOM 5518 N N . SER B 1 277 ? 7.387 -18.453 11.867 1 92.75 277 SER B N 1
ATOM 5519 C CA . SER B 1 277 ? 7.273 -17.109 11.305 1 92.75 277 SER B CA 1
ATOM 5520 C C . SER B 1 277 ? 5.844 -16.828 10.852 1 92.75 277 SER B C 1
ATOM 5522 O O . SER B 1 277 ? 5.012 -17.734 10.781 1 92.75 277 SER B O 1
ATOM 5524 N N . PRO B 1 278 ? 5.586 -15.57 10.547 1 92.12 278 PRO B N 1
ATOM 5525 C CA . PRO B 1 278 ? 4.258 -15.234 10.023 1 92.12 278 PRO B CA 1
ATOM 5526 C C . PRO B 1 278 ? 3.977 -15.883 8.672 1 92.12 278 PRO B C 1
ATOM 5528 O O . PRO B 1 278 ? 2.82 -15.953 8.242 1 92.12 278 PRO B O 1
ATOM 5531 N N . LEU B 1 279 ? 5 -16.406 8.023 1 94.31 279 LEU B N 1
ATOM 5532 C CA . LEU B 1 279 ? 4.82 -17.016 6.707 1 94.31 279 LEU B CA 1
ATOM 5533 C C . LEU B 1 279 ? 4.383 -18.469 6.824 1 94.31 279 LEU B C 1
ATOM 5535 O O . LEU B 1 279 ? 4.172 -19.141 5.812 1 94.31 279 LEU B O 1
ATOM 5539 N N . ARG B 1 280 ? 4.215 -18.953 8.039 1 92.75 280 ARG B N 1
ATOM 5540 C CA . ARG B 1 280 ? 3.834 -20.328 8.289 1 92.75 280 ARG B CA 1
ATOM 5541 C C . ARG B 1 280 ? 2.533 -20.688 7.574 1 92.75 280 ARG B C 1
ATOM 5543 O O . ARG B 1 280 ? 2.336 -21.828 7.164 1 92.75 280 ARG B O 1
ATOM 5550 N N . VAL B 1 281 ? 1.678 -19.719 7.379 1 91.31 281 VAL B N 1
ATOM 5551 C CA . VAL B 1 281 ? 0.367 -19.938 6.773 1 91.31 281 VAL B CA 1
ATOM 5552 C C . VAL B 1 281 ? 0.535 -20.422 5.336 1 91.31 281 VAL B C 1
ATOM 5554 O O . VAL B 1 281 ? -0.347 -21.094 4.793 1 91.31 281 VAL B O 1
ATOM 5557 N N . MET B 1 282 ? 1.654 -20.156 4.734 1 90.94 282 MET B N 1
ATOM 5558 C CA . MET B 1 282 ? 1.911 -20.531 3.346 1 90.94 282 MET B CA 1
ATOM 5559 C C . MET B 1 282 ? 2.324 -22 3.244 1 90.94 282 MET B C 1
ATOM 5561 O O . MET B 1 282 ? 2.332 -22.562 2.152 1 90.94 282 MET B O 1
ATOM 5565 N N . LEU B 1 283 ? 2.615 -22.594 4.395 1 89 283 LEU B N 1
ATOM 5566 C CA . LEU B 1 283 ? 3.068 -23.984 4.41 1 89 283 LEU B CA 1
ATOM 5567 C C . LEU B 1 283 ? 1.887 -24.938 4.496 1 89 283 LEU B C 1
ATOM 5569 O O . LEU B 1 283 ? 2.033 -26.141 4.242 1 89 283 LEU B O 1
ATOM 5573 N N . ASP B 1 284 ? 0.781 -24.391 4.793 1 87.38 284 ASP B N 1
ATOM 5574 C CA . ASP B 1 284 ? -0.395 -25.234 4.984 1 87.38 284 ASP B CA 1
ATOM 5575 C C . ASP B 1 284 ? -0.946 -25.734 3.648 1 87.38 284 ASP B C 1
ATOM 5577 O O . ASP B 1 284 ? -1.299 -24.922 2.783 1 87.38 284 ASP B O 1
ATOM 5581 N N . VAL B 1 285 ? -1.1 -27.047 3.525 1 84.88 285 VAL B N 1
ATOM 5582 C CA . VAL B 1 285 ? -1.552 -27.641 2.268 1 84.88 285 VAL B CA 1
ATOM 5583 C C . VAL B 1 285 ? -3.016 -28.062 2.389 1 84.88 285 VAL B C 1
ATOM 5585 O O . VAL B 1 285 ? -3.543 -28.75 1.516 1 84.88 285 VAL B O 1
ATOM 5588 N N . GLY B 1 286 ? -3.617 -27.688 3.463 1 88.25 286 GLY B N 1
ATOM 5589 C CA . GLY B 1 286 ? -5.02 -28.016 3.678 1 88.25 286 GLY B CA 1
ATOM 5590 C C . GLY B 1 286 ? -5.266 -29.5 3.852 1 88.25 286 GLY B C 1
ATOM 5591 O O . GLY B 1 286 ? -4.594 -30.156 4.648 1 88.25 286 GLY B O 1
ATOM 5592 N N . ASN B 1 287 ? -6.234 -30.016 3.123 1 91.81 287 ASN B N 1
ATOM 5593 C CA . ASN B 1 287 ? -6.645 -31.406 3.297 1 91.81 287 ASN B CA 1
ATOM 5594 C C . ASN B 1 287 ? -6.086 -32.312 2.193 1 91.81 287 ASN B C 1
ATOM 5596 O O . ASN B 1 287 ? -6.641 -33.375 1.908 1 91.81 287 ASN B O 1
ATOM 5600 N N . TRP B 1 288 ? -5.016 -31.922 1.516 1 93.31 288 TRP B N 1
ATOM 5601 C CA . TRP B 1 288 ? -4.441 -32.656 0.401 1 93.31 288 TRP B CA 1
ATOM 5602 C C . TRP B 1 288 ? -4.156 -34.094 0.8 1 93.31 288 TRP B C 1
ATOM 5604 O O . TRP B 1 288 ? -4.477 -35.031 0.057 1 93.31 288 TRP B O 1
ATOM 5614 N N . GLU B 1 289 ? -3.611 -34.312 1.983 1 91.62 289 GLU B N 1
ATOM 5615 C CA . GLU B 1 289 ? -3.199 -35.625 2.42 1 91.62 289 GLU B CA 1
ATOM 5616 C C . GLU B 1 289 ? -4.406 -36.5 2.771 1 91.62 289 GLU B C 1
ATOM 5618 O O . GLU B 1 289 ? -4.32 -37.719 2.764 1 91.62 289 GLU B O 1
ATOM 5623 N N . GLU B 1 290 ? -5.465 -35.906 2.977 1 93.81 290 GLU B N 1
ATOM 5624 C CA . GLU B 1 290 ? -6.66 -36.625 3.395 1 93.81 290 GLU B CA 1
ATOM 5625 C C . GLU B 1 290 ? -7.48 -37.062 2.191 1 93.81 290 GLU B C 1
ATOM 5627 O O . GLU B 1 290 ? -8.359 -37.938 2.316 1 93.81 290 GLU B O 1
ATOM 5632 N N . LEU B 1 291 ? -7.207 -36.562 1.031 1 94.88 291 LEU B N 1
ATOM 5633 C CA . LEU B 1 291 ? -7.977 -36.875 -0.165 1 94.88 291 LEU B CA 1
ATOM 5634 C C . LEU B 1 291 ? -7.629 -38.281 -0.669 1 94.88 291 LEU B C 1
ATOM 5636 O O . LEU B 1 291 ? -6.457 -38.656 -0.709 1 94.88 291 LEU B O 1
ATOM 5640 N N . ASN B 1 292 ? -8.672 -39 -0.976 1 96.19 292 ASN B N 1
ATOM 5641 C CA . ASN B 1 292 ? -8.531 -40.344 -1.536 1 96.19 292 ASN B CA 1
ATOM 5642 C C . ASN B 1 292 ? -8.945 -40.375 -3.004 1 96.19 292 ASN B C 1
ATOM 5644 O O . ASN B 1 292 ? -10.141 -40.375 -3.314 1 96.19 292 ASN B O 1
ATOM 5648 N N . PRO B 1 293 ? -7.988 -40.594 -3.859 1 94.88 293 PRO B N 1
ATOM 5649 C CA . PRO B 1 293 ? -8.297 -40.562 -5.289 1 94.88 293 PRO B CA 1
ATOM 5650 C C . PRO B 1 293 ? -9.25 -41.688 -5.703 1 94.88 293 PRO B C 1
ATOM 5652 O O . PRO B 1 293 ? -10.008 -41.531 -6.672 1 94.88 293 PRO B O 1
ATOM 5655 N N . ASP B 1 294 ? -9.266 -42.75 -4.992 1 93.69 294 ASP B N 1
ATOM 5656 C CA . ASP B 1 294 ? -10.133 -43.844 -5.328 1 93.69 294 ASP B CA 1
ATOM 5657 C C . ASP B 1 294 ? -11.602 -43.531 -5.039 1 93.69 294 ASP B C 1
ATOM 5659 O O . ASP B 1 294 ? -12.508 -44.156 -5.57 1 93.69 294 ASP B O 1
ATOM 5663 N N . ALA B 1 295 ? -11.789 -42.562 -4.242 1 93.94 295 ALA B N 1
ATOM 5664 C CA . ALA B 1 295 ? -13.148 -42.156 -3.865 1 93.94 295 ALA B CA 1
ATOM 5665 C C . ALA B 1 295 ? -13.641 -41 -4.719 1 93.94 295 ALA B C 1
ATOM 5667 O O . ALA B 1 295 ? -14.727 -40.469 -4.488 1 93.94 295 ALA B O 1
ATOM 5668 N N . ALA B 1 296 ? -12.789 -40.625 -5.672 1 94.06 296 ALA B N 1
ATOM 5669 C CA . ALA B 1 296 ? -13.172 -39.469 -6.504 1 94.06 296 ALA B CA 1
ATOM 5670 C C . ALA B 1 296 ? -14.453 -39.781 -7.277 1 94.06 296 ALA B C 1
ATOM 5672 O O . ALA B 1 296 ? -14.641 -40.875 -7.801 1 94.06 296 ALA B O 1
ATOM 5673 N N . ALA B 1 297 ? -15.289 -38.781 -7.219 1 88.81 297 ALA B N 1
ATOM 5674 C CA . ALA B 1 297 ? -16.562 -38.906 -7.914 1 88.81 297 ALA B CA 1
ATOM 5675 C C . ALA B 1 297 ? -16.766 -37.75 -8.906 1 88.81 297 ALA B C 1
ATOM 5677 O O . ALA B 1 297 ? -15.945 -36.844 -8.969 1 88.81 297 ALA B O 1
ATOM 5678 N N . GLY B 1 298 ? -17.641 -37.969 -9.891 1 89.5 298 GLY B N 1
ATOM 5679 C CA . GLY B 1 298 ? -17.984 -36.906 -10.82 1 89.5 298 GLY B CA 1
ATOM 5680 C C . GLY B 1 298 ? -17.484 -37.156 -12.227 1 89.5 298 GLY B C 1
ATOM 5681 O O . GLY B 1 298 ? -16.859 -38.188 -12.5 1 89.5 298 GLY B O 1
ATOM 5682 N N . ASP B 1 299 ? -17.75 -36.188 -13.078 1 92.31 299 ASP B N 1
ATOM 5683 C CA . ASP B 1 299 ? -17.453 -36.312 -14.5 1 92.31 299 ASP B CA 1
ATOM 5684 C C . ASP B 1 299 ? -15.953 -36.281 -14.758 1 92.31 299 ASP B C 1
ATOM 5686 O O . ASP B 1 299 ? -15.438 -37.062 -15.57 1 92.31 299 ASP B O 1
ATOM 5690 N N . SER B 1 300 ? -15.242 -35.406 -14.062 1 95 300 SER B N 1
ATOM 5691 C CA . SER B 1 300 ? -13.797 -35.312 -14.266 1 95 300 SER B CA 1
ATOM 5692 C C . SER B 1 300 ? -13.094 -36.594 -13.891 1 95 300 SER B C 1
ATOM 5694 O O . SER B 1 300 ? -12.211 -37.062 -14.609 1 95 300 SER B O 1
ATOM 5696 N N . ALA B 1 301 ? -13.492 -37.188 -12.773 1 95.06 301 ALA B N 1
ATOM 5697 C CA . ALA B 1 301 ? -12.906 -38.438 -12.312 1 95.06 301 ALA B CA 1
ATOM 5698 C C . ALA B 1 301 ? -13.141 -39.562 -13.328 1 95.06 301 ALA B C 1
ATOM 5700 O O . ALA B 1 301 ? -12.258 -40.375 -13.57 1 95.06 301 ALA B O 1
ATOM 5701 N N . ARG B 1 302 ? -14.344 -39.562 -13.875 1 95.38 302 ARG B N 1
ATOM 5702 C CA . ARG B 1 302 ? -14.68 -40.562 -14.883 1 95.38 302 ARG B CA 1
ATOM 5703 C C . ARG B 1 302 ? -13.789 -40.406 -16.109 1 95.38 302 ARG B C 1
ATOM 5705 O O . ARG B 1 302 ? -13.227 -41.406 -16.594 1 95.38 302 ARG B O 1
ATOM 5712 N N . HIS B 1 303 ? -13.672 -39.25 -16.609 1 96.06 303 HIS B N 1
ATOM 5713 C CA . HIS B 1 303 ? -12.828 -39.031 -17.766 1 96.06 303 HIS B CA 1
ATOM 5714 C C . HIS B 1 303 ? -11.375 -39.375 -17.5 1 96.06 303 HIS B C 1
ATOM 5716 O O . HIS B 1 303 ? -10.703 -39.969 -18.344 1 96.06 303 HIS B O 1
ATOM 5722 N N . LEU B 1 304 ? -10.922 -39.094 -16.312 1 96.94 304 LEU B N 1
ATOM 5723 C CA . LEU B 1 304 ? -9.539 -39.375 -15.945 1 96.94 304 LEU B CA 1
ATOM 5724 C C . LEU B 1 304 ? -9.297 -40.875 -15.883 1 96.94 304 LEU B C 1
ATOM 5726 O O . LEU B 1 304 ? -8.273 -41.344 -16.375 1 96.94 304 LEU B O 1
ATOM 5730 N N . ARG B 1 305 ? -10.195 -41.594 -15.367 1 95.38 305 ARG B N 1
ATOM 5731 C CA . ARG B 1 305 ? -10.023 -43.031 -15.258 1 95.38 305 ARG B CA 1
ATOM 5732 C C . ARG B 1 305 ? -10.016 -43.688 -16.625 1 95.38 305 ARG B C 1
ATOM 5734 O O . ARG B 1 305 ? -9.328 -44.688 -16.844 1 95.38 305 ARG B O 1
ATOM 5741 N N . GLU B 1 306 ? -10.703 -43.125 -17.547 1 95.19 306 GLU B N 1
ATOM 5742 C CA . GLU B 1 306 ? -10.82 -43.688 -18.875 1 95.19 306 GLU B CA 1
ATOM 5743 C C . GLU B 1 306 ? -9.492 -43.625 -19.625 1 95.19 306 GLU B C 1
ATOM 5745 O O . GLU B 1 306 ? -9.234 -44.406 -20.531 1 95.19 306 GLU B O 1
ATOM 5750 N N . ILE B 1 307 ? -8.625 -42.688 -19.234 1 96 307 ILE B N 1
ATOM 5751 C CA . ILE B 1 307 ? -7.418 -42.5 -20.047 1 96 307 ILE B CA 1
ATOM 5752 C C . ILE B 1 307 ? -6.41 -43.594 -19.703 1 96 307 ILE B C 1
ATOM 5754 O O . ILE B 1 307 ? -5.414 -43.781 -20.422 1 96 307 ILE B O 1
ATOM 5758 N N . ARG B 1 308 ? -6.727 -44.406 -18.688 1 95.25 308 ARG B N 1
ATOM 5759 C CA . ARG B 1 308 ? -5.867 -45.5 -18.297 1 95.25 308 ARG B CA 1
ATOM 5760 C C . ARG B 1 308 ? -5.688 -46.5 -19.453 1 95.25 308 ARG B C 1
ATOM 5762 O O . ARG B 1 308 ? -4.648 -47.156 -19.547 1 95.25 308 ARG B O 1
ATOM 5769 N N . SER B 1 309 ? -6.664 -46.594 -20.297 1 95.25 309 SER B N 1
ATOM 5770 C CA . SER B 1 309 ? -6.633 -47.531 -21.422 1 95.25 309 SER B CA 1
ATOM 5771 C C . SER B 1 309 ? -5.543 -47.156 -22.422 1 95.25 309 SER B C 1
ATOM 5773 O O . SER B 1 309 ? -5.129 -48 -23.234 1 95.25 309 SER B O 1
ATOM 5775 N N . ALA B 1 310 ? -5.031 -45.938 -22.312 1 95.12 310 ALA B N 1
ATOM 5776 C CA . ALA B 1 310 ? -4.031 -45.469 -23.266 1 95.12 310 ALA B CA 1
ATOM 5777 C C . ALA B 1 310 ? -2.676 -46.125 -23.016 1 95.12 310 ALA B C 1
ATOM 5779 O O . ALA B 1 310 ? -1.819 -46.156 -23.891 1 95.12 310 ALA B O 1
ATOM 5780 N N . TRP B 1 311 ? -2.445 -46.75 -21.812 1 95.88 311 TRP B N 1
ATOM 5781 C CA . TRP B 1 311 ? -1.131 -47.312 -21.547 1 95.88 311 TRP B CA 1
ATOM 5782 C C . TRP B 1 311 ? -1.261 -48.719 -20.938 1 95.88 311 TRP B C 1
ATOM 5784 O O . TRP B 1 311 ? -0.33 -49.219 -20.297 1 95.88 311 TRP B O 1
ATOM 5794 N N . ARG B 1 312 ? -2.408 -49.406 -20.938 1 90.19 312 ARG B N 1
ATOM 5795 C CA . ARG B 1 312 ? -2.662 -50.719 -20.344 1 90.19 312 ARG B CA 1
ATOM 5796 C C . ARG B 1 312 ? -1.615 -51.719 -20.797 1 90.19 312 ARG B C 1
ATOM 5798 O O . ARG B 1 312 ? -1.214 -52.594 -20.016 1 90.19 312 ARG B O 1
ATOM 5805 N N . GLY B 1 313 ? -1.042 -51.719 -21.844 1 88.12 313 GLY B N 1
ATOM 5806 C CA . GLY B 1 313 ? -0.1 -52.688 -22.375 1 88.12 313 GLY B CA 1
ATOM 5807 C C . GLY B 1 313 ? 1.349 -52.281 -22.203 1 88.12 313 GLY B C 1
ATOM 5808 O O . GLY B 1 313 ? 2.262 -53.031 -22.547 1 88.12 313 GLY B O 1
ATOM 5809 N N . SER B 1 314 ? 1.475 -51.25 -21.516 1 91.5 314 SER B N 1
ATOM 5810 C CA . SER B 1 314 ? 2.826 -50.719 -21.359 1 91.5 314 SER B CA 1
ATOM 5811 C C . SER B 1 314 ? 3.543 -51.344 -20.172 1 91.5 314 SER B C 1
ATOM 5813 O O . SER B 1 314 ? 2.91 -51.688 -19.188 1 91.5 314 SER B O 1
ATOM 5815 N N . SER B 1 315 ? 4.887 -51.531 -20.234 1 92.75 315 SER B N 1
ATOM 5816 C CA . SER B 1 315 ? 5.711 -52 -19.125 1 92.75 315 SER B CA 1
ATOM 5817 C C . SER B 1 315 ? 5.723 -51.031 -17.969 1 92.75 315 SER B C 1
ATOM 5819 O O . SER B 1 315 ? 5.98 -51.406 -16.828 1 92.75 315 SER B O 1
ATOM 5821 N N . ASP B 1 316 ? 5.41 -49.781 -18.297 1 94.56 316 ASP B N 1
ATOM 5822 C CA . ASP B 1 316 ? 5.434 -48.75 -17.281 1 94.56 316 ASP B CA 1
ATOM 5823 C C . ASP B 1 316 ? 4.027 -48.438 -16.781 1 94.56 316 ASP B C 1
ATOM 5825 O O . ASP B 1 316 ? 3.777 -47.344 -16.266 1 94.56 316 ASP B O 1
ATOM 5829 N N . ALA B 1 317 ? 3.129 -49.312 -16.938 1 95.69 317 ALA B N 1
ATOM 5830 C CA . ALA B 1 317 ? 1.723 -49.062 -16.625 1 95.69 317 ALA B CA 1
ATOM 5831 C C . ALA B 1 317 ? 1.544 -48.719 -15.156 1 95.69 317 ALA B C 1
ATOM 5833 O O . ALA B 1 317 ? 0.744 -47.844 -14.812 1 95.69 317 ALA B O 1
ATOM 5834 N N . GLY B 1 318 ? 2.248 -49.375 -14.273 1 95 318 GLY B N 1
ATOM 5835 C CA . GLY B 1 318 ? 2.166 -49.094 -12.852 1 95 318 GLY B CA 1
ATOM 5836 C C . GLY B 1 318 ? 2.57 -47.688 -12.508 1 95 318 GLY B C 1
ATOM 5837 O O . GLY B 1 318 ? 1.9 -47.031 -11.711 1 95 318 GLY B O 1
ATOM 5838 N N . ALA B 1 319 ? 3.662 -47.281 -13.078 1 96.44 319 ALA B N 1
ATOM 5839 C CA . ALA B 1 319 ? 4.156 -45.906 -12.852 1 96.44 319 ALA B CA 1
ATOM 5840 C C . ALA B 1 319 ? 3.162 -44.875 -13.359 1 96.44 319 ALA B C 1
ATOM 5842 O O . ALA B 1 319 ? 2.918 -43.875 -12.695 1 96.44 319 ALA B O 1
ATOM 5843 N N . TYR B 1 320 ? 2.564 -45.094 -14.492 1 97.19 320 TYR B N 1
ATOM 5844 C CA . TYR B 1 320 ? 1.577 -44.188 -15.055 1 97.19 320 TYR B CA 1
ATOM 5845 C C . TYR B 1 320 ? 0.319 -44.156 -14.195 1 97.19 320 TYR B C 1
ATOM 5847 O O . TYR B 1 320 ? -0.288 -43.094 -14.023 1 97.19 320 TYR B O 1
ATOM 5855 N N . ASP B 1 321 ? -0.015 -45.281 -13.688 1 96.62 321 ASP B N 1
ATOM 5856 C CA . ASP B 1 321 ? -1.186 -45.344 -12.812 1 96.62 321 ASP B CA 1
ATOM 5857 C C . ASP B 1 321 ? -0.984 -44.5 -11.562 1 96.62 321 ASP B C 1
ATOM 5859 O O . ASP B 1 321 ? -1.919 -43.844 -11.094 1 96.62 321 ASP B O 1
ATOM 5863 N N . ASP B 1 322 ? 0.173 -44.531 -11.039 1 96.06 322 ASP B N 1
ATOM 5864 C CA . ASP B 1 322 ? 0.482 -43.75 -9.859 1 96.06 322 ASP B CA 1
ATOM 5865 C C . ASP B 1 322 ? 0.375 -42.25 -10.172 1 96.06 322 ASP B C 1
ATOM 5867 O O . ASP B 1 322 ? -0.135 -41.469 -9.359 1 96.06 322 ASP B O 1
ATOM 5871 N N . ILE B 1 323 ? 0.881 -41.844 -11.266 1 97.19 323 ILE B N 1
ATOM 5872 C CA . ILE B 1 323 ? 0.801 -40.438 -11.688 1 97.19 323 ILE B CA 1
ATOM 5873 C C . ILE B 1 323 ? -0.66 -40.031 -11.883 1 97.19 323 ILE B C 1
ATOM 5875 O O . ILE B 1 323 ? -1.075 -38.969 -11.477 1 97.19 323 ILE B O 1
ATOM 5879 N N . LEU B 1 324 ? -1.418 -40.906 -12.508 1 97.62 324 LEU B N 1
ATOM 5880 C CA . LEU B 1 324 ? -2.838 -40.656 -12.734 1 97.62 324 LEU B CA 1
ATOM 5881 C C . LEU B 1 324 ? -3.572 -40.469 -11.414 1 97.62 324 LEU B C 1
ATOM 5883 O O . LEU B 1 324 ? -4.434 -39.594 -11.305 1 97.62 324 LEU B O 1
ATOM 5887 N N . ARG B 1 325 ? -3.24 -41.281 -10.43 1 96.31 325 ARG B N 1
ATOM 5888 C CA . ARG B 1 325 ? -3.85 -41.125 -9.109 1 96.31 325 ARG B CA 1
ATOM 5889 C C . ARG B 1 325 ? -3.58 -39.75 -8.516 1 96.31 325 ARG B C 1
ATOM 5891 O O . ARG B 1 325 ? -4.477 -39.125 -7.938 1 96.31 325 ARG B O 1
ATOM 5898 N N . SER B 1 326 ? -2.357 -39.25 -8.664 1 96.44 326 SER B N 1
ATOM 5899 C CA . SER B 1 326 ? -2.002 -37.938 -8.188 1 96.44 326 SER B CA 1
ATOM 5900 C C . SER B 1 326 ? -2.775 -36.844 -8.945 1 96.44 326 SER B C 1
ATOM 5902 O O . SER B 1 326 ? -3.166 -35.844 -8.359 1 96.44 326 SER B O 1
ATOM 5904 N N . LEU B 1 327 ? -2.955 -37.031 -10.211 1 97.88 327 LEU B N 1
ATOM 5905 C CA . LEU B 1 327 ? -3.701 -36.094 -11.023 1 97.88 327 LEU B CA 1
ATOM 5906 C C . LEU B 1 327 ? -5.168 -36.062 -10.602 1 97.88 327 LEU B C 1
ATOM 5908 O O . LEU B 1 327 ? -5.766 -34.969 -10.531 1 97.88 327 LEU B O 1
ATOM 5912 N N . ILE B 1 328 ? -5.762 -37.219 -10.367 1 97.75 328 ILE B N 1
ATOM 5913 C CA . ILE B 1 328 ? -7.133 -37.312 -9.883 1 97.75 328 ILE B CA 1
ATOM 5914 C C . ILE B 1 328 ? -7.254 -36.562 -8.555 1 97.75 328 ILE B C 1
ATOM 5916 O O . ILE B 1 328 ? -8.211 -35.812 -8.336 1 97.75 328 ILE B O 1
ATOM 5920 N N . LYS B 1 329 ? -6.277 -36.75 -7.73 1 96.38 329 LYS B N 1
ATOM 5921 C CA . LYS B 1 329 ? -6.242 -36.062 -6.449 1 96.38 329 LYS B CA 1
ATOM 5922 C C . LYS B 1 329 ? -6.203 -34.531 -6.656 1 96.38 329 LYS B C 1
ATOM 5924 O O . LYS B 1 329 ? -6.848 -33.781 -5.914 1 96.38 329 LYS B O 1
ATOM 5929 N N . CYS B 1 330 ? -5.434 -34.125 -7.586 1 96.94 330 CYS B N 1
ATOM 5930 C CA . CYS B 1 330 ? -5.344 -32.688 -7.918 1 96.94 330 CYS B CA 1
ATOM 5931 C C . CYS B 1 330 ? -6.703 -32.156 -8.344 1 96.94 330 CYS B C 1
ATOM 5933 O O . CYS B 1 330 ? -7.117 -31.078 -7.883 1 96.94 330 CYS B O 1
ATOM 5935 N N . PHE B 1 331 ? -7.426 -32.875 -9.195 1 97.5 331 PHE B N 1
ATOM 5936 C CA . PHE B 1 331 ? -8.766 -32.469 -9.617 1 97.5 331 PHE B CA 1
ATOM 5937 C C . PHE B 1 331 ? -9.711 -32.406 -8.422 1 97.5 331 PHE B C 1
ATOM 5939 O O . PHE B 1 331 ? -10.477 -31.453 -8.289 1 97.5 331 PHE B O 1
ATOM 5946 N N . MET B 1 332 ? -9.602 -33.438 -7.578 1 96.31 332 MET B N 1
ATOM 5947 C CA . MET B 1 332 ? -10.438 -33.438 -6.383 1 96.31 332 MET B CA 1
ATOM 5948 C C . MET B 1 332 ? -10.195 -32.219 -5.52 1 96.31 332 MET B C 1
ATOM 5950 O O . MET B 1 332 ? -11.141 -31.594 -5.039 1 96.31 332 MET B O 1
ATOM 5954 N N . PHE B 1 333 ? -8.961 -31.906 -5.344 1 96.06 333 PHE B N 1
ATOM 5955 C CA . PHE B 1 333 ? -8.562 -30.766 -4.516 1 96.06 333 PHE B CA 1
ATOM 5956 C C . PHE B 1 333 ? -9.125 -29.469 -5.062 1 96.06 333 PHE B C 1
ATOM 5958 O O . PHE B 1 333 ? -9.711 -28.688 -4.32 1 96.06 333 PHE B O 1
ATOM 5965 N N . VAL B 1 334 ? -9.008 -29.219 -6.328 1 95.62 334 VAL B N 1
ATOM 5966 C CA . VAL B 1 334 ? -9.414 -27.969 -6.961 1 95.62 334 VAL B CA 1
ATOM 5967 C C . VAL B 1 334 ? -10.938 -27.875 -6.988 1 95.62 334 VAL B C 1
ATOM 5969 O O . VAL B 1 334 ? -11.508 -26.812 -6.688 1 95.62 334 VAL B O 1
ATOM 5972 N N . GLU B 1 335 ? -11.602 -28.953 -7.262 1 95.19 335 GLU B N 1
ATOM 5973 C CA . GLU B 1 335 ? -13.047 -28.969 -7.484 1 95.19 335 GLU B CA 1
ATOM 5974 C C . GLU B 1 335 ? -13.805 -28.781 -6.176 1 95.19 335 GLU B C 1
ATOM 5976 O O . GLU B 1 335 ? -14.938 -28.281 -6.168 1 95.19 335 GLU B O 1
ATOM 5981 N N . GLN B 1 336 ? -13.188 -29.078 -5.105 1 93.12 336 GLN B N 1
ATOM 5982 C CA . GLN B 1 336 ? -13.898 -28.969 -3.834 1 93.12 336 GLN B CA 1
ATOM 5983 C C . GLN B 1 336 ? -14.188 -27.516 -3.498 1 93.12 336 GLN B C 1
ATOM 5985 O O . GLN B 1 336 ? -15.164 -27.203 -2.801 1 93.12 336 GLN B O 1
ATOM 5990 N N . PHE B 1 337 ? -13.406 -26.656 -3.979 1 93.56 337 PHE B N 1
ATOM 5991 C CA . PHE B 1 337 ? -13.547 -25.234 -3.648 1 93.56 337 PHE B CA 1
ATOM 5992 C C . PHE B 1 337 ? -14.758 -24.641 -4.348 1 93.56 337 PHE B C 1
ATOM 5994 O O . PHE B 1 337 ? -15.211 -23.547 -3.988 1 93.56 337 PHE B O 1
ATOM 6001 N N . ASP B 1 338 ? -15.297 -25.312 -5.363 1 91.56 338 ASP B N 1
ATOM 6002 C CA . ASP B 1 338 ? -16.5 -24.859 -6.051 1 91.56 338 ASP B CA 1
ATOM 6003 C C . ASP B 1 338 ? -17.688 -24.781 -5.094 1 91.56 338 ASP B C 1
ATOM 6005 O O . ASP B 1 338 ? -18.609 -23.984 -5.289 1 91.56 338 ASP B O 1
ATOM 6009 N N . SER B 1 339 ? -17.672 -25.562 -4.07 1 90.75 339 SER B N 1
ATOM 6010 C CA . SER B 1 339 ? -18.812 -25.656 -3.164 1 90.75 339 SER B CA 1
ATOM 6011 C C . SER B 1 339 ? -18.562 -24.875 -1.879 1 90.75 339 SER B C 1
ATOM 6013 O O . SER B 1 339 ? -19.422 -24.812 -1.006 1 90.75 339 SER B O 1
ATOM 6015 N N . PHE B 1 340 ? -17.391 -24.297 -1.745 1 91.56 340 PHE B N 1
ATOM 6016 C CA . PHE B 1 340 ? -17.047 -23.641 -0.495 1 91.56 340 PHE B CA 1
ATOM 6017 C C . PHE B 1 340 ? -17.656 -22.25 -0.434 1 91.56 340 PHE B C 1
ATOM 6019 O O . PHE B 1 340 ? -17.672 -21.516 -1.432 1 91.56 340 PHE B O 1
ATOM 6026 N N . ASP B 1 341 ? -18.25 -21.906 0.698 1 90.5 341 ASP B N 1
ATOM 6027 C CA . ASP B 1 341 ? -18.672 -20.531 0.935 1 90.5 341 ASP B CA 1
ATOM 6028 C C . ASP B 1 341 ? -17.547 -19.703 1.552 1 90.5 341 ASP B C 1
ATOM 6030 O O . ASP B 1 341 ? -16.422 -20.172 1.697 1 90.5 341 ASP B O 1
ATOM 6034 N N . GLU B 1 342 ? -17.828 -18.5 1.852 1 88.06 342 GLU B N 1
ATOM 6035 C CA . GLU B 1 342 ? -16.797 -17.578 2.328 1 88.06 342 GLU B CA 1
ATOM 6036 C C . GLU B 1 342 ? -16.203 -18.031 3.656 1 88.06 342 GLU B C 1
ATOM 6038 O O . GLU B 1 342 ? -15 -17.938 3.879 1 88.06 342 GLU B O 1
ATOM 6043 N N . GLN B 1 343 ? -17.031 -18.547 4.508 1 89.62 343 GLN B N 1
ATOM 6044 C CA . GLN B 1 343 ? -16.578 -19.016 5.812 1 89.62 343 GLN B CA 1
ATOM 6045 C C . GLN B 1 343 ? -15.664 -20.234 5.672 1 89.62 343 GLN B C 1
ATOM 6047 O O . GLN B 1 343 ? -14.656 -20.344 6.375 1 89.62 343 GLN B O 1
ATOM 6052 N N . ALA B 1 344 ? -16.062 -21.109 4.797 1 89.25 344 ALA B N 1
ATOM 6053 C CA . ALA B 1 344 ? -15.258 -22.297 4.543 1 89.25 344 ALA B CA 1
ATOM 6054 C C . ALA B 1 344 ? -13.898 -21.938 3.953 1 89.25 344 ALA B C 1
ATOM 6056 O O . ALA B 1 344 ? -12.875 -22.531 4.309 1 89.25 344 ALA B O 1
ATOM 6057 N N . LEU B 1 345 ? -13.922 -20.953 3.115 1 88.75 345 LEU B N 1
ATOM 6058 C CA . LEU B 1 345 ? -12.68 -20.5 2.502 1 88.75 345 LEU B CA 1
ATOM 6059 C C . LEU B 1 345 ? -11.758 -19.875 3.545 1 88.75 345 LEU B C 1
ATOM 6061 O O . LEU B 1 345 ? -10.555 -20.109 3.539 1 88.75 345 LEU B O 1
ATOM 6065 N N . GLU B 1 346 ? -12.344 -19.109 4.391 1 88 346 GLU B N 1
ATOM 6066 C CA . GLU B 1 346 ? -11.57 -18.484 5.457 1 88 346 GLU B CA 1
ATOM 6067 C C . GLU B 1 346 ? -10.93 -19.516 6.371 1 88 346 GLU B C 1
ATOM 6069 O O . GLU B 1 346 ? -9.773 -19.375 6.777 1 88 346 GLU B O 1
ATOM 6074 N N . SER B 1 347 ? -11.625 -20.547 6.652 1 87.81 347 SER B N 1
ATOM 6075 C CA . SER B 1 347 ? -11.164 -21.578 7.57 1 87.81 347 SER B CA 1
ATOM 6076 C C . SER B 1 347 ? -10.125 -22.484 6.914 1 87.81 347 SER B C 1
ATOM 6078 O O . SER B 1 347 ? -9.258 -23.031 7.594 1 87.81 347 SER B O 1
ATOM 6080 N N . PHE B 1 348 ? -10.195 -22.609 5.656 1 88.88 348 PHE B N 1
ATOM 6081 C CA . PHE B 1 348 ? -9.305 -23.5 4.922 1 88.88 348 PHE B CA 1
ATOM 6082 C C . PHE B 1 348 ? -7.871 -23 4.977 1 88.88 348 PHE B C 1
ATOM 6084 O O . PHE B 1 348 ? -6.926 -23.781 5.016 1 88.88 348 PHE B O 1
ATOM 6091 N N . GLY B 1 349 ? -7.758 -21.609 4.906 1 85.31 349 GLY B N 1
ATOM 6092 C CA . GLY B 1 349 ? -6.422 -21.047 5.023 1 85.31 349 GLY B CA 1
ATOM 6093 C C . GLY B 1 349 ? -5.961 -20.344 3.762 1 85.31 349 GLY B C 1
ATOM 6094 O O . GLY B 1 349 ? -6.754 -20.109 2.846 1 85.31 349 GLY B O 1
ATOM 6095 N N . HIS B 1 350 ? -4.613 -20.047 3.748 1 83.25 350 HIS B N 1
ATOM 6096 C CA . HIS B 1 350 ? -4.012 -19.203 2.723 1 83.25 350 HIS B CA 1
ATOM 6097 C C . HIS B 1 350 ? -3.967 -19.922 1.377 1 83.25 350 HIS B C 1
ATOM 6099 O O . HIS B 1 350 ? -4.285 -19.328 0.343 1 83.25 350 HIS B O 1
ATOM 6105 N N . ASN B 1 351 ? -3.559 -21.203 1.478 1 84.19 351 ASN B N 1
ATOM 6106 C CA . ASN B 1 351 ? -3.391 -21.969 0.25 1 84.19 351 ASN B CA 1
ATOM 6107 C C . ASN B 1 351 ? -4.691 -22.656 -0.165 1 84.19 351 ASN B C 1
ATOM 6109 O O . ASN B 1 351 ? -5.094 -23.641 0.436 1 84.19 351 ASN B O 1
ATOM 6113 N N . GLN B 1 352 ? -5.285 -22.141 -1.17 1 90.06 352 GLN B N 1
ATOM 6114 C CA . GLN B 1 352 ? -6.582 -22.656 -1.604 1 90.06 352 GLN B CA 1
ATOM 6115 C C . GLN B 1 352 ? -6.492 -23.25 -3.006 1 90.06 352 GLN B C 1
ATOM 6117 O O . GLN B 1 352 ? -5.605 -24.062 -3.289 1 90.06 352 GLN B O 1
ATOM 6122 N N . VAL B 1 353 ? -7.348 -22.859 -3.881 1 91 353 VAL B N 1
ATOM 6123 C CA . VAL B 1 353 ? -7.57 -23.547 -5.156 1 91 353 VAL B CA 1
ATOM 6124 C C . VAL B 1 353 ? -6.293 -23.5 -5.988 1 91 353 VAL B C 1
ATOM 6126 O O . VAL B 1 353 ? -5.98 -24.469 -6.695 1 91 353 VAL B O 1
ATOM 6129 N N . SER B 1 354 ? -5.488 -22.5 -5.852 1 89.25 354 SER B N 1
ATOM 6130 C CA . SER B 1 354 ? -4.305 -22.328 -6.691 1 89.25 354 SER B CA 1
ATOM 6131 C C . SER B 1 354 ? -3.172 -23.25 -6.246 1 89.25 354 SER B C 1
ATOM 6133 O O . SER B 1 354 ? -2.193 -23.438 -6.973 1 89.25 354 SER B O 1
ATOM 6135 N N . SER B 1 355 ? -3.289 -23.891 -5.109 1 90.12 355 SER B N 1
ATOM 6136 C CA . SER B 1 355 ? -2.24 -24.766 -4.609 1 90.12 355 SER B CA 1
ATOM 6137 C C . SER B 1 355 ? -2.33 -26.141 -5.25 1 90.12 355 SER B C 1
ATOM 6139 O O . SER B 1 355 ? -1.373 -26.922 -5.199 1 90.12 355 SER B O 1
ATOM 6141 N N . GLY B 1 356 ? -3.451 -26.469 -5.789 1 92.5 356 GLY B N 1
ATOM 6142 C CA . GLY B 1 356 ? -3.65 -27.766 -6.402 1 92.5 356 GLY B CA 1
ATOM 6143 C C . GLY B 1 356 ? -2.586 -28.109 -7.426 1 92.5 356 GLY B C 1
ATOM 6144 O O . GLY B 1 356 ? -1.824 -29.062 -7.234 1 92.5 356 GLY B O 1
ATOM 6145 N N . PRO B 1 357 ? -2.465 -27.297 -8.453 1 93.06 357 PRO B N 1
ATOM 6146 C CA . PRO B 1 357 ? -1.45 -27.562 -9.469 1 93.06 357 PRO B CA 1
ATOM 6147 C C . PRO B 1 357 ? -0.033 -27.578 -8.906 1 93.06 357 PRO B C 1
ATOM 6149 O O . PRO B 1 357 ? 0.811 -28.359 -9.359 1 93.06 357 PRO B O 1
ATOM 6152 N N . ILE B 1 358 ? 0.186 -26.75 -7.969 1 90.19 358 ILE B N 1
ATOM 6153 C CA . ILE B 1 358 ? 1.511 -26.703 -7.359 1 90.19 358 ILE B CA 1
ATOM 6154 C C . ILE B 1 358 ? 1.791 -28.016 -6.633 1 90.19 358 ILE B C 1
ATOM 6156 O O . ILE B 1 358 ? 2.883 -28.578 -6.75 1 90.19 358 ILE B O 1
ATOM 6160 N N . MET B 1 359 ? 0.837 -28.516 -5.93 1 91.81 359 MET B N 1
ATOM 6161 C CA . MET B 1 359 ? 0.982 -29.781 -5.203 1 91.81 359 MET B CA 1
ATOM 6162 C C . MET B 1 359 ? 1.218 -30.938 -6.168 1 91.81 359 MET B C 1
ATOM 6164 O O . MET B 1 359 ? 2.051 -31.797 -5.91 1 91.81 359 MET B O 1
ATOM 6168 N N . PHE B 1 360 ? 0.52 -30.938 -7.242 1 95.06 360 PHE B N 1
ATOM 6169 C CA . PHE B 1 360 ? 0.703 -31.984 -8.234 1 95.06 360 PHE B CA 1
ATOM 6170 C C . PHE B 1 360 ? 2.145 -32.031 -8.727 1 95.06 360 PHE B C 1
ATOM 6172 O O . PHE B 1 360 ? 2.756 -33.094 -8.797 1 95.06 360 PHE B O 1
ATOM 6179 N N . ILE B 1 361 ? 2.668 -30.859 -9.047 1 91.81 361 ILE B N 1
ATOM 6180 C CA . ILE B 1 361 ? 4.027 -30.766 -9.57 1 91.81 361 ILE B CA 1
ATOM 6181 C C . ILE B 1 361 ? 5.023 -31.234 -8.508 1 91.81 361 ILE B C 1
ATOM 6183 O O . ILE B 1 361 ? 6.031 -31.859 -8.82 1 91.81 361 ILE B O 1
ATOM 6187 N N . LEU B 1 362 ? 4.734 -30.953 -7.316 1 88.69 362 LEU B N 1
ATOM 6188 C CA . LEU B 1 362 ? 5.641 -31.297 -6.227 1 88.69 362 LEU B CA 1
ATOM 6189 C C . LEU B 1 362 ? 5.621 -32.781 -5.957 1 88.69 362 LEU B C 1
ATOM 6191 O O . LEU B 1 362 ? 6.656 -33.375 -5.629 1 88.69 362 LEU B O 1
ATOM 6195 N N . VAL B 1 363 ? 4.492 -33.438 -6.117 1 90.94 363 VAL B N 1
ATOM 6196 C CA . VAL B 1 363 ? 4.363 -34.844 -5.711 1 90.94 363 VAL B CA 1
ATOM 6197 C C . VAL B 1 363 ? 4.629 -35.75 -6.906 1 90.94 363 VAL B C 1
ATOM 6199 O O . VAL B 1 363 ? 4.953 -36.938 -6.734 1 90.94 363 VAL B O 1
ATOM 6202 N N . ALA B 1 364 ? 4.422 -35.281 -8.148 1 93.25 364 ALA B N 1
ATOM 6203 C CA . ALA B 1 364 ? 4.641 -36.094 -9.336 1 93.25 364 ALA B CA 1
ATOM 6204 C C . ALA B 1 364 ? 6.082 -36.594 -9.398 1 93.25 364 ALA B C 1
ATOM 6206 O O . ALA B 1 364 ? 7.02 -35.844 -9.125 1 93.25 364 ALA B O 1
ATOM 6207 N N . PRO B 1 365 ? 6.238 -37.844 -9.68 1 93.62 365 PRO B N 1
ATOM 6208 C CA . PRO B 1 365 ? 7.594 -38.375 -9.727 1 93.62 365 PRO B CA 1
ATOM 6209 C C . PRO B 1 365 ? 8.414 -37.844 -10.898 1 93.62 365 PRO B C 1
ATOM 6211 O O . PRO B 1 365 ? 7.848 -37.406 -11.898 1 93.62 365 PRO B O 1
ATOM 6214 N N . ASP B 1 366 ? 9.773 -37.969 -10.82 1 91.5 366 ASP B N 1
ATOM 6215 C CA . ASP B 1 366 ? 10.688 -37.562 -11.867 1 91.5 366 ASP B CA 1
ATOM 6216 C C . ASP B 1 366 ? 10.422 -38.281 -13.172 1 91.5 366 ASP B C 1
ATOM 6218 O O . ASP B 1 366 ? 10.586 -37.75 -14.258 1 91.5 366 ASP B O 1
ATOM 6222 N N . PHE B 1 367 ? 10 -39.469 -12.984 1 95.12 367 PHE B N 1
ATOM 6223 C CA . PHE B 1 367 ? 9.664 -40.312 -14.133 1 95.12 367 PHE B CA 1
ATOM 6224 C C . PHE B 1 367 ? 8.656 -39.594 -15.031 1 95.12 367 PHE B C 1
ATOM 6226 O O . PHE B 1 367 ? 8.773 -39.625 -16.25 1 95.12 367 PHE B O 1
ATOM 6233 N N . PHE B 1 368 ? 7.695 -39 -14.484 1 95.56 368 PHE B N 1
ATOM 6234 C CA . PHE B 1 368 ? 6.652 -38.312 -15.242 1 95.56 368 PHE B CA 1
ATOM 6235 C C . PHE B 1 368 ? 7.25 -37.219 -16.125 1 95.56 368 PHE B C 1
ATOM 6237 O O . PHE B 1 368 ? 6.949 -37.156 -17.328 1 95.56 368 PHE B O 1
ATOM 6244 N N . PHE B 1 369 ? 8.055 -36.406 -15.555 1 92.62 369 PHE B N 1
ATOM 6245 C CA . PHE B 1 369 ? 8.609 -35.25 -16.266 1 92.62 369 PHE B CA 1
ATOM 6246 C C . PHE B 1 369 ? 9.633 -35.719 -17.297 1 92.62 369 PHE B C 1
ATOM 6248 O O . PHE B 1 369 ? 9.773 -35.094 -18.359 1 92.62 369 PHE B O 1
ATOM 6255 N N . MET B 1 370 ? 10.328 -36.781 -16.938 1 92.12 370 MET B N 1
ATOM 6256 C CA . MET B 1 370 ? 11.203 -37.375 -17.938 1 92.12 370 MET B CA 1
ATOM 6257 C C . MET B 1 370 ? 10.406 -37.844 -19.156 1 92.12 370 MET B C 1
ATOM 6259 O O . MET B 1 370 ? 10.789 -37.594 -20.297 1 92.12 370 MET B O 1
ATOM 6263 N N . GLN B 1 371 ? 9.289 -38.531 -18.906 1 94.81 371 GLN B N 1
ATOM 6264 C CA . GLN B 1 371 ? 8.414 -39 -19.969 1 94.81 371 GLN B CA 1
ATOM 6265 C C . GLN B 1 371 ? 7.836 -37.844 -20.766 1 94.81 371 GLN B C 1
ATOM 6267 O O . GLN B 1 371 ? 7.637 -37.969 -21.984 1 94.81 371 GLN B O 1
ATOM 6272 N N . LEU B 1 372 ? 7.543 -36.812 -20.094 1 93.25 372 LEU B N 1
ATOM 6273 C CA . LEU B 1 372 ? 7.027 -35.594 -20.766 1 93.25 372 LEU B CA 1
ATOM 6274 C C . LEU B 1 372 ? 8.078 -35 -21.688 1 93.25 372 LEU B C 1
ATOM 6276 O O . LEU B 1 372 ? 7.766 -34.625 -22.812 1 93.25 372 LEU B O 1
ATOM 6280 N N . ARG B 1 373 ? 9.281 -34.906 -21.203 1 89.25 373 ARG B N 1
ATOM 6281 C CA . ARG B 1 373 ? 10.383 -34.406 -22 1 89.25 373 ARG B CA 1
ATOM 6282 C C . ARG B 1 373 ? 10.625 -35.25 -23.25 1 89.25 373 ARG B C 1
ATOM 6284 O O . ARG B 1 373 ? 10.992 -34.719 -24.297 1 89.25 373 ARG B O 1
ATOM 6291 N N . GLN B 1 374 ? 10.414 -36.531 -23.078 1 91.88 374 GLN B N 1
ATOM 6292 C CA . GLN B 1 374 ? 10.609 -37.469 -24.172 1 91.88 374 GLN B CA 1
ATOM 6293 C C . GLN B 1 374 ? 9.375 -37.531 -25.062 1 91.88 374 GLN B C 1
ATOM 6295 O O . GLN B 1 374 ? 9.344 -38.312 -26.031 1 91.88 374 GLN B O 1
ATOM 6300 N N . ARG B 1 375 ? 8.367 -36.844 -24.75 1 93.62 375 ARG B N 1
ATOM 6301 C CA . ARG B 1 375 ? 7.137 -36.719 -25.531 1 93.62 375 ARG B CA 1
ATOM 6302 C C . ARG B 1 375 ? 6.426 -38.062 -25.656 1 93.62 375 ARG B C 1
ATOM 6304 O O . ARG B 1 375 ? 5.918 -38.375 -26.734 1 93.62 375 ARG B O 1
ATOM 6311 N N . GLN B 1 376 ? 6.504 -38.781 -24.531 1 95.19 376 GLN B N 1
ATOM 6312 C CA . GLN B 1 376 ? 5.758 -40.031 -24.516 1 95.19 376 GLN B CA 1
ATOM 6313 C C . GLN B 1 376 ? 4.254 -39.781 -24.422 1 95.19 376 GLN B C 1
ATOM 6315 O O . GLN B 1 376 ? 3.807 -38.969 -23.609 1 95.19 376 GLN B O 1
ATOM 6320 N N . PRO B 1 377 ? 3.426 -40.438 -25.172 1 96.31 377 PRO B N 1
ATOM 6321 C CA . PRO B 1 377 ? 1.999 -40.125 -25.297 1 96.31 377 PRO B CA 1
ATOM 6322 C C . PRO B 1 377 ? 1.263 -40.219 -23.969 1 96.31 377 PRO B C 1
ATOM 6324 O O . PRO B 1 377 ? 0.49 -39.312 -23.641 1 96.31 377 PRO B O 1
ATOM 6327 N N . PRO B 1 378 ? 1.45 -41.219 -23.094 1 97.06 378 PRO B N 1
ATOM 6328 C CA . PRO B 1 378 ? 0.717 -41.25 -21.828 1 97.06 378 PRO B CA 1
ATOM 6329 C C . PRO B 1 378 ? 0.979 -40.031 -20.969 1 97.06 378 PRO B C 1
ATOM 6331 O O . PRO B 1 378 ? 0.051 -39.469 -20.359 1 97.06 378 PRO B O 1
ATOM 6334 N N . ALA B 1 379 ? 2.227 -39.594 -20.938 1 96.38 379 ALA B N 1
ATOM 6335 C CA . ALA B 1 379 ? 2.59 -38.406 -20.156 1 96.38 379 ALA B CA 1
ATOM 6336 C C . ALA B 1 379 ? 1.971 -37.156 -20.75 1 96.38 379 ALA B C 1
ATOM 6338 O O . ALA B 1 379 ? 1.484 -36.281 -20.031 1 96.38 379 ALA B O 1
ATOM 6339 N N . LEU B 1 380 ? 1.967 -37.062 -22.016 1 97.19 380 LEU B N 1
ATOM 6340 C CA . LEU B 1 380 ? 1.387 -35.906 -22.703 1 97.19 380 LEU B CA 1
ATOM 6341 C C . LEU B 1 380 ? -0.12 -35.844 -22.484 1 97.19 380 LEU B C 1
ATOM 6343 O O . LEU B 1 380 ? -0.668 -34.75 -22.234 1 97.19 380 LEU B O 1
ATOM 6347 N N . ILE B 1 381 ? -0.749 -37 -22.594 1 97.88 381 ILE B N 1
ATOM 6348 C CA . ILE B 1 381 ? -2.188 -37.031 -22.359 1 97.88 381 ILE B CA 1
ATOM 6349 C C . ILE B 1 381 ? -2.502 -36.531 -20.969 1 97.88 381 ILE B C 1
ATOM 6351 O O . ILE B 1 381 ? -3.363 -35.656 -20.781 1 97.88 381 ILE B O 1
ATOM 6355 N N . MET B 1 382 ? -1.794 -37 -19.953 1 97.56 382 MET B N 1
ATOM 6356 C CA . MET B 1 382 ? -2.027 -36.594 -18.578 1 97.56 382 MET B CA 1
ATOM 6357 C C . MET B 1 382 ? -1.731 -35.094 -18.391 1 97.56 382 MET B C 1
ATOM 6359 O O . MET B 1 382 ? -2.416 -34.406 -17.641 1 97.56 382 MET B O 1
ATOM 6363 N N . PHE B 1 383 ? -0.752 -34.625 -19.109 1 97.06 383 PHE B N 1
ATOM 6364 C CA . PHE B 1 383 ? -0.4 -33.219 -19.031 1 97.06 383 PHE B CA 1
ATOM 6365 C C . PHE B 1 383 ? -1.494 -32.344 -19.641 1 97.06 383 PHE B C 1
ATOM 6367 O O . PHE B 1 383 ? -1.737 -31.219 -19.172 1 97.06 383 PHE B O 1
ATOM 6374 N N . ALA B 1 384 ? -2.143 -32.844 -20.641 1 97.31 384 ALA B N 1
ATOM 6375 C CA . ALA B 1 384 ? -3.295 -32.125 -21.188 1 97.31 384 ALA B CA 1
ATOM 6376 C C . ALA B 1 384 ? -4.398 -32 -20.156 1 97.31 384 ALA B C 1
ATOM 6378 O O . ALA B 1 384 ? -5.039 -30.938 -20.047 1 97.31 384 ALA B O 1
ATOM 6379 N N . TYR B 1 385 ? -4.629 -33.031 -19.422 1 98 385 TYR B N 1
ATOM 6380 C CA . TYR B 1 385 ? -5.625 -32.969 -18.359 1 98 385 TYR B CA 1
ATOM 6381 C C . TYR B 1 385 ? -5.191 -32 -17.266 1 98 385 TYR B C 1
ATOM 6383 O O . TYR B 1 385 ? -6.023 -31.312 -16.688 1 98 385 TYR B O 1
ATOM 6391 N N . PHE B 1 386 ? -3.885 -31.953 -16.969 1 96.81 386 PHE B N 1
ATOM 6392 C CA . PHE B 1 386 ? -3.352 -30.922 -16.078 1 96.81 386 PHE B CA 1
ATOM 6393 C C . PHE B 1 386 ? -3.66 -29.531 -16.609 1 96.81 386 PHE B C 1
ATOM 6395 O O . PHE B 1 386 ? -3.986 -28.625 -15.852 1 96.81 386 PHE B O 1
ATOM 6402 N N . GLY B 1 387 ? -3.561 -29.391 -17.891 1 96.44 387 GLY B N 1
ATOM 6403 C CA . GLY B 1 387 ? -3.932 -28.141 -18.531 1 96.44 387 GLY B CA 1
ATOM 6404 C C . GLY B 1 387 ? -5.363 -27.719 -18.25 1 96.44 387 GLY B C 1
ATOM 6405 O O . GLY B 1 387 ? -5.66 -26.531 -18.141 1 96.44 387 GLY B O 1
ATOM 6406 N N . VAL B 1 388 ? -6.266 -28.672 -18.156 1 97.44 388 VAL B N 1
ATOM 6407 C CA . VAL B 1 388 ? -7.66 -28.375 -17.844 1 97.44 388 VAL B CA 1
ATOM 6408 C C . VAL B 1 388 ? -7.758 -27.703 -16.469 1 97.44 388 VAL B C 1
ATOM 6410 O O . VAL B 1 388 ? -8.539 -26.781 -16.281 1 97.44 388 VAL B O 1
ATOM 6413 N N . ILE B 1 389 ? -6.945 -28.172 -15.555 1 96.81 389 ILE B N 1
ATOM 6414 C CA . ILE B 1 389 ? -6.922 -27.578 -14.219 1 96.81 389 ILE B CA 1
ATOM 6415 C C . ILE B 1 389 ? -6.441 -26.141 -14.289 1 96.81 389 ILE B C 1
ATOM 6417 O O . ILE B 1 389 ? -7.039 -25.25 -13.688 1 96.81 389 ILE B O 1
ATOM 6421 N N . LEU B 1 390 ? -5.355 -25.906 -15.023 1 94.81 390 LEU B N 1
ATOM 6422 C CA . LEU B 1 390 ? -4.832 -24.547 -15.172 1 94.81 390 LEU B CA 1
ATOM 6423 C C . LEU B 1 390 ? -5.852 -23.656 -15.867 1 94.81 390 LEU B C 1
ATOM 6425 O O . LEU B 1 390 ? -5.949 -22.469 -15.547 1 94.81 390 LEU B O 1
ATOM 6429 N N . HIS B 1 391 ? -6.602 -24.219 -16.75 1 96.06 391 HIS B N 1
ATOM 6430 C CA . HIS B 1 391 ? -7.633 -23.453 -17.438 1 96.06 391 HIS B CA 1
ATOM 6431 C C . HIS B 1 391 ? -8.75 -23.047 -16.484 1 96.06 391 HIS B C 1
ATOM 6433 O O . HIS B 1 391 ? -9.312 -21.953 -16.609 1 96.06 391 HIS B O 1
ATOM 6439 N N . ARG B 1 392 ? -9.062 -23.922 -15.602 1 94.06 392 ARG B N 1
ATOM 6440 C CA . ARG B 1 392 ? -10.062 -23.609 -14.578 1 94.06 392 ARG B CA 1
ATOM 6441 C C . ARG B 1 392 ? -9.609 -22.453 -13.703 1 94.06 392 ARG B C 1
ATOM 6443 O O . ARG B 1 392 ? -10.438 -21.703 -13.18 1 94.06 392 ARG B O 1
ATOM 6450 N N . LEU B 1 393 ? -8.32 -22.344 -13.547 1 94.31 393 LEU B N 1
ATOM 6451 C CA . LEU B 1 393 ? -7.746 -21.328 -12.68 1 94.31 393 LEU B CA 1
ATOM 6452 C C . LEU B 1 393 ? -7.398 -20.062 -13.469 1 94.31 393 LEU B C 1
ATOM 6454 O O . LEU B 1 393 ? -6.613 -19.234 -13.016 1 94.31 393 LEU B O 1
ATOM 6458 N N . ARG B 1 394 ? -7.98 -19.812 -14.609 1 93.25 394 ARG B N 1
ATOM 6459 C CA . ARG B 1 394 ? -7.602 -18.766 -15.547 1 93.25 394 ARG B CA 1
ATOM 6460 C C . ARG B 1 394 ? -7.973 -17.391 -15 1 93.25 394 ARG B C 1
ATOM 6462 O O . ARG B 1 394 ? -7.523 -16.375 -15.523 1 93.25 394 ARG B O 1
ATOM 6469 N N . SER B 1 395 ? -8.766 -17.375 -13.938 1 91.62 395 SER B N 1
ATOM 6470 C CA . SER B 1 395 ? -9.109 -16.094 -13.328 1 91.62 395 SER B CA 1
ATOM 6471 C C . SER B 1 395 ? -7.887 -15.453 -12.68 1 91.62 395 SER B C 1
ATOM 6473 O O . SER B 1 395 ? -7.867 -14.242 -12.445 1 91.62 395 SER B O 1
ATOM 6475 N N . PHE B 1 396 ? -6.918 -16.281 -12.328 1 92.94 396 PHE B N 1
ATOM 6476 C CA . PHE B 1 396 ? -5.633 -15.719 -11.914 1 92.94 396 PHE B CA 1
ATOM 6477 C C . PHE B 1 396 ? -4.871 -15.172 -13.117 1 92.94 396 PHE B C 1
ATOM 6479 O O . PHE B 1 396 ? -4.559 -15.914 -14.047 1 92.94 396 PHE B O 1
ATOM 6486 N N . TRP B 1 397 ? -4.535 -13.898 -13.078 1 92.38 397 TRP B N 1
ATOM 6487 C CA . TRP B 1 397 ? -3.994 -13.211 -14.242 1 92.38 397 TRP B CA 1
ATOM 6488 C C . TRP B 1 397 ? -2.701 -13.867 -14.719 1 92.38 397 TRP B C 1
ATOM 6490 O O . TRP B 1 397 ? -2.396 -13.867 -15.914 1 92.38 397 TRP B O 1
ATOM 6500 N N . PHE B 1 398 ? -1.933 -14.492 -13.797 1 91.38 398 PHE B N 1
ATOM 6501 C CA . PHE B 1 398 ? -0.639 -15.062 -14.156 1 91.38 398 PHE B CA 1
ATOM 6502 C C . PHE B 1 398 ? -0.8 -16.484 -14.688 1 91.38 398 PHE B C 1
ATOM 6504 O O . PHE B 1 398 ? 0.16 -17.078 -15.172 1 91.38 398 PHE B O 1
ATOM 6511 N N . ILE B 1 399 ? -1.98 -17.047 -14.594 1 91.81 399 ILE B N 1
ATOM 6512 C CA . ILE B 1 399 ? -2.25 -18.391 -15.086 1 91.81 399 ILE B CA 1
ATOM 6513 C C . ILE B 1 399 ? -3.039 -18.328 -16.391 1 91.81 399 ILE B C 1
ATOM 6515 O O . ILE B 1 399 ? -3.121 -19.297 -17.125 1 91.81 399 ILE B O 1
ATOM 6519 N N . GLU B 1 400 ? -3.596 -17.234 -16.656 1 91.5 400 GLU B N 1
ATOM 6520 C CA . GLU B 1 400 ? -4.461 -17.047 -17.828 1 91.5 400 GLU B CA 1
ATOM 6521 C C . GLU B 1 400 ? -3.768 -17.484 -19.109 1 91.5 400 GLU B C 1
ATOM 6523 O O . GLU B 1 400 ? -2.631 -17.094 -19.375 1 91.5 400 GLU B O 1
ATOM 6528 N N . GLY B 1 401 ? -4.453 -18.375 -19.828 1 89.88 401 GLY B N 1
ATOM 6529 C CA . GLY B 1 401 ? -3.975 -18.797 -21.125 1 89.88 401 GLY B CA 1
ATOM 6530 C C . GLY B 1 401 ? -3.117 -20.047 -21.062 1 89.88 401 GLY B C 1
ATOM 6531 O O . GLY B 1 401 ? -2.957 -20.75 -22.078 1 89.88 401 GLY B O 1
ATOM 6532 N N . TRP B 1 402 ? -2.541 -20.375 -19.969 1 91.06 402 TRP B N 1
ATOM 6533 C CA . TRP B 1 402 ? -1.626 -21.5 -19.844 1 91.06 402 TRP B CA 1
ATOM 6534 C C . TRP B 1 402 ? -2.336 -22.812 -20.141 1 91.06 402 TRP B C 1
ATOM 6536 O O . TRP B 1 402 ? -1.804 -23.656 -20.859 1 91.06 402 TRP B O 1
ATOM 6546 N N . GLY B 1 403 ? -3.541 -23 -19.547 1 93.88 403 GLY B N 1
ATOM 6547 C CA . GLY B 1 403 ? -4.277 -24.234 -19.781 1 93.88 403 GLY B CA 1
ATOM 6548 C C . GLY B 1 403 ? -4.535 -24.5 -21.266 1 93.88 403 GLY B C 1
ATOM 6549 O O . GLY B 1 403 ? -4.25 -25.594 -21.75 1 93.88 403 GLY B O 1
ATOM 6550 N N . LYS B 1 404 ? -4.969 -23.547 -21.938 1 94.19 404 LYS B N 1
ATOM 6551 C CA . LYS B 1 404 ? -5.242 -23.656 -23.359 1 94.19 404 LYS B CA 1
ATOM 6552 C C . LYS B 1 404 ? -3.963 -23.938 -24.141 1 94.19 404 LYS B C 1
ATOM 6554 O O . LYS B 1 404 ? -3.945 -24.781 -25.047 1 94.19 404 LYS B O 1
ATOM 6559 N N . ASP B 1 405 ? -2.91 -23.25 -23.828 1 91.56 405 ASP B N 1
ATOM 6560 C CA . ASP B 1 405 ? -1.636 -23.422 -24.516 1 91.56 405 ASP B CA 1
ATOM 6561 C C . ASP B 1 405 ? -1.127 -24.859 -24.359 1 91.56 405 ASP B C 1
ATOM 6563 O O . ASP B 1 405 ? -0.63 -25.453 -25.328 1 91.56 405 ASP B O 1
ATOM 6567 N N . ILE B 1 406 ? -1.212 -25.328 -23.172 1 93.19 406 ILE B N 1
ATOM 6568 C CA . ILE B 1 406 ? -0.747 -26.688 -22.906 1 93.19 406 ILE B CA 1
ATOM 6569 C C . ILE B 1 406 ? -1.541 -27.688 -23.75 1 93.19 406 ILE B C 1
ATOM 6571 O O . ILE B 1 406 ? -0.961 -28.547 -24.422 1 93.19 406 ILE B O 1
ATOM 6575 N N . ILE B 1 407 ? -2.838 -27.562 -23.734 1 95.5 407 ILE B N 1
ATOM 6576 C CA . ILE B 1 407 ? -3.709 -28.5 -24.438 1 95.5 407 ILE B CA 1
ATOM 6577 C C . ILE B 1 407 ? -3.473 -28.406 -25.938 1 95.5 407 ILE B C 1
ATOM 6579 O O . ILE B 1 407 ? -3.4 -29.438 -26.625 1 95.5 407 ILE B O 1
ATOM 6583 N N . ASP B 1 408 ? -3.273 -27.234 -26.406 1 93.06 408 ASP B N 1
ATOM 6584 C CA . ASP B 1 408 ? -3.002 -27.031 -27.828 1 93.06 408 ASP B CA 1
ATOM 6585 C C . ASP B 1 408 ? -1.675 -27.672 -28.234 1 93.06 408 ASP B C 1
ATOM 6587 O O . ASP B 1 408 ? -1.584 -28.312 -29.281 1 93.06 408 ASP B O 1
ATOM 6591 N N . VAL B 1 409 ? -0.688 -27.422 -27.438 1 92.56 409 VAL B N 1
ATOM 6592 C CA . VAL B 1 409 ? 0.636 -27.969 -27.734 1 92.56 409 VAL B CA 1
ATOM 6593 C C . VAL B 1 409 ? 0.594 -29.484 -27.703 1 92.56 409 VAL B C 1
ATOM 6595 O O . VAL B 1 409 ? 1.168 -30.156 -28.578 1 92.56 409 VAL B O 1
ATOM 6598 N N . VAL B 1 410 ? -0.069 -30.078 -26.719 1 95.12 410 VAL B N 1
ATOM 6599 C CA . VAL B 1 410 ? -0.161 -31.531 -26.609 1 95.12 410 VAL B CA 1
ATOM 6600 C C . VAL B 1 410 ? -0.922 -32.094 -27.797 1 95.12 410 VAL B C 1
ATOM 6602 O O . VAL B 1 410 ? -0.536 -33.125 -28.359 1 95.12 410 VAL B O 1
ATOM 6605 N N . ASP B 1 411 ? -1.967 -31.422 -28.156 1 93.81 411 ASP B N 1
ATOM 6606 C CA . ASP B 1 411 ? -2.742 -31.844 -29.312 1 93.81 411 ASP B CA 1
ATOM 6607 C C . ASP B 1 411 ? -1.888 -31.844 -30.578 1 93.81 411 ASP B C 1
ATOM 6609 O O . ASP B 1 411 ? -1.982 -32.75 -31.406 1 93.81 411 ASP B O 1
ATOM 6613 N N . ASP B 1 412 ? -1.142 -30.875 -30.688 1 92.88 412 ASP B N 1
ATOM 6614 C CA . ASP B 1 412 ? -0.26 -30.75 -31.828 1 92.88 412 ASP B CA 1
ATOM 6615 C C . ASP B 1 412 ? 0.797 -31.844 -31.844 1 92.88 412 ASP B C 1
ATOM 6617 O O . ASP B 1 412 ? 1.184 -32.344 -32.906 1 92.88 412 ASP B O 1
ATOM 6621 N N . LEU B 1 413 ? 1.29 -32.219 -30.703 1 94 413 LEU B N 1
ATOM 6622 C CA . LEU B 1 413 ? 2.361 -33.219 -30.594 1 94 413 LEU B CA 1
ATOM 6623 C C . LEU B 1 413 ? 1.828 -34.625 -30.797 1 94 413 LEU B C 1
ATOM 6625 O O . LEU B 1 413 ? 2.504 -35.469 -31.391 1 94 413 LEU B O 1
ATOM 6629 N N . LEU B 1 414 ? 0.714 -35.031 -30.312 1 94.75 414 LEU B N 1
ATOM 6630 C CA . LEU B 1 414 ? 0.19 -36.406 -30.312 1 94.75 414 LEU B CA 1
ATOM 6631 C C . LEU B 1 414 ? -0.5 -36.719 -31.625 1 94.75 414 LEU B C 1
ATOM 6633 O O . LEU B 1 414 ? -0.439 -37.875 -32.094 1 94.75 414 LEU B O 1
ATOM 6637 N N . GLY B 1 415 ? -1.219 -35.781 -32.219 1 90.44 415 GLY B N 1
ATOM 6638 C CA . GLY B 1 415 ? -1.945 -36.031 -33.438 1 90.44 415 GLY B CA 1
ATOM 6639 C C . GLY B 1 415 ? -3.301 -36.688 -33.219 1 90.44 415 GLY B C 1
ATOM 6640 O O . GLY B 1 415 ? -3.707 -36.875 -32.062 1 90.44 415 GLY B O 1
ATOM 6641 N N . ASP B 1 416 ? -3.896 -37.281 -34.25 1 92.12 416 ASP B N 1
ATOM 6642 C CA . ASP B 1 416 ? -5.301 -37.688 -34.25 1 92.12 416 ASP B CA 1
ATOM 6643 C C . ASP B 1 416 ? -5.496 -39.062 -33.625 1 92.12 416 ASP B C 1
ATOM 6645 O O . ASP B 1 416 ? -6.559 -39.344 -33.062 1 92.12 416 ASP B O 1
ATOM 6649 N N . TYR B 1 417 ? -4.488 -39.875 -33.688 1 93.81 417 TYR B N 1
ATOM 6650 C CA . TYR B 1 417 ? -4.594 -41.219 -33.125 1 93.81 417 TYR B CA 1
ATOM 6651 C C . TYR B 1 417 ? -4.984 -41.156 -31.672 1 93.81 417 TYR B C 1
ATOM 6653 O O . TYR B 1 417 ? -5.719 -42.031 -31.188 1 93.81 417 TYR B O 1
ATOM 6661 N N . TRP B 1 418 ? -4.586 -40.188 -31 1 94.56 418 TRP B N 1
ATOM 6662 C CA . TRP B 1 418 ? -4.742 -40.125 -29.547 1 94.56 418 TRP B CA 1
ATOM 6663 C C . TRP B 1 418 ? -5.961 -39.281 -29.172 1 94.56 418 TRP B C 1
ATOM 6665 O O . TRP B 1 418 ? -6.215 -39.031 -27.984 1 94.56 418 TRP B O 1
ATOM 6675 N N . ARG B 1 419 ? -6.805 -38.906 -30.016 1 93.69 419 ARG B N 1
ATOM 6676 C CA . ARG B 1 419 ? -7.938 -38 -29.844 1 93.69 419 ARG B CA 1
ATOM 6677 C C . ARG B 1 419 ? -8.961 -38.594 -28.875 1 93.69 419 ARG B C 1
ATOM 6679 O O . ARG B 1 419 ? -9.578 -37.875 -28.094 1 93.69 419 ARG B O 1
ATOM 6686 N N . PRO B 1 420 ? -9.141 -39.844 -28.953 1 94.31 420 PRO B N 1
ATOM 6687 C CA . PRO B 1 420 ? -10.109 -40.406 -28.016 1 94.31 420 PRO B CA 1
ATOM 6688 C C . PRO B 1 420 ? -9.766 -40.094 -26.562 1 94.31 420 PRO B C 1
ATOM 6690 O O . PRO B 1 420 ? -10.656 -40 -25.719 1 94.31 420 PRO B O 1
ATOM 6693 N N . TRP B 1 421 ? -8.477 -39.938 -26.281 1 96.06 421 TRP B N 1
ATOM 6694 C CA . TRP B 1 421 ? -8.039 -39.688 -24.906 1 96.06 421 TRP B CA 1
ATOM 6695 C C . TRP B 1 421 ? -7.824 -38.219 -24.656 1 96.06 421 TRP B C 1
ATOM 6697 O O . TRP B 1 421 ? -7.699 -37.781 -23.516 1 96.06 421 TRP B O 1
ATOM 6707 N N . THR B 1 422 ? -7.836 -37.375 -25.688 1 95.69 422 THR B N 1
ATOM 6708 C CA . THR B 1 422 ? -7.531 -35.969 -25.5 1 95.69 422 THR B CA 1
ATOM 6709 C C . THR B 1 422 ? -8.742 -35.094 -25.828 1 95.69 422 THR B C 1
ATOM 6711 O O . THR B 1 422 ? -8.695 -33.875 -25.719 1 95.69 422 THR B O 1
ATOM 6714 N N . SER B 1 423 ? -9.875 -35.688 -26.188 1 94.94 423 SER B N 1
ATOM 6715 C CA . SER B 1 423 ? -11.062 -34.938 -26.625 1 94.94 423 SER B CA 1
ATOM 6716 C C . SER B 1 423 ? -11.656 -34.125 -25.484 1 94.94 423 SER B C 1
ATOM 6718 O O . SER B 1 423 ? -12.07 -32.969 -25.703 1 94.94 423 SER B O 1
ATOM 6720 N N . TRP B 1 424 ? -11.664 -34.688 -24.328 1 96.44 424 TRP B N 1
ATOM 6721 C CA . TRP B 1 424 ? -12.289 -33.969 -23.203 1 96.44 424 TRP B CA 1
ATOM 6722 C C . TRP B 1 424 ? -11.531 -32.719 -22.859 1 96.44 424 TRP B C 1
ATOM 6724 O O . TRP B 1 424 ? -12.125 -31.641 -22.688 1 96.44 424 TRP B O 1
ATOM 6734 N N . PRO B 1 425 ? -10.18 -32.75 -22.672 1 97.12 425 PRO B N 1
ATOM 6735 C CA . PRO B 1 425 ? -9.445 -31.5 -22.453 1 97.12 425 PRO B CA 1
ATOM 6736 C C . PRO B 1 425 ? -9.711 -30.453 -23.531 1 97.12 425 PRO B C 1
ATOM 6738 O O . PRO B 1 425 ? -9.867 -29.281 -23.219 1 97.12 425 PRO B O 1
ATOM 6741 N N . LEU B 1 426 ? -9.797 -30.891 -24.734 1 96.12 426 LEU B N 1
ATOM 6742 C CA . LEU B 1 426 ? -10.047 -29.969 -25.859 1 96.12 426 LEU B CA 1
ATOM 6743 C C . LEU B 1 426 ? -11.43 -29.344 -25.734 1 96.12 426 LEU B C 1
ATOM 6745 O O . LEU B 1 426 ? -11.594 -28.141 -26 1 96.12 426 LEU B O 1
ATOM 6749 N N . GLU B 1 427 ? -12.398 -30.062 -25.344 1 95.38 427 GLU B N 1
ATOM 6750 C CA . GLU B 1 427 ? -13.758 -29.562 -25.156 1 95.38 427 GLU B CA 1
ATOM 6751 C C . GLU B 1 427 ? -13.828 -28.562 -24.016 1 95.38 427 GLU B C 1
ATOM 6753 O O . GLU B 1 427 ? -14.57 -27.578 -24.078 1 95.38 427 GLU B O 1
ATOM 6758 N N . MET B 1 428 ? -13.086 -28.844 -22.953 1 93.94 428 MET B N 1
ATOM 6759 C CA . MET B 1 428 ? -13.109 -28.016 -21.75 1 93.94 428 MET B CA 1
ATOM 6760 C C . MET B 1 428 ? -12.57 -26.625 -22.047 1 93.94 428 MET B C 1
ATOM 6762 O O . MET B 1 428 ? -13 -25.641 -21.438 1 93.94 428 MET B O 1
ATOM 6766 N N . VAL B 1 429 ? -11.656 -26.5 -22.906 1 91.31 429 VAL B N 1
ATOM 6767 C CA . VAL B 1 429 ? -11.047 -25.203 -23.188 1 91.31 429 VAL B CA 1
ATOM 6768 C C . VAL B 1 429 ? -11.852 -24.469 -24.266 1 91.31 429 VAL B C 1
ATOM 6770 O O . VAL B 1 429 ? -11.875 -23.234 -24.297 1 91.31 429 VAL B O 1
ATOM 6773 N N . GLU B 1 430 ? -12.484 -25.188 -25.188 1 85 430 GLU B N 1
ATOM 6774 C CA . GLU B 1 430 ? -13.32 -24.562 -26.203 1 85 430 GLU B CA 1
ATOM 6775 C C . GLU B 1 430 ? -14.602 -23.984 -25.594 1 85 430 GLU B C 1
ATOM 6777 O O . GLU B 1 430 ? -15.109 -22.969 -26.062 1 85 430 GLU B O 1
ATOM 6782 N N . ALA B 1 431 ? -15.195 -24.688 -24.672 1 66.56 431 ALA B N 1
ATOM 6783 C CA . ALA B 1 431 ? -16.422 -24.219 -24.016 1 66.56 431 ALA B CA 1
ATOM 6784 C C . ALA B 1 431 ? -16.156 -22.969 -23.188 1 66.56 431 ALA B C 1
ATOM 6786 O O . ALA B 1 431 ? -17.078 -22.188 -22.922 1 66.56 431 ALA B O 1
ATOM 6787 N N . GLY B 1 432 ? -15.031 -22.594 -22.891 1 59.03 432 GLY B N 1
ATOM 6788 C CA . GLY B 1 432 ? -14.766 -21.469 -22.031 1 59.03 432 GLY B CA 1
ATOM 6789 C C . GLY B 1 432 ? -13.969 -20.359 -22.719 1 59.03 432 GLY B C 1
ATOM 6790 O O . GLY B 1 432 ? -13.375 -20.594 -23.766 1 59.03 432 GLY B O 1
#

Secondary structure (DSSP, 8-state):
---------------------------------------HHHHHTT---SSS-----------------------------------------------------S---------S----B-HHHHHHHHHHHHTGGGGG-SSGGGHHIIIIIHHHHHTT-HHHHHHHHHHHHHHHHHHTT---HHHHHHHHHHHHHHHHHHHHHHHT--TTTHHHHHHHHHHHHHHHHHHHHHHHHH-TTS-HHHHHHHHTTTTHHHHHHHHHHHHHHHHHHHHTSGGGGGG--TTGGG--GGG--SHHHHHHHHGGGGSTT-TTHHHHHHHHHHHHHHHHHHHHGGG--HHHHHHH-S--TTHHHHHHHHHS-HHHHHHHHTT-HHHHHHHHHHHHHHHHTTTSTTTTTHHHHHHHHHHHHH-GGGHHHHHHHHHHHH--/---------------------------------------HHHHHTT---SSS-----------------------------------------------------S---------S----B-HHHHHHHHHHHHTGGGGG-SSGGGHHIIIIIHHHHHTT-HHHHHHHHHHHHHHHHHHTT---HHHHHHHHHHHHHHHHHHHHHHHT--TTTHHHHHHHHHHHHHHHHHHHHHHHHH-TTS-HHHHHHHHTTTTHHHHHHHHHHHHHHHHHHHHTSGGGGGG--TTGGG--GGG--SHHHHHHHHGGGGSTT-TTHHHHHHHHHHHHHHHHHHHHGGG--HHHHHHH-S--TTHHHHHHHHHS-HHHHHHHHTT-HHHHHHHHHHHHHHHHTTTSTTTTTHHHHHHHHHHHHH-GGGHHHHHHHHHHHH--